Protein AF-A0A415Q998-F1 (afdb_monomer_lite)

Foldseek 3Di:
DDDDPPPQDQDAPVRLCVVLVVDDPLVVLVVVVVVVCVPQPLVVCNVVSNRCSLVSVLVVLVVVLVVDLDPVSNLSSLVVSLSSLCCVQPVDCRLVSDDPVVSVVSNVVSVVVNLLSVLLVVLSVCLVVVNLQVLLVVQLVVCVPPVDDDVVVSSLSSNLSNLSHRPCCVPHQLLSLLSVLVVCLVPPSNVSSVVSLVVVVVPPPPPPLLVQAACDPVSLVVLLSLLLSLLSVLARDLDQLDQVQLLSQLSNLLSLCVNVVNQFPLSLVSSVCSLQASDSDDLDDPVCSNVDDSVSRVVSSVVSDDDGAHDDQAKAWAFFLFIWIDGRQEIETGHPDDFDDKEFQAHDDSHTYIYTDNDYAYAPDDPVVNVVRLVRSLVRRGGPPPPPQQPAAADDAFDKFKWFFAAADPPQQQKTKIWTPHSRHGDIAIEGVVQQAPLDDSHCCLQDDHGQIAIWGFHDDDPHHTYTHCQLVLLQVCVVVDDQFDKFKWFFADDDQFWTWTATLQQAIEIEGDDDDDDHGAIFIWGFHDRDSSRYTYTDTDGHHPDDDDNSVNSSNSSVVRSVVVCVVVVPDPDPDDDDPPVPNPDHHYDDPSSLVSVLSSLVSPQDLALGSSNLSSLSVSLSSCVRSVPPPSNLLSVLVNVLSVLLVCLLPPVPDADPPLPVSLVSCVVGNNCVLSNLLSVLRNCQLPPVCLVVLVVQCPDPPPLSVVLSVLSNQLNPPPPDPPVNVVSSVVSSCSSNVPDPPVDFSFRWDAQDAFWQAEAEEQECFDDPPDDDHTDNVVSLLVVVLVLLQQQLEQWHKYKYQADNRRTRNAHVVVCVVVVHDPVVVVVVNLVSCCVFFNDVQSVQWDWDWDGRGPGIMIMIFHHHHLAQGDGPNWRWHRDIRDIDTDDDPVVVVSRVVSVVPPDPTDRGDPDGDPPGPPDDD

Structure (mmCIF, N/CA/C/O backbone):
data_AF-A0A415Q998-F1
#
_entry.id   AF-A0A415Q998-F1
#
loop_
_atom_site.group_PDB
_atom_site.id
_atom_site.type_symbol
_atom_site.label_atom_id
_atom_site.label_alt_id
_atom_site.label_comp_id
_atom_site.label_asym_id
_atom_site.label_entity_id
_atom_site.label_seq_id
_atom_site.pdbx_PDB_ins_code
_atom_site.Cartn_x
_atom_site.Cartn_y
_atom_site.Cartn_z
_atom_site.occupancy
_atom_site.B_iso_or_equiv
_atom_site.auth_seq_id
_atom_site.auth_comp_id
_atom_site.auth_asym_id
_atom_site.auth_atom_id
_atom_site.pdbx_PDB_model_num
ATOM 1 N N . MET A 1 1 ? -53.041 -9.397 43.643 1.00 28.42 1 MET A N 1
ATOM 2 C CA . MET A 1 1 ? -53.536 -10.559 44.412 1.00 28.42 1 MET A CA 1
ATOM 3 C C . MET A 1 1 ? -52.483 -10.893 45.450 1.00 28.42 1 MET A C 1
ATOM 5 O O . MET A 1 1 ? -51.327 -11.024 45.075 1.00 28.42 1 MET A O 1
ATOM 9 N N . ASN A 1 2 ? -52.881 -10.910 46.723 1.00 35.91 2 ASN A N 1
ATOM 10 C CA . ASN A 1 2 ? -52.030 -11.213 47.875 1.00 35.91 2 ASN A CA 1
ATOM 11 C C . ASN A 1 2 ? -51.310 -12.553 47.695 1.00 35.91 2 ASN A C 1
ATOM 13 O O . ASN A 1 2 ? -51.976 -13.575 47.561 1.00 35.91 2 ASN A O 1
ATOM 17 N N . TYR A 1 3 ? -49.982 -12.529 47.753 1.00 28.69 3 TYR A N 1
ATOM 18 C CA . TYR A 1 3 ? -49.155 -13.699 48.023 1.00 28.69 3 TYR A CA 1
ATOM 19 C C . TYR A 1 3 ? -48.126 -13.311 49.082 1.00 28.69 3 TYR A C 1
ATOM 21 O O . TYR A 1 3 ? -47.514 -12.245 48.994 1.00 28.69 3 TYR A O 1
ATOM 29 N N . ASP A 1 4 ? -48.028 -14.153 50.108 1.00 33.53 4 ASP A N 1
ATOM 30 C CA . ASP A 1 4 ? -47.174 -14.012 51.282 1.00 33.53 4 ASP A CA 1
ATOM 31 C C . ASP A 1 4 ? -45.748 -13.581 50.917 1.00 33.53 4 ASP A C 1
ATOM 33 O O . ASP A 1 4 ? -44.998 -14.318 50.273 1.00 33.53 4 ASP A O 1
ATOM 37 N N . LYS A 1 5 ? -45.354 -12.391 51.386 1.00 38.31 5 LYS A N 1
ATOM 38 C CA . LYS A 1 5 ? -43.949 -12.004 51.506 1.00 38.31 5 LYS A CA 1
ATOM 39 C C . LYS A 1 5 ? -43.321 -12.888 52.584 1.00 38.31 5 LYS A C 1
ATOM 41 O O . LYS A 1 5 ? -43.381 -12.557 53.764 1.00 38.31 5 LYS A O 1
ATOM 46 N N . LYS A 1 6 ? -42.694 -13.998 52.192 1.00 42.88 6 LYS A N 1
ATOM 47 C CA . LYS A 1 6 ? -41.512 -14.442 52.933 1.00 42.88 6 LYS A CA 1
ATOM 48 C C . LYS A 1 6 ? -40.440 -13.394 52.658 1.00 42.88 6 LYS A C 1
ATOM 50 O O . LYS A 1 6 ? -40.006 -13.250 51.519 1.00 42.88 6 LYS A O 1
ATOM 55 N N . GLU A 1 7 ? -40.134 -12.584 53.667 1.00 50.56 7 GLU A N 1
ATOM 56 C CA . GLU A 1 7 ? -38.992 -11.673 53.631 1.00 50.56 7 GLU A CA 1
ATOM 57 C C . GLU A 1 7 ? -37.752 -12.505 53.326 1.00 50.56 7 GLU A C 1
ATOM 59 O O . GLU A 1 7 ? -37.428 -13.422 54.078 1.00 50.56 7 GLU A O 1
ATOM 64 N N . GLN A 1 8 ? -37.119 -12.231 52.185 1.00 58.91 8 GLN A N 1
ATOM 65 C CA . GLN A 1 8 ? -35.892 -12.917 51.826 1.00 58.91 8 GLN A CA 1
ATOM 66 C C . GLN A 1 8 ? -34.832 -12.651 52.895 1.00 58.91 8 GLN A C 1
ATOM 68 O O . GLN A 1 8 ? -34.706 -11.515 53.365 1.00 58.91 8 GLN A O 1
ATOM 73 N N . ARG A 1 9 ? -34.071 -13.673 53.292 1.00 64.94 9 ARG A N 1
ATOM 74 C CA . ARG A 1 9 ? -33.066 -13.511 54.351 1.00 64.94 9 ARG A CA 1
ATOM 75 C C . ARG A 1 9 ? -31.976 -12.532 53.898 1.00 64.94 9 ARG A C 1
ATOM 77 O O . ARG A 1 9 ? -31.178 -12.836 53.016 1.00 64.94 9 ARG A O 1
ATOM 84 N N . PHE A 1 10 ? -31.936 -11.354 54.519 1.00 72.88 10 PHE A N 1
ATOM 85 C CA . PHE A 1 10 ? -30.893 -10.360 54.278 1.00 72.88 10 PHE A CA 1
ATOM 86 C C . PHE A 1 10 ? -29.576 -10.807 54.929 1.00 72.88 10 PHE A C 1
ATOM 88 O O . PHE A 1 10 ? -29.526 -11.066 56.133 1.00 72.88 10 PHE A O 1
ATOM 95 N N . ILE A 1 11 ? -28.511 -10.886 54.131 1.00 77.38 11 ILE A N 1
ATOM 96 C CA . ILE A 1 11 ? -27.131 -11.100 54.580 1.00 77.38 11 ILE A CA 1
ATOM 97 C C . ILE A 1 11 ? -26.327 -9.832 54.283 1.00 77.38 11 ILE A C 1
ATOM 99 O O . ILE A 1 11 ? -26.492 -9.233 53.220 1.00 77.38 11 ILE A O 1
ATOM 103 N N . SER A 1 12 ? -25.487 -9.390 55.222 1.00 77.94 12 SER A N 1
ATOM 104 C CA . SER A 1 12 ? -24.582 -8.262 54.981 1.00 77.94 12 SER A CA 1
ATOM 105 C C . SER A 1 12 ? -23.396 -8.706 54.119 1.00 77.94 12 SER A C 1
ATOM 107 O O . SER A 1 12 ? -23.001 -9.871 54.157 1.00 77.94 12 SER A O 1
ATOM 109 N N . LEU A 1 13 ? -22.778 -7.779 53.380 1.00 77.38 13 LEU A N 1
ATOM 110 C CA . LEU A 1 13 ? -21.590 -8.080 52.569 1.00 77.38 13 LEU A CA 1
ATOM 111 C C . LEU A 1 13 ? -20.462 -8.704 53.407 1.00 77.38 13 LEU A C 1
ATOM 113 O O . LEU A 1 13 ? -19.815 -9.649 52.974 1.00 77.38 13 LEU A O 1
ATOM 117 N N . GLN A 1 14 ? -20.256 -8.211 54.628 1.00 75.69 14 GLN A N 1
ATOM 118 C CA . GLN A 1 14 ? -19.214 -8.718 55.519 1.00 75.69 14 GLN A CA 1
ATOM 119 C C . GLN A 1 14 ? -19.497 -10.154 55.987 1.00 75.69 14 GLN A C 1
ATOM 121 O O . GLN A 1 14 ? -18.580 -10.970 55.996 1.00 75.69 14 GLN A O 1
ATOM 126 N N . ALA A 1 15 ? -20.760 -10.475 56.292 1.00 75.81 15 ALA A N 1
ATOM 127 C CA . ALA A 1 15 ? -21.173 -11.831 56.648 1.00 75.81 15 ALA A CA 1
ATOM 128 C C . ALA A 1 15 ? -21.066 -12.795 55.455 1.00 75.81 15 ALA A C 1
ATOM 130 O O . ALA A 1 15 ? -20.600 -13.917 55.621 1.00 75.81 15 ALA A O 1
ATOM 131 N N . LEU A 1 16 ? -21.416 -12.344 54.244 1.00 79.25 16 LEU A N 1
ATOM 132 C CA . LEU A 1 16 ? -21.257 -13.134 53.019 1.00 79.25 16 LEU A CA 1
ATOM 133 C C . LEU A 1 16 ? -19.780 -13.467 52.752 1.00 79.25 16 LEU A C 1
ATOM 135 O O . LEU A 1 16 ? -19.444 -14.607 52.457 1.00 79.25 16 LEU A O 1
ATOM 139 N N . LEU A 1 17 ? -18.881 -12.487 52.876 1.00 77.75 17 LEU A N 1
ATOM 140 C CA . LEU A 1 17 ? -17.443 -12.703 52.668 1.00 77.75 17 LEU A CA 1
ATOM 141 C C . LEU A 1 17 ? -16.821 -13.635 53.721 1.00 77.75 17 LEU A C 1
ATOM 143 O O . LEU A 1 17 ? -15.864 -14.343 53.413 1.00 77.75 17 LEU A O 1
ATOM 147 N N . GLU A 1 18 ? -17.351 -13.633 54.947 1.00 77.88 18 GLU A N 1
ATOM 148 C CA . GLU A 1 18 ? -16.945 -14.551 56.016 1.00 77.88 18 GLU A CA 1
ATOM 149 C C . GLU A 1 18 ? -17.451 -15.981 55.780 1.00 77.88 18 GLU A C 1
ATOM 151 O O . GLU A 1 18 ? -16.672 -16.915 55.950 1.00 77.88 18 GLU A O 1
ATOM 156 N N . GLU A 1 19 ? -18.699 -16.162 55.326 1.00 78.94 19 GLU A N 1
ATOM 157 C CA . GLU A 1 19 ? -19.232 -17.481 54.938 1.00 78.94 19 GLU A CA 1
ATOM 158 C C . GLU A 1 19 ? -18.481 -18.094 53.749 1.00 78.94 19 GLU A C 1
ATOM 160 O O . GLU A 1 19 ? -18.279 -19.304 53.703 1.00 78.94 19 GLU A O 1
ATOM 165 N N . LEU A 1 20 ? -18.031 -17.265 52.806 1.00 76.50 20 LEU A N 1
ATOM 166 C CA . LEU A 1 20 ? -17.282 -17.695 51.621 1.00 76.50 20 LEU A CA 1
ATOM 167 C C . LEU A 1 20 ? -15.799 -18.010 51.898 1.00 76.50 20 LEU A C 1
ATOM 169 O O . LEU A 1 20 ? -15.064 -18.314 50.956 1.00 76.50 20 LEU A O 1
ATOM 173 N N . GLU A 1 21 ? -15.338 -17.873 53.148 1.00 75.50 21 GLU A N 1
ATOM 174 C CA . GLU A 1 21 ? -13.930 -18.004 53.561 1.00 75.50 21 GLU A CA 1
ATOM 175 C C . GLU A 1 21 ? -12.947 -17.162 52.713 1.00 75.50 21 GLU A C 1
ATOM 177 O O . GLU A 1 21 ? -11.770 -17.503 52.562 1.00 75.50 21 GLU A O 1
ATOM 182 N N . ILE A 1 22 ? -13.396 -16.029 52.154 1.00 72.56 22 ILE A N 1
ATOM 183 C CA . ILE A 1 22 ? -12.537 -15.153 51.346 1.00 72.56 22 ILE A CA 1
ATOM 184 C C . ILE A 1 22 ? -11.584 -14.421 52.298 1.00 72.56 22 ILE A C 1
ATOM 186 O O . ILE A 1 22 ? -11.976 -13.500 53.020 1.00 72.56 22 ILE A O 1
ATOM 190 N N . ALA A 1 23 ? -10.319 -14.841 52.319 1.00 65.56 23 ALA A N 1
ATOM 191 C CA . ALA A 1 23 ? -9.298 -14.354 53.244 1.00 65.56 23 ALA A CA 1
ATOM 192 C C . ALA A 1 23 ? -7.976 -14.003 52.538 1.00 65.56 23 ALA A C 1
ATOM 194 O O . ALA A 1 23 ? -7.716 -14.408 51.406 1.00 65.56 23 ALA A O 1
ATOM 195 N N . GLY A 1 24 ? -7.118 -13.247 53.229 1.00 70.94 24 GLY A N 1
ATOM 196 C CA . GLY A 1 24 ? -5.786 -12.886 52.738 1.00 70.94 24 GLY A CA 1
ATOM 197 C C . GLY A 1 24 ? -5.817 -11.907 51.561 1.00 70.94 24 GLY A C 1
ATOM 198 O O . GLY A 1 24 ? -6.567 -10.931 51.571 1.00 70.94 24 GLY A O 1
ATOM 199 N N . GLU A 1 25 ? -4.988 -12.161 50.545 1.00 69.75 25 GLU A N 1
ATOM 200 C CA . GLU A 1 25 ? -4.791 -11.245 49.413 1.00 69.75 25 GLU A CA 1
ATOM 201 C C . GLU A 1 25 ? -6.055 -11.007 48.571 1.00 69.75 25 GLU A C 1
ATOM 203 O O . GLU A 1 25 ? -6.212 -9.919 48.016 1.00 69.75 25 GLU A O 1
ATOM 208 N N . ASP A 1 26 ? -6.960 -11.988 48.481 1.00 74.69 26 ASP A N 1
ATOM 209 C CA . ASP A 1 26 ? -8.200 -11.870 47.701 1.00 74.69 26 ASP A CA 1
ATOM 210 C C . ASP A 1 26 ? -9.165 -10.864 48.347 1.00 74.69 26 ASP A C 1
ATOM 212 O O . ASP A 1 26 ? -9.775 -10.054 47.646 1.00 74.69 26 ASP A O 1
ATOM 216 N N . ARG A 1 27 ? -9.236 -10.848 49.687 1.00 75.31 27 ARG A N 1
ATOM 217 C CA . ARG A 1 27 ? -10.060 -9.900 50.455 1.00 75.31 27 ARG A CA 1
ATOM 218 C C . ARG A 1 27 ? -9.500 -8.483 50.375 1.00 75.31 27 ARG A C 1
ATOM 220 O O . ARG A 1 27 ? -10.235 -7.561 50.051 1.00 75.31 27 ARG A O 1
ATOM 227 N N . GLU A 1 28 ? -8.190 -8.311 50.549 1.00 75.81 28 GLU A N 1
ATOM 228 C CA . GLU A 1 28 ? -7.549 -6.995 50.402 1.00 75.81 28 GLU A CA 1
ATOM 229 C C . GLU A 1 28 ? -7.646 -6.431 48.976 1.00 75.81 28 GLU A C 1
ATOM 231 O O . GLU A 1 28 ? -7.669 -5.212 48.778 1.00 75.81 28 GLU A O 1
ATOM 236 N N . CYS A 1 29 ? -7.629 -7.308 47.968 1.00 77.75 29 CYS A N 1
ATOM 237 C CA . CYS A 1 29 ? -7.800 -6.934 46.569 1.00 77.75 29 CYS A CA 1
ATOM 238 C C . CYS A 1 29 ? -9.242 -6.492 46.301 1.00 77.75 29 CYS A C 1
ATOM 240 O O . CYS A 1 29 ? -9.447 -5.437 45.699 1.00 77.75 29 CYS A O 1
ATOM 242 N N . LEU A 1 30 ? -10.221 -7.248 46.810 1.00 79.62 30 LEU A N 1
ATOM 243 C CA . LEU A 1 30 ? -11.635 -6.903 46.731 1.00 79.62 30 LEU A CA 1
ATOM 244 C C . LEU A 1 30 ? -11.931 -5.586 47.457 1.00 79.62 30 LEU A C 1
ATOM 246 O O . LEU A 1 30 ? -12.528 -4.702 46.861 1.00 79.62 30 LEU A O 1
ATOM 250 N N . ASP A 1 31 ? -11.453 -5.394 48.685 1.00 79.88 31 ASP A N 1
ATOM 251 C CA . ASP A 1 31 ? -11.703 -4.169 49.455 1.00 79.88 31 ASP A CA 1
ATOM 252 C C . ASP A 1 31 ? -11.128 -2.930 48.749 1.00 79.88 31 ASP A C 1
ATOM 254 O O . ASP A 1 31 ? -11.805 -1.909 48.607 1.00 79.88 31 ASP A O 1
ATOM 258 N N . ARG A 1 32 ? -9.906 -3.034 48.204 1.00 78.12 32 ARG A N 1
ATOM 259 C CA . ARG A 1 32 ? -9.317 -1.977 47.362 1.00 78.12 32 ARG A CA 1
ATOM 260 C C . ARG A 1 32 ? -10.114 -1.728 46.085 1.00 78.12 32 ARG A C 1
ATOM 262 O O . ARG A 1 32 ? -10.176 -0.588 45.626 1.00 78.12 32 ARG A O 1
ATOM 269 N N . PHE A 1 33 ? -10.683 -2.775 45.496 1.00 78.31 33 PHE A N 1
ATOM 270 C CA . PHE A 1 33 ? -11.510 -2.677 44.300 1.00 78.31 33 PHE A CA 1
ATOM 271 C C . PHE A 1 33 ? -12.843 -1.970 44.600 1.00 78.31 33 PHE A C 1
ATOM 273 O O . PHE A 1 33 ? -13.196 -1.002 43.930 1.00 78.31 33 PHE A O 1
ATOM 280 N N . LEU A 1 34 ? -13.537 -2.373 45.666 1.00 79.81 34 LEU A N 1
ATOM 281 C CA . LEU A 1 34 ? -14.814 -1.795 46.097 1.00 79.81 34 LEU A CA 1
ATOM 282 C C . LEU A 1 34 ? -14.678 -0.346 46.595 1.00 79.81 34 LEU A C 1
ATOM 284 O O . LEU A 1 34 ? -15.626 0.433 46.465 1.00 79.81 34 LEU A O 1
ATOM 288 N N . ALA A 1 35 ? -13.511 0.030 47.130 1.00 74.75 35 ALA A N 1
ATOM 289 C CA . ALA A 1 35 ? -13.199 1.403 47.528 1.00 74.75 35 ALA A CA 1
ATOM 290 C C . ALA A 1 35 ? -13.041 2.359 46.333 1.00 74.75 35 ALA A C 1
ATOM 292 O O . ALA A 1 35 ? -13.288 3.550 46.468 1.00 74.75 35 ALA A O 1
ATOM 293 N N . LYS A 1 36 ? -12.655 1.861 45.149 1.00 75.12 36 LYS A N 1
ATOM 294 C CA . LYS A 1 36 ? -12.552 2.688 43.932 1.00 75.12 36 LYS A CA 1
ATOM 295 C C . LYS A 1 36 ? -13.898 2.966 43.261 1.00 75.12 36 LYS A C 1
ATOM 297 O O . LYS A 1 36 ? -13.987 3.887 42.457 1.00 75.12 36 LYS A O 1
ATOM 302 N N . HIS A 1 37 ? -14.926 2.186 43.583 1.00 72.19 37 HIS A N 1
ATOM 303 C CA . HIS A 1 37 ? -16.265 2.303 43.012 1.00 72.19 37 HIS A CA 1
ATOM 304 C C . HIS A 1 37 ? -17.264 2.674 44.117 1.00 72.19 37 HIS A C 1
ATOM 306 O O . HIS A 1 37 ? -18.021 1.837 44.618 1.00 72.19 37 HIS A O 1
ATOM 312 N N . GLU A 1 38 ? -17.213 3.933 44.564 1.00 61.75 38 GLU A N 1
ATOM 313 C CA . GLU A 1 38 ? -18.050 4.438 45.663 1.00 61.75 38 GLU A CA 1
ATOM 314 C C . GLU A 1 38 ? -19.544 4.522 45.299 1.00 61.75 38 GLU A C 1
ATOM 316 O O . GLU A 1 38 ? -20.369 4.201 46.148 1.00 61.75 38 GLU A O 1
ATOM 321 N N . GLU A 1 39 ? -19.898 4.806 44.041 1.00 63.16 39 GLU A N 1
ATOM 322 C CA . GLU A 1 39 ? -21.282 5.064 43.584 1.00 63.16 39 GLU A CA 1
ATOM 323 C C . GLU A 1 39 ? -22.031 3.830 43.028 1.00 63.16 39 GLU A C 1
ATOM 325 O O . GLU A 1 39 ? -22.856 3.938 42.124 1.00 63.16 39 GLU A O 1
ATOM 330 N N . ALA A 1 40 ? -21.737 2.624 43.516 1.00 69.62 40 ALA A N 1
ATOM 331 C CA . ALA A 1 40 ? -22.339 1.408 42.964 1.00 69.62 40 ALA A CA 1
ATOM 332 C C . ALA A 1 40 ? -23.737 1.105 43.545 1.00 69.62 40 ALA A C 1
ATOM 334 O O . ALA A 1 40 ? -23.931 1.095 44.759 1.00 69.62 40 ALA A O 1
ATOM 335 N N . GLU A 1 41 ? -24.688 0.763 42.673 1.00 74.06 41 GLU A N 1
ATOM 336 C CA . GLU A 1 41 ? -26.114 0.542 42.983 1.00 74.06 41 GLU A CA 1
ATOM 337 C C . GLU A 1 41 ? -26.371 -0.583 44.009 1.00 74.06 41 GLU A C 1
ATOM 339 O O . GLU A 1 41 ? -27.351 -0.562 44.747 1.00 74.06 41 GLU A O 1
ATOM 344 N N . TYR A 1 42 ? -25.460 -1.553 44.140 1.00 77.31 42 TYR A N 1
ATOM 345 C CA . TYR A 1 42 ? -25.586 -2.586 45.172 1.00 77.31 42 TYR A CA 1
ATOM 346 C C . TYR A 1 42 ? -25.388 -2.027 46.593 1.00 77.31 42 TYR A C 1
ATOM 348 O O . TYR A 1 42 ? -25.922 -2.602 47.538 1.00 77.31 42 TYR A O 1
ATOM 356 N N . LYS A 1 43 ? -24.640 -0.924 46.776 1.00 75.88 43 LYS A N 1
ATOM 357 C CA . LYS A 1 43 ? -24.391 -0.326 48.102 1.00 75.88 43 LYS A CA 1
ATOM 358 C C . LYS A 1 43 ? -25.652 0.321 48.668 1.00 75.88 43 LYS A C 1
ATOM 360 O O . LYS A 1 43 ? -25.957 0.100 49.834 1.00 75.88 43 LYS A O 1
ATOM 365 N N . THR A 1 44 ? -26.419 1.024 47.836 1.00 75.50 44 THR A N 1
ATOM 366 C CA . THR A 1 44 ? -27.710 1.604 48.242 1.00 75.50 44 THR A CA 1
ATOM 367 C C . THR A 1 44 ? -28.714 0.508 48.598 1.00 75.50 44 THR A C 1
ATOM 369 O O . THR A 1 44 ? -29.387 0.593 49.618 1.00 75.50 44 THR A O 1
ATOM 372 N N . LEU A 1 45 ? -28.737 -0.594 47.840 1.00 77.06 45 LEU A N 1
ATOM 373 C CA . LEU A 1 45 ? -29.577 -1.757 48.150 1.00 77.06 45 LEU A CA 1
ATOM 374 C C . LEU A 1 45 ? -29.168 -2.475 49.450 1.00 77.06 45 LEU A C 1
ATOM 376 O O . LEU A 1 45 ? -30.030 -3.033 50.132 1.00 77.06 45 LEU A O 1
ATOM 380 N N . ILE A 1 46 ? -27.877 -2.463 49.809 1.00 78.38 46 ILE A N 1
ATOM 381 C CA . ILE A 1 46 ? -27.394 -2.951 51.111 1.00 78.38 46 ILE A CA 1
ATOM 382 C C . ILE A 1 46 ? -27.862 -2.022 52.241 1.00 78.38 46 ILE A C 1
ATOM 384 O O . ILE A 1 46 ? -28.315 -2.520 53.270 1.00 78.38 46 ILE A O 1
ATOM 388 N N . GLU A 1 47 ? -27.772 -0.701 52.063 1.00 77.31 47 GLU A N 1
ATOM 389 C CA . GLU A 1 47 ? -28.227 0.297 53.047 1.00 77.31 47 GLU A CA 1
ATOM 390 C C . GLU A 1 47 ? -29.744 0.231 53.283 1.00 77.31 47 GLU A C 1
ATOM 392 O O . GLU A 1 47 ? -30.194 0.290 54.428 1.00 77.31 47 GLU A O 1
ATOM 397 N N . ASP A 1 48 ? -30.516 0.006 52.218 1.00 77.12 48 ASP A N 1
ATOM 398 C CA . ASP A 1 48 ? -31.974 -0.156 52.255 1.00 77.12 48 ASP A CA 1
ATOM 399 C C . ASP A 1 48 ? -32.423 -1.545 52.760 1.00 77.12 48 ASP A C 1
ATOM 401 O O . ASP A 1 48 ? -33.621 -1.812 52.890 1.00 77.12 48 ASP A O 1
ATOM 405 N N . GLY A 1 49 ? -31.483 -2.455 53.045 1.00 74.69 49 GLY A N 1
ATOM 406 C CA . GLY A 1 49 ? -31.781 -3.796 53.550 1.00 74.69 49 GLY A CA 1
ATOM 407 C C . GLY A 1 49 ? -32.467 -4.711 52.528 1.00 74.69 49 GLY A C 1
ATOM 408 O O . GLY A 1 49 ? -33.155 -5.656 52.916 1.00 74.69 49 GLY A O 1
ATOM 409 N N . VAL A 1 50 ? -32.323 -4.440 51.225 1.00 78.56 50 VAL A N 1
ATOM 410 C CA . VAL A 1 50 ? -33.033 -5.153 50.154 1.00 78.56 50 VAL A CA 1
ATOM 411 C C . VAL A 1 50 ? -32.241 -6.397 49.728 1.00 78.56 50 VAL A C 1
ATOM 413 O O . VAL A 1 50 ? -31.164 -6.262 49.151 1.00 78.56 50 VAL A O 1
ATOM 416 N N . PRO A 1 51 ? -32.764 -7.626 49.906 1.00 74.56 51 PRO A N 1
ATOM 417 C CA . PRO A 1 51 ? -32.020 -8.861 49.626 1.00 74.56 51 PRO A CA 1
ATOM 418 C C . PRO A 1 51 ? -31.561 -9.031 48.167 1.00 74.56 51 PRO A C 1
ATOM 420 O O . PRO A 1 51 ? -30.591 -9.737 47.906 1.00 74.56 51 PRO A O 1
ATOM 423 N N . SER A 1 52 ? -32.192 -8.350 47.203 1.00 78.50 52 SER A N 1
ATOM 424 C CA . SER A 1 52 ? -31.793 -8.390 45.788 1.00 78.50 52 SER A CA 1
ATOM 425 C C . SER A 1 52 ? -30.440 -7.732 45.490 1.00 78.50 52 SER A C 1
ATOM 427 O O . SER A 1 52 ? -29.977 -7.821 44.352 1.00 78.50 52 SER A O 1
ATOM 429 N N . TRP A 1 53 ? -29.790 -7.107 46.481 1.00 81.69 53 TRP A N 1
ATOM 430 C CA . TRP A 1 53 ? -28.460 -6.511 46.337 1.00 81.69 53 TRP A CA 1
ATOM 431 C C . TRP A 1 53 ? -27.419 -7.502 45.793 1.00 81.69 53 TRP A C 1
ATOM 433 O O . TRP A 1 53 ? -26.541 -7.092 45.044 1.00 81.69 53 TRP A O 1
ATOM 443 N N . ILE A 1 54 ? -27.545 -8.804 46.090 1.00 81.69 54 ILE A N 1
ATOM 444 C CA . ILE A 1 54 ? -26.620 -9.851 45.616 1.00 81.69 54 ILE A CA 1
ATOM 445 C C . ILE A 1 54 ? -26.628 -9.955 44.084 1.00 81.69 54 ILE A C 1
ATOM 447 O O . ILE A 1 54 ? -25.576 -10.129 43.471 1.00 81.69 54 ILE A O 1
ATOM 451 N N . PHE A 1 55 ? -27.793 -9.807 43.444 1.00 82.62 55 PHE A N 1
ATOM 452 C CA . PHE A 1 55 ? -27.895 -9.834 41.982 1.00 82.62 55 PHE A CA 1
ATOM 453 C C . PHE A 1 55 ? -27.244 -8.599 41.356 1.00 82.62 55 PHE A C 1
ATOM 455 O O . PHE A 1 55 ? -26.447 -8.740 40.432 1.00 82.62 55 PHE A O 1
ATOM 462 N N . SER A 1 56 ? -27.503 -7.415 41.921 1.00 82.38 56 SER A N 1
ATOM 463 C CA . SER A 1 56 ? -26.840 -6.168 41.512 1.00 82.38 56 SER A CA 1
ATOM 464 C C . SER A 1 56 ? -25.322 -6.240 41.731 1.00 82.38 56 SER A C 1
ATOM 466 O O . SER A 1 56 ? -24.542 -5.803 40.890 1.00 82.38 56 SER A O 1
ATOM 468 N N . PHE A 1 57 ? -24.875 -6.881 42.814 1.00 82.69 57 PHE A N 1
ATOM 469 C CA . PHE A 1 57 ? -23.460 -7.098 43.100 1.00 82.69 57 PHE A CA 1
ATOM 470 C C . PHE A 1 57 ? -22.798 -8.055 42.099 1.00 82.69 57 PHE A C 1
ATOM 472 O O . PHE A 1 57 ? -21.691 -7.787 41.636 1.00 82.69 57 PHE A O 1
ATOM 479 N N . LEU A 1 58 ? -23.468 -9.145 41.714 1.00 84.50 58 LEU A N 1
ATOM 480 C CA . LEU A 1 58 ? -22.983 -10.055 40.673 1.00 84.50 58 LEU A CA 1
ATOM 481 C C . LEU A 1 58 ? -22.921 -9.376 39.297 1.00 84.50 58 LEU A C 1
ATOM 483 O O . LEU A 1 58 ? -21.960 -9.590 38.558 1.00 84.50 58 LEU A O 1
ATOM 487 N N . GLU A 1 59 ? -23.907 -8.550 38.949 1.00 85.00 59 GLU A N 1
ATOM 488 C CA . GLU A 1 59 ? -23.872 -7.760 37.713 1.00 85.00 59 GLU A CA 1
ATOM 489 C C . GLU A 1 59 ? -22.728 -6.745 37.725 1.00 85.00 59 GLU A C 1
ATOM 491 O O . GLU A 1 59 ? -21.969 -6.683 36.757 1.00 85.00 59 GLU A O 1
ATOM 496 N N . PHE A 1 60 ? -22.534 -6.045 38.845 1.00 86.44 60 PHE A N 1
ATOM 497 C CA . PHE A 1 60 ? -21.414 -5.131 39.050 1.00 86.44 60 PHE A CA 1
ATOM 498 C C . PHE A 1 60 ? -20.062 -5.842 38.899 1.00 86.44 60 PHE A C 1
ATOM 500 O O . PHE A 1 60 ? -19.218 -5.411 38.115 1.00 86.44 60 PHE A O 1
ATOM 507 N N . LEU A 1 61 ? -19.853 -6.972 39.585 1.00 84.75 61 LEU A N 1
ATOM 508 C CA . LEU A 1 61 ? -18.611 -7.742 39.462 1.00 84.75 61 LEU A CA 1
ATOM 509 C C . LEU A 1 61 ? -18.376 -8.207 38.019 1.00 84.75 61 LEU A C 1
ATOM 511 O O . LEU A 1 61 ? -17.244 -8.169 37.536 1.00 84.75 61 LEU A O 1
ATOM 515 N N . LYS A 1 62 ? -19.433 -8.605 37.305 1.00 84.06 62 LYS A N 1
ATOM 516 C CA . LYS A 1 62 ? -19.347 -9.014 35.902 1.00 84.06 62 LYS A CA 1
ATOM 517 C C . LYS A 1 62 ? -18.956 -7.855 34.981 1.00 84.06 62 LYS A C 1
ATOM 519 O O . LYS A 1 62 ? -18.068 -8.040 34.148 1.00 84.06 62 LYS A O 1
ATOM 524 N N . SER A 1 63 ? -19.576 -6.680 35.117 1.00 83.56 63 SER A N 1
ATOM 525 C CA . SER A 1 63 ? -19.199 -5.498 34.326 1.00 83.56 63 SER A CA 1
ATOM 526 C C . SER A 1 63 ? -17.767 -5.070 34.629 1.00 83.56 63 SER A C 1
ATOM 528 O O . SER A 1 63 ? -16.979 -4.836 33.719 1.00 83.56 63 SER A O 1
ATOM 530 N N . SER A 1 64 ? -17.383 -5.093 35.902 1.00 81.69 64 SER A N 1
ATOM 531 C CA . SER A 1 64 ? -16.031 -4.772 36.345 1.00 81.69 64 SER A CA 1
ATOM 532 C C . SER A 1 64 ? -14.966 -5.730 35.804 1.00 81.69 64 SER A C 1
ATOM 534 O O . SER A 1 64 ? -13.891 -5.296 35.394 1.00 81.69 64 SER A O 1
ATOM 536 N N . LEU A 1 65 ? -15.251 -7.035 35.735 1.00 83.81 65 LEU A N 1
ATOM 537 C CA . LEU A 1 65 ? -14.349 -8.017 35.119 1.00 83.81 65 LEU A CA 1
ATOM 538 C C . LEU A 1 65 ? -14.080 -7.718 33.634 1.00 83.81 65 LEU A C 1
ATOM 540 O O . LEU A 1 65 ? -13.016 -8.074 33.116 1.00 83.81 65 LEU A O 1
ATOM 544 N N . ALA A 1 66 ? -15.004 -7.054 32.934 1.00 79.00 66 ALA A N 1
ATOM 545 C CA . ALA A 1 66 ? -14.800 -6.634 31.550 1.00 79.00 66 ALA A CA 1
ATOM 546 C C . ALA A 1 66 ? -13.799 -5.472 31.421 1.00 79.00 66 ALA A C 1
ATOM 548 O O . ALA A 1 66 ? -13.139 -5.376 30.393 1.00 79.00 66 ALA A O 1
ATOM 549 N N . GLU A 1 67 ? -13.576 -4.675 32.468 1.00 79.69 67 GLU A N 1
ATOM 550 C CA . GLU A 1 67 ? -12.713 -3.478 32.443 1.00 79.69 67 GLU A CA 1
ATOM 551 C C . GLU A 1 67 ? -11.292 -3.723 32.986 1.00 79.69 67 GLU A C 1
ATOM 553 O O . GLU A 1 67 ? -10.366 -2.974 32.688 1.00 79.69 67 GLU A O 1
ATOM 558 N N . LEU A 1 68 ? -11.072 -4.795 33.753 1.00 82.31 68 LEU A N 1
ATOM 559 C CA . LEU A 1 68 ? -9.781 -5.065 34.404 1.00 82.31 68 LEU A CA 1
ATOM 560 C C . LEU A 1 68 ? -8.651 -5.460 33.432 1.00 82.31 68 LEU A C 1
ATOM 562 O O . LEU A 1 68 ? -8.689 -6.514 32.801 1.00 82.31 68 LEU A O 1
ATOM 566 N N . GLU A 1 69 ? -7.581 -4.668 33.367 1.00 78.75 69 GLU A N 1
ATOM 567 C CA . GLU A 1 69 ? -6.402 -4.964 32.527 1.00 78.75 69 GLU A CA 1
ATOM 568 C C . GLU A 1 69 ? -5.340 -5.830 33.227 1.00 78.75 69 GLU A C 1
ATOM 570 O O . GLU A 1 69 ? -4.582 -6.553 32.581 1.00 78.75 69 GLU A O 1
ATOM 575 N N . SER A 1 70 ? -5.271 -5.787 34.561 1.00 84.06 70 SER A N 1
ATOM 576 C CA . SER A 1 70 ? -4.263 -6.533 35.322 1.00 84.06 70 SER A CA 1
ATOM 577 C C . SER A 1 70 ? -4.666 -7.995 35.510 1.00 84.06 70 SER A C 1
ATOM 579 O O . SER A 1 70 ? -5.711 -8.283 36.090 1.00 84.06 70 SER A O 1
ATOM 581 N N . VAL A 1 71 ? -3.790 -8.917 35.095 1.00 84.81 71 VAL A N 1
ATOM 582 C CA . VAL A 1 71 ? -3.990 -10.374 35.225 1.00 84.81 71 VAL A CA 1
ATOM 583 C C . VAL A 1 71 ? -4.173 -10.807 36.683 1.00 84.81 71 VAL A C 1
ATOM 585 O O . VAL A 1 71 ? -5.016 -11.657 36.963 1.00 84.81 71 VAL A O 1
ATOM 588 N N . ASP A 1 72 ? -3.411 -10.218 37.612 1.00 83.50 72 ASP A N 1
ATOM 589 C CA . ASP A 1 72 ? -3.485 -10.567 39.039 1.00 83.50 72 ASP A CA 1
ATOM 590 C C . ASP A 1 72 ? -4.826 -10.130 39.640 1.00 83.50 72 ASP A C 1
ATOM 592 O O . ASP A 1 72 ? -5.548 -10.949 40.206 1.00 83.50 72 ASP A O 1
ATOM 596 N N . TYR A 1 73 ? -5.226 -8.871 39.417 1.00 83.88 73 TYR A N 1
ATOM 597 C CA . TYR A 1 73 ? -6.536 -8.375 39.858 1.00 83.88 73 TYR A CA 1
ATOM 598 C C . TYR A 1 73 ? -7.683 -9.149 39.201 1.00 83.88 73 TYR A C 1
ATOM 600 O O . TYR A 1 73 ? -8.627 -9.537 39.885 1.00 83.88 73 TYR A O 1
ATOM 608 N N . TYR A 1 74 ? -7.593 -9.424 37.897 1.00 87.69 74 TYR A N 1
ATOM 609 C CA . TYR A 1 74 ? -8.604 -10.195 37.181 1.00 87.69 74 TYR A CA 1
ATOM 610 C C . TYR A 1 74 ? -8.764 -11.597 37.776 1.00 87.69 74 TYR A C 1
ATOM 612 O O . TYR A 1 74 ? -9.884 -12.014 38.050 1.00 87.69 74 TYR A O 1
ATOM 620 N N . SER A 1 75 ? -7.664 -12.308 38.050 1.00 86.19 75 SER A N 1
ATOM 621 C CA . SER A 1 75 ? -7.717 -13.646 38.651 1.00 86.19 75 SER A CA 1
ATOM 622 C C . SER A 1 75 ? -8.369 -13.642 40.036 1.00 86.19 75 SER A C 1
ATOM 624 O O . SER A 1 75 ? -9.137 -14.553 40.345 1.00 86.19 75 SER A O 1
ATOM 626 N N . LYS A 1 76 ? -8.060 -12.643 40.870 1.00 86.06 76 LYS A N 1
ATOM 627 C CA . LYS A 1 76 ? -8.569 -12.544 42.247 1.00 86.06 76 LYS A CA 1
ATOM 628 C C . LYS A 1 76 ? -10.058 -12.194 42.271 1.00 86.06 76 LYS A C 1
ATOM 630 O O . LYS A 1 76 ? -10.845 -12.895 42.901 1.00 86.06 76 LYS A O 1
ATOM 635 N N . ILE A 1 77 ? -10.479 -11.192 41.497 1.00 85.38 77 ILE A N 1
ATOM 636 C CA . ILE A 1 77 ? -11.898 -10.813 41.387 1.00 85.38 77 ILE A CA 1
ATOM 637 C C . ILE A 1 77 ? -12.725 -11.921 40.713 1.00 85.38 77 ILE A C 1
ATOM 639 O O . ILE A 1 77 ? -13.847 -12.190 41.138 1.00 85.38 77 ILE A O 1
ATOM 643 N N . LEU A 1 78 ? -12.166 -12.631 39.725 1.00 87.69 78 LEU A N 1
ATOM 644 C CA . LEU A 1 78 ? -12.825 -13.781 39.097 1.00 87.69 78 LEU A CA 1
ATOM 645 C C . LEU A 1 78 ? -13.055 -14.923 40.098 1.00 87.69 78 LEU A C 1
ATOM 647 O O . LEU A 1 78 ? -14.096 -15.578 40.044 1.00 87.69 78 LEU A O 1
ATOM 651 N N . ASN A 1 79 ? -12.114 -15.156 41.021 1.00 87.19 79 ASN A N 1
ATOM 652 C CA . ASN A 1 79 ? -12.285 -16.137 42.093 1.00 87.19 79 ASN A CA 1
ATOM 653 C C . ASN A 1 79 ? -13.420 -15.736 43.040 1.00 87.19 79 ASN A C 1
ATOM 655 O O . ASN A 1 79 ? -14.293 -16.562 43.296 1.00 87.19 79 ASN A O 1
ATOM 659 N N . VAL A 1 80 ? -13.445 -14.478 43.498 1.00 85.62 80 VAL A N 1
ATOM 660 C CA . VAL A 1 80 ? -14.529 -13.947 44.343 1.00 85.62 80 VAL A CA 1
ATOM 661 C C . VAL A 1 80 ? -15.878 -14.125 43.649 1.00 85.62 80 VAL A C 1
ATOM 663 O O . VAL A 1 80 ? -16.793 -14.711 44.222 1.00 85.62 80 VAL A O 1
ATOM 666 N N . TYR A 1 81 ? -15.985 -13.705 42.387 1.00 88.88 81 TYR A N 1
ATOM 667 C CA . TYR A 1 81 ? -17.204 -13.839 41.592 1.00 88.88 81 TYR A CA 1
ATOM 668 C C . TYR A 1 81 ? -17.664 -15.303 41.471 1.00 88.88 81 TYR A C 1
ATOM 670 O O . TYR A 1 81 ? -18.829 -15.617 41.713 1.00 88.88 81 TYR A O 1
ATOM 678 N N . ALA A 1 82 ? -16.741 -16.228 41.189 1.00 87.44 82 ALA A N 1
ATOM 679 C CA . ALA A 1 82 ? -17.040 -17.657 41.102 1.00 87.44 82 ALA A CA 1
ATOM 680 C C . ALA A 1 82 ? -17.406 -18.300 42.454 1.00 87.44 82 ALA A C 1
ATOM 682 O O . ALA A 1 82 ? -18.088 -19.326 42.469 1.00 87.44 82 ALA A O 1
ATOM 683 N N . CYS A 1 83 ? -16.924 -17.763 43.579 1.00 87.38 83 CYS A N 1
ATOM 684 C CA . CYS A 1 83 ? -17.316 -18.203 44.921 1.00 87.38 83 CYS A CA 1
ATOM 685 C C . CYS A 1 83 ? -18.728 -17.718 45.267 1.00 87.38 83 CYS A C 1
ATOM 687 O O . CYS A 1 83 ? -19.554 -18.534 45.660 1.00 87.38 83 CYS A O 1
ATOM 689 N N . VAL A 1 84 ? -19.044 -16.442 45.018 1.00 85.31 84 VAL A N 1
ATOM 690 C CA . VAL A 1 84 ? -20.397 -15.896 45.242 1.00 85.31 84 VAL A CA 1
ATOM 691 C C . VAL A 1 84 ? -21.435 -16.632 44.385 1.00 85.31 84 VAL A C 1
ATOM 693 O O . VAL A 1 84 ? -22.504 -16.981 44.881 1.00 85.31 84 VAL A O 1
ATOM 696 N N . LEU A 1 85 ? -21.119 -16.933 43.118 1.00 86.44 85 LEU A N 1
ATOM 697 C CA . LEU A 1 85 ? -22.003 -17.718 42.249 1.00 86.44 85 LEU A CA 1
ATOM 698 C C . LEU A 1 85 ? -22.220 -19.151 42.755 1.00 86.44 85 LEU A C 1
ATOM 700 O O . LEU A 1 85 ? -23.353 -19.628 42.738 1.00 86.44 85 LEU A O 1
ATOM 704 N N . ARG A 1 86 ? -21.164 -19.839 43.212 1.00 85.81 86 ARG A N 1
ATOM 705 C CA . ARG A 1 86 ? -21.289 -21.190 43.792 1.00 85.81 86 ARG A CA 1
ATOM 706 C C . ARG A 1 86 ? -22.151 -21.180 45.043 1.00 85.81 86 ARG A C 1
ATOM 708 O O . ARG A 1 86 ? -23.079 -21.975 45.136 1.00 85.81 86 ARG A O 1
ATOM 715 N N . TRP A 1 87 ? -21.913 -20.232 45.942 1.00 87.31 87 TRP A N 1
ATOM 716 C CA . TRP A 1 87 ? -22.713 -20.088 47.151 1.00 87.31 87 TRP A CA 1
ATOM 717 C C . TRP A 1 87 ? -24.187 -19.831 46.840 1.00 87.31 87 TRP A C 1
ATOM 719 O O . TRP A 1 87 ? -25.065 -20.463 47.421 1.00 87.31 87 TRP A O 1
ATOM 729 N N . LEU A 1 88 ? -24.480 -18.983 45.850 1.00 84.69 88 LEU A N 1
ATOM 730 C CA . LEU A 1 88 ? -25.854 -18.692 45.444 1.00 84.69 88 LEU A CA 1
ATOM 731 C C . LEU A 1 88 ? -26.595 -19.939 44.922 1.00 84.69 88 LEU A C 1
ATOM 733 O O . LEU A 1 88 ? -27.798 -20.070 45.139 1.00 84.69 88 LEU A O 1
ATOM 737 N N . ILE A 1 89 ? -25.902 -20.835 44.213 1.00 84.44 89 ILE A N 1
ATOM 738 C CA . ILE A 1 89 ? -26.513 -21.985 43.525 1.00 84.44 89 ILE A CA 1
ATOM 739 C C . ILE A 1 89 ? -26.535 -23.246 44.401 1.00 84.44 89 ILE A C 1
ATOM 741 O O . ILE A 1 89 ? -27.536 -23.968 44.385 1.00 84.44 89 ILE A O 1
ATOM 745 N N . GLU A 1 90 ? -25.442 -23.521 45.118 1.00 83.94 90 GLU A N 1
ATOM 746 C CA . GLU A 1 90 ? -25.170 -24.805 45.783 1.00 83.94 90 GLU A CA 1
ATOM 747 C C . GLU A 1 90 ? -25.158 -24.714 47.314 1.00 83.94 90 GLU A C 1
ATOM 749 O O . GLU A 1 90 ? -25.631 -25.638 47.974 1.00 83.94 90 GLU A O 1
ATOM 754 N N . GLU A 1 91 ? -24.626 -23.628 47.884 1.00 79.31 91 GLU A N 1
ATOM 755 C CA . GLU A 1 91 ? -24.278 -23.567 49.317 1.00 79.31 91 GLU A CA 1
ATOM 756 C C . GLU A 1 91 ? -25.227 -22.686 50.145 1.00 79.31 91 GLU A C 1
ATOM 758 O O . GLU A 1 91 ? -25.033 -22.531 51.350 1.00 79.31 91 GLU A O 1
ATOM 763 N N . SER A 1 92 ? -26.279 -22.135 49.528 1.00 81.50 92 SER A N 1
ATOM 764 C CA . SER A 1 92 ? -27.260 -21.280 50.201 1.00 81.50 92 SER A CA 1
ATOM 765 C C . SER A 1 92 ? -28.710 -21.649 49.883 1.00 81.50 92 SER A C 1
ATOM 767 O O . SER A 1 92 ? -29.069 -22.056 48.777 1.00 81.50 92 SER A O 1
ATOM 769 N N . ASP A 1 93 ? -29.583 -21.409 50.862 1.00 77.25 93 ASP A N 1
ATOM 770 C CA . ASP A 1 93 ? -31.037 -21.507 50.703 1.00 77.25 93 ASP A CA 1
ATOM 771 C C . ASP A 1 93 ? -31.653 -20.237 50.085 1.00 77.25 93 ASP A C 1
ATOM 773 O O . ASP A 1 93 ? -32.874 -20.135 49.955 1.00 77.25 93 ASP A O 1
ATOM 777 N N . PHE A 1 94 ? -30.835 -19.262 49.672 1.00 77.44 94 PHE A N 1
ATOM 778 C CA . PHE A 1 94 ? -31.284 -17.946 49.208 1.00 77.44 94 PHE A CA 1
ATOM 779 C C . PHE A 1 94 ? -32.270 -18.037 48.026 1.00 77.44 94 PHE A C 1
ATOM 781 O O . PHE A 1 94 ? -33.277 -17.329 47.962 1.00 77.44 94 PHE A O 1
ATOM 788 N N . LEU A 1 95 ? -32.042 -18.976 47.101 1.00 78.88 95 LEU A N 1
ATOM 789 C CA . LEU A 1 95 ? -32.926 -19.200 45.953 1.00 78.88 95 LEU A CA 1
ATOM 790 C C . LEU A 1 95 ? -34.204 -19.992 46.297 1.00 78.88 95 LEU A C 1
ATOM 792 O O . LEU A 1 95 ? -35.148 -20.012 45.499 1.00 78.88 95 LEU A O 1
ATOM 796 N N . CYS A 1 96 ? -34.274 -20.642 47.466 1.00 78.88 96 CYS A N 1
ATOM 797 C CA . CYS A 1 96 ? -35.447 -21.407 47.908 1.00 78.88 96 CYS A CA 1
ATOM 798 C C . CYS A 1 96 ? -36.654 -20.513 48.235 1.00 78.88 96 CYS A C 1
ATOM 800 O O . CYS A 1 96 ? -37.787 -21.003 48.268 1.00 78.88 96 CYS A O 1
ATOM 802 N N . GLU A 1 97 ? -36.425 -19.214 48.422 1.00 74.44 97 GLU A N 1
ATOM 803 C CA . GLU A 1 97 ? -37.447 -18.206 48.721 1.00 74.44 97 GLU A CA 1
ATOM 804 C C . GLU A 1 97 ? -38.061 -17.578 47.453 1.00 74.44 97 GLU A C 1
ATOM 806 O O . GLU A 1 97 ? -39.106 -16.936 47.529 1.00 74.44 97 GLU A O 1
ATOM 811 N N . LEU A 1 98 ? -37.461 -17.813 46.278 1.00 76.62 98 LEU A N 1
ATOM 812 C CA . LEU A 1 98 ? -37.982 -17.390 44.972 1.00 76.62 98 LEU A CA 1
ATOM 813 C C . LEU A 1 98 ? -39.015 -18.380 44.416 1.00 76.62 98 LEU A C 1
ATOM 815 O O . LEU A 1 98 ? -38.994 -19.574 44.739 1.00 76.62 98 LEU A O 1
ATOM 819 N N . ASP A 1 99 ? -39.886 -17.900 43.523 1.00 81.62 99 ASP A N 1
ATOM 820 C CA . ASP A 1 99 ? -40.796 -18.755 42.762 1.00 81.62 99 ASP A CA 1
ATOM 821 C C . ASP A 1 99 ? -40.033 -19.753 41.874 1.00 81.62 99 ASP A C 1
ATOM 823 O O . ASP A 1 99 ? -38.879 -19.541 41.498 1.00 81.62 99 ASP A O 1
ATOM 827 N N . ALA A 1 100 ? -40.680 -20.876 41.549 1.00 80.00 100 ALA A N 1
ATOM 828 C CA . ALA A 1 100 ? -40.033 -21.989 40.855 1.00 80.00 100 ALA A CA 1
ATOM 829 C C . ALA A 1 100 ? -39.481 -21.615 39.467 1.00 80.00 100 ALA A C 1
ATOM 831 O O . ALA A 1 100 ? -38.479 -22.192 39.050 1.00 80.00 100 ALA A O 1
ATOM 832 N N . ILE A 1 101 ? -40.110 -20.659 38.774 1.00 81.38 101 ILE A N 1
ATOM 833 C CA . ILE A 1 101 ? -39.690 -20.216 37.439 1.00 81.38 101 ILE A CA 1
ATOM 834 C C . ILE A 1 101 ? -38.424 -19.369 37.576 1.00 81.38 101 ILE A C 1
ATOM 836 O O . ILE A 1 101 ? -37.379 -19.749 37.052 1.00 81.38 101 ILE A O 1
ATOM 840 N N . ARG A 1 102 ? -38.470 -18.303 38.387 1.00 79.62 102 ARG A N 1
ATOM 841 C CA . ARG A 1 102 ? -37.306 -17.440 38.635 1.00 79.62 102 ARG A CA 1
ATOM 842 C C . ARG A 1 102 ? -36.126 -18.193 39.232 1.00 79.62 102 ARG A C 1
ATOM 844 O O . ARG A 1 102 ? -34.988 -17.940 38.856 1.00 79.62 102 ARG A O 1
ATOM 851 N N . ARG A 1 103 ? -36.376 -19.141 40.139 1.00 82.38 103 ARG A N 1
ATOM 852 C CA . ARG A 1 103 ? -35.329 -20.002 40.706 1.00 82.38 103 ARG A CA 1
ATOM 853 C C . ARG A 1 103 ? -34.591 -20.780 39.621 1.00 82.38 103 ARG A C 1
ATOM 855 O O . ARG A 1 103 ? -33.371 -20.894 39.683 1.00 82.38 103 ARG A O 1
ATOM 862 N N . ASN A 1 104 ? -35.322 -21.338 38.658 1.00 84.19 104 ASN A N 1
ATOM 863 C CA . ASN A 1 104 ? -34.720 -22.116 37.584 1.00 84.19 104 ASN A CA 1
ATOM 864 C C . ASN A 1 104 ? -33.954 -21.220 36.599 1.00 84.19 104 ASN A C 1
ATOM 866 O O . ASN A 1 104 ? -32.852 -21.577 36.191 1.00 84.19 104 ASN A O 1
ATOM 870 N N . ASP A 1 105 ? -34.485 -20.034 36.293 1.00 84.88 105 ASP A N 1
ATOM 871 C CA . ASP A 1 105 ? -33.816 -19.051 35.434 1.00 84.88 105 ASP A CA 1
ATOM 872 C C . ASP A 1 105 ? -32.485 -18.583 36.039 1.00 84.88 105 ASP A C 1
ATOM 874 O O . ASP A 1 105 ? -31.452 -18.610 35.368 1.00 84.88 105 ASP A O 1
ATOM 878 N N . VAL A 1 106 ? -32.482 -18.232 37.331 1.00 83.19 106 VAL A N 1
ATOM 879 C CA . VAL A 1 106 ? -31.269 -17.818 38.054 1.00 83.19 106 VAL A CA 1
ATOM 880 C C . VAL A 1 106 ? -30.251 -18.956 38.131 1.00 83.19 106 VAL A C 1
ATOM 882 O O . VAL A 1 106 ? -29.059 -18.709 37.968 1.00 83.19 106 VAL A O 1
ATOM 885 N N . ARG A 1 107 ? -30.690 -20.208 38.325 1.00 85.44 107 ARG A N 1
ATOM 886 C CA . ARG A 1 107 ? -29.790 -21.375 38.303 1.00 85.44 107 ARG A CA 1
ATOM 887 C C . ARG A 1 107 ? -29.144 -21.571 36.939 1.00 85.44 107 ARG A C 1
ATOM 889 O O . ARG A 1 107 ? -27.929 -21.706 36.878 1.00 85.44 107 ARG A O 1
ATOM 896 N N . MET A 1 108 ? -29.919 -21.522 35.855 1.00 85.75 108 MET A N 1
ATOM 897 C CA . MET A 1 108 ? -29.358 -21.662 34.507 1.00 85.75 108 MET A CA 1
ATOM 898 C C . MET A 1 108 ? -28.379 -20.531 34.170 1.00 85.75 108 MET A C 1
ATOM 900 O O . MET A 1 108 ? -27.306 -20.793 33.627 1.00 85.75 108 MET A O 1
ATOM 904 N N . GLN A 1 109 ? -28.709 -19.283 34.518 1.00 85.31 109 GLN A N 1
ATOM 905 C CA . GLN A 1 109 ? -27.797 -18.149 34.331 1.00 85.31 109 GLN A CA 1
ATOM 906 C C . GLN A 1 109 ? -26.532 -18.286 35.185 1.00 85.31 109 GLN A C 1
ATOM 908 O O . GLN A 1 109 ? -25.427 -18.068 34.693 1.00 85.31 109 GLN A O 1
ATOM 913 N N . GLY A 1 110 ? -26.681 -18.686 36.446 1.00 84.75 110 GLY A N 1
ATOM 914 C CA . GLY A 1 110 ? -25.569 -18.904 37.359 1.00 84.75 110 GLY A CA 1
ATOM 915 C C . GLY A 1 110 ? -24.632 -20.020 36.889 1.00 84.75 110 GLY A C 1
ATOM 916 O O . GLY A 1 110 ? -23.420 -19.824 36.869 1.00 84.75 110 GLY A O 1
ATOM 917 N N . GLU A 1 111 ? -25.172 -21.156 36.435 1.00 86.50 111 GLU A N 1
ATOM 918 C CA . GLU A 1 111 ? -24.395 -22.251 35.840 1.00 86.50 111 GLU A CA 1
ATOM 919 C C . GLU A 1 111 ? -23.671 -21.807 34.569 1.00 86.50 111 GLU A C 1
ATOM 921 O O . GLU A 1 111 ? -22.508 -22.162 34.353 1.00 86.50 111 GLU A O 1
ATOM 926 N N . GLN A 1 112 ? -24.334 -21.018 33.719 1.00 86.88 112 GLN A N 1
ATOM 927 C CA . GLN A 1 112 ? -23.693 -20.438 32.548 1.00 86.88 112 GLN A CA 1
ATOM 928 C C . GLN A 1 112 ? -22.497 -19.577 32.971 1.00 86.88 112 GLN A C 1
ATOM 930 O O . GLN A 1 112 ? -21.389 -19.843 32.516 1.00 86.88 112 GLN A O 1
ATOM 935 N N . TYR A 1 113 ? -22.675 -18.620 33.884 1.00 86.81 113 TYR A N 1
ATOM 936 C CA . TYR A 1 113 ? -21.581 -17.763 34.349 1.00 86.81 113 TYR A CA 1
ATOM 937 C C . TYR A 1 113 ? -20.468 -18.545 35.043 1.00 86.81 113 TYR A C 1
ATOM 939 O O . TYR A 1 113 ? -19.294 -18.254 34.824 1.00 86.81 113 TYR A O 1
ATOM 947 N N . LEU A 1 114 ? -20.794 -19.601 35.792 1.00 87.62 114 LEU A N 1
ATOM 948 C CA . LEU A 1 114 ? -19.781 -20.468 36.386 1.00 87.62 114 LEU A CA 1
ATOM 949 C C . LEU A 1 114 ? -18.912 -21.141 35.318 1.00 87.62 114 LEU A C 1
ATOM 951 O O . LEU A 1 114 ? -17.689 -21.206 35.442 1.00 87.62 114 LEU A O 1
ATOM 955 N N . ASN A 1 115 ? -19.544 -21.622 34.247 1.00 87.38 115 ASN A N 1
ATOM 956 C CA . ASN A 1 115 ? -18.853 -22.204 33.103 1.00 87.38 115 ASN A CA 1
ATOM 957 C C . ASN A 1 115 ? -17.954 -21.180 32.388 1.00 87.38 115 ASN A C 1
ATOM 959 O O . ASN A 1 115 ? -16.859 -21.538 31.950 1.00 87.38 115 ASN A O 1
ATOM 963 N N . GLU A 1 116 ? -18.384 -19.919 32.291 1.00 88.50 116 GLU A N 1
ATOM 964 C CA . GLU A 1 116 ? -17.569 -18.815 31.764 1.00 88.50 116 GLU A CA 1
ATOM 965 C C . GLU A 1 116 ? -16.350 -18.548 32.669 1.00 88.50 116 GLU A C 1
ATOM 967 O O . GLU A 1 116 ? -15.225 -18.438 32.176 1.00 88.50 116 GLU A O 1
ATOM 972 N N . CYS A 1 117 ? -16.530 -18.552 33.996 1.00 88.06 117 CYS A N 1
ATOM 973 C CA . CYS A 1 117 ? -15.430 -18.418 34.955 1.00 88.06 117 CYS A CA 1
ATOM 974 C C . CYS A 1 117 ? -14.421 -19.565 34.856 1.00 88.06 117 CYS A C 1
ATOM 976 O O . CYS A 1 117 ? -13.213 -19.332 34.907 1.00 88.06 117 CYS A O 1
ATOM 978 N N . LEU A 1 118 ? -14.891 -20.807 34.709 1.00 88.44 118 LEU A N 1
ATOM 979 C CA . LEU A 1 118 ? -14.019 -21.972 34.541 1.00 88.44 118 LEU A CA 1
ATOM 980 C C . LEU A 1 118 ? -13.178 -21.866 33.264 1.00 88.44 118 LEU A C 1
ATOM 982 O O . LEU A 1 118 ? -11.976 -22.126 33.311 1.00 88.44 118 LEU A O 1
ATOM 986 N N . ALA A 1 119 ? -13.776 -21.422 32.157 1.00 89.75 119 ALA A N 1
ATOM 987 C CA . ALA A 1 119 ? -13.065 -21.187 30.902 1.00 89.75 119 ALA A CA 1
ATOM 988 C C . ALA A 1 119 ? -11.999 -20.082 31.029 1.00 89.75 119 ALA A C 1
ATOM 990 O O . ALA A 1 119 ? -10.855 -20.257 30.606 1.00 89.75 119 ALA A O 1
ATOM 991 N N . ALA A 1 120 ? -12.331 -18.965 31.682 1.00 89.19 120 ALA A N 1
ATOM 992 C CA . ALA A 1 120 ? -11.368 -17.898 31.948 1.00 89.19 120 ALA A CA 1
ATOM 993 C C . ALA A 1 120 ? -10.216 -18.371 32.859 1.00 89.19 120 ALA A C 1
ATOM 995 O O . ALA A 1 120 ? -9.058 -18.021 32.632 1.00 89.19 120 ALA A O 1
ATOM 996 N N . ARG A 1 121 ? -10.489 -19.230 33.851 1.00 89.31 121 ARG A N 1
ATOM 997 C CA . ARG A 1 121 ? -9.443 -19.846 34.689 1.00 89.31 121 ARG A CA 1
ATOM 998 C C . ARG A 1 121 ? -8.546 -20.798 33.902 1.00 89.31 121 ARG A C 1
ATOM 1000 O O . ARG A 1 121 ? -7.336 -20.787 34.121 1.00 89.31 121 ARG A O 1
ATOM 1007 N N . GLU A 1 122 ? -9.108 -21.590 32.990 1.00 89.88 122 GLU A N 1
ATOM 1008 C CA . GLU A 1 122 ? -8.332 -22.430 32.067 1.00 89.88 122 GLU A CA 1
ATOM 1009 C C . GLU A 1 122 ? -7.365 -21.566 31.243 1.00 89.88 122 GLU A C 1
ATOM 1011 O O . GLU A 1 122 ? -6.177 -21.877 31.170 1.00 89.88 122 GLU A O 1
ATOM 1016 N N . ALA A 1 123 ? -7.824 -20.426 30.716 1.00 90.19 123 ALA A N 1
ATOM 1017 C CA . ALA A 1 123 ? -6.970 -19.491 29.979 1.00 90.19 123 ALA A CA 1
ATOM 1018 C C . ALA A 1 123 ? -5.802 -18.974 30.828 1.00 90.19 123 ALA A C 1
ATOM 1020 O O . ALA A 1 123 ? -4.654 -19.007 30.386 1.00 90.19 123 ALA A O 1
ATOM 1021 N N . LEU A 1 124 ? -6.071 -18.544 32.064 1.00 89.81 124 LEU A N 1
ATOM 1022 C CA . LEU A 1 124 ? -5.033 -18.070 32.986 1.00 89.81 124 LEU A CA 1
ATOM 1023 C C . LEU A 1 124 ? -4.002 -19.164 33.308 1.00 89.81 124 LEU A C 1
ATOM 1025 O O . LEU A 1 124 ? -2.808 -18.875 33.412 1.00 89.81 124 LEU A O 1
ATOM 1029 N N . GLN A 1 125 ? -4.433 -20.424 33.426 1.00 90.31 125 GLN A N 1
ATOM 1030 C CA . GLN A 1 125 ? -3.520 -21.558 33.602 1.00 90.31 125 GLN A CA 1
ATOM 1031 C C . GLN A 1 125 ? -2.639 -21.779 32.371 1.00 90.31 125 GLN A C 1
ATOM 1033 O O . GLN A 1 125 ? -1.430 -21.954 32.522 1.00 90.31 125 GLN A O 1
ATOM 1038 N N . VAL A 1 126 ? -3.212 -21.721 31.166 1.00 89.56 126 VAL A N 1
ATOM 1039 C CA . VAL A 1 126 ? -2.465 -21.846 29.905 1.00 89.56 126 VAL A CA 1
ATOM 1040 C C . VAL A 1 126 ? -1.414 -20.735 29.775 1.00 89.56 126 VAL A C 1
ATOM 1042 O O . VAL A 1 126 ? -0.266 -21.023 29.436 1.00 89.56 126 VAL A O 1
ATOM 1045 N N . ILE A 1 127 ? -1.761 -19.490 30.128 1.00 88.50 127 ILE A N 1
ATOM 1046 C CA . ILE A 1 127 ? -0.822 -18.353 30.152 1.00 88.50 127 ILE A CA 1
ATOM 1047 C C . ILE A 1 127 ? 0.302 -18.600 31.165 1.00 88.50 127 ILE A C 1
ATOM 1049 O O . ILE A 1 127 ? 1.482 -18.441 30.849 1.00 88.50 127 ILE A O 1
ATOM 1053 N N . LYS A 1 128 ? -0.037 -19.041 32.384 1.00 87.81 128 LYS A N 1
ATOM 1054 C CA . LYS A 1 128 ? 0.953 -19.342 33.430 1.00 87.81 128 LYS A CA 1
ATOM 1055 C C . LYS A 1 128 ? 1.921 -20.450 33.002 1.00 87.81 128 LYS A C 1
ATOM 1057 O O . LYS A 1 128 ? 3.111 -20.367 33.300 1.00 87.81 128 LYS A O 1
ATOM 1062 N N . LEU A 1 129 ? 1.426 -21.462 32.288 1.00 89.88 129 LEU A N 1
ATOM 1063 C CA . LEU A 1 129 ? 2.218 -22.577 31.760 1.00 89.88 129 LEU A CA 1
ATOM 1064 C C . LEU A 1 129 ? 2.967 -22.244 30.466 1.00 89.88 129 LEU A C 1
ATOM 1066 O O . LEU A 1 129 ? 3.777 -23.055 30.028 1.00 89.88 129 LEU A O 1
ATOM 1070 N N . SER A 1 130 ? 2.768 -21.052 29.892 1.00 86.19 130 SER A N 1
ATOM 1071 C CA . SER A 1 130 ? 3.400 -20.640 28.632 1.00 86.19 130 SER A CA 1
ATOM 1072 C C . SER A 1 130 ? 3.036 -21.521 27.426 1.00 86.19 130 SER A C 1
ATOM 1074 O O . SER A 1 130 ? 3.857 -21.694 26.522 1.00 86.19 130 SER A O 1
ATOM 1076 N N . ASP A 1 131 ? 1.835 -22.106 27.432 1.00 87.69 131 ASP A N 1
ATOM 1077 C CA . ASP A 1 131 ? 1.377 -23.083 26.433 1.00 87.69 131 ASP A CA 1
ATOM 1078 C C . ASP A 1 131 ? 0.344 -22.496 25.447 1.00 87.69 131 ASP A C 1
ATOM 1080 O O . ASP A 1 131 ? -0.401 -23.217 24.779 1.00 87.69 131 ASP A O 1
ATOM 1084 N N . GLU A 1 132 ? 0.278 -21.163 25.332 1.00 89.88 132 GLU A N 1
ATOM 1085 C CA . GLU A 1 132 ? -0.784 -20.468 24.591 1.00 89.88 132 GLU A CA 1
ATOM 1086 C C . GLU A 1 132 ? -0.834 -20.878 23.112 1.00 89.88 132 GLU A C 1
ATOM 1088 O O . GLU A 1 132 ? -1.906 -21.103 22.547 1.00 89.88 132 GLU A O 1
ATOM 1093 N N . GLN A 1 133 ? 0.333 -21.028 22.480 1.00 86.50 133 GLN A N 1
ATOM 1094 C CA . GLN A 1 133 ? 0.435 -21.372 21.059 1.00 86.50 133 GLN A CA 1
ATOM 1095 C C . GLN A 1 133 ? -0.094 -22.770 20.752 1.00 86.50 133 GLN A C 1
ATOM 1097 O O . GLN A 1 133 ? -0.824 -22.963 19.778 1.00 86.50 133 GLN A O 1
ATOM 1102 N N . ASN A 1 134 ? 0.268 -23.748 21.582 1.00 87.44 134 ASN A N 1
ATOM 1103 C CA . ASN A 1 134 ? -0.159 -25.126 21.389 1.00 87.44 134 ASN A CA 1
ATOM 1104 C C . ASN A 1 134 ? -1.660 -25.253 21.636 1.00 87.44 134 ASN A C 1
ATOM 1106 O O . ASN A 1 134 ? -2.345 -25.936 20.870 1.00 87.44 134 ASN A O 1
ATOM 1110 N N . TYR A 1 135 ? -2.192 -24.538 22.633 1.00 89.19 135 TYR A N 1
ATOM 1111 C CA . TYR A 1 135 ? -3.628 -24.485 22.878 1.00 89.19 135 TYR A CA 1
ATOM 1112 C C . TYR A 1 135 ? -4.392 -23.953 21.659 1.00 89.19 135 TYR A C 1
ATOM 1114 O O . TYR A 1 135 ? -5.300 -24.630 21.157 1.00 89.19 135 TYR A O 1
ATOM 1122 N N . ILE A 1 136 ? -3.980 -22.791 21.135 1.00 88.50 136 ILE A N 1
ATOM 1123 C CA . ILE A 1 136 ? -4.574 -22.161 19.947 1.00 88.50 136 ILE A CA 1
ATOM 1124 C C . ILE A 1 136 ? -4.515 -23.116 18.752 1.00 88.50 136 ILE A C 1
ATOM 1126 O O . ILE A 1 136 ? -5.543 -23.427 18.146 1.00 88.50 136 ILE A O 1
ATOM 1130 N N . ARG A 1 137 ? -3.329 -23.655 18.454 1.00 87.25 137 ARG A N 1
ATOM 1131 C CA . ARG A 1 137 ? -3.118 -24.540 17.305 1.00 87.25 137 ARG A CA 1
ATOM 1132 C C . ARG A 1 137 ? -3.910 -25.839 17.422 1.00 87.25 137 ARG A C 1
ATOM 1134 O O . ARG A 1 137 ? -4.488 -26.305 16.442 1.00 87.25 137 ARG A O 1
ATOM 1141 N N . SER A 1 138 ? -3.993 -26.422 18.618 1.00 88.50 138 SER A N 1
ATOM 1142 C CA . SER A 1 138 ? -4.800 -27.624 18.854 1.00 88.50 138 SER A CA 1
ATOM 1143 C C . SER A 1 138 ? -6.296 -27.358 18.666 1.00 88.50 138 SER A C 1
ATOM 1145 O O . SER A 1 138 ? -7.022 -28.236 18.197 1.00 88.50 138 SER A O 1
ATOM 1147 N N . THR A 1 139 ? -6.758 -26.155 19.011 1.00 86.31 139 THR A N 1
ATOM 1148 C CA . THR A 1 139 ? -8.158 -25.748 18.874 1.00 86.31 139 THR A CA 1
ATOM 1149 C C . THR A 1 139 ? -8.516 -25.509 17.411 1.00 86.31 139 THR A C 1
ATOM 1151 O O . THR A 1 139 ? -9.517 -26.056 16.948 1.00 86.31 139 THR A O 1
ATOM 1154 N N . LEU A 1 140 ? -7.656 -24.811 16.662 1.00 85.00 140 LEU A N 1
ATOM 1155 C CA . LEU A 1 140 ? -7.785 -24.635 15.212 1.00 85.00 140 LEU A CA 1
ATOM 1156 C C . LEU A 1 140 ? -7.777 -25.974 14.467 1.00 85.00 140 LEU A C 1
ATOM 1158 O O . LEU A 1 140 ? -8.674 -26.245 13.680 1.00 85.00 140 LEU A O 1
ATOM 1162 N N . ASN A 1 141 ? -6.838 -26.871 14.780 1.00 85.75 141 ASN A N 1
ATOM 1163 C CA . ASN A 1 141 ? -6.779 -28.191 14.143 1.00 85.75 141 ASN A CA 1
ATOM 1164 C C . ASN A 1 141 ? -8.048 -29.026 14.389 1.00 85.75 141 ASN A C 1
ATOM 1166 O O . ASN A 1 141 ? -8.441 -29.825 13.540 1.00 85.75 141 ASN A O 1
ATOM 1170 N N . LYS A 1 142 ? -8.684 -28.886 15.562 1.00 85.88 142 LYS A N 1
ATOM 1171 C CA . LYS A 1 142 ? -9.964 -29.552 15.854 1.00 85.88 142 LYS A CA 1
ATOM 1172 C C . LYS A 1 142 ? -11.091 -28.952 15.007 1.00 85.88 142 LYS A C 1
ATOM 1174 O O . LYS A 1 142 ? -11.852 -29.719 14.430 1.00 85.88 142 LYS A O 1
ATOM 1179 N N . LEU A 1 143 ? -11.153 -27.622 14.890 1.00 82.00 143 LEU A N 1
ATOM 1180 C CA . LEU A 1 143 ? -12.094 -26.929 14.001 1.00 82.00 143 LEU A CA 1
ATOM 1181 C C . LEU A 1 143 ? -11.932 -27.360 12.540 1.00 82.00 143 LEU A C 1
ATOM 1183 O O . LEU A 1 143 ? -12.927 -27.666 11.899 1.00 82.00 143 LEU A O 1
ATOM 1187 N N . GLU A 1 144 ? -10.703 -27.444 12.031 1.00 77.19 144 GLU A N 1
ATOM 1188 C CA . GLU A 1 144 ? -10.439 -27.834 10.638 1.00 77.19 144 GLU A CA 1
ATOM 1189 C C . GLU A 1 144 ? -10.847 -29.283 10.345 1.00 77.19 144 GLU A C 1
ATOM 1191 O O . GLU A 1 144 ? -11.377 -29.574 9.277 1.00 77.19 144 GLU A O 1
ATOM 1196 N N . LYS A 1 145 ? -10.619 -30.205 11.288 1.00 82.25 145 LYS A N 1
ATOM 1197 C CA . LYS A 1 145 ? -10.905 -31.631 11.072 1.00 82.25 145 LYS A CA 1
ATOM 1198 C C . LYS A 1 145 ? -12.388 -31.978 11.138 1.00 82.25 145 LYS A C 1
ATOM 1200 O O . LYS A 1 145 ? -12.834 -32.821 10.368 1.00 82.25 145 LYS A O 1
ATOM 1205 N N . SER A 1 146 ? -13.126 -31.422 12.098 1.00 81.81 146 SER A N 1
ATOM 1206 C CA . SER A 1 146 ? -14.522 -31.813 12.349 1.00 81.81 146 SER A CA 1
ATOM 1207 C C . SER A 1 146 ? -15.540 -30.714 12.059 1.00 81.81 146 SER A C 1
ATOM 1209 O O . SER A 1 146 ? -16.735 -30.989 12.111 1.00 81.81 146 SER A O 1
ATOM 1211 N N . GLY A 1 147 ? -15.110 -29.466 11.848 1.00 75.06 147 GLY A N 1
ATOM 1212 C CA . GLY A 1 147 ? -15.997 -28.298 11.798 1.00 75.06 147 GLY A CA 1
ATOM 1213 C C . GLY A 1 147 ? -16.694 -27.981 13.129 1.00 75.06 147 GLY A C 1
ATOM 1214 O O . GLY A 1 147 ? -17.474 -27.035 13.201 1.00 75.06 147 GLY A O 1
ATOM 1215 N N . PHE A 1 148 ? -16.436 -28.752 14.195 1.00 77.62 148 PHE A N 1
ATOM 1216 C CA . PHE A 1 148 ? -17.192 -28.698 15.445 1.00 77.62 148 PHE A CA 1
ATOM 1217 C C . PHE A 1 148 ? -16.286 -28.684 16.678 1.00 77.62 148 PHE A C 1
ATOM 1219 O O . PHE A 1 148 ? -15.442 -29.564 16.871 1.00 77.62 148 PHE A O 1
ATOM 1226 N N . LEU A 1 149 ? -16.527 -27.719 17.571 1.00 81.56 149 LEU A N 1
ATOM 1227 C CA . LEU A 1 149 ? -15.875 -27.630 18.876 1.00 81.56 149 LEU A CA 1
ATOM 1228 C C . LEU A 1 149 ? -16.804 -28.096 19.993 1.00 81.56 149 LEU A C 1
ATOM 1230 O O . LEU A 1 149 ? -17.826 -27.475 20.285 1.00 81.56 149 LEU A O 1
ATOM 1234 N N . PHE A 1 150 ? -16.379 -29.146 20.695 1.00 79.81 150 PHE A N 1
ATOM 1235 C CA . PHE A 1 150 ? -16.992 -29.528 21.961 1.00 79.81 150 PHE A CA 1
ATOM 1236 C C . PHE A 1 150 ? -16.872 -28.384 22.977 1.00 79.81 150 PHE A C 1
ATOM 1238 O O . PHE A 1 150 ? -15.771 -27.870 23.190 1.00 79.81 150 PHE A O 1
ATOM 1245 N N . ARG A 1 151 ? -18.004 -28.012 23.593 1.00 82.38 151 ARG A N 1
ATOM 1246 C CA . ARG A 1 151 ? -18.149 -26.840 24.478 1.00 82.38 151 ARG A CA 1
ATOM 1247 C C . ARG A 1 151 ? -17.629 -25.547 23.837 1.00 82.38 151 ARG A C 1
ATOM 1249 O O . ARG A 1 151 ? -16.794 -24.851 24.409 1.00 82.38 151 ARG A O 1
ATOM 1256 N N . LYS A 1 152 ? -18.142 -25.242 22.639 1.00 82.19 152 LYS A N 1
ATOM 1257 C CA . LYS A 1 152 ? -17.768 -24.080 21.818 1.00 82.19 152 LYS A CA 1
ATOM 1258 C C . LYS A 1 152 ? -17.615 -22.792 22.641 1.00 82.19 152 LYS A C 1
ATOM 1260 O O . LYS A 1 152 ? -16.513 -22.263 22.691 1.00 82.19 152 LYS A O 1
ATOM 1265 N N . ASN A 1 153 ? -18.657 -22.364 23.361 1.00 82.44 153 ASN A N 1
ATOM 1266 C CA . ASN A 1 153 ? -18.641 -21.115 24.140 1.00 82.44 153 ASN A CA 1
ATOM 1267 C C . ASN A 1 153 ? -17.502 -21.052 25.165 1.00 82.44 153 ASN A C 1
ATOM 1269 O O . ASN A 1 153 ? -16.828 -20.034 25.252 1.00 82.44 153 ASN A O 1
ATOM 1273 N N . GLN A 1 154 ? -17.236 -22.145 25.890 1.00 84.69 154 GLN A N 1
ATOM 1274 C CA . GLN A 1 154 ? -16.133 -22.183 26.855 1.00 84.69 154 GLN A CA 1
ATOM 1275 C C . GLN A 1 154 ? -14.793 -21.975 26.149 1.00 84.69 154 GLN A C 1
ATOM 1277 O O . GLN A 1 154 ? -14.035 -21.096 26.529 1.00 84.69 154 GLN A O 1
ATOM 1282 N N . ARG A 1 155 ? -14.532 -22.699 25.054 1.00 86.69 155 ARG A N 1
ATOM 1283 C CA . ARG A 1 155 ? -13.269 -22.546 24.313 1.00 86.69 155 ARG A CA 1
ATOM 1284 C C . ARG A 1 155 ? -13.086 -21.158 23.710 1.00 86.69 155 ARG A C 1
ATOM 1286 O O . ARG A 1 155 ? -11.961 -20.671 23.659 1.00 86.69 155 ARG A O 1
ATOM 1293 N N . LEU A 1 156 ? -14.168 -20.531 23.253 1.00 85.00 156 LEU A N 1
ATOM 1294 C CA . LEU A 1 156 ? -14.139 -19.164 22.733 1.00 85.00 156 LEU A CA 1
ATOM 1295 C C . LEU A 1 156 ? -13.781 -18.158 23.826 1.00 85.00 156 LEU A C 1
ATOM 1297 O O . LEU A 1 156 ? -12.950 -17.286 23.593 1.00 85.00 156 LEU A O 1
ATOM 1301 N N . ILE A 1 157 ? -14.343 -18.320 25.027 1.00 84.81 157 ILE A N 1
ATOM 1302 C CA . ILE A 1 157 ? -13.981 -17.510 26.195 1.00 84.81 157 ILE A CA 1
ATOM 1303 C C . ILE A 1 157 ? -12.517 -17.742 26.555 1.00 84.81 157 ILE A C 1
ATOM 1305 O O . ILE A 1 157 ? -11.782 -16.772 26.703 1.00 84.81 157 ILE A O 1
ATOM 1309 N N . THR A 1 158 ? -12.056 -18.998 26.589 1.00 88.56 158 THR A N 1
ATOM 1310 C CA . THR A 1 158 ? -10.647 -19.315 26.851 1.00 88.56 158 THR A CA 1
ATOM 1311 C C . THR A 1 158 ? -9.722 -18.600 25.859 1.00 88.56 158 THR A C 1
ATOM 1313 O O . THR A 1 158 ? -8.762 -17.948 26.264 1.00 88.56 158 THR A O 1
ATOM 1316 N N . LEU A 1 159 ? -10.028 -18.655 24.557 1.00 88.31 159 LEU A N 1
ATOM 1317 C CA . LEU A 1 159 ? -9.272 -17.941 23.523 1.00 88.31 159 LEU A CA 1
ATOM 1318 C C . LEU A 1 159 ? -9.322 -16.421 23.725 1.00 88.31 159 LEU A C 1
ATOM 1320 O O . LEU A 1 159 ? -8.283 -15.769 23.707 1.00 88.31 159 LEU A O 1
ATOM 1324 N N . SER A 1 160 ? -10.506 -15.858 23.957 1.00 87.06 160 SER A N 1
ATOM 1325 C CA . SER A 1 160 ? -10.694 -14.420 24.158 1.00 87.06 160 SER A CA 1
ATOM 1326 C C . SER A 1 160 ? -9.912 -13.894 25.370 1.00 87.06 160 SER A C 1
ATOM 1328 O O . SER A 1 160 ? -9.267 -12.849 25.283 1.00 87.06 160 SER A O 1
ATOM 1330 N N . THR A 1 161 ? -9.881 -14.646 26.476 1.00 86.19 161 THR A N 1
ATOM 1331 C CA . THR A 1 161 ? -9.088 -14.330 27.674 1.00 86.19 161 THR A CA 1
ATOM 1332 C C . THR A 1 161 ? -7.581 -14.466 27.421 1.00 86.19 161 THR A C 1
ATOM 1334 O O . THR A 1 161 ? -6.814 -13.630 27.897 1.00 86.19 161 THR A O 1
ATOM 1337 N N . ILE A 1 162 ? -7.139 -15.461 26.636 1.00 90.12 162 ILE A N 1
ATOM 1338 C CA . ILE A 1 162 ? -5.731 -15.579 26.209 1.00 90.12 162 ILE A CA 1
ATOM 1339 C C . ILE A 1 162 ? -5.302 -14.338 25.419 1.00 90.12 162 ILE A C 1
ATOM 1341 O O . ILE A 1 162 ? -4.259 -13.761 25.720 1.00 90.12 162 ILE A O 1
ATOM 1345 N N . PHE A 1 163 ? -6.108 -13.909 24.444 1.00 88.75 163 PHE A N 1
ATOM 1346 C CA . PHE A 1 163 ? -5.802 -12.740 23.615 1.00 88.75 163 PHE A CA 1
ATOM 1347 C C . PHE A 1 163 ? -5.807 -11.425 24.399 1.00 88.75 163 PHE A C 1
ATOM 1349 O O . PHE A 1 163 ? -5.048 -10.520 24.071 1.00 88.75 163 PHE A O 1
ATOM 1356 N N . ARG A 1 164 ? -6.609 -11.343 25.466 1.00 86.06 164 ARG A N 1
ATOM 1357 C CA . ARG A 1 164 ? -6.647 -10.180 26.357 1.00 86.06 164 ARG A CA 1
ATOM 1358 C C . ARG A 1 164 ? -5.376 -10.018 27.192 1.00 86.06 164 ARG A C 1
ATOM 1360 O O . ARG A 1 164 ? -4.921 -8.899 27.388 1.00 86.06 164 ARG A O 1
ATOM 1367 N N . PHE A 1 165 ? -4.832 -11.114 27.723 1.00 87.25 165 PHE A N 1
ATOM 1368 C CA . PHE A 1 165 ? -3.827 -11.046 28.791 1.00 87.25 165 PHE A CA 1
ATOM 1369 C C . PHE A 1 165 ? -2.447 -11.602 28.431 1.00 87.25 165 PHE A C 1
ATOM 1371 O O . PHE A 1 165 ? -1.486 -11.319 29.148 1.00 87.25 165 PHE A O 1
ATOM 1378 N N . SER A 1 166 ? -2.306 -12.413 27.377 1.00 86.12 166 SER A N 1
ATOM 1379 C CA . SER A 1 166 ? -1.012 -13.033 27.072 1.00 86.12 166 SER A CA 1
ATOM 1380 C C . SER A 1 166 ? -0.029 -12.018 26.466 1.00 86.12 166 SER A C 1
ATOM 1382 O O . SER A 1 166 ? -0.268 -11.494 25.377 1.00 86.12 166 SER A O 1
ATOM 1384 N N . PRO A 1 167 ? 1.151 -11.802 27.080 1.00 80.25 167 PRO A N 1
ATOM 1385 C CA . PRO A 1 167 ? 2.182 -10.925 26.524 1.00 80.25 167 PRO A CA 1
ATOM 1386 C C . PRO A 1 167 ? 2.979 -11.591 25.387 1.00 80.25 167 PRO A C 1
ATOM 1388 O O . PRO A 1 167 ? 3.831 -10.960 24.765 1.00 80.25 167 PRO A O 1
ATOM 1391 N N . ARG A 1 168 ? 2.758 -12.887 25.116 1.00 82.50 168 ARG A N 1
ATOM 1392 C CA . ARG A 1 168 ? 3.573 -13.695 24.187 1.00 82.50 168 ARG A CA 1
ATOM 1393 C C . ARG A 1 168 ? 2.914 -13.935 22.835 1.00 82.50 168 ARG A C 1
ATOM 1395 O O . ARG A 1 168 ? 3.474 -14.650 22.000 1.00 82.50 168 ARG A O 1
ATOM 1402 N N . LEU A 1 169 ? 1.778 -13.291 22.580 1.00 82.94 169 LEU A N 1
ATOM 1403 C CA . LEU A 1 169 ? 1.033 -13.407 21.324 1.00 82.94 169 LEU A CA 1
ATOM 1404 C C . LEU A 1 169 ? 1.844 -12.960 20.103 1.00 82.94 169 LEU A C 1
ATOM 1406 O O . LEU A 1 169 ? 1.600 -13.452 19.006 1.00 82.94 169 LEU A O 1
ATOM 1410 N N . ALA A 1 170 ? 2.868 -12.116 20.277 1.00 78.62 170 ALA A N 1
ATOM 1411 C CA . ALA A 1 170 ? 3.788 -11.735 19.200 1.00 78.62 170 ALA A CA 1
ATOM 1412 C C . ALA A 1 170 ? 4.437 -12.946 18.501 1.00 78.62 170 ALA A C 1
ATOM 1414 O O . ALA A 1 170 ? 4.714 -12.900 17.305 1.00 78.62 170 ALA A O 1
ATOM 1415 N N . ARG A 1 171 ? 4.635 -14.056 19.224 1.00 82.50 171 ARG A N 1
ATOM 1416 C CA . ARG A 1 171 ? 5.206 -15.290 18.668 1.00 82.50 171 ARG A CA 1
ATOM 1417 C C . ARG A 1 171 ? 4.190 -16.133 17.889 1.00 82.50 171 ARG A C 1
ATOM 1419 O O . ARG A 1 171 ? 4.584 -17.119 17.272 1.00 82.50 171 ARG A O 1
ATOM 1426 N N . LEU A 1 172 ? 2.894 -15.814 17.963 1.00 85.62 172 LEU A N 1
ATOM 1427 C CA . LEU A 1 172 ? 1.851 -16.523 17.223 1.00 85.62 172 LEU A CA 1
ATOM 1428 C C . LEU A 1 172 ? 2.094 -16.360 15.721 1.00 85.62 172 LEU A C 1
ATOM 1430 O O . LEU A 1 172 ? 2.331 -15.242 15.241 1.00 85.62 172 LEU A O 1
ATOM 1434 N N . SER A 1 173 ? 2.017 -17.476 14.994 1.00 87.69 173 SER A N 1
ATOM 1435 C CA . SER A 1 173 ? 2.183 -17.472 13.546 1.00 87.69 173 SER A CA 1
ATOM 1436 C C . SER A 1 173 ? 1.073 -16.650 12.885 1.00 87.69 173 SER A C 1
ATOM 1438 O O . SER A 1 173 ? -0.080 -16.659 13.324 1.00 87.69 173 SER A O 1
ATOM 1440 N N . VAL A 1 174 ? 1.415 -15.937 11.813 1.00 87.56 174 VAL A N 1
ATOM 1441 C CA . VAL A 1 174 ? 0.440 -15.148 11.046 1.00 87.56 174 VAL A CA 1
ATOM 1442 C C . VAL A 1 174 ? -0.667 -16.038 10.483 1.00 87.56 174 VAL A C 1
ATOM 1444 O O . VAL A 1 174 ? -1.838 -15.667 10.522 1.00 87.56 174 VAL A O 1
ATOM 1447 N N . ARG A 1 175 ? -0.304 -17.246 10.043 1.00 87.12 175 ARG A N 1
ATOM 1448 C CA . ARG A 1 175 ? -1.241 -18.265 9.567 1.00 87.12 175 ARG A CA 1
ATOM 1449 C C . ARG A 1 175 ? -2.327 -18.573 10.594 1.00 87.12 175 ARG A C 1
ATOM 1451 O O . ARG A 1 175 ? -3.509 -18.556 10.263 1.00 87.12 175 ARG A O 1
ATOM 1458 N N . ASP A 1 176 ? -1.927 -18.872 11.829 1.00 87.88 176 ASP A N 1
ATOM 1459 C CA . ASP A 1 176 ? -2.865 -19.238 12.892 1.00 87.88 176 ASP A CA 1
ATOM 1460 C C . ASP A 1 176 ? -3.739 -18.043 13.287 1.00 87.88 176 ASP A C 1
ATOM 1462 O O . ASP A 1 176 ? -4.936 -18.207 13.516 1.00 87.88 176 ASP A O 1
ATOM 1466 N N . LEU A 1 177 ? -3.171 -16.832 13.294 1.00 88.56 177 LEU A N 1
ATOM 1467 C CA . LEU A 1 177 ? -3.921 -15.608 13.561 1.00 88.56 177 LEU A CA 1
ATOM 1468 C C . LEU A 1 177 ? -5.010 -15.356 12.509 1.00 88.56 177 LEU A C 1
ATOM 1470 O O . LEU A 1 177 ? -6.165 -15.168 12.871 1.00 88.56 177 LEU A O 1
ATOM 1474 N N . VAL A 1 178 ? -4.678 -15.398 11.216 1.00 89.25 178 VAL A N 1
ATOM 1475 C CA . VAL A 1 178 ? -5.652 -15.172 10.130 1.00 89.25 178 VAL A CA 1
ATOM 1476 C C . VAL A 1 178 ? -6.774 -16.214 10.157 1.00 89.25 178 VAL A C 1
ATOM 1478 O O . VAL A 1 178 ? -7.941 -15.886 9.945 1.00 89.25 178 VAL A O 1
ATOM 1481 N N . ARG A 1 179 ? -6.449 -17.468 10.486 1.00 86.88 179 ARG A N 1
ATOM 1482 C CA . ARG A 1 179 ? -7.445 -18.536 10.661 1.00 86.88 179 ARG A CA 1
ATOM 1483 C C . ARG A 1 179 ? -8.377 -18.274 11.839 1.00 86.88 179 ARG A C 1
ATOM 1485 O O . ARG A 1 179 ? -9.581 -18.478 11.716 1.00 86.88 179 ARG A O 1
ATOM 1492 N N . LEU A 1 180 ? -7.847 -17.801 12.967 1.00 87.12 180 LEU A N 1
ATOM 1493 C CA . LEU A 1 180 ? -8.683 -17.378 14.091 1.00 87.12 180 LEU A CA 1
ATOM 1494 C C . LEU A 1 180 ? -9.596 -16.222 13.696 1.00 87.12 180 LEU A C 1
ATOM 1496 O O . LEU A 1 180 ? -10.779 -16.266 14.009 1.00 87.12 180 LEU A O 1
ATOM 1500 N N . VAL A 1 181 ? -9.073 -15.234 12.970 1.00 88.00 181 VAL A N 1
ATOM 1501 C CA . VAL A 1 181 ? -9.845 -14.085 12.479 1.00 88.00 181 VAL A CA 1
ATOM 1502 C C . VAL A 1 181 ? -10.992 -14.534 11.563 1.00 88.00 181 VAL A C 1
ATOM 1504 O O . VAL A 1 181 ? -12.116 -14.064 11.721 1.00 88.00 181 VAL A O 1
ATOM 1507 N N . TYR A 1 182 ? -10.758 -15.509 10.676 1.00 87.12 182 TYR A N 1
ATOM 1508 C CA . TYR A 1 182 ? -11.814 -16.099 9.843 1.00 87.12 182 TYR A CA 1
ATOM 1509 C C . TYR A 1 182 ? -12.972 -16.677 10.668 1.00 87.12 182 TYR A C 1
ATOM 1511 O O . TYR A 1 182 ? -14.133 -16.507 10.296 1.00 87.12 182 TYR A O 1
ATOM 1519 N N . HIS A 1 183 ? -12.668 -17.349 11.780 1.00 81.38 183 HIS A N 1
ATOM 1520 C CA . HIS A 1 183 ? -13.685 -17.888 12.685 1.00 81.38 183 HIS A CA 1
ATOM 1521 C C . HIS A 1 183 ? -14.287 -16.820 13.614 1.00 81.38 183 HIS A C 1
ATOM 1523 O O . HIS A 1 183 ? -15.436 -16.956 14.021 1.00 81.38 183 HIS A O 1
ATOM 1529 N N . ALA A 1 184 ? -13.538 -15.756 13.919 1.00 80.50 184 ALA A N 1
ATOM 1530 C CA . ALA A 1 184 ? -13.949 -14.658 14.791 1.00 80.50 184 ALA A CA 1
ATOM 1531 C C . ALA A 1 184 ? -14.923 -13.674 14.141 1.00 80.50 184 ALA A C 1
ATOM 1533 O O . ALA A 1 184 ? -15.668 -13.008 14.855 1.00 80.50 184 ALA A O 1
ATOM 1534 N N . LYS A 1 185 ? -14.933 -13.578 12.805 1.00 73.19 185 LYS A N 1
ATOM 1535 C CA . LYS A 1 185 ? -15.694 -12.557 12.067 1.00 73.19 185 LYS A CA 1
ATOM 1536 C C . LYS A 1 185 ? -17.199 -12.523 12.387 1.00 73.19 185 LYS A C 1
ATOM 1538 O O . LYS A 1 185 ? -17.800 -11.460 12.303 1.00 73.19 185 LYS A O 1
ATOM 1543 N N . ASP A 1 186 ? -17.784 -13.662 12.766 1.00 70.69 186 ASP A N 1
ATOM 1544 C CA . ASP A 1 186 ? -19.222 -13.808 13.038 1.00 70.69 186 ASP A CA 1
ATOM 1545 C C . ASP A 1 186 ? -19.539 -13.919 14.547 1.00 70.69 186 ASP A C 1
ATOM 1547 O O . ASP A 1 186 ? -20.698 -14.081 14.930 1.00 70.69 186 ASP A O 1
ATOM 1551 N N . GLU A 1 187 ? -18.533 -13.848 15.430 1.00 74.38 187 GLU A N 1
ATOM 1552 C CA . GLU A 1 187 ? -18.691 -14.130 16.862 1.00 74.38 187 GLU A CA 1
ATOM 1553 C C . GLU A 1 187 ? -18.263 -12.962 17.758 1.00 74.38 187 GLU A C 1
ATOM 1555 O O . GLU A 1 187 ? -17.079 -12.699 17.962 1.00 74.38 187 GLU A O 1
ATOM 1560 N N . ALA A 1 188 ? -19.241 -12.320 18.406 1.00 66.62 188 ALA A N 1
ATOM 1561 C CA . ALA A 1 188 ? -19.019 -11.173 19.296 1.00 66.62 188 ALA A CA 1
ATOM 1562 C C . ALA A 1 188 ? -18.039 -11.450 20.458 1.00 66.62 188 ALA A C 1
ATOM 1564 O O . ALA A 1 188 ? -17.345 -10.545 20.918 1.00 66.62 188 ALA A O 1
ATOM 1565 N N . LEU A 1 189 ? -17.943 -12.705 20.91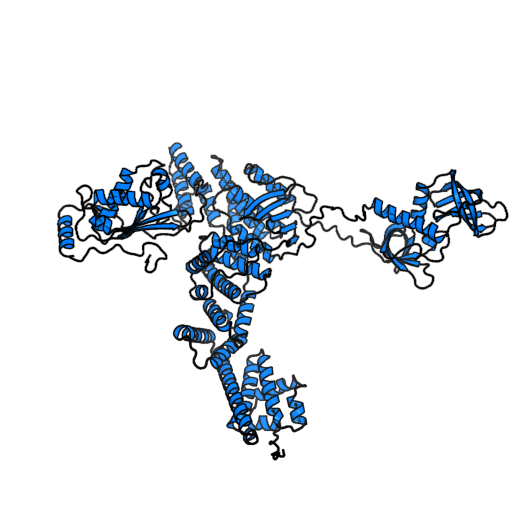6 1.00 63.31 189 LEU A N 1
ATOM 1566 C CA . LEU A 1 189 ? -17.040 -13.121 21.999 1.00 63.31 189 LEU A CA 1
ATOM 1567 C C . LEU A 1 189 ? -15.551 -13.065 21.613 1.00 63.31 189 LEU A C 1
ATOM 1569 O O . LEU A 1 189 ? -14.690 -13.095 22.494 1.00 63.31 189 LEU A O 1
ATOM 1573 N N . LEU A 1 190 ? -15.237 -12.963 20.318 1.00 73.88 190 LEU A N 1
ATOM 1574 C CA . LEU A 1 190 ? -13.872 -12.949 19.793 1.00 73.88 190 LEU A CA 1
ATOM 1575 C C . LEU A 1 190 ? -13.375 -11.541 19.429 1.00 73.88 190 LEU A C 1
ATOM 1577 O O . LEU A 1 190 ? -12.372 -11.410 18.727 1.00 73.88 190 LEU A O 1
ATOM 1581 N N . LYS A 1 191 ? -14.008 -10.486 19.967 1.00 81.25 191 LYS A N 1
ATOM 1582 C CA . LYS A 1 191 ? -13.576 -9.092 19.778 1.00 81.25 191 LYS A CA 1
ATOM 1583 C C . LYS A 1 191 ? -12.092 -8.881 20.109 1.00 81.25 191 LYS A C 1
ATOM 1585 O O . LYS A 1 191 ? -11.382 -8.307 19.300 1.00 81.25 191 LYS A O 1
ATOM 1590 N N . ASN A 1 192 ? -11.590 -9.456 21.205 1.00 83.75 192 ASN A N 1
ATOM 1591 C CA . ASN A 1 192 ? -10.173 -9.343 21.587 1.00 83.75 192 ASN A CA 1
ATOM 1592 C C . ASN A 1 192 ? -9.206 -9.893 20.518 1.00 83.75 192 ASN A C 1
ATOM 1594 O O . ASN A 1 192 ? -8.073 -9.431 20.417 1.00 83.75 192 ASN A O 1
ATOM 1598 N N . ILE A 1 193 ? -9.633 -10.879 19.715 1.00 85.81 193 ILE A N 1
ATOM 1599 C CA . ILE A 1 193 ? -8.832 -11.394 18.593 1.00 85.81 193 ILE A CA 1
ATOM 1600 C C . ILE A 1 193 ? -8.786 -10.363 17.464 1.00 85.81 193 ILE A C 1
ATOM 1602 O O . ILE A 1 193 ? -7.720 -10.147 16.891 1.00 85.81 193 ILE A O 1
ATOM 1606 N N . LEU A 1 194 ? -9.924 -9.733 17.155 1.00 85.12 194 LEU A N 1
ATOM 1607 C CA . LEU A 1 194 ? -10.013 -8.680 16.143 1.00 85.12 194 LEU A CA 1
ATOM 1608 C C . LEU A 1 194 ? -9.225 -7.439 16.576 1.00 85.12 194 LEU A C 1
ATOM 1610 O O . LEU A 1 194 ? -8.409 -6.959 15.800 1.00 85.12 194 LEU A O 1
ATOM 1614 N N . ASP A 1 195 ? -9.366 -7.004 17.829 1.00 85.69 195 ASP A N 1
ATOM 1615 C CA . ASP A 1 195 ? -8.618 -5.876 18.396 1.00 85.69 195 ASP A CA 1
ATOM 1616 C C . ASP A 1 195 ? -7.102 -6.153 18.354 1.00 85.69 195 ASP A C 1
ATOM 1618 O O . ASP A 1 195 ? -6.310 -5.306 17.937 1.00 85.69 195 ASP A O 1
ATOM 1622 N N . TYR A 1 196 ? -6.675 -7.374 18.706 1.00 87.75 196 TYR A N 1
ATOM 1623 C CA . TYR A 1 196 ? -5.274 -7.784 18.576 1.00 87.75 196 TYR A CA 1
ATOM 1624 C C . TYR A 1 196 ? -4.807 -7.828 17.114 1.00 87.75 196 TYR A C 1
ATOM 1626 O O . TYR A 1 196 ? -3.667 -7.466 16.820 1.00 87.75 196 TYR A O 1
ATOM 1634 N N . PHE A 1 197 ? -5.654 -8.281 16.188 1.00 88.31 197 PHE A N 1
ATOM 1635 C CA . PHE A 1 197 ? -5.351 -8.301 14.759 1.00 88.31 197 PHE A CA 1
ATOM 1636 C C . PHE A 1 197 ? -5.191 -6.882 14.194 1.00 88.31 197 PHE A C 1
ATOM 1638 O O . PHE A 1 197 ? -4.199 -6.622 13.513 1.00 88.31 197 PHE A O 1
ATOM 1645 N N . GLU A 1 198 ? -6.088 -5.955 14.539 1.00 84.62 198 GLU A N 1
ATOM 1646 C CA . GLU A 1 198 ? -5.982 -4.532 14.191 1.00 84.62 198 GLU A CA 1
ATOM 1647 C C . GLU A 1 198 ? -4.706 -3.917 14.765 1.00 84.62 198 GLU A C 1
ATOM 1649 O O . GLU A 1 198 ? -3.925 -3.316 14.027 1.00 84.62 198 GLU A O 1
ATOM 1654 N N . HIS A 1 199 ? -4.435 -4.141 16.055 1.00 84.75 199 HIS A N 1
ATOM 1655 C CA . HIS A 1 199 ? -3.205 -3.678 16.687 1.00 84.75 199 HIS A CA 1
ATOM 1656 C C . HIS A 1 199 ? -1.970 -4.259 15.993 1.00 84.75 199 HIS A C 1
ATOM 1658 O O . HIS A 1 199 ? -0.992 -3.550 15.772 1.00 84.75 199 HIS A O 1
ATOM 1664 N N . ARG A 1 200 ? -1.990 -5.545 15.618 1.00 83.56 200 ARG A N 1
ATOM 1665 C CA . ARG A 1 200 ? -0.869 -6.177 14.918 1.00 83.56 200 ARG A CA 1
ATOM 1666 C C . ARG A 1 200 ? -0.657 -5.569 13.542 1.00 83.56 200 ARG A C 1
ATOM 1668 O O . ARG A 1 200 ? 0.499 -5.394 13.197 1.00 83.56 200 ARG A O 1
ATOM 1675 N N . ILE A 1 201 ? -1.713 -5.222 12.802 1.00 82.25 201 ILE A N 1
ATOM 1676 C CA . ILE A 1 201 ? -1.609 -4.518 11.514 1.00 82.25 201 ILE A CA 1
ATOM 1677 C C . ILE A 1 201 ? -1.060 -3.104 11.696 1.00 82.25 201 ILE A C 1
ATOM 1679 O O . ILE A 1 201 ? -0.154 -2.718 10.965 1.00 82.25 201 ILE A O 1
ATOM 1683 N N . GLY A 1 202 ? -1.547 -2.358 12.691 1.00 75.88 202 GLY A N 1
ATOM 1684 C CA . GLY A 1 202 ? -1.025 -1.027 13.014 1.00 75.88 202 GLY A CA 1
ATOM 1685 C C . GLY A 1 202 ? 0.430 -1.052 13.498 1.00 75.88 202 GLY A C 1
ATOM 1686 O O . GLY A 1 202 ? 1.184 -0.121 13.236 1.00 75.88 202 GLY A O 1
ATOM 1687 N N . ALA A 1 203 ? 0.840 -2.137 14.160 1.00 73.81 203 ALA A N 1
ATOM 1688 C CA . ALA A 1 203 ? 2.204 -2.369 14.626 1.00 73.81 203 ALA A CA 1
ATOM 1689 C C . ALA A 1 203 ? 3.128 -2.988 13.565 1.00 73.81 203 ALA A C 1
ATOM 1691 O O . ALA A 1 203 ? 4.314 -3.178 13.847 1.00 73.81 203 ALA A O 1
ATOM 1692 N N . ILE A 1 204 ? 2.628 -3.318 12.364 1.00 73.38 204 ILE A N 1
ATOM 1693 C CA . ILE A 1 204 ? 3.510 -3.642 11.241 1.00 73.38 204 ILE A CA 1
ATOM 1694 C C . ILE A 1 204 ? 4.303 -2.370 10.962 1.00 73.38 204 ILE A C 1
ATOM 1696 O O . ILE A 1 204 ? 3.781 -1.408 10.401 1.00 73.38 204 ILE A O 1
ATOM 1700 N N . SER A 1 205 ? 5.577 -2.374 11.364 1.00 58.44 205 SER A N 1
ATOM 1701 C CA . SER A 1 205 ? 6.549 -1.454 10.791 1.00 58.44 205 SER A CA 1
ATOM 1702 C C . SER A 1 205 ? 6.538 -1.744 9.301 1.00 58.44 205 SER A C 1
ATOM 1704 O O . SER A 1 205 ? 6.964 -2.818 8.866 1.00 58.44 205 SER A O 1
ATOM 1706 N N . TRP A 1 206 ? 5.945 -0.837 8.530 1.00 64.81 206 TRP A N 1
ATOM 1707 C CA . TRP A 1 206 ? 6.012 -0.848 7.077 1.00 64.81 206 TRP A CA 1
ATOM 1708 C C . TRP A 1 206 ? 7.442 -0.481 6.722 1.00 64.81 206 TRP A C 1
ATOM 1710 O O . TRP A 1 206 ? 7.723 0.669 6.406 1.00 64.81 206 TRP A O 1
ATOM 1720 N N . ASP A 1 207 ? 8.347 -1.432 6.936 1.00 56.69 207 ASP A N 1
ATOM 1721 C CA . ASP A 1 207 ? 9.770 -1.176 6.934 1.00 56.69 207 ASP A CA 1
ATOM 1722 C C . ASP A 1 207 ? 10.157 -0.704 5.535 1.00 56.69 207 ASP A C 1
ATOM 1724 O O . ASP A 1 207 ? 10.180 -1.485 4.579 1.00 56.69 207 ASP A O 1
ATOM 1728 N N . GLU A 1 208 ? 10.381 0.605 5.393 1.00 61.78 208 GLU A N 1
ATOM 1729 C CA . GLU A 1 208 ? 10.782 1.214 4.126 1.00 61.78 208 GLU A CA 1
ATOM 1730 C C . GLU A 1 208 ? 12.107 0.607 3.639 1.00 61.78 208 GLU A C 1
ATOM 1732 O O . GLU A 1 208 ? 12.419 0.674 2.449 1.00 61.78 208 GLU A O 1
ATOM 1737 N N . ASP A 1 209 ? 12.858 -0.049 4.533 1.00 67.38 209 ASP A N 1
ATOM 1738 C CA . ASP A 1 209 ? 14.064 -0.803 4.217 1.00 67.38 209 ASP A CA 1
ATOM 1739 C C . ASP A 1 209 ? 13.804 -1.970 3.257 1.00 67.38 209 ASP A C 1
ATOM 1741 O O . ASP A 1 209 ? 14.630 -2.196 2.370 1.00 67.38 209 ASP A O 1
ATOM 1745 N N . TYR A 1 210 ? 12.625 -2.612 3.285 1.00 74.12 210 TYR A N 1
ATOM 1746 C CA . TYR A 1 210 ? 12.293 -3.695 2.347 1.00 74.12 210 TYR A CA 1
ATOM 1747 C C . TYR A 1 210 ? 12.403 -3.275 0.883 1.00 74.12 210 TYR A C 1
ATOM 1749 O O . TYR A 1 210 ? 12.690 -4.107 0.015 1.00 74.12 210 TYR A O 1
ATOM 1757 N N . PHE A 1 211 ? 12.144 -2.004 0.576 1.00 79.31 211 PHE A N 1
ATOM 1758 C CA . PHE A 1 211 ? 12.286 -1.474 -0.775 1.00 79.31 211 PHE A CA 1
ATOM 1759 C C . PHE A 1 211 ? 13.751 -1.491 -1.242 1.00 79.31 211 PHE A C 1
ATOM 1761 O O . PHE A 1 211 ? 14.023 -1.751 -2.415 1.00 79.31 211 PHE A O 1
ATOM 1768 N N . TYR A 1 212 ? 14.689 -1.278 -0.317 1.00 84.44 212 TYR A N 1
ATOM 1769 C CA . TYR A 1 212 ? 16.126 -1.175 -0.570 1.00 84.44 212 TYR A CA 1
ATOM 1770 C C . TYR A 1 212 ? 16.900 -2.479 -0.344 1.00 84.44 212 TYR A C 1
ATOM 1772 O O . TYR A 1 212 ? 18.081 -2.538 -0.688 1.00 84.44 212 TYR A O 1
ATOM 1780 N N . GLU A 1 213 ? 16.270 -3.510 0.215 1.00 82.25 213 GLU A N 1
ATOM 1781 C CA . GLU A 1 213 ? 16.881 -4.811 0.490 1.00 82.25 213 GLU A CA 1
ATOM 1782 C C . GLU A 1 213 ? 16.899 -5.767 -0.715 1.00 82.25 213 GLU A C 1
ATOM 1784 O O . GLU A 1 213 ? 16.040 -5.737 -1.603 1.00 82.25 213 GLU A O 1
ATOM 1789 N N . GLU A 1 214 ? 17.887 -6.666 -0.722 1.00 79.19 214 GLU A N 1
ATOM 1790 C CA . GLU A 1 214 ? 17.989 -7.757 -1.693 1.00 79.19 214 GLU A CA 1
ATOM 1791 C C . GLU A 1 214 ? 16.819 -8.738 -1.496 1.00 79.19 214 GLU A C 1
ATOM 1793 O O . GLU A 1 214 ? 16.500 -9.133 -0.375 1.00 79.19 214 GLU A O 1
ATOM 1798 N N . LYS A 1 215 ? 16.155 -9.145 -2.585 1.00 76.94 215 LYS A N 1
ATOM 1799 C CA . LYS A 1 215 ? 14.970 -10.022 -2.533 1.00 76.94 215 LYS A CA 1
ATOM 1800 C C . LYS A 1 215 ? 15.364 -11.486 -2.310 1.00 76.94 215 LYS A C 1
ATOM 1802 O O . LYS A 1 215 ? 15.226 -12.321 -3.200 1.00 76.94 215 LYS A O 1
ATOM 1807 N N . THR A 1 216 ? 15.872 -11.788 -1.121 1.00 77.56 216 THR A N 1
ATOM 1808 C CA . THR A 1 216 ? 16.224 -13.147 -0.695 1.00 77.56 216 THR A CA 1
ATOM 1809 C C . THR A 1 216 ? 14.975 -13.989 -0.409 1.00 77.56 216 THR A C 1
ATOM 1811 O O . THR A 1 216 ? 13.864 -13.474 -0.252 1.00 77.56 216 THR A O 1
ATOM 1814 N N . ASN A 1 217 ? 15.148 -15.309 -0.291 1.00 75.81 217 ASN A N 1
ATOM 1815 C CA . ASN A 1 217 ? 14.054 -16.216 0.075 1.00 75.81 217 ASN A CA 1
ATOM 1816 C C . ASN A 1 217 ? 13.432 -15.880 1.445 1.00 75.81 217 ASN A C 1
ATOM 1818 O O . ASN A 1 217 ? 12.232 -16.070 1.626 1.00 75.81 217 ASN A O 1
ATOM 1822 N N . GLU A 1 218 ? 14.214 -15.344 2.385 1.00 77.19 218 GLU A N 1
ATOM 1823 C CA . GLU A 1 218 ? 13.720 -14.902 3.697 1.00 77.19 218 GLU A CA 1
ATOM 1824 C C . GLU A 1 218 ? 12.778 -13.697 3.570 1.00 77.19 218 GLU A C 1
ATOM 1826 O O . GLU A 1 218 ? 11.694 -13.693 4.156 1.00 77.19 218 GLU A O 1
ATOM 1831 N N . VAL A 1 219 ? 13.137 -12.718 2.730 1.00 76.69 219 VAL A N 1
ATOM 1832 C CA . VAL A 1 219 ? 12.282 -11.559 2.424 1.00 76.69 219 VAL A CA 1
ATOM 1833 C C . VAL A 1 219 ? 10.986 -12.007 1.746 1.00 76.69 219 VAL A C 1
ATOM 1835 O O . VAL A 1 219 ? 9.908 -11.532 2.100 1.00 76.69 219 VAL A O 1
ATOM 1838 N N . LEU A 1 220 ? 11.058 -12.960 0.810 1.00 78.94 220 LEU A N 1
ATOM 1839 C CA . LEU A 1 220 ? 9.870 -13.518 0.151 1.00 78.94 220 LEU A CA 1
ATOM 1840 C C . LEU A 1 220 ? 8.929 -14.220 1.141 1.00 78.94 220 LEU A C 1
ATOM 1842 O O . LEU A 1 220 ? 7.710 -14.104 1.013 1.00 78.94 220 LEU A O 1
ATOM 1846 N N . GLU A 1 221 ? 9.464 -14.914 2.145 1.00 80.75 221 GLU A N 1
ATOM 1847 C CA . GLU A 1 221 ? 8.655 -15.544 3.193 1.00 80.75 221 GLU A CA 1
ATOM 1848 C C . GLU A 1 221 ? 8.019 -14.503 4.132 1.00 80.75 221 GLU A C 1
ATOM 1850 O O . GLU A 1 221 ? 6.848 -14.624 4.503 1.00 80.75 221 GLU A O 1
ATOM 1855 N N . GLY A 1 222 ? 8.743 -13.425 4.450 1.00 82.19 222 GLY A N 1
ATOM 1856 C CA . GLY A 1 222 ? 8.194 -12.257 5.145 1.00 82.19 222 GLY A CA 1
ATOM 1857 C C . GLY A 1 222 ? 7.027 -11.617 4.383 1.00 82.19 222 GLY A C 1
ATOM 1858 O O . GLY A 1 222 ? 5.973 -11.353 4.966 1.00 82.19 222 GLY A O 1
ATOM 1859 N N . LEU A 1 223 ? 7.164 -11.459 3.063 1.00 84.69 223 LEU A N 1
ATOM 1860 C CA . LEU A 1 223 ? 6.106 -10.925 2.200 1.00 84.69 223 LEU A CA 1
ATOM 1861 C C . LEU A 1 223 ? 4.857 -11.808 2.194 1.00 84.69 223 LEU A C 1
ATOM 1863 O O . LEU A 1 223 ? 3.754 -11.275 2.262 1.00 84.69 223 LEU A O 1
ATOM 1867 N N . LYS A 1 224 ? 4.990 -13.141 2.182 1.00 87.94 224 LYS A N 1
ATOM 1868 C CA . LYS A 1 224 ? 3.830 -14.051 2.279 1.00 87.94 224 LYS A CA 1
ATOM 1869 C C . LYS A 1 224 ? 3.016 -13.814 3.549 1.00 87.94 224 LYS A C 1
ATOM 1871 O O . LYS A 1 224 ? 1.790 -13.765 3.488 1.00 87.94 224 LYS A O 1
ATOM 1876 N N . ASN A 1 225 ? 3.686 -13.609 4.684 1.00 87.81 225 ASN A N 1
ATOM 1877 C CA . ASN A 1 225 ? 3.013 -13.272 5.939 1.00 87.81 225 ASN A CA 1
ATOM 1878 C C . ASN A 1 225 ? 2.265 -11.930 5.839 1.00 87.81 225 ASN A C 1
ATOM 1880 O O . ASN A 1 225 ? 1.121 -11.830 6.280 1.00 87.81 225 ASN A O 1
ATOM 1884 N N . LEU A 1 226 ? 2.869 -10.912 5.220 1.00 88.88 226 LEU A N 1
ATOM 1885 C CA . LEU A 1 226 ? 2.206 -9.622 5.001 1.00 88.88 226 LEU A CA 1
ATOM 1886 C C . LEU A 1 226 ? 0.997 -9.750 4.066 1.00 88.88 226 LEU A C 1
ATOM 1888 O O . LEU A 1 226 ? -0.067 -9.226 4.384 1.00 88.88 226 LEU A O 1
ATOM 1892 N N . ILE A 1 227 ? 1.119 -10.496 2.964 1.00 90.50 227 ILE A N 1
ATOM 1893 C CA . ILE A 1 227 ? 0.012 -10.776 2.035 1.00 90.50 227 ILE A CA 1
ATOM 1894 C C . ILE A 1 227 ? -1.151 -11.437 2.783 1.00 90.50 227 ILE A C 1
ATOM 1896 O O . ILE A 1 227 ? -2.301 -11.052 2.584 1.00 90.50 227 ILE A O 1
ATOM 1900 N N . TRP A 1 228 ? -0.868 -12.377 3.688 1.00 89.94 228 TRP A N 1
ATOM 1901 C CA . TRP A 1 228 ? -1.893 -13.016 4.512 1.00 89.94 228 TRP A CA 1
ATOM 1902 C C . TRP A 1 228 ? -2.634 -12.046 5.432 1.00 89.94 228 TRP A C 1
ATOM 1904 O O . TRP A 1 228 ? -3.865 -12.063 5.467 1.00 89.94 228 TRP A O 1
ATOM 1914 N N . LEU A 1 229 ? -1.906 -11.198 6.165 1.00 90.12 229 LEU A N 1
ATOM 1915 C CA . LEU A 1 229 ? -2.513 -10.212 7.066 1.00 90.12 229 LEU A CA 1
ATOM 1916 C C . LEU A 1 229 ? -3.343 -9.188 6.291 1.00 90.12 229 LEU A C 1
ATOM 1918 O O . LEU A 1 229 ? -4.497 -8.942 6.641 1.00 90.12 229 LEU A O 1
ATOM 1922 N N . LEU A 1 230 ? -2.779 -8.632 5.217 1.00 90.56 230 LEU A N 1
ATOM 1923 C CA . LEU A 1 230 ? -3.460 -7.639 4.391 1.00 90.56 230 LEU A CA 1
ATOM 1924 C C . LEU A 1 230 ? -4.674 -8.238 3.677 1.00 90.56 230 LEU A C 1
ATOM 1926 O O . LEU A 1 230 ? -5.736 -7.623 3.651 1.00 90.56 230 LEU A O 1
ATOM 1930 N N . GLY A 1 231 ? -4.555 -9.463 3.161 1.00 91.12 231 GLY A N 1
ATOM 1931 C CA . GLY A 1 231 ? -5.667 -10.177 2.540 1.00 91.12 231 GLY A CA 1
ATOM 1932 C C . GLY A 1 231 ? -6.821 -10.399 3.518 1.00 91.12 231 GLY A C 1
ATOM 1933 O O . GLY A 1 231 ? -7.974 -10.134 3.183 1.00 91.12 231 GLY A O 1
ATOM 1934 N N . ALA A 1 232 ? -6.519 -10.809 4.754 1.00 90.69 232 ALA A N 1
ATOM 1935 C CA . ALA A 1 232 ? -7.526 -10.983 5.800 1.00 90.69 232 ALA A CA 1
ATOM 1936 C C . ALA A 1 232 ? -8.201 -9.655 6.169 1.00 90.69 232 ALA A C 1
ATOM 1938 O O . ALA A 1 232 ? -9.421 -9.608 6.319 1.00 90.69 232 ALA A O 1
ATOM 1939 N N . TYR A 1 233 ? -7.425 -8.571 6.256 1.00 89.19 233 TYR A N 1
ATOM 1940 C CA . TYR A 1 233 ? -7.940 -7.230 6.526 1.00 89.19 233 TYR A CA 1
ATOM 1941 C C . TYR A 1 233 ? -8.926 -6.769 5.446 1.00 89.19 233 TYR A C 1
ATOM 1943 O O . TYR A 1 233 ? -10.041 -6.358 5.765 1.00 89.19 233 TYR A O 1
ATOM 1951 N N . LEU A 1 234 ? -8.557 -6.905 4.167 1.00 89.00 234 LEU A N 1
ATOM 1952 C CA . LEU A 1 234 ? -9.405 -6.521 3.031 1.00 89.00 234 LEU A CA 1
ATOM 1953 C C . LEU A 1 234 ? -10.721 -7.315 2.975 1.00 89.00 234 LEU A C 1
ATOM 1955 O O . LEU A 1 234 ? -11.752 -6.782 2.564 1.00 89.00 234 LEU A O 1
ATOM 1959 N N . LEU A 1 235 ? -10.703 -8.585 3.391 1.00 88.81 235 LEU A N 1
ATOM 1960 C CA . LEU A 1 235 ? -11.901 -9.425 3.436 1.00 88.81 235 LEU A CA 1
ATOM 1961 C C . LEU A 1 235 ? -12.799 -9.144 4.647 1.00 88.81 235 LEU A C 1
ATOM 1963 O O . LEU A 1 235 ? -14.011 -9.355 4.551 1.00 88.81 235 LEU A O 1
ATOM 1967 N N . LEU A 1 236 ? -12.226 -8.716 5.775 1.00 85.38 236 LEU A N 1
ATOM 1968 C CA . LEU A 1 236 ? -12.961 -8.462 7.015 1.00 85.38 236 LEU A CA 1
ATOM 1969 C C . LEU A 1 236 ? -13.625 -7.079 7.023 1.00 85.38 236 LEU A C 1
ATOM 1971 O O . LEU A 1 236 ? -14.799 -6.955 7.369 1.00 85.38 236 LEU A O 1
ATOM 1975 N N . TYR A 1 237 ? -12.900 -6.044 6.603 1.00 77.38 237 TYR A N 1
ATOM 1976 C CA . TYR A 1 237 ? -13.372 -4.663 6.638 1.00 77.38 237 TYR A CA 1
ATOM 1977 C C . TYR A 1 237 ? -13.908 -4.239 5.271 1.00 77.38 237 TYR A C 1
ATOM 1979 O O . TYR A 1 237 ? -13.212 -3.623 4.467 1.00 77.38 237 TYR A O 1
ATOM 1987 N N . LYS A 1 238 ? -15.193 -4.516 5.025 1.00 64.19 238 LYS A N 1
ATOM 1988 C CA . LYS A 1 238 ? -15.962 -3.839 3.968 1.00 64.19 238 LYS A CA 1
ATOM 1989 C C . LYS A 1 238 ? -16.290 -2.414 4.426 1.00 64.19 238 LYS A C 1
ATOM 1991 O O . LYS A 1 238 ? -17.389 -2.159 4.909 1.00 64.19 238 LYS A O 1
ATOM 1996 N N . ARG A 1 239 ? -15.309 -1.514 4.371 1.00 61.41 239 ARG A N 1
ATOM 1997 C CA . ARG A 1 239 ? -15.471 -0.105 4.761 1.00 61.41 239 ARG A CA 1
ATOM 1998 C C . ARG A 1 239 ? -15.711 0.784 3.542 1.00 61.41 239 ARG A C 1
ATOM 2000 O O . ARG A 1 239 ? -15.483 0.377 2.403 1.00 61.41 239 ARG A O 1
ATOM 2007 N N . GLU A 1 240 ? -16.175 2.001 3.813 1.00 66.31 240 GLU A N 1
ATOM 2008 C CA . GLU A 1 240 ? -16.069 3.121 2.877 1.00 66.31 240 GLU A CA 1
ATOM 2009 C C . GLU A 1 240 ? -14.630 3.222 2.354 1.00 66.31 240 GLU A C 1
ATOM 2011 O O . GLU A 1 240 ? -13.673 2.889 3.058 1.00 66.31 240 GLU A O 1
ATOM 2016 N N . ILE A 1 241 ? -14.476 3.646 1.100 1.00 74.31 241 ILE A N 1
ATOM 2017 C CA . ILE A 1 241 ? -13.175 3.720 0.434 1.00 74.31 241 ILE A CA 1
ATOM 2018 C C . ILE A 1 241 ? -12.393 4.902 1.027 1.00 74.31 241 ILE A C 1
ATOM 2020 O O . ILE A 1 241 ? -12.438 6.018 0.515 1.00 74.31 241 ILE A O 1
ATOM 2024 N N . THR A 1 242 ? -11.685 4.656 2.126 1.00 82.69 242 THR A N 1
ATOM 2025 C CA . THR A 1 242 ? -10.768 5.620 2.740 1.00 82.69 242 THR A CA 1
ATOM 2026 C C . THR A 1 242 ? -9.401 5.583 2.058 1.00 82.69 242 THR A C 1
ATOM 2028 O O . THR A 1 242 ? -9.042 4.612 1.386 1.00 82.69 242 THR A O 1
ATOM 2031 N N . GLU A 1 243 ? -8.598 6.631 2.250 1.00 82.94 243 GLU A N 1
ATOM 2032 C CA . GLU A 1 243 ? -7.219 6.672 1.749 1.00 82.94 243 GLU A CA 1
ATOM 2033 C C . GLU A 1 243 ? -6.373 5.505 2.294 1.00 82.94 243 GLU A C 1
ATOM 2035 O O . GLU A 1 243 ? -5.656 4.847 1.542 1.00 82.94 243 GLU A O 1
ATOM 2040 N N . GLU A 1 244 ? -6.526 5.178 3.580 1.00 84.12 244 GLU A N 1
ATOM 2041 C CA . GLU A 1 244 ? -5.850 4.044 4.220 1.00 84.12 244 GLU A CA 1
ATOM 2042 C C . GLU A 1 244 ? -6.221 2.707 3.562 1.00 84.12 244 GLU A C 1
ATOM 2044 O O . GLU A 1 244 ? -5.343 1.888 3.282 1.00 84.12 244 GLU A O 1
ATOM 2049 N N . TYR A 1 245 ? -7.502 2.504 3.235 1.00 85.56 245 TYR A N 1
ATOM 2050 C CA . TYR A 1 245 ? -7.949 1.305 2.529 1.00 85.56 245 TYR A CA 1
ATOM 2051 C C . TYR A 1 245 ? -7.317 1.202 1.132 1.00 85.56 245 TYR A C 1
ATOM 2053 O O . TYR A 1 245 ? -6.824 0.133 0.763 1.00 85.56 245 TYR A O 1
ATOM 2061 N N . LYS A 1 246 ? -7.268 2.311 0.373 1.00 87.31 246 LYS A N 1
ATOM 2062 C CA . LYS A 1 246 ? -6.607 2.366 -0.946 1.00 87.31 246 LYS A CA 1
ATOM 2063 C C . LYS A 1 246 ? -5.131 1.961 -0.845 1.00 87.31 246 LYS A C 1
ATOM 2065 O O . LYS A 1 246 ? -4.673 1.125 -1.625 1.00 87.31 246 LYS A O 1
ATOM 2070 N N . ILE A 1 247 ? -4.412 2.494 0.147 1.00 88.25 247 ILE A N 1
ATOM 2071 C CA . ILE A 1 247 ? -2.997 2.180 0.405 1.00 88.25 247 ILE A CA 1
ATOM 2072 C C . ILE A 1 247 ? -2.819 0.698 0.753 1.00 88.25 247 ILE A C 1
ATOM 2074 O O . ILE A 1 247 ? -1.993 0.017 0.147 1.00 88.25 247 ILE A O 1
ATOM 2078 N N . ILE A 1 248 ? -3.602 0.169 1.700 1.00 88.75 248 ILE A N 1
ATOM 2079 C CA . ILE A 1 248 ? -3.516 -1.236 2.126 1.00 88.75 248 ILE A CA 1
ATOM 2080 C C . ILE A 1 248 ? -3.790 -2.185 0.953 1.00 88.75 248 ILE A C 1
ATOM 2082 O O . ILE A 1 248 ? -3.077 -3.175 0.763 1.00 88.75 248 ILE A O 1
ATOM 2086 N N . ARG A 1 249 ? -4.799 -1.871 0.139 1.00 89.69 249 ARG A N 1
ATOM 2087 C CA . ARG A 1 249 ? -5.164 -2.673 -1.027 1.00 89.69 249 ARG A CA 1
ATOM 2088 C C . ARG A 1 249 ? -4.074 -2.650 -2.103 1.00 89.69 249 ARG A C 1
ATOM 2090 O O . ARG A 1 249 ? -3.717 -3.705 -2.625 1.00 89.69 249 ARG A O 1
ATOM 2097 N N . ALA A 1 250 ? -3.494 -1.485 -2.386 1.00 91.12 250 ALA A N 1
ATOM 2098 C CA . ALA A 1 250 ? -2.372 -1.359 -3.314 1.00 91.12 250 ALA A CA 1
ATOM 2099 C C . ALA A 1 250 ? -1.139 -2.150 -2.843 1.00 91.12 250 ALA A C 1
ATOM 2101 O O . ALA A 1 250 ? -0.559 -2.909 -3.625 1.00 91.12 250 ALA A O 1
ATOM 2102 N N . ARG A 1 251 ? -0.812 -2.072 -1.544 1.00 90.75 251 ARG A N 1
ATOM 2103 C CA . ARG A 1 251 ? 0.270 -2.851 -0.914 1.00 90.75 251 ARG A CA 1
ATOM 2104 C C . ARG A 1 251 ? 0.079 -4.346 -1.067 1.00 90.75 251 ARG A C 1
ATOM 2106 O O . ARG A 1 251 ? 1.023 -5.046 -1.424 1.00 90.75 251 ARG A O 1
ATOM 2113 N N . PHE A 1 252 ? -1.134 -4.834 -0.813 1.00 92.12 252 PHE A N 1
ATOM 2114 C CA . PHE A 1 252 ? -1.466 -6.248 -0.961 1.00 92.12 252 PHE A CA 1
ATOM 2115 C C . PHE A 1 252 ? -1.116 -6.756 -2.366 1.00 92.12 252 PHE A C 1
ATOM 2117 O O . PHE A 1 252 ? -0.373 -7.731 -2.498 1.00 92.12 252 PHE A O 1
ATOM 2124 N N . PHE A 1 253 ? -1.571 -6.063 -3.414 1.00 91.69 253 PHE A N 1
ATOM 2125 C CA . PHE A 1 253 ? -1.276 -6.457 -4.793 1.00 91.69 253 PHE A CA 1
ATOM 2126 C C . PHE A 1 253 ? 0.199 -6.272 -5.162 1.00 91.69 253 PHE A C 1
ATOM 2128 O O . PHE A 1 253 ? 0.764 -7.128 -5.840 1.00 91.69 253 PHE A O 1
ATOM 2135 N N . ARG A 1 254 ? 0.861 -5.211 -4.683 1.00 91.12 254 ARG A N 1
ATOM 2136 C CA . ARG A 1 254 ? 2.303 -5.004 -4.887 1.00 91.12 254 ARG A CA 1
ATOM 2137 C C . ARG A 1 254 ? 3.128 -6.145 -4.293 1.00 91.12 254 ARG A C 1
ATOM 2139 O O . ARG A 1 254 ? 3.990 -6.698 -4.976 1.00 91.12 254 ARG A O 1
ATOM 2146 N N . TYR A 1 255 ? 2.866 -6.522 -3.044 1.00 90.00 255 TYR A N 1
ATOM 2147 C CA . TYR A 1 255 ? 3.557 -7.639 -2.401 1.00 90.00 255 TYR A CA 1
ATOM 2148 C C . TYR A 1 255 ? 3.259 -8.959 -3.096 1.00 90.00 255 TYR A C 1
ATOM 2150 O O . TYR A 1 255 ? 4.180 -9.748 -3.295 1.00 90.00 255 TYR A O 1
ATOM 2158 N N . LEU A 1 256 ? 2.017 -9.172 -3.534 1.00 90.44 256 LEU A N 1
ATOM 2159 C CA . LEU A 1 256 ? 1.654 -10.353 -4.305 1.00 90.44 256 LEU A CA 1
ATOM 2160 C C . LEU A 1 256 ? 2.401 -10.422 -5.644 1.00 90.44 256 LEU A C 1
ATOM 2162 O O . LEU A 1 256 ? 2.925 -11.477 -5.990 1.00 90.44 256 LEU A O 1
ATOM 2166 N N . TYR A 1 257 ? 2.522 -9.303 -6.362 1.00 88.50 257 TYR A N 1
ATOM 2167 C CA . TYR A 1 257 ? 3.277 -9.222 -7.614 1.00 88.50 257 TYR A CA 1
ATOM 2168 C C . TYR A 1 257 ? 4.765 -9.543 -7.410 1.00 88.50 257 TYR A C 1
ATOM 2170 O O . TYR A 1 257 ? 5.351 -10.304 -8.182 1.00 88.50 257 TYR A O 1
ATOM 2178 N N . ILE A 1 258 ? 5.375 -9.021 -6.339 1.00 84.62 258 ILE A N 1
ATOM 2179 C CA . ILE A 1 258 ? 6.775 -9.305 -5.988 1.00 84.62 258 ILE A CA 1
ATOM 2180 C C . ILE A 1 258 ? 6.946 -10.779 -5.593 1.00 84.62 258 ILE A C 1
ATOM 2182 O O . ILE A 1 258 ? 7.841 -11.450 -6.106 1.00 84.62 258 ILE A O 1
ATOM 2186 N N . ALA A 1 259 ? 6.077 -11.306 -4.724 1.00 85.69 259 ALA A N 1
ATOM 2187 C CA . ALA A 1 259 ? 6.121 -12.700 -4.281 1.00 85.69 259 ALA A CA 1
ATOM 2188 C C . ALA A 1 259 ? 5.873 -13.687 -5.436 1.00 85.69 259 ALA A C 1
ATOM 2190 O O . ALA A 1 259 ? 6.464 -14.765 -5.468 1.00 85.69 259 ALA A O 1
ATOM 2191 N N . GLY A 1 260 ? 5.045 -13.294 -6.407 1.00 80.69 260 GLY A N 1
ATOM 2192 C CA . GLY A 1 260 ? 4.771 -14.023 -7.643 1.00 80.69 260 GLY A CA 1
ATOM 2193 C C . GLY A 1 260 ? 5.849 -13.876 -8.718 1.00 80.69 260 GLY A C 1
ATOM 2194 O O . GLY A 1 260 ? 5.606 -14.270 -9.857 1.00 80.69 260 GLY A O 1
ATOM 2195 N N . LYS A 1 261 ? 7.016 -13.299 -8.390 1.00 79.12 261 LYS A N 1
ATOM 2196 C CA . LYS A 1 261 ? 8.144 -13.066 -9.309 1.00 79.12 261 LYS A CA 1
ATOM 2197 C C . LYS A 1 261 ? 7.768 -12.260 -10.562 1.00 79.12 261 LYS A C 1
ATOM 2199 O O . LYS A 1 261 ? 8.307 -12.513 -11.633 1.00 79.12 261 LYS A O 1
ATOM 2204 N N . GLN A 1 262 ? 6.880 -11.273 -10.417 1.00 76.56 262 GLN A N 1
ATOM 2205 C CA . GLN A 1 262 ? 6.492 -10.343 -11.487 1.00 76.56 262 GLN A CA 1
ATOM 2206 C C . GLN A 1 262 ? 5.811 -11.024 -12.691 1.00 76.56 262 GLN A C 1
ATOM 2208 O O . GLN A 1 262 ? 6.010 -10.633 -13.835 1.00 76.56 262 GLN A O 1
ATOM 2213 N N . SER A 1 263 ? 5.021 -12.069 -12.438 1.00 67.81 263 SER A N 1
ATOM 2214 C CA . SER A 1 263 ? 4.450 -12.936 -13.481 1.00 67.81 263 SER A CA 1
ATOM 2215 C C . SER A 1 263 ? 3.141 -12.444 -14.110 1.00 67.81 263 SER A C 1
ATOM 2217 O O . SER A 1 263 ? 2.776 -12.937 -15.175 1.00 67.81 263 SER A O 1
ATOM 2219 N N . SER A 1 264 ? 2.415 -11.509 -13.480 1.00 76.38 264 SER A N 1
ATOM 2220 C CA . SER A 1 264 ? 1.066 -11.110 -13.917 1.00 76.38 264 SER A CA 1
ATOM 2221 C C . SER A 1 264 ? 0.864 -9.596 -13.963 1.00 76.38 264 SER A C 1
ATOM 2223 O O . SER A 1 264 ? 0.845 -8.918 -12.930 1.00 76.38 264 SER A O 1
ATOM 2225 N N . ASP A 1 265 ? 0.612 -9.083 -15.168 1.00 80.06 265 ASP A N 1
ATOM 2226 C CA . ASP A 1 265 ? 0.271 -7.679 -15.412 1.00 80.06 265 ASP A CA 1
ATOM 2227 C C . ASP A 1 265 ? -1.050 -7.268 -14.765 1.00 80.06 265 ASP A C 1
ATOM 2229 O O . ASP A 1 265 ? -1.197 -6.126 -14.340 1.00 80.06 265 ASP A O 1
ATOM 2233 N N . ILE A 1 266 ? -1.998 -8.198 -14.632 1.00 82.62 266 ILE A N 1
ATOM 2234 C CA . ILE A 1 266 ? -3.296 -7.935 -14.001 1.00 82.62 266 ILE A CA 1
ATOM 2235 C C . ILE A 1 266 ? -3.099 -7.587 -12.522 1.00 82.62 266 ILE A C 1
ATOM 2237 O O . ILE A 1 266 ? -3.686 -6.628 -12.026 1.00 82.62 266 ILE A O 1
ATOM 2241 N N . VAL A 1 267 ? -2.223 -8.312 -11.818 1.00 85.94 267 VAL A N 1
ATOM 2242 C CA . VAL A 1 267 ? -1.910 -8.034 -10.406 1.00 85.94 267 VAL A CA 1
ATOM 2243 C C . VAL A 1 267 ? -1.207 -6.680 -10.263 1.00 85.94 267 VAL A C 1
ATOM 2245 O O . VAL A 1 267 ? -1.556 -5.901 -9.375 1.00 85.94 267 VAL A O 1
ATOM 2248 N N . ARG A 1 268 ? -0.274 -6.357 -11.169 1.00 88.25 268 ARG A N 1
ATOM 2249 C CA . ARG A 1 268 ? 0.380 -5.039 -11.223 1.00 88.25 268 ARG A CA 1
ATOM 2250 C C . ARG A 1 268 ? -0.630 -3.910 -11.460 1.00 88.25 268 ARG A C 1
ATOM 2252 O O . ARG A 1 268 ? -0.621 -2.920 -10.731 1.00 88.25 268 ARG A O 1
ATOM 2259 N N . SER A 1 269 ? -1.531 -4.077 -12.425 1.00 86.69 269 SER A N 1
ATOM 2260 C CA . SER A 1 269 ? -2.594 -3.114 -12.726 1.00 86.69 269 SER A CA 1
ATOM 2261 C C . SER A 1 269 ? -3.563 -2.956 -11.556 1.00 86.69 269 SER A C 1
ATOM 2263 O O . SER A 1 269 ? -3.947 -1.838 -11.235 1.00 86.69 269 SER A O 1
ATOM 2265 N N . ASN A 1 270 ? -3.900 -4.033 -10.843 1.00 88.00 270 ASN A N 1
ATOM 2266 C CA . ASN A 1 270 ? -4.735 -3.958 -9.643 1.00 88.00 270 ASN A CA 1
ATOM 2267 C C . ASN A 1 270 ? -4.075 -3.162 -8.509 1.00 88.00 270 ASN A C 1
ATOM 2269 O O . ASN A 1 270 ? -4.776 -2.436 -7.801 1.00 88.00 270 ASN A O 1
ATOM 2273 N N . ALA A 1 271 ? -2.747 -3.232 -8.353 1.00 90.44 271 ALA A N 1
ATOM 2274 C CA . ALA A 1 271 ? -2.031 -2.387 -7.396 1.00 90.44 271 ALA A CA 1
ATOM 2275 C C . ALA A 1 271 ? -2.208 -0.894 -7.728 1.00 90.44 271 ALA A C 1
ATOM 2277 O O . ALA A 1 271 ? -2.550 -0.104 -6.850 1.00 90.44 271 ALA A O 1
ATOM 2278 N N . PHE A 1 272 ? -2.061 -0.528 -9.005 1.00 89.75 272 PHE A N 1
ATOM 2279 C CA . PHE A 1 272 ? -2.268 0.839 -9.492 1.00 89.75 272 PHE A CA 1
ATOM 2280 C C . PHE A 1 272 ? -3.724 1.302 -9.352 1.00 89.75 272 PHE A C 1
ATOM 2282 O O . PHE A 1 272 ? -4.011 2.327 -8.730 1.00 89.75 272 PHE A O 1
ATOM 2289 N N . ASN A 1 273 ? -4.657 0.493 -9.846 1.00 87.00 273 ASN A N 1
ATOM 2290 C CA . ASN A 1 273 ? -6.087 0.784 -9.835 1.00 87.00 273 ASN A CA 1
ATOM 2291 C C . ASN A 1 273 ? -6.650 0.923 -8.413 1.00 87.00 273 ASN A C 1
ATOM 2293 O O . ASN A 1 273 ? -7.620 1.650 -8.205 1.00 87.00 273 ASN A O 1
ATOM 2297 N N . SER A 1 274 ? -6.040 0.261 -7.424 1.00 87.50 274 SER A N 1
ATOM 2298 C CA . SER A 1 274 ? -6.437 0.377 -6.016 1.00 87.50 274 SER A CA 1
ATOM 2299 C C . SER A 1 274 ? -6.193 1.777 -5.443 1.00 87.50 274 SER A C 1
ATOM 2301 O O . SER A 1 274 ? -6.998 2.241 -4.638 1.00 87.50 274 SER A O 1
ATOM 2303 N N . LEU A 1 275 ? -5.134 2.471 -5.881 1.00 86.62 275 LEU A N 1
ATOM 2304 C CA . LEU A 1 275 ? -4.880 3.865 -5.499 1.00 86.62 275 LEU A CA 1
ATOM 2305 C C . LEU A 1 275 ? -5.774 4.837 -6.277 1.00 86.62 275 LEU A C 1
ATOM 2307 O O . LEU A 1 275 ? -6.268 5.807 -5.705 1.00 86.62 275 LEU A O 1
ATOM 2311 N N . TRP A 1 276 ? -5.989 4.563 -7.566 1.00 81.56 276 TRP A N 1
ATOM 2312 C CA . TRP A 1 276 ? -6.583 5.525 -8.494 1.00 81.56 276 TRP A CA 1
ATOM 2313 C C . TRP A 1 276 ? -8.117 5.475 -8.559 1.00 81.56 276 TRP A C 1
ATOM 2315 O O . TRP A 1 276 ? -8.772 6.508 -8.496 1.00 81.56 276 TRP A O 1
ATOM 2325 N N . PHE A 1 277 ? -8.718 4.281 -8.630 1.00 74.12 277 PHE A N 1
ATOM 2326 C CA . PHE A 1 277 ? -10.143 4.112 -8.965 1.00 74.12 277 PHE A CA 1
ATOM 2327 C C . PHE A 1 277 ? -11.036 3.706 -7.786 1.00 74.12 277 PHE A C 1
ATOM 2329 O O . PHE A 1 277 ? -12.206 3.388 -7.981 1.00 74.12 277 PHE A O 1
ATOM 2336 N N . GLY A 1 278 ? -10.504 3.701 -6.558 1.00 67.31 278 GLY A N 1
ATOM 2337 C CA . GLY A 1 278 ? -11.303 3.465 -5.352 1.00 67.31 278 GLY A CA 1
ATOM 2338 C C . GLY A 1 278 ? -12.052 2.128 -5.356 1.00 67.31 278 GLY A C 1
ATOM 2339 O O . GLY A 1 278 ? -13.226 2.064 -5.014 1.00 67.31 278 GLY A O 1
ATOM 2340 N N . GLN A 1 279 ? -11.399 1.043 -5.769 1.00 71.44 279 GLN A N 1
ATOM 2341 C CA . GLN A 1 279 ? -12.044 -0.268 -5.839 1.00 71.44 279 GLN A CA 1
ATOM 2342 C C . GLN A 1 279 ? -12.317 -0.853 -4.449 1.00 71.44 279 GLN A C 1
ATOM 2344 O O . GLN A 1 279 ? -11.388 -1.044 -3.665 1.00 71.44 279 GLN A O 1
ATOM 2349 N N . SER A 1 280 ? -13.563 -1.246 -4.186 1.00 68.50 280 SER A N 1
ATOM 2350 C CA . SER A 1 280 ? -13.961 -1.981 -2.973 1.00 68.50 280 SER A CA 1
ATOM 2351 C C . SER A 1 280 ? -14.341 -3.444 -3.236 1.00 68.50 280 SER A C 1
ATOM 2353 O O . SER A 1 280 ? -14.563 -4.211 -2.298 1.00 68.50 280 SER A O 1
ATOM 2355 N N . THR A 1 281 ? -14.415 -3.866 -4.503 1.00 75.50 281 THR A N 1
ATOM 2356 C CA . THR A 1 281 ? -14.775 -5.239 -4.869 1.00 75.50 281 THR A CA 1
ATOM 2357 C C . THR A 1 281 ? -13.639 -6.201 -4.539 1.00 75.50 281 THR A C 1
ATOM 2359 O O . THR A 1 281 ? -12.484 -6.006 -4.921 1.00 75.50 281 THR A O 1
ATOM 2362 N N . ASN A 1 282 ? -13.947 -7.273 -3.815 1.00 80.69 282 ASN A N 1
ATOM 2363 C CA . ASN A 1 282 ? -12.965 -8.314 -3.538 1.00 80.69 282 ASN A CA 1
ATOM 2364 C C . ASN A 1 282 ? -12.841 -9.234 -4.755 1.00 80.69 282 ASN A C 1
ATOM 2366 O O . ASN A 1 282 ? -13.831 -9.796 -5.211 1.00 80.69 282 ASN A O 1
ATOM 2370 N N . VAL A 1 283 ? -11.615 -9.376 -5.258 1.00 85.06 283 VAL A N 1
ATOM 2371 C CA . VAL A 1 283 ? -11.251 -10.253 -6.390 1.00 85.06 283 VAL A CA 1
ATOM 2372 C C . VAL A 1 283 ? -10.740 -11.625 -5.921 1.00 85.06 283 VAL A C 1
ATOM 2374 O O . VAL A 1 283 ? -10.285 -12.437 -6.715 1.00 85.06 283 VAL A O 1
ATOM 2377 N N . PHE A 1 284 ? -10.808 -11.882 -4.615 1.00 89.25 284 PHE A N 1
ATOM 2378 C CA . PHE A 1 284 ? -10.457 -13.143 -3.967 1.00 89.25 284 PHE A CA 1
ATOM 2379 C C . PHE A 1 284 ? -11.363 -13.364 -2.748 1.00 89.25 284 PHE A C 1
ATOM 2381 O O . PHE A 1 284 ? -12.064 -12.451 -2.299 1.00 89.25 284 PHE A O 1
ATOM 2388 N N . SER A 1 285 ? -11.358 -14.581 -2.212 1.00 89.56 285 SER A N 1
ATOM 2389 C CA . SER A 1 285 ? -12.225 -15.024 -1.123 1.00 89.56 285 SER A CA 1
ATOM 2390 C C . SER A 1 285 ? -11.439 -15.519 0.097 1.00 89.56 285 SER A C 1
ATOM 2392 O O . SER A 1 285 ? -10.225 -15.719 0.062 1.00 89.56 285 SER A O 1
ATOM 2394 N N . TRP A 1 286 ? -12.154 -15.769 1.199 1.00 89.81 286 TRP A N 1
ATOM 2395 C CA . TRP A 1 286 ? -11.569 -16.411 2.381 1.00 89.81 286 TRP A CA 1
ATOM 2396 C C . TRP A 1 286 ? -11.033 -17.814 2.080 1.00 89.81 286 TRP A C 1
ATOM 2398 O O . TRP A 1 286 ? -10.063 -18.227 2.707 1.00 89.81 286 TRP A O 1
ATOM 2408 N N . ASN A 1 287 ? -11.628 -18.538 1.126 1.00 88.69 287 ASN A N 1
ATOM 2409 C CA . ASN A 1 287 ? -11.168 -19.876 0.761 1.00 88.69 287 ASN A CA 1
ATOM 2410 C C . ASN A 1 287 ? -9.756 -19.832 0.155 1.00 88.69 287 ASN A C 1
ATOM 2412 O O . ASN A 1 287 ? -8.886 -20.599 0.566 1.00 88.69 287 ASN A O 1
ATOM 2416 N N . ASP A 1 288 ? -9.515 -18.865 -0.731 1.00 88.50 288 ASP A N 1
ATOM 2417 C CA . ASP A 1 288 ? -8.220 -18.657 -1.393 1.00 88.50 288 ASP A CA 1
ATOM 2418 C C . ASP A 1 288 ? -7.133 -18.282 -0.374 1.00 88.50 288 ASP A C 1
ATOM 2420 O O . ASP A 1 288 ? -5.992 -18.732 -0.455 1.00 88.50 288 ASP A O 1
ATOM 2424 N N . LEU A 1 289 ? -7.501 -17.510 0.655 1.00 88.94 289 LEU A N 1
ATOM 2425 C CA . LEU A 1 289 ? -6.585 -17.116 1.726 1.00 88.94 289 LEU A CA 1
ATOM 2426 C C . LEU A 1 289 ? -6.288 -18.258 2.719 1.00 88.94 289 LEU A C 1
ATOM 2428 O O . LEU A 1 289 ? -5.186 -18.337 3.265 1.00 88.94 289 LEU A O 1
ATOM 2432 N N . LEU A 1 290 ? -7.247 -19.156 2.971 1.00 85.50 290 LEU A N 1
ATOM 2433 C CA . LEU A 1 290 ? -7.078 -20.294 3.887 1.00 85.50 290 LEU A CA 1
ATOM 2434 C C . LEU A 1 290 ? -6.250 -21.434 3.270 1.00 85.50 290 LEU A C 1
ATOM 2436 O O . LEU A 1 290 ? -5.467 -22.067 3.989 1.00 85.50 290 LEU A O 1
ATOM 2440 N N . HIS A 1 291 ? -6.386 -21.654 1.957 1.00 81.75 291 HIS A N 1
ATOM 2441 C CA . HIS A 1 291 ? -5.596 -22.593 1.143 1.00 81.75 291 HIS A CA 1
ATOM 2442 C C . HIS A 1 291 ? -4.397 -21.930 0.452 1.00 81.75 291 HIS A C 1
ATOM 2444 O O . HIS A 1 291 ? -3.890 -22.432 -0.543 1.00 81.75 291 HIS A O 1
ATOM 2450 N N . PHE A 1 292 ? -3.943 -20.805 0.997 1.00 82.44 292 PHE A N 1
ATOM 2451 C CA . PHE A 1 292 ? -2.993 -19.906 0.361 1.00 82.44 292 PHE A CA 1
ATOM 2452 C C . PHE A 1 292 ? -1.759 -20.582 -0.225 1.00 82.44 292 PHE A C 1
ATOM 2454 O O . PHE A 1 292 ? -0.912 -21.142 0.479 1.00 82.44 292 PHE A O 1
ATOM 2461 N N . SER A 1 293 ? -1.619 -20.365 -1.523 1.00 85.19 293 SER A N 1
ATOM 2462 C CA . SER A 1 293 ? -0.356 -20.341 -2.226 1.00 85.19 293 SER A CA 1
ATOM 2463 C C . SER A 1 293 ? -0.326 -19.064 -3.070 1.00 85.19 293 SER A C 1
ATOM 2465 O O . SER A 1 293 ? -1.365 -18.549 -3.487 1.00 85.19 293 SER A O 1
ATOM 2467 N N . VAL A 1 294 ? 0.869 -18.512 -3.289 1.00 85.62 294 VAL A N 1
ATOM 2468 C CA . VAL A 1 294 ? 1.016 -17.307 -4.119 1.00 85.62 294 VAL A CA 1
ATOM 2469 C C . VAL A 1 294 ? 0.502 -17.546 -5.550 1.00 85.62 294 VAL A C 1
ATOM 2471 O O . VAL A 1 294 ? -0.254 -16.698 -6.017 1.00 85.62 294 VAL A O 1
ATOM 2474 N N . PRO A 1 295 ? 0.832 -18.668 -6.228 1.00 83.06 295 PRO A N 1
ATOM 2475 C CA . PRO A 1 295 ? 0.293 -18.960 -7.558 1.00 83.06 295 PRO A CA 1
ATOM 2476 C C . PRO A 1 295 ? -1.236 -19.078 -7.583 1.00 83.06 295 PRO A C 1
ATOM 2478 O O . PRO A 1 295 ? -1.871 -18.372 -8.359 1.00 83.06 295 PRO A O 1
ATOM 2481 N N . ASP A 1 296 ? -1.833 -19.871 -6.686 1.00 84.06 296 ASP A N 1
ATOM 2482 C CA . ASP A 1 296 ? -3.286 -20.109 -6.704 1.00 84.06 296 ASP A CA 1
ATOM 2483 C C . ASP A 1 296 ? -4.071 -18.820 -6.422 1.00 84.06 296 ASP A C 1
ATOM 2485 O O . ASP A 1 296 ? -5.120 -18.568 -7.014 1.00 84.06 296 ASP A O 1
ATOM 2489 N N . LEU A 1 297 ? -3.546 -17.963 -5.536 1.00 85.88 297 LEU A N 1
ATOM 2490 C CA . LEU A 1 297 ? -4.151 -16.666 -5.243 1.00 85.88 297 LEU A CA 1
ATOM 2491 C C . LEU A 1 297 ? -4.060 -15.712 -6.443 1.00 85.88 297 LEU A C 1
ATOM 2493 O O . LEU A 1 297 ? -5.013 -14.982 -6.712 1.00 85.88 297 LEU A O 1
ATOM 2497 N N . ILE A 1 298 ? -2.934 -15.711 -7.165 1.00 83.06 298 ILE A N 1
ATOM 2498 C CA . ILE A 1 298 ? -2.784 -14.933 -8.401 1.00 83.06 298 ILE A CA 1
ATOM 2499 C C . ILE A 1 298 ? -3.792 -15.417 -9.447 1.00 83.06 298 ILE A C 1
ATOM 2501 O O . ILE A 1 298 ? -4.483 -14.585 -10.033 1.00 83.06 298 ILE A O 1
ATOM 2505 N N . ASP A 1 299 ? -3.934 -16.729 -9.629 1.00 78.56 299 ASP A N 1
ATOM 2506 C CA . ASP A 1 299 ? -4.881 -17.314 -10.581 1.00 78.56 299 ASP A CA 1
ATOM 2507 C C . ASP A 1 299 ? -6.332 -16.946 -10.236 1.00 78.56 299 ASP A C 1
ATOM 2509 O O . ASP A 1 299 ? -7.080 -16.485 -11.103 1.00 78.56 299 ASP A O 1
ATOM 2513 N N . ALA A 1 300 ? -6.719 -17.039 -8.960 1.00 80.62 300 ALA A N 1
ATOM 2514 C CA . ALA A 1 300 ? -8.038 -16.611 -8.496 1.00 80.62 300 ALA A CA 1
ATOM 2515 C C . ALA A 1 300 ? -8.300 -15.117 -8.774 1.00 80.62 300 ALA A C 1
ATOM 2517 O O . ALA A 1 300 ? -9.387 -14.745 -9.223 1.00 80.62 300 ALA A O 1
ATOM 2518 N N . ILE A 1 301 ? -7.302 -14.254 -8.554 1.00 83.62 301 ILE A N 1
ATOM 2519 C CA . ILE A 1 301 ? -7.405 -12.811 -8.813 1.00 83.62 301 ILE A CA 1
ATOM 2520 C C . ILE A 1 301 ? -7.532 -12.531 -10.306 1.00 83.62 301 ILE A C 1
ATOM 2522 O O . ILE A 1 301 ? -8.335 -11.685 -10.687 1.00 83.62 301 ILE A O 1
ATOM 2526 N N . ILE A 1 302 ? -6.771 -13.224 -11.152 1.00 78.06 302 ILE A N 1
ATOM 2527 C CA . ILE A 1 302 ? -6.832 -13.073 -12.611 1.00 78.06 302 ILE A CA 1
ATOM 2528 C C . ILE A 1 302 ? -8.235 -13.412 -13.123 1.00 78.06 302 ILE A C 1
ATOM 2530 O O . ILE A 1 302 ? -8.791 -12.646 -13.904 1.00 78.06 302 ILE A O 1
ATOM 2534 N N . ILE A 1 303 ? -8.827 -14.510 -12.645 1.00 75.12 303 ILE A N 1
ATOM 2535 C CA . ILE A 1 303 ? -10.162 -14.964 -13.067 1.00 75.12 303 ILE A CA 1
ATOM 2536 C C . ILE A 1 303 ? -11.253 -13.954 -12.686 1.00 75.12 303 ILE A C 1
ATOM 2538 O O . ILE A 1 303 ? -12.191 -13.739 -13.450 1.00 75.12 303 ILE A O 1
ATOM 2542 N N . ASN A 1 304 ? -11.136 -13.338 -11.509 1.00 76.19 304 ASN A N 1
ATOM 2543 C CA . ASN A 1 304 ? -12.179 -12.474 -10.948 1.00 76.19 304 ASN A CA 1
ATOM 2544 C C . ASN A 1 304 ? -11.965 -10.978 -11.217 1.00 76.19 304 ASN A C 1
ATOM 2546 O O . ASN A 1 304 ? -12.801 -10.159 -10.830 1.00 76.19 304 ASN A O 1
ATOM 2550 N N . SER A 1 305 ? -10.843 -10.602 -11.830 1.00 77.88 305 SER A N 1
ATOM 2551 C CA . SER A 1 305 ? -10.532 -9.211 -12.147 1.00 77.88 305 SER A CA 1
ATOM 2552 C C . SER A 1 305 ? -11.322 -8.745 -13.372 1.00 77.88 305 SER A C 1
ATOM 2554 O O . SER A 1 305 ? -11.332 -9.393 -14.414 1.00 77.88 305 SER A O 1
ATOM 2556 N N . SER A 1 306 ? -11.973 -7.590 -13.246 1.00 67.25 306 SER A N 1
ATOM 2557 C CA . SER A 1 306 ? -12.709 -6.919 -14.320 1.00 67.25 306 SER A CA 1
ATOM 2558 C C . SER A 1 306 ? -12.052 -5.586 -14.668 1.00 67.25 306 SER A C 1
ATOM 2560 O O . SER A 1 306 ? -11.378 -4.986 -13.829 1.00 67.25 306 SER A O 1
ATOM 2562 N N . GLU A 1 307 ? -12.289 -5.089 -15.883 1.00 62.75 307 GLU A N 1
ATOM 2563 C CA . GLU A 1 307 ? -11.914 -3.721 -16.249 1.00 62.75 307 GLU A CA 1
ATOM 2564 C C . GLU A 1 307 ? -12.607 -2.712 -15.330 1.00 62.75 307 GLU A C 1
ATOM 2566 O O . GLU A 1 307 ? -13.772 -2.878 -14.954 1.00 62.75 307 GLU A O 1
ATOM 2571 N N . VAL A 1 308 ? -11.866 -1.677 -14.936 1.00 65.12 308 VAL A N 1
ATOM 2572 C CA . VAL A 1 308 ? -12.334 -0.675 -13.980 1.00 65.12 308 VAL A CA 1
ATOM 2573 C C . VAL A 1 308 ? -12.209 0.706 -14.588 1.00 65.12 308 VAL A C 1
ATOM 2575 O O . VAL A 1 308 ? -11.172 1.056 -15.144 1.00 65.12 308 VAL A O 1
ATOM 2578 N N . ASN A 1 309 ? -13.284 1.477 -14.445 1.00 57.19 309 ASN A N 1
ATOM 2579 C CA . ASN A 1 309 ? -13.364 2.858 -14.888 1.00 57.19 309 ASN A CA 1
ATOM 2580 C C . ASN A 1 309 ? -13.163 3.818 -13.708 1.00 57.19 309 ASN A C 1
ATOM 2582 O O . ASN A 1 309 ? -13.517 3.470 -12.576 1.00 57.19 309 ASN A O 1
ATOM 2586 N N . PRO A 1 310 ? -12.653 5.034 -13.962 1.00 57.34 310 PRO A N 1
ATOM 2587 C CA . PRO A 1 310 ? -12.525 6.053 -12.935 1.00 57.34 310 PRO A CA 1
ATOM 2588 C C . PRO A 1 310 ? -13.873 6.434 -12.330 1.00 57.34 310 PRO A C 1
ATOM 2590 O O . PRO A 1 310 ? -14.849 6.664 -13.048 1.00 57.34 310 PRO A O 1
ATOM 2593 N N . VAL A 1 311 ? -13.912 6.536 -11.002 1.00 51.94 311 VAL A N 1
ATOM 2594 C CA . VAL A 1 311 ? -15.081 6.989 -10.244 1.00 51.94 311 VAL A CA 1
ATOM 2595 C C . VAL A 1 311 ? -14.710 8.283 -9.521 1.00 51.94 311 VAL A C 1
ATOM 2597 O O . VAL A 1 311 ? -13.812 8.274 -8.684 1.00 51.94 311 VAL A O 1
ATOM 2600 N N . GLY A 1 312 ? -15.422 9.370 -9.832 1.00 55.28 312 GLY A N 1
ATOM 2601 C CA . GLY A 1 312 ? -15.282 10.679 -9.181 1.00 55.28 312 GLY A CA 1
ATOM 2602 C C . GLY A 1 312 ? -14.504 11.722 -9.994 1.00 55.28 312 GLY A C 1
ATOM 2603 O O . GLY A 1 312 ? -13.709 11.374 -10.866 1.00 55.28 312 GLY A O 1
ATOM 2604 N N . ASP A 1 313 ? -14.762 12.998 -9.691 1.00 54.53 313 ASP A N 1
ATOM 2605 C CA . ASP A 1 313 ? -14.067 14.176 -10.244 1.00 54.53 313 ASP A CA 1
ATOM 2606 C C . ASP A 1 313 ? -13.245 14.904 -9.151 1.00 54.53 313 ASP A C 1
ATOM 2608 O O . ASP A 1 313 ? -12.893 16.075 -9.289 1.00 54.53 313 ASP A O 1
ATOM 2612 N N . ASP A 1 314 ? -12.940 14.214 -8.046 1.00 70.50 314 ASP A N 1
ATOM 2613 C CA . ASP A 1 314 ? -12.196 14.788 -6.924 1.00 70.50 314 ASP A CA 1
ATOM 2614 C C . ASP A 1 314 ? -10.717 14.979 -7.279 1.00 70.50 314 ASP A C 1
ATOM 2616 O O . ASP A 1 314 ? -10.052 14.077 -7.798 1.00 70.50 314 ASP A O 1
ATOM 2620 N N . TYR A 1 315 ? -10.185 16.153 -6.939 1.00 77.69 315 TYR A N 1
ATOM 2621 C CA . TYR A 1 315 ? -8.767 16.460 -7.067 1.00 77.69 315 TYR A CA 1
ATOM 2622 C C . TYR A 1 315 ? -8.072 16.334 -5.716 1.00 77.69 315 TYR A C 1
ATOM 2624 O O . TYR A 1 315 ? -8.518 16.871 -4.703 1.00 77.69 315 TYR A O 1
ATOM 2632 N N . TYR A 1 316 ? -6.926 15.667 -5.722 1.00 83.62 316 TYR A N 1
ATOM 2633 C CA . TYR A 1 316 ? -6.098 15.434 -4.549 1.00 83.62 316 TYR A CA 1
ATOM 2634 C C . TYR A 1 316 ? -4.730 16.087 -4.739 1.00 83.62 316 TYR A C 1
ATOM 2636 O O . TYR A 1 316 ? -4.176 16.050 -5.834 1.00 83.62 316 TYR A O 1
ATOM 2644 N N . GLY A 1 317 ? -4.163 16.699 -3.702 1.00 84.75 317 GLY A N 1
ATOM 2645 C CA . GLY A 1 317 ? -2.949 17.504 -3.818 1.00 84.75 317 GLY A CA 1
ATOM 2646 C C . GLY A 1 317 ? -1.957 17.310 -2.685 1.00 84.75 317 GLY A C 1
ATOM 2647 O O . GLY A 1 317 ? -2.329 17.146 -1.528 1.00 84.75 317 GLY A O 1
ATOM 2648 N N . PHE A 1 318 ? -0.674 17.375 -3.020 1.00 86.50 318 PHE A N 1
ATOM 2649 C CA . PHE A 1 318 ? 0.436 17.367 -2.078 1.00 86.50 318 PHE A CA 1
ATOM 2650 C C . PHE A 1 318 ? 1.341 18.578 -2.342 1.00 86.50 318 PHE A C 1
ATOM 2652 O O . PHE A 1 318 ? 1.810 18.771 -3.466 1.00 86.50 318 PHE A O 1
ATOM 2659 N N . GLU A 1 319 ? 1.606 19.384 -1.310 1.00 85.19 319 GLU A N 1
ATOM 2660 C CA . GLU A 1 319 ? 2.536 20.519 -1.373 1.00 85.19 319 GLU A CA 1
ATOM 2661 C C . GLU A 1 319 ? 3.881 20.162 -0.718 1.00 85.19 319 GLU A C 1
ATOM 2663 O O . GLU A 1 319 ? 3.937 19.767 0.445 1.00 85.19 319 GLU A O 1
ATOM 2668 N N . GLY A 1 320 ? 4.983 20.364 -1.439 1.00 85.06 320 GLY A N 1
ATOM 2669 C CA . GLY A 1 320 ? 6.346 20.127 -0.954 1.00 85.06 320 GLY A CA 1
ATOM 2670 C C . GLY A 1 320 ? 7.355 21.061 -1.618 1.00 85.06 320 GLY A C 1
ATOM 2671 O O . GLY A 1 320 ? 7.212 22.282 -1.530 1.00 85.06 320 GLY A O 1
ATOM 2672 N N . ARG A 1 321 ? 8.354 20.523 -2.333 1.00 83.88 321 ARG A N 1
ATOM 2673 C CA . ARG A 1 321 ? 9.268 21.296 -3.222 1.00 83.88 321 ARG A CA 1
ATOM 2674 C C . ARG A 1 321 ? 8.671 21.631 -4.600 1.00 83.88 321 ARG A C 1
ATOM 2676 O O . ARG A 1 321 ? 9.382 21.843 -5.576 1.00 83.88 321 ARG A O 1
ATOM 2683 N N . GLY A 1 322 ? 7.352 21.615 -4.661 1.00 86.44 322 GLY A N 1
ATOM 2684 C CA . GLY A 1 322 ? 6.473 21.797 -5.804 1.00 86.44 322 GLY A CA 1
ATOM 2685 C C . GLY A 1 322 ? 5.085 21.317 -5.386 1.00 86.44 322 GLY A C 1
ATOM 2686 O O . GLY A 1 322 ? 4.876 20.969 -4.220 1.00 86.44 322 GLY A O 1
ATOM 2687 N N . THR A 1 323 ? 4.160 21.262 -6.326 1.00 87.44 323 THR A N 1
ATOM 2688 C CA . THR A 1 323 ? 2.819 20.719 -6.130 1.00 87.44 323 THR A CA 1
ATOM 2689 C C . THR A 1 323 ? 2.646 19.457 -6.963 1.00 87.44 323 THR A C 1
ATOM 2691 O O . THR A 1 323 ? 3.012 19.419 -8.136 1.00 87.44 323 THR A O 1
ATOM 2694 N N . LEU A 1 324 ? 2.124 18.404 -6.337 1.00 89.62 324 LEU A N 1
ATOM 2695 C CA . LEU A 1 324 ? 1.662 17.188 -7.000 1.00 89.62 324 LEU A CA 1
ATOM 2696 C C . LEU A 1 324 ? 0.141 17.178 -6.911 1.00 89.62 324 LEU A C 1
ATOM 2698 O O . LEU A 1 324 ? -0.395 17.221 -5.809 1.00 89.62 324 LEU A O 1
ATOM 2702 N N . THR A 1 325 ? -0.545 17.133 -8.048 1.00 88.06 325 THR A N 1
ATOM 2703 C CA . THR A 1 325 ? -2.008 17.090 -8.117 1.00 88.06 325 THR A CA 1
ATOM 2704 C C . THR A 1 325 ? -2.456 15.855 -8.883 1.00 88.06 325 THR A C 1
ATOM 2706 O O . THR A 1 325 ? -2.001 15.611 -9.997 1.00 88.06 325 THR A O 1
ATOM 2709 N N . ILE A 1 326 ? -3.350 15.082 -8.284 1.00 86.56 326 ILE A N 1
ATOM 2710 C CA . ILE A 1 326 ? -3.975 13.888 -8.842 1.00 86.56 326 ILE A CA 1
ATOM 2711 C C . ILE A 1 326 ? -5.420 14.249 -9.176 1.00 86.56 326 ILE A C 1
ATOM 2713 O O . ILE A 1 326 ? -6.149 14.720 -8.307 1.00 86.56 326 ILE A O 1
ATOM 2717 N N . GLY A 1 327 ? -5.806 14.056 -10.432 1.00 81.38 327 GLY A N 1
ATOM 2718 C CA . GLY A 1 327 ? -7.188 14.135 -10.899 1.00 81.38 327 GLY A CA 1
ATOM 2719 C C . GLY A 1 327 ? -7.669 12.782 -11.421 1.00 81.38 327 GLY A C 1
ATOM 2720 O O . GLY A 1 327 ? -7.011 11.759 -11.239 1.00 81.38 327 GLY A O 1
ATOM 2721 N N . LYS A 1 328 ? -8.803 12.782 -12.122 1.00 76.75 328 LYS A N 1
ATOM 2722 C CA . LYS A 1 328 ? -9.473 11.565 -12.609 1.00 76.75 328 LYS A CA 1
ATOM 2723 C C . LYS A 1 328 ? -8.634 10.707 -13.557 1.00 76.75 328 LYS A C 1
ATOM 2725 O O . LYS A 1 328 ? -8.546 9.503 -13.355 1.00 76.75 328 LYS A O 1
ATOM 2730 N N . ASP A 1 329 ? -7.993 11.331 -14.542 1.00 82.88 329 ASP A N 1
ATOM 2731 C CA . ASP A 1 329 ? -7.217 10.646 -15.591 1.00 82.88 329 ASP A CA 1
ATOM 2732 C C . ASP A 1 329 ? -5.798 11.220 -15.730 1.00 82.88 329 ASP A C 1
ATOM 2734 O O . ASP A 1 329 ? -5.095 10.962 -16.708 1.00 82.88 329 ASP A O 1
ATOM 2738 N N . LEU A 1 330 ? -5.358 12.032 -14.764 1.00 88.06 330 LEU A N 1
ATOM 2739 C CA . LEU A 1 330 ? -4.056 12.682 -14.839 1.00 88.06 330 LEU A CA 1
ATOM 2740 C C . LEU A 1 330 ? -3.382 12.892 -13.485 1.00 88.06 330 LEU A C 1
ATOM 2742 O O . LEU A 1 330 ? -4.032 13.102 -12.462 1.00 88.06 330 LEU A O 1
ATOM 2746 N N . LEU A 1 331 ? -2.052 12.876 -13.510 1.00 90.38 331 LEU A N 1
ATOM 2747 C CA . LEU A 1 331 ? -1.193 13.374 -12.442 1.00 90.38 331 LEU A CA 1
ATOM 2748 C C . LEU A 1 331 ? -0.393 14.551 -12.987 1.00 90.38 331 LEU A C 1
ATOM 2750 O O . LEU A 1 331 ? 0.294 14.389 -13.989 1.00 90.38 331 LEU A O 1
ATOM 2754 N N . ILE A 1 332 ? -0.424 15.703 -12.322 1.00 89.38 332 ILE A N 1
ATOM 2755 C CA . ILE A 1 332 ? 0.393 16.868 -12.681 1.00 89.38 332 ILE A CA 1
ATOM 2756 C C . ILE A 1 332 ? 1.392 17.160 -11.568 1.00 89.38 332 ILE A C 1
ATOM 2758 O O . ILE A 1 332 ? 1.019 17.363 -10.413 1.00 89.38 332 ILE A O 1
ATOM 2762 N N . LEU A 1 333 ? 2.668 17.222 -11.938 1.00 89.88 333 LEU A N 1
ATOM 2763 C CA . LEU A 1 333 ? 3.726 17.827 -11.136 1.00 89.88 333 LEU A CA 1
ATOM 2764 C C . LEU A 1 333 ? 3.993 19.239 -11.643 1.00 89.88 333 LEU A C 1
ATOM 2766 O O . LEU A 1 333 ? 4.239 19.436 -12.836 1.00 89.88 333 LEU A O 1
ATOM 2770 N N . SER A 1 334 ? 3.972 20.208 -10.734 1.00 87.94 334 SER A N 1
ATOM 2771 C CA . SER A 1 334 ? 4.202 21.612 -11.058 1.00 87.94 334 SER A CA 1
ATOM 2772 C C . SER A 1 334 ? 5.136 22.296 -10.053 1.00 87.94 334 SER A C 1
ATOM 2774 O O . SER A 1 334 ? 5.045 22.065 -8.845 1.00 87.94 334 SER A O 1
ATOM 2776 N N . PRO A 1 335 ? 6.093 23.121 -10.515 1.00 87.00 335 PRO A N 1
ATOM 2777 C CA . PRO A 1 335 ? 6.919 23.933 -9.631 1.00 87.00 335 PRO A CA 1
ATOM 2778 C C . PRO A 1 335 ? 6.134 25.165 -9.154 1.00 87.00 335 PRO A C 1
ATOM 2780 O O . PRO A 1 335 ? 5.155 25.583 -9.771 1.00 87.00 335 PRO A O 1
ATOM 2783 N N . TYR A 1 336 ? 6.595 25.814 -8.083 1.00 79.81 336 TYR A N 1
ATOM 2784 C CA . TYR A 1 336 ? 5.973 27.059 -7.627 1.00 79.81 336 TYR A CA 1
ATOM 2785 C C . TYR A 1 336 ? 6.302 28.227 -8.575 1.00 79.81 336 TYR A C 1
ATOM 2787 O O . TYR A 1 336 ? 7.450 28.666 -8.659 1.00 79.81 336 TYR A O 1
ATOM 2795 N N . GLY A 1 337 ? 5.292 28.764 -9.267 1.00 71.31 337 GLY A N 1
ATOM 2796 C CA . GLY A 1 337 ? 5.407 29.941 -10.140 1.00 71.31 337 GLY A CA 1
ATOM 2797 C C . GLY A 1 337 ? 4.584 29.818 -11.427 1.00 71.31 337 GLY A C 1
ATOM 2798 O O . GLY A 1 337 ? 4.015 28.771 -11.708 1.00 71.31 337 GLY A O 1
ATOM 2799 N N . LYS A 1 338 ? 4.517 30.888 -12.235 1.00 62.81 338 LYS A N 1
ATOM 2800 C CA . LYS A 1 338 ? 3.866 30.828 -13.557 1.00 62.81 338 LYS A CA 1
ATOM 2801 C C . LYS A 1 338 ? 4.729 30.015 -14.525 1.00 62.81 338 LYS A C 1
ATOM 2803 O O . LYS A 1 338 ? 5.790 30.481 -14.947 1.00 62.81 338 LYS A O 1
ATOM 2808 N N . VAL A 1 339 ? 4.256 28.826 -14.888 1.00 62.84 339 VAL A N 1
ATOM 2809 C CA . VAL A 1 339 ? 4.864 27.935 -15.886 1.00 62.84 339 VAL A CA 1
ATOM 2810 C C . VAL A 1 339 ? 3.814 27.583 -16.936 1.00 62.84 339 VAL A C 1
ATOM 2812 O O . VAL A 1 339 ? 2.646 27.437 -16.610 1.00 62.84 339 VAL A O 1
ATOM 2815 N N . SER A 1 340 ? 4.217 27.519 -18.207 1.00 60.53 340 SER A N 1
ATOM 2816 C CA . SER A 1 340 ? 3.286 27.504 -19.346 1.00 60.53 340 SER A CA 1
ATOM 2817 C C . SER A 1 340 ? 3.374 26.271 -20.248 1.00 60.53 340 SER A C 1
ATOM 2819 O O . SER A 1 340 ? 2.656 26.207 -21.242 1.00 60.53 340 SER A O 1
ATOM 2821 N N . LYS A 1 341 ? 4.256 25.301 -19.969 1.00 77.19 341 LYS A N 1
ATOM 2822 C CA . LYS A 1 341 ? 4.408 24.107 -20.816 1.00 77.19 341 LYS A CA 1
ATOM 2823 C C . LYS A 1 341 ? 4.239 22.828 -20.011 1.00 77.19 341 LYS A C 1
ATOM 2825 O O . LYS A 1 341 ? 5.051 22.528 -19.141 1.00 77.19 341 LYS A O 1
ATOM 2830 N N . GLU A 1 342 ? 3.220 22.068 -20.381 1.00 83.56 342 GLU A N 1
ATOM 2831 C CA . GLU A 1 342 ? 2.977 20.704 -19.924 1.00 83.56 342 GLU A CA 1
ATOM 2832 C C . GLU A 1 342 ? 3.631 19.712 -20.878 1.00 83.56 342 GLU A C 1
ATOM 2834 O O . GLU A 1 342 ? 3.637 19.910 -22.100 1.00 83.56 342 GLU A O 1
ATOM 2839 N N . SER A 1 343 ? 4.214 18.660 -20.310 1.00 85.56 343 SER A N 1
ATOM 2840 C CA . SER A 1 343 ? 4.737 17.539 -21.081 1.00 85.56 343 SER A CA 1
ATOM 2841 C C . SER A 1 343 ? 4.302 16.226 -20.450 1.00 85.56 343 SER A C 1
ATOM 2843 O O . SER A 1 343 ? 4.479 16.032 -19.248 1.00 85.56 343 SER A O 1
ATOM 2845 N N . GLU A 1 344 ? 3.740 15.339 -21.263 1.00 86.69 344 GLU A N 1
ATOM 2846 C CA . GLU A 1 344 ? 3.444 13.967 -20.865 1.00 86.69 344 GLU A CA 1
ATOM 2847 C C . GLU A 1 344 ? 4.727 13.142 -20.900 1.00 86.69 344 GLU A C 1
ATOM 2849 O O . GLU A 1 344 ? 5.429 13.116 -21.911 1.00 86.69 344 GLU A O 1
ATOM 2854 N N . VAL A 1 345 ? 5.046 12.507 -19.773 1.00 86.88 345 VAL A N 1
ATOM 2855 C CA . VAL A 1 345 ? 6.292 11.745 -19.595 1.00 86.88 345 VAL A CA 1
ATOM 2856 C C . VAL A 1 345 ? 6.050 10.253 -19.406 1.00 86.88 345 VAL A C 1
ATOM 2858 O O . VAL A 1 345 ? 6.971 9.458 -19.579 1.00 86.88 345 VAL A O 1
ATOM 2861 N N . PHE A 1 346 ? 4.840 9.863 -19.007 1.00 86.62 346 PHE A N 1
ATOM 2862 C CA . PHE A 1 346 ? 4.490 8.476 -18.731 1.00 86.62 346 PHE A CA 1
ATOM 2863 C C . PHE A 1 346 ? 2.969 8.285 -18.781 1.00 86.62 346 PHE A C 1
ATOM 2865 O O . PHE A 1 346 ? 2.223 9.221 -18.493 1.00 86.62 346 PHE A O 1
ATOM 2872 N N . ARG A 1 347 ? 2.504 7.077 -19.112 1.00 85.56 347 ARG A N 1
ATOM 2873 C CA . ARG A 1 347 ? 1.077 6.730 -19.165 1.00 85.56 347 ARG A CA 1
ATOM 2874 C C . ARG A 1 347 ? 0.849 5.309 -18.658 1.00 85.56 347 ARG A C 1
ATOM 2876 O O . ARG A 1 347 ? 1.592 4.401 -19.021 1.00 85.56 347 ARG A O 1
ATOM 2883 N N . VAL A 1 348 ? -0.200 5.118 -17.858 1.00 82.25 348 VAL A N 1
ATOM 2884 C CA . VAL A 1 348 ? -0.662 3.800 -17.390 1.00 82.25 348 VAL A CA 1
ATOM 2885 C C . VAL A 1 348 ? -2.149 3.668 -17.687 1.00 82.25 348 VAL A C 1
ATOM 2887 O O . VAL A 1 348 ? -2.971 4.355 -17.083 1.00 82.25 348 VAL A O 1
ATOM 2890 N N . GLY A 1 349 ? -2.508 2.790 -18.626 1.00 78.38 349 GLY A N 1
ATOM 2891 C CA . GLY A 1 349 ? -3.889 2.687 -19.103 1.00 78.38 349 GLY A CA 1
ATOM 2892 C C . GLY A 1 349 ? -4.386 4.037 -19.630 1.00 78.38 349 GLY A C 1
ATOM 2893 O O . GLY A 1 349 ? -3.779 4.608 -20.535 1.00 78.38 349 GLY A O 1
ATOM 2894 N N . ASN A 1 350 ? -5.453 4.562 -19.026 1.00 78.25 350 ASN A N 1
ATOM 2895 C CA . ASN A 1 350 ? -6.034 5.863 -19.380 1.00 78.25 350 ASN A CA 1
ATOM 2896 C C . ASN A 1 350 ? -5.451 7.040 -18.577 1.00 78.25 350 ASN A C 1
ATOM 2898 O O . ASN A 1 350 ? -5.812 8.184 -18.833 1.00 78.25 350 ASN A O 1
ATOM 2902 N N . VAL A 1 351 ? -4.550 6.781 -17.624 1.00 85.19 351 VAL A N 1
ATOM 2903 C CA . VAL A 1 351 ? -3.997 7.806 -16.732 1.00 85.19 351 VAL A CA 1
ATOM 2904 C C . VAL A 1 351 ? -2.691 8.366 -17.288 1.00 85.19 351 VAL A C 1
ATOM 2906 O O . VAL A 1 351 ? -1.726 7.622 -17.488 1.00 85.19 351 VAL A O 1
ATOM 2909 N N . SER A 1 352 ? -2.643 9.684 -17.491 1.00 87.81 352 SER A N 1
ATOM 2910 C CA . SER A 1 352 ? -1.489 10.401 -18.053 1.00 87.81 352 SER A CA 1
ATOM 2911 C C . SER A 1 352 ? -0.691 11.141 -16.974 1.00 87.81 352 SER A C 1
ATOM 2913 O O . SER A 1 352 ? -1.248 11.868 -16.153 1.00 87.81 352 SER A O 1
ATOM 2915 N N . PHE A 1 353 ? 0.633 11.000 -16.979 1.00 89.88 353 PHE A N 1
ATOM 2916 C CA . PHE A 1 353 ? 1.529 11.670 -16.035 1.00 89.88 353 PHE A CA 1
ATOM 2917 C C . PHE A 1 353 ? 2.205 12.854 -16.718 1.00 89.88 353 PHE A C 1
ATOM 2919 O O . PHE A 1 353 ? 2.984 12.700 -17.663 1.00 89.88 353 PHE A O 1
ATOM 2926 N N . LEU A 1 354 ? 1.903 14.043 -16.212 1.00 89.94 354 LEU A N 1
ATOM 2927 C CA . LEU A 1 354 ? 2.280 15.331 -16.763 1.00 89.94 354 LEU A CA 1
ATOM 2928 C C . LEU A 1 354 ? 3.265 16.037 -15.831 1.00 89.94 354 LEU A C 1
ATOM 2930 O O . LEU A 1 354 ? 3.113 16.049 -14.607 1.00 89.94 354 LEU A O 1
ATOM 2934 N N . VAL A 1 355 ? 4.266 16.677 -16.425 1.00 89.38 355 VAL A N 1
ATOM 2935 C CA . VAL A 1 355 ? 5.222 17.520 -15.708 1.00 89.38 355 VAL A CA 1
ATOM 2936 C C . VAL A 1 355 ? 5.245 18.905 -16.340 1.00 89.38 355 VAL A C 1
ATOM 2938 O O . VAL A 1 355 ? 5.343 19.049 -17.562 1.00 89.38 355 VAL A O 1
ATOM 2941 N N . GLN A 1 356 ? 5.170 19.932 -15.497 1.00 88.38 356 GLN A N 1
ATOM 2942 C CA . GLN A 1 356 ? 5.303 21.324 -15.901 1.00 88.38 356 GLN A CA 1
ATOM 2943 C C . GLN A 1 356 ? 6.735 21.821 -15.685 1.00 88.38 356 GLN A C 1
ATOM 2945 O O . GLN A 1 356 ? 7.365 21.558 -14.656 1.00 88.38 356 GLN A O 1
ATOM 2950 N N . GLY A 1 357 ? 7.244 22.557 -16.672 1.00 82.81 357 GLY A N 1
ATOM 2951 C CA . GLY A 1 357 ? 8.556 23.201 -16.627 1.00 82.81 357 GLY A CA 1
ATOM 2952 C C . GLY A 1 357 ? 8.742 24.206 -17.765 1.00 82.81 357 GLY A C 1
ATOM 2953 O O . GLY A 1 357 ? 7.912 24.320 -18.669 1.00 82.81 357 GLY A O 1
ATOM 2954 N N . LYS A 1 358 ? 9.848 24.959 -17.763 1.00 77.94 358 LYS A N 1
ATOM 2955 C CA . LYS A 1 358 ? 10.143 25.919 -18.853 1.00 77.94 358 LYS A CA 1
ATOM 2956 C C . LYS A 1 358 ? 10.472 25.236 -20.186 1.00 77.94 358 LYS A C 1
ATOM 2958 O O . LYS A 1 358 ? 10.224 25.800 -21.261 1.00 77.94 358 LYS A O 1
ATOM 2963 N N . LYS A 1 359 ? 11.057 24.037 -20.127 1.00 75.94 359 LYS A N 1
ATOM 2964 C CA . LYS A 1 359 ? 11.395 23.187 -21.281 1.00 75.94 359 LYS A CA 1
ATOM 2965 C C . LYS A 1 359 ? 10.427 22.007 -21.368 1.00 75.94 359 LYS A C 1
ATOM 2967 O O . LYS A 1 359 ? 9.994 21.504 -20.339 1.00 75.94 359 LYS A O 1
ATOM 2972 N N . ARG A 1 360 ? 10.121 21.561 -22.594 1.00 74.75 360 ARG A N 1
ATOM 2973 C CA . ARG A 1 360 ? 9.372 20.314 -22.805 1.00 74.75 360 ARG A CA 1
ATOM 2974 C C . ARG A 1 360 ? 10.276 19.110 -22.579 1.00 74.75 360 ARG A C 1
ATOM 2976 O O . ARG A 1 360 ? 11.445 19.151 -22.958 1.00 74.75 360 ARG A O 1
ATOM 2983 N N . VAL A 1 361 ? 9.708 18.063 -21.998 1.00 74.75 361 VAL A N 1
ATOM 2984 C CA . VAL A 1 361 ? 10.370 16.785 -21.726 1.00 74.75 361 VAL A CA 1
ATOM 2985 C C . VAL A 1 361 ? 9.463 15.680 -22.260 1.00 74.75 361 VAL A C 1
ATOM 2987 O O . VAL A 1 361 ? 8.319 15.607 -21.837 1.00 74.75 361 VAL A O 1
ATOM 2990 N N . GLY A 1 362 ? 9.909 14.866 -23.217 1.00 63.84 362 GLY A N 1
ATOM 2991 C CA . GLY A 1 362 ? 9.040 13.843 -23.808 1.00 63.84 362 GLY A CA 1
ATOM 2992 C C . GLY A 1 362 ? 9.759 12.900 -24.766 1.00 63.84 362 GLY A C 1
ATOM 2993 O O . GLY A 1 362 ? 10.958 13.032 -24.998 1.00 63.84 362 GLY A O 1
ATOM 2994 N N . ASP A 1 363 ? 9.005 11.963 -25.338 1.00 56.84 363 ASP A N 1
ATOM 2995 C CA . ASP A 1 363 ? 9.526 10.782 -26.048 1.00 56.84 363 ASP A CA 1
ATOM 2996 C C . ASP A 1 363 ? 10.285 11.069 -27.360 1.00 56.84 363 ASP A C 1
ATOM 2998 O O . ASP A 1 363 ? 10.905 10.173 -27.925 1.00 56.84 363 ASP A O 1
ATOM 3002 N N . GLY A 1 364 ? 10.263 12.311 -27.853 1.00 55.00 364 GLY A N 1
ATOM 3003 C CA . GLY A 1 364 ? 10.868 12.702 -29.132 1.00 55.00 364 GLY A CA 1
ATOM 3004 C C . GLY A 1 364 ? 12.307 13.233 -29.082 1.00 55.00 364 GLY A C 1
ATOM 3005 O O . GLY A 1 364 ? 12.797 13.664 -30.122 1.00 55.00 364 GLY A O 1
ATOM 3006 N N . SER A 1 365 ? 12.964 13.279 -27.917 1.00 55.00 365 SER A N 1
ATOM 3007 C CA . SER A 1 365 ? 14.322 13.840 -27.772 1.00 55.00 365 SER A CA 1
ATOM 3008 C C . SER A 1 365 ? 15.409 12.771 -27.652 1.00 55.00 365 SER A C 1
ATOM 3010 O O . SER A 1 365 ? 15.200 11.755 -26.988 1.00 55.00 365 SER A O 1
ATOM 3012 N N . ASP A 1 366 ? 16.591 13.049 -28.209 1.00 68.25 366 ASP A N 1
ATOM 3013 C CA . ASP A 1 366 ? 17.797 12.239 -28.015 1.00 68.25 366 ASP A CA 1
ATOM 3014 C C . ASP A 1 366 ? 18.105 12.044 -26.516 1.00 68.25 366 ASP A C 1
ATOM 3016 O O . ASP A 1 366 ? 17.882 12.933 -25.691 1.00 68.25 366 ASP A O 1
ATOM 3020 N N . PHE A 1 367 ? 18.647 10.878 -26.146 1.00 71.75 367 PHE A N 1
ATOM 3021 C CA . PHE A 1 367 ? 18.860 10.469 -24.747 1.00 71.75 367 PHE A CA 1
ATOM 3022 C C . PHE A 1 367 ? 19.668 11.496 -23.930 1.00 71.75 367 PHE A C 1
ATOM 3024 O O . PHE A 1 367 ? 19.356 11.784 -22.774 1.00 71.75 367 PHE A O 1
ATOM 3031 N N . THR A 1 368 ? 20.684 12.112 -24.539 1.00 72.38 368 THR A N 1
ATOM 3032 C CA . THR A 1 368 ? 21.525 13.145 -23.912 1.00 72.38 368 THR A CA 1
ATOM 3033 C C . THR A 1 368 ? 20.784 14.471 -23.723 1.00 72.38 368 THR A C 1
ATOM 3035 O O . THR A 1 368 ? 20.913 15.114 -22.674 1.00 72.38 368 THR A O 1
ATOM 3038 N N . GLU A 1 369 ? 19.966 14.869 -24.699 1.00 77.88 369 GLU A N 1
ATOM 3039 C CA . GLU A 1 369 ? 19.104 16.046 -24.603 1.00 77.88 369 GLU A CA 1
ATOM 3040 C C . GLU A 1 369 ? 18.053 15.859 -23.509 1.00 77.88 369 GLU A C 1
ATOM 3042 O O . GLU A 1 369 ? 17.875 16.760 -22.684 1.00 77.88 369 GLU A O 1
ATOM 3047 N N . LEU A 1 370 ? 17.446 14.671 -23.426 1.00 80.88 370 LEU A N 1
ATOM 3048 C CA . LEU A 1 370 ? 16.467 14.302 -22.405 1.00 80.88 370 LEU A CA 1
ATOM 3049 C C . LEU A 1 370 ? 17.057 14.415 -20.989 1.00 80.88 370 LEU A C 1
ATOM 3051 O O . LEU A 1 370 ? 16.483 15.081 -20.126 1.00 80.88 370 LEU A O 1
ATOM 3055 N N . VAL A 1 371 ? 18.243 13.841 -20.753 1.00 80.75 371 VAL A N 1
ATOM 3056 C CA . VAL A 1 371 ? 18.957 13.947 -19.465 1.00 80.75 371 VAL A CA 1
ATOM 3057 C C . VAL A 1 371 ? 19.218 15.414 -19.096 1.00 80.75 371 VAL A C 1
ATOM 3059 O O . VAL A 1 371 ? 19.068 15.811 -17.935 1.00 80.75 371 VAL A O 1
ATOM 3062 N N . SER A 1 372 ? 19.596 16.247 -20.070 1.00 82.50 372 SER A N 1
ATOM 3063 C CA . SER A 1 372 ? 19.823 17.681 -19.847 1.00 82.50 372 SER A CA 1
ATOM 3064 C C . SER A 1 372 ? 18.525 18.444 -19.539 1.00 82.50 372 SER A C 1
ATOM 3066 O O . SER A 1 372 ? 18.516 19.331 -18.678 1.00 82.50 372 SER A O 1
ATOM 3068 N N . ALA A 1 373 ? 17.423 18.075 -20.197 1.00 84.31 373 ALA A N 1
ATOM 3069 C CA . ALA A 1 373 ? 16.108 18.668 -20.007 1.00 84.31 373 ALA A CA 1
ATOM 3070 C C . ALA A 1 373 ? 15.570 18.349 -18.608 1.00 84.31 373 ALA A C 1
ATOM 3072 O O . ALA A 1 373 ? 15.175 19.269 -17.890 1.00 84.31 373 ALA A O 1
ATOM 3073 N N . TRP A 1 374 ? 15.685 17.093 -18.164 1.00 87.56 374 TRP A N 1
ATOM 3074 C CA . TRP A 1 374 ? 15.353 16.694 -16.797 1.00 87.56 374 TRP A CA 1
ATOM 3075 C C . TRP A 1 374 ? 16.197 17.439 -15.761 1.00 87.56 374 TRP A C 1
ATOM 3077 O O . TRP A 1 374 ? 15.637 18.004 -14.826 1.00 87.56 374 TRP A O 1
ATOM 3087 N N . LYS A 1 375 ? 17.526 17.534 -15.928 1.00 85.31 375 LYS A N 1
ATOM 3088 C CA . LYS A 1 375 ? 18.390 18.307 -15.006 1.00 85.31 375 LYS A CA 1
ATOM 3089 C C . LYS A 1 375 ? 17.943 19.765 -14.864 1.00 85.31 375 LYS A C 1
ATOM 3091 O O . LYS A 1 375 ? 17.939 20.288 -13.752 1.00 85.31 375 LYS A O 1
ATOM 3096 N N . SER A 1 376 ? 17.561 20.401 -15.973 1.00 84.44 376 SER A N 1
ATOM 3097 C CA . SER A 1 376 ? 17.011 21.761 -15.975 1.00 84.44 376 SER A CA 1
ATOM 3098 C C . SER A 1 376 ? 15.657 21.841 -15.275 1.00 84.44 376 SER A C 1
ATOM 3100 O O . SER A 1 376 ? 15.367 22.853 -14.656 1.00 84.44 376 SER A O 1
ATOM 3102 N N . LEU A 1 377 ? 14.829 20.803 -15.381 1.00 86.31 377 LEU A N 1
ATOM 3103 C CA . LEU A 1 377 ? 13.520 20.756 -14.745 1.00 86.31 377 LEU A CA 1
ATOM 3104 C C . LEU A 1 377 ? 13.653 20.611 -13.224 1.00 86.31 377 LEU A C 1
ATOM 3106 O O . LEU A 1 377 ? 13.021 21.354 -12.486 1.00 86.31 377 LEU A O 1
ATOM 3110 N N . PHE A 1 378 ? 14.547 19.747 -12.732 1.00 85.56 378 PHE A N 1
ATOM 3111 C CA . PHE A 1 378 ? 14.779 19.568 -11.290 1.00 85.56 378 PHE A CA 1
ATOM 3112 C C . PHE A 1 378 ? 15.173 20.858 -10.555 1.00 85.56 378 PHE A C 1
ATOM 3114 O O . PHE A 1 378 ? 14.830 21.006 -9.383 1.00 85.56 378 PHE A O 1
ATOM 3121 N N . SER A 1 379 ? 15.892 21.782 -11.203 1.00 83.88 379 SER A N 1
ATOM 3122 C CA . SER A 1 379 ? 16.282 23.054 -10.576 1.00 83.88 379 SER A CA 1
ATOM 3123 C C . SER A 1 379 ? 15.125 24.048 -10.434 1.00 83.88 379 SER A C 1
ATOM 3125 O O . SER A 1 379 ? 15.255 25.014 -9.684 1.00 83.88 379 SER A O 1
ATOM 3127 N N . GLU A 1 380 ? 13.996 23.815 -11.111 1.00 85.19 380 GLU A N 1
ATOM 3128 C CA . GLU A 1 380 ? 12.779 24.628 -11.000 1.00 85.19 380 GLU A CA 1
ATOM 3129 C C . GLU A 1 380 ? 11.923 24.226 -9.782 1.00 85.19 380 GLU A C 1
ATOM 3131 O O . GLU A 1 380 ? 11.182 25.053 -9.254 1.00 85.19 380 GLU A O 1
ATOM 3136 N N . TYR A 1 381 ? 12.061 22.989 -9.291 1.00 86.12 381 TYR A N 1
ATOM 3137 C CA . TYR A 1 381 ? 11.318 22.452 -8.145 1.00 86.12 381 TYR A CA 1
ATOM 3138 C C . TYR A 1 381 ? 12.064 22.749 -6.842 1.00 86.12 381 TYR A C 1
ATOM 3140 O O . TYR A 1 381 ? 12.974 22.024 -6.425 1.00 86.12 381 TYR A O 1
ATOM 3148 N N . VAL A 1 382 ? 11.689 23.852 -6.204 1.00 84.12 382 VAL A N 1
ATOM 3149 C CA . VAL A 1 382 ? 12.293 24.354 -4.966 1.00 84.12 382 VAL A CA 1
ATOM 3150 C C . VAL A 1 382 ? 11.241 24.370 -3.860 1.00 84.12 382 VAL A C 1
ATOM 3152 O O . VAL A 1 382 ? 10.044 24.431 -4.127 1.00 84.12 382 VAL A O 1
ATOM 3155 N N . GLU A 1 383 ? 11.674 24.303 -2.599 1.00 78.31 383 GLU A N 1
ATOM 3156 C CA . GLU A 1 383 ? 10.781 24.548 -1.461 1.00 78.31 383 GLU A CA 1
ATOM 3157 C C . GLU A 1 383 ? 10.001 25.839 -1.675 1.00 78.31 383 GLU A C 1
ATOM 3159 O O . GLU A 1 383 ? 10.567 26.840 -2.127 1.00 78.31 383 GLU A O 1
ATOM 3164 N N . LYS A 1 384 ? 8.702 25.803 -1.345 1.00 73.56 384 LYS A N 1
ATOM 3165 C CA . LYS A 1 384 ? 7.843 26.984 -1.375 1.00 73.56 384 LYS A CA 1
ATOM 3166 C C . LYS A 1 384 ? 8.583 28.059 -0.603 1.00 73.56 384 LYS A C 1
ATOM 3168 O O . LYS A 1 384 ? 8.760 27.936 0.613 1.00 73.56 384 LYS A O 1
ATOM 3173 N N . THR A 1 385 ? 9.049 29.096 -1.294 1.00 57.78 385 THR A N 1
ATOM 3174 C CA . THR A 1 385 ? 9.551 30.285 -0.626 1.00 57.78 385 THR A CA 1
ATOM 3175 C C . THR A 1 385 ? 8.352 30.842 0.111 1.00 57.78 385 THR A C 1
ATOM 3177 O O . THR A 1 385 ? 7.540 31.581 -0.440 1.00 57.78 385 THR A O 1
ATOM 3180 N N . ARG A 1 386 ? 8.206 30.452 1.384 1.00 47.41 386 ARG A N 1
ATOM 3181 C CA . ARG A 1 386 ? 7.386 31.200 2.318 1.00 47.41 386 ARG A CA 1
ATOM 3182 C C . ARG A 1 386 ? 7.929 32.607 2.174 1.00 47.41 386 ARG A C 1
ATOM 3184 O O . ARG A 1 386 ? 9.098 32.833 2.503 1.00 47.41 386 ARG A O 1
ATOM 3191 N N . LYS A 1 387 ? 7.129 33.536 1.634 1.00 42.06 387 LYS A N 1
ATOM 3192 C CA . LYS A 1 387 ? 7.358 34.955 1.908 1.00 42.06 387 LYS A CA 1
ATOM 3193 C C . LYS A 1 387 ? 7.650 34.972 3.401 1.00 42.06 387 LYS A C 1
ATOM 3195 O O . LYS A 1 387 ? 6.803 34.495 4.163 1.00 42.06 387 LYS A O 1
ATOM 3200 N N . LYS A 1 388 ? 8.884 35.320 3.801 1.00 34.88 388 LYS A N 1
ATOM 3201 C CA . LYS A 1 388 ? 9.239 35.391 5.220 1.00 34.88 388 LYS A CA 1
ATOM 3202 C C . LYS A 1 388 ? 8.079 36.136 5.850 1.00 34.88 388 LYS A C 1
ATOM 3204 O O . LYS A 1 388 ? 7.768 37.233 5.389 1.00 34.88 388 LYS A O 1
ATOM 3209 N N . ALA A 1 389 ? 7.403 35.519 6.815 1.00 35.00 389 ALA A N 1
ATOM 3210 C CA . ALA A 1 389 ? 6.548 36.284 7.690 1.00 35.00 389 ALA A CA 1
ATOM 3211 C C . ALA A 1 389 ? 7.510 37.287 8.320 1.00 35.00 389 ALA A C 1
ATOM 3213 O O . ALA A 1 389 ? 8.284 36.932 9.210 1.00 35.00 389 ALA A O 1
ATOM 3214 N N . PHE A 1 390 ? 7.575 38.497 7.759 1.00 41.88 390 PHE A N 1
ATOM 3215 C CA . PHE A 1 390 ? 8.156 39.612 8.465 1.00 41.88 390 PHE A CA 1
ATOM 3216 C C . PHE A 1 390 ? 7.446 39.575 9.805 1.00 41.88 390 PHE A C 1
ATOM 3218 O O . PHE A 1 390 ? 6.214 39.510 9.861 1.00 41.88 390 PHE A O 1
ATOM 3225 N N . GLN A 1 391 ? 8.220 39.471 10.881 1.00 42.91 391 GLN A N 1
ATOM 3226 C CA . GLN A 1 391 ? 7.678 39.672 12.206 1.00 42.91 391 GLN A CA 1
ATOM 3227 C C . GLN A 1 391 ? 7.183 41.113 12.171 1.00 42.91 391 GLN A C 1
ATOM 3229 O O . GLN A 1 391 ? 7.993 42.038 12.208 1.00 42.91 391 GLN A O 1
ATOM 3234 N N . LYS A 1 392 ? 5.885 41.275 11.881 1.00 56.59 392 LYS A N 1
ATOM 3235 C CA . LYS A 1 392 ? 5.316 42.562 11.507 1.00 56.59 392 LYS A CA 1
ATOM 3236 C C . LYS A 1 392 ? 5.630 43.517 12.640 1.00 56.59 392 LYS A C 1
ATOM 3238 O O . LYS A 1 392 ? 5.303 43.237 13.794 1.00 56.59 392 LYS A O 1
ATOM 3243 N N . GLN A 1 393 ? 6.351 44.580 12.328 1.00 68.62 393 GLN A N 1
ATOM 3244 C CA . GLN A 1 393 ? 6.786 45.518 13.351 1.00 68.62 393 GLN A CA 1
ATOM 3245 C C . GLN A 1 393 ? 5.638 46.481 13.651 1.00 68.62 393 GLN A C 1
ATOM 3247 O O . GLN A 1 393 ? 4.704 46.626 12.854 1.00 68.62 393 GLN A O 1
ATOM 3252 N N . ARG A 1 394 ? 5.682 47.150 14.806 1.00 74.75 394 ARG A N 1
ATOM 3253 C CA . ARG A 1 394 ? 4.812 48.311 14.998 1.00 74.75 394 ARG A CA 1
ATOM 3254 C C . ARG A 1 394 ? 5.267 49.425 14.049 1.00 74.75 394 ARG A C 1
ATOM 3256 O O . ARG A 1 394 ? 6.475 49.638 13.924 1.00 74.75 394 ARG A O 1
ATOM 3263 N N . PRO A 1 395 ? 4.340 50.118 13.375 1.00 81.06 395 PRO A N 1
ATOM 3264 C CA . PRO A 1 395 ? 4.709 51.186 12.457 1.00 81.06 395 PRO A CA 1
ATOM 3265 C C . PRO A 1 395 ? 5.337 52.366 13.217 1.00 81.06 395 PRO A C 1
ATOM 3267 O O . PRO A 1 395 ? 4.875 52.679 14.314 1.00 81.06 395 PRO A O 1
ATOM 3270 N N . PRO A 1 396 ? 6.362 53.040 12.667 1.00 81.25 396 PRO A N 1
ATOM 3271 C CA . PRO A 1 396 ? 6.836 54.311 13.203 1.00 81.25 396 PRO A CA 1
ATOM 3272 C C . PRO A 1 396 ? 5.864 55.454 12.866 1.00 81.25 396 PRO A C 1
ATOM 3274 O O . PRO A 1 396 ? 5.093 55.379 11.904 1.00 81.25 396 PRO A O 1
ATOM 3277 N N . VAL A 1 397 ? 5.921 56.545 13.635 1.00 82.69 397 VAL A N 1
ATOM 3278 C CA . VAL A 1 397 ? 5.158 57.770 13.343 1.00 82.69 397 VAL A CA 1
ATOM 3279 C C . VAL A 1 397 ? 5.565 58.311 11.966 1.00 82.69 397 VAL A C 1
ATOM 3281 O O . VAL A 1 397 ? 6.751 58.433 11.666 1.00 82.69 397 VAL A O 1
ATOM 3284 N N . GLY A 1 398 ? 4.579 58.613 11.121 1.00 76.69 398 GLY A N 1
ATOM 3285 C CA . GLY A 1 398 ? 4.745 59.038 9.729 1.00 76.69 398 GLY A CA 1
ATOM 3286 C C . GLY A 1 398 ? 4.682 57.908 8.692 1.00 76.69 398 GLY A C 1
ATOM 3287 O O . GLY A 1 398 ? 4.669 58.196 7.495 1.00 76.69 398 GLY A O 1
ATOM 3288 N N . ALA A 1 399 ? 4.620 56.636 9.106 1.00 82.38 399 ALA A N 1
ATOM 3289 C CA . ALA A 1 399 ? 4.467 55.517 8.175 1.00 82.38 399 ALA A CA 1
ATOM 3290 C C . ALA A 1 399 ? 3.072 55.499 7.528 1.00 82.38 399 ALA A C 1
ATOM 3292 O O . ALA A 1 399 ? 2.060 55.729 8.193 1.00 82.38 399 ALA A O 1
ATOM 3293 N N . LYS A 1 400 ? 3.019 55.177 6.231 1.00 82.75 400 LYS A N 1
ATOM 3294 C CA . LYS A 1 400 ? 1.769 54.944 5.497 1.00 82.75 400 LYS A CA 1
ATOM 3295 C C . LYS A 1 400 ? 1.432 53.463 5.551 1.00 82.75 400 LYS A C 1
ATOM 3297 O O . LYS A 1 400 ? 2.218 52.656 5.069 1.00 82.75 400 LYS A O 1
ATOM 3302 N N . VAL A 1 401 ? 0.279 53.125 6.115 1.00 83.94 401 VAL A N 1
ATOM 3303 C CA . VAL A 1 401 ? -0.141 51.740 6.362 1.00 83.94 401 VAL A CA 1
ATOM 3304 C C . VAL A 1 401 ? -1.527 51.463 5.784 1.00 83.94 401 VAL A C 1
ATOM 3306 O O . VAL A 1 401 ? -2.367 52.362 5.677 1.00 83.94 401 VAL A O 1
ATOM 3309 N N . LYS A 1 402 ? -1.782 50.206 5.412 1.00 83.12 402 LYS A N 1
ATOM 3310 C CA . LYS A 1 402 ? -3.123 49.731 5.031 1.00 83.12 402 LYS A CA 1
ATOM 3311 C C . LYS A 1 402 ? -3.945 49.442 6.289 1.00 83.12 402 LYS A C 1
ATOM 3313 O O . LYS A 1 402 ? -3.532 48.613 7.093 1.00 83.12 402 LYS A O 1
ATOM 3318 N N . ILE A 1 403 ? -5.100 50.084 6.462 1.00 84.56 403 ILE A N 1
ATOM 3319 C CA . ILE A 1 403 ? -5.998 49.861 7.609 1.00 84.56 403 ILE A CA 1
ATOM 3320 C C . ILE A 1 403 ? -7.367 49.347 7.164 1.00 84.56 403 ILE A C 1
ATOM 3322 O O . ILE A 1 403 ? -7.840 49.706 6.087 1.00 84.56 403 ILE A O 1
ATOM 3326 N N . LYS A 1 404 ? -8.006 48.527 8.005 1.00 84.44 404 LYS A N 1
ATOM 3327 C CA . LYS A 1 404 ? -9.379 48.039 7.834 1.00 84.44 404 LYS A CA 1
ATOM 3328 C C . LYS A 1 404 ? -10.252 48.461 9.014 1.00 84.44 404 LYS A C 1
ATOM 3330 O O . LYS A 1 404 ? -9.866 48.263 10.164 1.00 84.44 404 LYS A O 1
ATOM 3335 N N . ILE A 1 405 ? -11.420 49.046 8.744 1.00 83.81 405 ILE A N 1
ATOM 3336 C CA . ILE A 1 405 ? -12.344 49.525 9.786 1.00 83.81 405 ILE A CA 1
ATOM 3337 C C . ILE A 1 405 ? -13.046 48.335 10.456 1.00 83.81 405 ILE A C 1
ATOM 3339 O O . ILE A 1 405 ? -13.683 47.520 9.789 1.00 83.81 405 ILE A O 1
ATOM 3343 N N . LYS A 1 406 ? -12.937 48.237 11.786 1.00 84.31 406 LYS A N 1
ATOM 3344 C CA . LYS A 1 406 ? -13.452 47.126 12.608 1.00 84.31 406 LYS A CA 1
ATOM 3345 C C . LYS A 1 406 ? -14.687 47.498 13.428 1.00 84.31 406 LYS A C 1
ATOM 3347 O O . LYS A 1 406 ? -15.499 46.629 13.729 1.00 84.31 406 LYS A O 1
ATOM 3352 N N . GLY A 1 407 ? -14.824 48.760 13.826 1.00 80.94 407 GLY A N 1
ATOM 3353 C CA . GLY A 1 407 ? -15.918 49.201 14.690 1.00 80.94 407 GLY A CA 1
ATOM 3354 C C . GLY A 1 407 ? -15.887 50.699 14.961 1.00 80.94 407 GLY A C 1
ATOM 3355 O O . GLY A 1 407 ? -14.903 51.362 14.653 1.00 80.94 407 GLY A O 1
ATOM 3356 N N . PHE A 1 408 ? -16.936 51.227 15.585 1.00 81.94 408 PHE A N 1
ATOM 3357 C CA . PHE A 1 408 ? -17.033 52.634 15.986 1.00 81.94 408 PHE A CA 1
ATOM 3358 C C . PHE A 1 408 ? -17.282 52.740 17.491 1.00 81.94 408 PHE A C 1
ATOM 3360 O O . PHE A 1 408 ? -17.880 51.846 18.093 1.00 81.94 408 PHE A O 1
ATOM 3367 N N . LEU A 1 409 ? -16.821 53.826 18.117 1.00 77.56 409 LEU A N 1
ATOM 3368 C CA . LEU A 1 409 ? -17.084 54.080 19.533 1.00 77.56 409 LEU A CA 1
ATOM 3369 C C . LEU A 1 409 ? -18.596 54.315 19.757 1.00 77.56 409 LEU A C 1
ATOM 3371 O O . LEU A 1 409 ? -19.153 55.217 19.127 1.00 77.56 409 LEU A O 1
ATOM 3375 N N . PRO A 1 410 ? -19.267 53.570 20.662 1.00 67.00 410 PRO A N 1
ATOM 3376 C CA . PRO A 1 410 ? -20.721 53.661 20.845 1.00 67.00 410 PRO A CA 1
ATOM 3377 C C . PRO A 1 410 ? -21.222 55.044 21.288 1.00 67.00 410 PRO A C 1
ATOM 3379 O O . PRO A 1 410 ? -22.331 55.443 20.942 1.00 67.00 410 PRO A O 1
ATOM 3382 N N . SER A 1 411 ? -20.410 55.792 22.040 1.00 59.25 411 SER A N 1
ATOM 3383 C CA . SER A 1 411 ? -20.698 57.158 22.482 1.00 59.25 411 SER A CA 1
ATOM 3384 C C . SER A 1 411 ? -20.161 58.181 21.470 1.00 59.25 411 SER A C 1
ATOM 3386 O O . SER A 1 411 ? -18.960 58.275 21.228 1.00 59.25 411 SER A O 1
ATOM 3388 N N . ALA A 1 412 ? -21.082 58.942 20.868 1.00 60.28 412 ALA A N 1
ATOM 3389 C CA . ALA A 1 412 ? -20.880 59.978 19.845 1.00 60.28 412 ALA A CA 1
ATOM 3390 C C . ALA A 1 412 ? -20.281 59.540 18.487 1.00 60.28 412 ALA A C 1
ATOM 3392 O O . ALA A 1 412 ? -20.229 60.372 17.594 1.00 60.28 412 ALA A O 1
ATOM 3393 N N . LYS A 1 413 ? -19.864 58.276 18.280 1.00 72.12 413 LYS A N 1
ATOM 3394 C CA . LYS A 1 413 ? -19.397 57.718 16.980 1.00 72.12 413 LYS A CA 1
ATOM 3395 C C . LYS A 1 413 ? -18.355 58.570 16.219 1.00 72.12 413 LYS A C 1
ATOM 3397 O O . LYS A 1 413 ? -18.157 58.395 15.018 1.00 72.12 413 LYS A O 1
ATOM 3402 N N . LEU A 1 414 ? -17.635 59.449 16.924 1.00 76.88 414 LEU A N 1
ATOM 3403 C CA . LEU A 1 414 ? -16.587 60.330 16.381 1.00 76.88 414 LEU A CA 1
ATOM 3404 C C . LEU A 1 414 ? -15.237 59.616 16.199 1.00 76.88 414 LEU A C 1
ATOM 3406 O O . LEU A 1 414 ? -14.268 60.224 15.744 1.00 76.88 414 LEU A O 1
ATOM 3410 N N . LEU A 1 415 ? -15.148 58.345 16.599 1.00 81.25 415 LEU A N 1
ATOM 3411 C CA . LEU A 1 415 ? -13.921 57.557 16.596 1.00 81.25 415 LEU A CA 1
ATOM 3412 C C . LEU A 1 415 ? -14.187 56.164 16.019 1.00 81.25 415 LEU A C 1
ATOM 3414 O O . LEU A 1 415 ? -15.051 55.440 16.514 1.00 81.25 415 LEU A O 1
ATOM 3418 N N . ALA A 1 416 ? -13.431 55.804 14.984 1.00 82.75 416 ALA A N 1
ATOM 3419 C CA . ALA A 1 416 ? -13.450 54.498 14.338 1.00 82.75 416 ALA A CA 1
ATOM 3420 C C . ALA A 1 416 ? -12.219 53.684 14.761 1.00 82.75 416 ALA A C 1
ATOM 3422 O O . ALA A 1 416 ? -11.102 54.194 14.762 1.00 82.75 416 ALA A O 1
ATOM 3423 N N . PHE A 1 417 ? -12.410 52.419 15.115 1.00 83.88 417 PHE A N 1
ATOM 3424 C CA . PHE A 1 417 ? -11.339 51.467 15.388 1.00 83.88 417 PHE A CA 1
ATOM 3425 C C . PHE A 1 417 ? -10.950 50.752 14.100 1.00 83.88 417 PHE A C 1
ATOM 3427 O O . PHE A 1 417 ? -11.820 50.259 13.378 1.00 83.88 417 PHE A O 1
ATOM 3434 N N . ALA A 1 418 ? -9.650 50.668 13.832 1.00 84.25 418 ALA A N 1
ATOM 3435 C CA . ALA A 1 418 ? -9.115 50.048 12.632 1.00 84.25 418 ALA A CA 1
ATOM 3436 C C . ALA A 1 418 ? -7.912 49.159 12.953 1.00 84.25 418 ALA A C 1
ATOM 3438 O O . ALA A 1 418 ? -7.117 49.482 13.836 1.00 84.25 418 ALA A O 1
ATOM 3439 N N . ASN A 1 419 ? -7.767 48.059 12.219 1.00 85.69 419 ASN A N 1
ATOM 3440 C CA . ASN A 1 419 ? -6.604 47.182 12.309 1.00 85.69 419 ASN A CA 1
ATOM 3441 C C . ASN A 1 419 ? -5.720 47.331 11.069 1.00 85.69 419 ASN A C 1
ATOM 3443 O O . ASN A 1 419 ? -6.223 47.506 9.958 1.00 85.69 419 ASN A O 1
ATOM 3447 N N . ILE A 1 420 ? -4.404 47.245 11.248 1.00 83.38 420 ILE A N 1
ATOM 3448 C CA . ILE A 1 420 ? -3.452 47.295 10.135 1.00 83.38 420 ILE A CA 1
ATOM 3449 C C . ILE A 1 420 ? -3.489 45.960 9.375 1.00 83.38 420 ILE A C 1
ATOM 3451 O O . ILE A 1 420 ? -3.289 44.892 9.954 1.00 83.38 420 ILE A O 1
ATOM 3455 N N . VAL A 1 421 ? -3.732 46.025 8.067 1.00 78.44 421 VAL A N 1
ATOM 3456 C CA . VAL A 1 421 ? -3.779 44.891 7.127 1.00 78.44 421 VAL A CA 1
ATOM 3457 C C . VAL A 1 421 ? -2.644 45.025 6.107 1.00 78.44 421 VAL A C 1
ATOM 3459 O O . VAL A 1 421 ? -2.845 44.888 4.908 1.00 78.44 421 VAL A O 1
ATOM 3462 N N . ASP A 1 422 ? -1.444 45.353 6.577 1.00 73.69 422 ASP A N 1
ATOM 3463 C CA . ASP A 1 422 ? -0.251 45.529 5.740 1.00 73.69 422 ASP A CA 1
ATOM 3464 C C . ASP A 1 422 ? 0.636 44.270 5.748 1.00 73.69 422 ASP A C 1
ATOM 3466 O O . ASP A 1 422 ? 0.536 43.454 6.669 1.00 73.69 422 ASP A O 1
ATOM 3470 N N . GLU A 1 423 ? 1.503 44.086 4.747 1.00 68.56 423 GLU A N 1
ATOM 3471 C CA . GLU A 1 423 ? 2.491 42.994 4.743 1.00 68.56 423 GLU A CA 1
ATOM 3472 C C . GLU A 1 423 ? 3.610 43.261 5.772 1.00 68.56 423 GLU A C 1
ATOM 3474 O O . GLU A 1 423 ? 4.078 42.317 6.413 1.00 68.56 423 GLU A O 1
ATOM 3479 N N . GLU A 1 424 ? 3.979 44.531 5.994 1.00 72.00 424 GLU A N 1
ATOM 3480 C CA . GLU A 1 424 ? 5.138 44.932 6.816 1.00 72.00 424 GLU A CA 1
ATOM 3481 C C . GLU A 1 424 ? 4.807 45.250 8.289 1.00 72.00 424 GLU A C 1
ATOM 3483 O O . GLU A 1 424 ? 5.607 44.957 9.185 1.00 72.00 424 GLU A O 1
ATOM 3488 N N . TYR A 1 425 ? 3.626 45.816 8.565 1.00 79.75 425 TYR A N 1
ATOM 3489 C CA . TYR A 1 425 ? 3.268 46.373 9.877 1.00 79.75 425 TYR A CA 1
ATOM 3490 C C . TYR A 1 425 ? 2.037 45.708 10.508 1.00 79.75 425 TYR A C 1
ATOM 3492 O O . TYR A 1 425 ? 1.148 45.220 9.811 1.00 79.75 425 TYR A O 1
ATOM 3500 N N . THR A 1 426 ? 1.971 45.694 11.844 1.00 79.19 426 THR A N 1
ATOM 3501 C CA . THR A 1 426 ? 0.825 45.173 12.613 1.00 79.19 426 THR A CA 1
ATOM 3502 C C . THR A 1 426 ? 0.461 46.090 13.776 1.00 79.19 426 THR A C 1
ATOM 3504 O O . THR A 1 426 ? 1.318 46.762 14.354 1.00 79.19 426 THR A O 1
ATOM 3507 N N . GLY A 1 427 ? -0.820 46.102 14.135 1.00 78.31 427 GLY A N 1
ATOM 3508 C CA . GLY A 1 427 ? -1.338 46.845 15.274 1.00 78.31 427 GLY A CA 1
ATOM 3509 C C . GLY A 1 427 ? -2.793 47.261 15.094 1.00 78.31 427 GLY A C 1
ATOM 3510 O O . GLY A 1 427 ? -3.283 47.395 13.971 1.00 78.31 427 GLY A O 1
ATOM 3511 N N . ASP A 1 428 ? -3.458 47.484 16.223 1.00 81.19 428 ASP A N 1
ATOM 3512 C CA . ASP A 1 428 ? -4.795 48.064 16.292 1.00 81.19 428 ASP A CA 1
ATOM 3513 C C . ASP A 1 428 ? -4.686 49.546 16.663 1.00 81.19 428 ASP A C 1
ATOM 3515 O O . ASP A 1 428 ? -3.864 49.948 17.494 1.00 81.19 428 ASP A O 1
ATOM 3519 N N . GLY A 1 429 ? -5.525 50.374 16.051 1.00 84.38 429 GLY A N 1
ATOM 3520 C CA . GLY A 1 429 ? -5.527 51.807 16.290 1.00 84.38 429 GLY A CA 1
ATOM 3521 C C . GLY A 1 429 ? -6.883 52.459 16.077 1.00 84.38 429 GLY A C 1
ATOM 3522 O O . GLY A 1 429 ? -7.893 51.804 15.815 1.00 84.38 429 GLY A O 1
ATOM 3523 N N . ALA A 1 430 ? -6.901 53.777 16.229 1.00 85.88 430 ALA A N 1
ATOM 3524 C CA . ALA A 1 430 ? -8.104 54.584 16.142 1.00 85.88 430 ALA A CA 1
ATOM 3525 C C . ALA A 1 430 ? -7.946 55.739 15.149 1.00 85.88 430 ALA A C 1
ATOM 3527 O O . ALA A 1 430 ? -6.922 56.421 15.104 1.00 85.88 430 ALA A O 1
ATOM 3528 N N . LEU A 1 431 ? -9.005 55.983 14.387 1.00 85.19 431 LEU A N 1
ATOM 3529 C CA . LEU A 1 431 ? -9.178 57.107 13.484 1.00 85.19 431 LEU A CA 1
ATOM 3530 C C . LEU A 1 431 ? -10.255 58.023 14.071 1.00 85.19 431 LEU A C 1
ATOM 3532 O O . LEU A 1 431 ? -11.430 57.666 14.137 1.00 85.19 431 LEU A O 1
ATOM 3536 N N . HIS A 1 432 ? -9.850 59.202 14.528 1.00 84.31 432 HIS A N 1
ATOM 3537 C CA . HIS A 1 432 ? -10.774 60.211 15.041 1.00 84.31 432 HIS A CA 1
ATOM 3538 C C . HIS A 1 432 ? -11.282 61.109 13.905 1.00 84.31 432 HIS A C 1
ATOM 3540 O O . HIS A 1 432 ? -10.547 61.385 12.957 1.00 84.31 432 HIS A O 1
ATOM 3546 N N . VAL A 1 433 ? -12.506 61.634 14.018 1.00 80.69 433 VAL A N 1
ATOM 3547 C CA . VAL A 1 433 ? -13.141 62.494 12.999 1.00 80.69 433 VAL A CA 1
ATOM 3548 C C . VAL A 1 433 ? -12.282 63.701 12.627 1.00 80.69 433 VAL A C 1
ATOM 3550 O O . VAL A 1 433 ? -12.184 64.083 11.459 1.00 80.69 433 VAL A O 1
ATOM 3553 N N . SER A 1 434 ? -11.571 64.257 13.614 1.00 79.75 434 SER A N 1
ATOM 3554 C CA . SER A 1 434 ? -10.661 65.378 13.405 1.00 79.75 434 SER A CA 1
ATOM 3555 C C . SER A 1 434 ? -9.471 65.024 12.534 1.00 79.75 434 SER A C 1
ATOM 3557 O O . SER A 1 434 ? -8.768 65.952 12.181 1.00 79.75 434 SER A O 1
ATOM 3559 N N . ASN A 1 435 ? -9.209 63.753 12.223 1.00 81.69 435 ASN A N 1
ATOM 3560 C CA . ASN A 1 435 ? -8.092 63.271 11.401 1.00 81.69 435 ASN A CA 1
ATOM 3561 C C . ASN A 1 435 ? -8.563 62.742 10.034 1.00 81.69 435 ASN A C 1
ATOM 3563 O O . ASN A 1 435 ? -7.761 62.223 9.260 1.00 81.69 435 ASN A O 1
ATOM 3567 N N . VAL A 1 436 ? -9.852 62.915 9.725 1.00 76.88 436 VAL A N 1
ATOM 3568 C CA . VAL A 1 436 ? -10.457 62.603 8.423 1.00 76.88 436 VAL A CA 1
ATOM 3569 C C . VAL A 1 436 ? -10.708 63.893 7.653 1.00 76.88 436 VAL A C 1
ATOM 3571 O O . VAL A 1 436 ? -10.204 64.075 6.553 1.00 76.88 436 VAL A O 1
ATOM 3574 N N . THR A 1 437 ? -11.421 64.843 8.263 1.00 73.38 437 THR A N 1
ATOM 3575 C CA . THR A 1 437 ? -11.780 66.108 7.612 1.00 73.38 437 THR A CA 1
ATOM 3576 C C . THR A 1 437 ? -11.742 67.284 8.585 1.00 73.38 437 THR A C 1
ATOM 3578 O O . THR A 1 437 ? -11.775 67.128 9.807 1.00 73.38 437 THR A O 1
ATOM 3581 N N . ARG A 1 438 ? -11.648 68.499 8.039 1.00 69.25 438 ARG A N 1
ATOM 3582 C CA . ARG A 1 438 ? -11.762 69.759 8.792 1.00 69.25 438 ARG A CA 1
ATOM 3583 C C . ARG A 1 438 ? -13.218 70.219 8.945 1.00 69.25 438 ARG A C 1
ATOM 3585 O O . ARG A 1 438 ? -13.484 71.107 9.749 1.00 69.25 438 ARG A O 1
ATOM 3592 N N . ALA A 1 439 ? -14.144 69.572 8.240 1.00 64.06 439 ALA A N 1
ATOM 3593 C CA . ALA A 1 439 ? -15.566 69.902 8.154 1.00 64.06 439 ALA A CA 1
ATOM 3594 C C . ALA A 1 439 ? -16.405 69.625 9.425 1.00 64.06 439 ALA A C 1
ATOM 3596 O O . ALA A 1 439 ? -17.613 69.833 9.389 1.00 64.06 439 ALA A O 1
ATOM 3597 N N . ARG A 1 440 ? -15.784 69.162 10.530 1.00 65.50 440 ARG A N 1
ATOM 3598 C CA . ARG A 1 440 ? -16.425 68.704 11.789 1.00 65.50 440 ARG A CA 1
ATOM 3599 C C . ARG A 1 440 ? -17.732 67.932 11.536 1.00 65.50 440 ARG A C 1
ATOM 3601 O O . ARG A 1 440 ? -18.825 68.487 11.650 1.00 65.50 440 ARG A O 1
ATOM 3608 N N . LEU A 1 441 ? -17.588 66.655 11.198 1.00 72.94 441 LEU A N 1
ATOM 3609 C CA . LEU A 1 441 ? -18.712 65.729 11.062 1.00 72.94 441 LEU A CA 1
ATOM 3610 C C . LEU A 1 441 ? -19.267 65.336 12.434 1.00 72.94 441 LEU A C 1
ATOM 3612 O O . LEU A 1 441 ? -18.522 65.308 13.417 1.00 72.94 441 LEU A O 1
ATOM 3616 N N . ASP A 1 442 ? -20.556 65.004 12.465 1.00 71.00 442 ASP A N 1
ATOM 3617 C CA . ASP A 1 442 ? -21.243 64.561 13.685 1.00 71.00 442 ASP A CA 1
ATOM 3618 C C . ASP A 1 442 ? -21.037 63.060 13.958 1.00 71.00 442 ASP A C 1
ATOM 3620 O O . ASP A 1 442 ? -21.108 62.633 15.107 1.00 71.00 442 ASP A O 1
ATOM 3624 N N . ASP A 1 443 ? -20.757 62.261 12.923 1.00 75.31 443 ASP A N 1
ATOM 3625 C CA . ASP A 1 443 ? -20.519 60.820 13.001 1.00 75.31 443 ASP A CA 1
ATOM 3626 C C . ASP A 1 443 ? -19.596 60.329 11.867 1.00 75.31 443 ASP A C 1
ATOM 3628 O O . ASP A 1 443 ? -19.520 60.914 10.787 1.00 75.31 443 ASP A O 1
ATOM 3632 N N . LEU A 1 444 ? -18.848 59.250 12.128 1.00 76.56 444 LEU A N 1
ATOM 3633 C CA . LEU A 1 444 ? -18.010 58.583 11.118 1.00 76.56 444 LEU A CA 1
ATOM 3634 C C . LEU A 1 444 ? -18.690 57.380 10.454 1.00 76.56 444 LEU A C 1
ATOM 3636 O O . LEU A 1 444 ? -18.252 56.948 9.393 1.00 76.56 444 LEU A O 1
ATOM 3640 N N . GLU A 1 445 ? -19.757 56.850 11.050 1.00 74.25 445 GLU A N 1
ATOM 3641 C CA . GLU A 1 445 ? -20.492 55.683 10.533 1.00 74.25 445 GLU A CA 1
ATOM 3642 C C . GLU A 1 445 ? -21.233 55.990 9.223 1.00 74.25 445 GLU A C 1
ATOM 3644 O O . GLU A 1 445 ? -21.407 55.111 8.392 1.00 74.25 445 GLU A O 1
ATOM 3649 N N . ARG A 1 446 ? -21.617 57.253 8.995 1.00 72.81 446 ARG A N 1
ATOM 3650 C CA . ARG A 1 446 ? -22.177 57.698 7.708 1.00 72.81 446 ARG A CA 1
ATOM 3651 C C . ARG A 1 446 ? -21.134 57.825 6.598 1.00 72.81 446 ARG A C 1
ATOM 3653 O O . ARG A 1 446 ? -21.499 57.924 5.433 1.00 72.81 446 ARG A O 1
ATOM 3660 N N . VAL A 1 447 ? -19.851 57.859 6.960 1.00 74.19 447 VAL A N 1
ATOM 3661 C CA . VAL A 1 447 ? -18.732 58.065 6.029 1.00 74.19 447 VAL A CA 1
ATOM 3662 C C . VAL A 1 447 ? -18.016 56.756 5.705 1.00 74.19 447 VAL A C 1
ATOM 3664 O O . VAL A 1 447 ? -17.540 56.591 4.588 1.00 74.19 447 VAL A O 1
ATOM 3667 N N . PHE A 1 448 ? -17.940 55.825 6.658 1.00 80.38 448 PHE A N 1
ATOM 3668 C CA . PHE A 1 448 ? -17.223 54.559 6.508 1.00 80.38 448 PHE A CA 1
ATOM 3669 C C . PHE A 1 448 ? -18.081 53.370 6.928 1.00 80.38 448 PHE A C 1
ATOM 3671 O O . PHE A 1 448 ? -18.804 53.437 7.921 1.00 80.38 448 PHE A O 1
ATOM 3678 N N . HIS A 1 449 ? -17.912 52.248 6.236 1.00 78.38 449 HIS A N 1
ATOM 3679 C CA . HIS A 1 449 ? -18.563 50.982 6.547 1.00 78.38 449 HIS A CA 1
ATOM 3680 C C . HIS A 1 449 ? -17.590 49.997 7.200 1.00 78.38 449 HIS A C 1
ATOM 3682 O O . HIS A 1 449 ? -16.365 50.071 7.060 1.00 78.38 449 HIS A O 1
ATOM 3688 N N . LEU A 1 450 ? -18.145 49.045 7.953 1.00 76.56 450 LEU A N 1
ATOM 3689 C CA . LEU A 1 450 ? -17.353 47.978 8.554 1.00 76.56 450 LEU A CA 1
ATOM 3690 C C . LEU A 1 450 ? -16.718 47.124 7.460 1.00 76.56 450 LEU A C 1
ATOM 3692 O O . LEU A 1 450 ? -17.392 46.633 6.559 1.00 76.56 450 LEU A O 1
ATOM 3696 N N . GLY A 1 451 ? -15.413 46.915 7.578 1.00 71.94 451 GLY A N 1
ATOM 3697 C CA . GLY A 1 451 ? -14.635 46.168 6.607 1.00 71.94 451 GLY A CA 1
ATOM 3698 C C . GLY A 1 451 ? -14.021 47.004 5.489 1.00 71.94 451 GLY A C 1
ATOM 3699 O O . GLY A 1 451 ? -13.220 46.437 4.747 1.00 71.94 451 GLY A O 1
ATOM 3700 N N . ASP A 1 452 ? -14.303 48.310 5.410 1.00 78.94 452 ASP A N 1
ATOM 3701 C CA . ASP A 1 452 ? -13.647 49.209 4.458 1.00 78.94 452 ASP A CA 1
ATOM 3702 C C . ASP A 1 452 ? -12.133 49.221 4.668 1.00 78.94 452 ASP A C 1
ATOM 3704 O O . ASP A 1 452 ? -11.647 49.281 5.803 1.00 78.94 452 ASP A O 1
ATOM 3708 N N . VAL A 1 453 ? -11.393 49.178 3.559 1.00 80.94 453 VAL A N 1
ATOM 3709 C CA . VAL A 1 453 ? -9.932 49.101 3.544 1.00 80.94 453 VAL A CA 1
ATOM 3710 C C . VAL A 1 453 ? -9.351 50.301 2.811 1.00 80.94 453 VAL A C 1
ATOM 3712 O O . VAL A 1 453 ? -9.727 50.577 1.673 1.00 80.94 453 VAL A O 1
ATOM 3715 N N . MET A 1 454 ? -8.414 51.004 3.447 1.00 82.75 454 MET A N 1
ATOM 3716 C CA . MET A 1 454 ? -7.817 52.224 2.895 1.00 82.75 454 MET A CA 1
ATOM 3717 C C . MET A 1 454 ? -6.379 52.449 3.366 1.00 82.75 454 MET A C 1
ATOM 3719 O O . MET A 1 454 ? -5.907 51.805 4.305 1.00 82.75 454 MET A O 1
ATOM 3723 N N . LYS A 1 455 ? -5.677 53.376 2.705 1.00 83.31 455 LYS A N 1
ATOM 3724 C CA . LYS A 1 455 ? -4.358 53.850 3.139 1.00 83.31 455 LYS A CA 1
ATOM 3725 C C . LYS A 1 455 ? -4.525 54.982 4.147 1.00 83.31 455 LYS A C 1
ATOM 3727 O O . LYS A 1 455 ? -5.262 55.927 3.892 1.00 83.31 455 LYS A O 1
ATOM 3732 N N . ALA A 1 456 ? -3.814 54.888 5.263 1.00 85.44 456 ALA A N 1
ATOM 3733 C CA . ALA A 1 456 ? -3.777 55.925 6.282 1.00 85.44 456 ALA A CA 1
ATOM 3734 C C . ALA A 1 456 ? -2.343 56.165 6.759 1.00 85.44 456 ALA A C 1
ATOM 3736 O O . ALA A 1 456 ? -1.517 55.249 6.790 1.00 85.44 456 ALA A O 1
ATOM 3737 N N . THR A 1 457 ? -2.060 57.392 7.176 1.00 86.81 457 THR A N 1
ATOM 3738 C CA . THR A 1 457 ? -0.789 57.769 7.790 1.00 86.81 457 THR A CA 1
ATOM 3739 C C . THR A 1 457 ? -0.876 57.631 9.310 1.00 86.81 457 THR A C 1
ATOM 3741 O O . THR A 1 457 ? -1.837 58.076 9.945 1.00 86.81 457 THR A O 1
ATOM 3744 N N . VAL A 1 458 ? 0.138 57.010 9.910 1.00 86.06 458 VAL A N 1
ATOM 3745 C CA . VAL A 1 458 ? 0.280 56.885 11.365 1.00 86.06 458 VAL A CA 1
ATOM 3746 C C . VAL A 1 458 ? 0.757 58.214 11.938 1.00 86.06 458 VAL A C 1
ATOM 3748 O O . VAL A 1 458 ? 1.844 58.676 11.603 1.00 86.06 458 VAL A O 1
ATOM 3751 N N . ILE A 1 459 ? -0.041 58.830 12.806 1.00 84.19 459 ILE A N 1
ATOM 3752 C CA . ILE A 1 459 ? 0.267 60.149 13.386 1.00 84.19 459 ILE A CA 1
ATOM 3753 C C . ILE A 1 459 ? 0.813 60.073 14.809 1.00 84.19 459 ILE A C 1
ATOM 3755 O O . ILE A 1 459 ? 1.536 60.973 15.223 1.00 84.19 459 ILE A O 1
ATOM 3759 N N . ASP A 1 460 ? 0.481 59.017 15.548 1.00 81.00 460 ASP A N 1
ATOM 3760 C CA . ASP A 1 460 ? 0.956 58.818 16.912 1.00 81.00 460 ASP A CA 1
ATOM 3761 C C . ASP A 1 460 ? 0.988 57.326 17.254 1.00 81.00 460 ASP A C 1
ATOM 3763 O O . ASP A 1 460 ? 0.125 56.554 16.816 1.00 81.00 460 ASP A O 1
ATOM 3767 N N . VAL A 1 461 ? 1.998 56.925 18.021 1.00 81.06 461 VAL A N 1
ATOM 3768 C CA . VAL A 1 461 ? 2.230 55.545 18.455 1.00 81.06 461 VAL A CA 1
ATOM 3769 C C . VAL A 1 461 ? 2.653 55.579 19.916 1.00 81.06 461 VAL A C 1
ATOM 3771 O O . VAL A 1 461 ? 3.782 55.932 20.244 1.00 81.06 461 VAL A O 1
ATOM 3774 N N . THR A 1 462 ? 1.735 55.183 20.790 1.00 75.81 462 THR A N 1
ATOM 3775 C CA . THR A 1 462 ? 1.971 55.001 22.231 1.00 75.81 462 THR A CA 1
ATOM 3776 C C . THR A 1 462 ? 2.026 53.514 22.555 1.00 75.81 462 THR A C 1
ATOM 3778 O O . THR A 1 462 ? 1.518 52.712 21.771 1.00 75.81 462 THR A O 1
ATOM 3781 N N . ASP A 1 463 ? 2.587 53.121 23.703 1.00 61.12 463 ASP A N 1
ATOM 3782 C CA . ASP A 1 463 ? 2.727 51.704 24.088 1.00 61.12 463 ASP A CA 1
ATOM 3783 C C . ASP A 1 463 ? 1.407 50.917 23.973 1.00 61.12 463 ASP A C 1
ATOM 3785 O O . ASP A 1 463 ? 1.408 49.791 23.477 1.00 61.12 463 ASP A O 1
ATOM 3789 N N . ASP A 1 464 ? 0.260 51.556 24.224 1.00 60.44 464 ASP A N 1
ATOM 3790 C CA . ASP A 1 464 ? -1.048 50.895 24.172 1.00 60.44 464 ASP A CA 1
ATOM 3791 C C . ASP A 1 464 ? -1.900 51.200 22.926 1.00 60.44 464 ASP A C 1
ATOM 3793 O O . ASP A 1 464 ? -2.863 50.472 22.675 1.00 60.44 464 ASP A O 1
ATOM 3797 N N . ARG A 1 465 ? -1.622 52.256 22.137 1.00 72.88 465 ARG A N 1
ATOM 3798 C CA . ARG A 1 465 ? -2.519 52.687 21.034 1.00 72.88 465 ARG A CA 1
ATOM 3799 C C . ARG A 1 465 ? -1.804 53.353 19.855 1.00 72.88 465 ARG A C 1
ATOM 3801 O O . ARG A 1 465 ? -0.900 54.164 20.051 1.00 72.88 465 ARG A O 1
ATOM 3808 N N . ILE A 1 466 ? -2.296 53.081 18.641 1.00 83.81 466 ILE A N 1
ATOM 3809 C CA . ILE A 1 466 ? -1.905 53.747 17.385 1.00 83.81 466 ILE A CA 1
ATOM 3810 C C . ILE A 1 466 ? -3.019 54.713 16.950 1.00 83.81 466 ILE A C 1
ATOM 3812 O O . ILE A 1 466 ? -4.199 54.363 17.020 1.00 83.81 466 ILE A O 1
ATOM 3816 N N . GLN A 1 467 ? -2.673 55.915 16.489 1.00 85.88 467 GLN A N 1
ATOM 3817 C CA . GLN A 1 467 ? -3.625 56.843 15.870 1.00 85.88 467 GLN A CA 1
ATOM 3818 C C . GLN A 1 467 ? -3.361 57.009 14.374 1.00 85.88 467 GLN A C 1
ATOM 3820 O O . GLN A 1 467 ? -2.217 57.178 13.943 1.00 85.88 467 GLN A O 1
ATOM 3825 N N . PHE A 1 468 ? -4.439 57.011 13.590 1.00 88.06 468 PHE A N 1
ATOM 3826 C CA . PHE A 1 468 ? -4.402 57.149 12.135 1.00 88.06 468 PHE A CA 1
ATOM 3827 C C . PHE A 1 468 ? -4.964 58.502 11.670 1.00 88.06 468 PHE A C 1
ATOM 3829 O O . PHE A 1 468 ? -5.804 59.115 12.340 1.00 88.06 468 PHE A O 1
ATOM 3836 N N . SER A 1 469 ? -4.514 58.947 10.497 1.00 86.56 469 SER A N 1
ATOM 3837 C CA . SER A 1 469 ? -5.020 60.110 9.762 1.00 86.56 469 SER A CA 1
ATOM 3838 C C . SER A 1 469 ? -5.100 59.793 8.273 1.00 86.56 469 SER A C 1
ATOM 3840 O O . SER A 1 469 ? -4.205 59.143 7.743 1.00 86.56 469 SER A O 1
ATOM 3842 N N . ILE A 1 470 ? -6.163 60.256 7.612 1.00 83.31 470 ILE A N 1
ATOM 3843 C CA . ILE A 1 470 ? -6.354 60.117 6.151 1.00 83.31 470 ILE A CA 1
ATOM 3844 C C . ILE A 1 470 ? -6.440 61.505 5.485 1.00 83.31 470 ILE A C 1
ATOM 3846 O O . ILE A 1 470 ? -6.646 61.650 4.283 1.00 83.31 470 ILE A O 1
ATOM 3850 N N . LYS A 1 471 ? -6.288 62.581 6.268 1.00 80.06 471 LYS A N 1
ATOM 3851 C CA . LYS A 1 471 ? -6.365 63.958 5.766 1.00 80.06 471 LYS A CA 1
ATOM 3852 C C . LYS A 1 471 ? -5.421 64.215 4.603 1.00 80.06 471 LYS A C 1
ATOM 3854 O O . LYS A 1 471 ? -5.831 64.837 3.630 1.00 80.06 471 LYS A O 1
ATOM 3859 N N . ASP A 1 472 ? -4.172 63.781 4.717 1.00 76.44 472 ASP A N 1
ATOM 3860 C CA . ASP A 1 472 ? -3.149 64.089 3.719 1.00 76.44 472 ASP A CA 1
ATOM 3861 C C . ASP A 1 472 ? -3.410 63.321 2.420 1.00 76.44 472 ASP A C 1
ATOM 3863 O O . ASP A 1 472 ? -3.233 63.861 1.331 1.00 76.44 472 ASP A O 1
ATOM 3867 N N . GLU A 1 473 ? -3.931 62.099 2.523 1.00 77.88 473 GLU A N 1
ATOM 3868 C CA . GLU A 1 473 ? -4.356 61.275 1.399 1.00 77.88 473 GLU A CA 1
ATOM 3869 C C . GLU A 1 473 ? -5.572 61.864 0.670 1.00 77.88 473 GLU A C 1
ATOM 3871 O O . GLU A 1 473 ? -5.576 61.913 -0.563 1.00 77.88 473 GLU A O 1
ATOM 3876 N N . LEU A 1 474 ? -6.579 62.356 1.404 1.00 79.50 474 LEU A N 1
ATOM 3877 C CA . LEU A 1 474 ? -7.726 63.047 0.802 1.00 79.50 474 LEU A CA 1
ATOM 3878 C C . LEU A 1 474 ? -7.308 64.383 0.177 1.00 79.50 474 LEU A C 1
ATOM 3880 O O . LEU A 1 474 ? -7.734 64.705 -0.930 1.00 79.50 474 LEU A O 1
ATOM 3884 N N . ASN A 1 475 ? -6.433 65.142 0.839 1.00 76.44 475 ASN A N 1
ATOM 3885 C CA . ASN A 1 475 ? -5.926 66.417 0.329 1.00 76.44 475 ASN A CA 1
ATOM 3886 C C . ASN A 1 475 ? -5.117 66.238 -0.961 1.00 76.44 475 ASN A C 1
ATOM 3888 O O . ASN A 1 475 ? -5.321 66.982 -1.922 1.00 76.44 475 ASN A O 1
ATOM 3892 N N . ALA A 1 476 ? -4.245 65.228 -1.014 1.00 72.69 476 ALA A N 1
ATOM 3893 C CA . ALA A 1 476 ? -3.500 64.889 -2.221 1.00 72.69 476 ALA A CA 1
ATOM 3894 C C . ALA A 1 476 ? -4.446 64.525 -3.378 1.00 72.69 476 ALA A C 1
ATOM 3896 O O . ALA A 1 476 ? -4.227 64.940 -4.516 1.00 72.69 476 ALA A O 1
ATOM 3897 N N . LEU A 1 477 ? -5.535 63.806 -3.088 1.00 74.44 477 LEU A N 1
ATOM 3898 C CA . LEU A 1 477 ? -6.535 63.435 -4.086 1.00 74.44 477 LEU A CA 1
ATOM 3899 C C . LEU A 1 477 ? -7.291 64.651 -4.646 1.00 74.44 477 LEU A C 1
ATOM 3901 O O . LEU A 1 477 ? -7.522 64.726 -5.854 1.00 74.44 477 LEU A O 1
ATOM 3905 N N . VAL A 1 478 ? -7.623 65.627 -3.798 1.00 77.00 478 VAL A N 1
ATOM 3906 C CA . VAL A 1 478 ? -8.210 66.906 -4.233 1.00 77.00 478 VAL A CA 1
ATOM 3907 C C . VAL A 1 478 ? -7.243 67.657 -5.152 1.00 77.00 478 VAL A C 1
ATOM 3909 O O . VAL A 1 478 ? -7.663 68.137 -6.202 1.00 77.00 478 VAL A O 1
ATOM 3912 N N . GLY A 1 479 ? -5.950 67.695 -4.809 1.00 70.38 479 GLY A N 1
ATOM 3913 C CA . GLY A 1 479 ? -4.911 68.339 -5.623 1.00 70.38 479 GLY A CA 1
ATOM 3914 C C . GLY A 1 479 ? -4.730 67.742 -7.019 1.00 70.38 479 GLY A C 1
ATOM 3915 O O . GLY A 1 479 ? -4.407 68.462 -7.959 1.00 70.38 479 GLY A O 1
ATOM 3916 N N . VAL A 1 480 ? -4.979 66.440 -7.178 1.00 73.12 480 VAL A N 1
ATOM 3917 C CA . VAL A 1 480 ? -4.954 65.779 -8.493 1.00 73.12 480 VAL A CA 1
ATOM 3918 C C . VAL A 1 480 ? -6.224 66.073 -9.298 1.00 73.12 480 VAL A C 1
ATOM 3920 O O . VAL A 1 480 ? -6.162 66.184 -10.524 1.00 73.12 480 VAL A O 1
ATOM 3923 N N . ARG A 1 481 ? -7.381 66.176 -8.631 1.00 72.31 481 ARG A N 1
ATOM 3924 C CA . ARG A 1 481 ? -8.693 66.240 -9.291 1.00 72.31 481 ARG A CA 1
ATOM 3925 C C . ARG A 1 481 ? -9.121 67.652 -9.694 1.00 72.31 481 ARG A C 1
ATOM 3927 O O . ARG A 1 481 ? -9.805 67.783 -10.704 1.00 72.31 481 ARG A O 1
ATOM 3934 N N . PHE A 1 482 ? -8.731 68.676 -8.939 1.00 75.81 482 PHE A N 1
ATOM 3935 C CA . PHE A 1 482 ? -9.197 70.053 -9.131 1.00 75.81 482 PHE A CA 1
ATOM 3936 C C . PHE A 1 482 ? -8.040 71.012 -9.408 1.00 75.81 482 PHE A C 1
ATOM 3938 O O . PHE A 1 482 ? -6.926 70.830 -8.916 1.00 75.81 482 PHE A O 1
ATOM 3945 N N . LYS A 1 483 ? -8.303 72.058 -10.194 1.00 77.06 483 LYS A N 1
ATOM 3946 C CA . LYS A 1 483 ? -7.318 73.075 -10.582 1.00 77.06 483 LYS A CA 1
ATOM 3947 C C . LYS A 1 483 ? -7.825 74.483 -10.271 1.00 77.06 483 LYS A C 1
ATOM 3949 O O . LYS A 1 483 ? -9.011 74.724 -10.054 1.00 77.06 483 LYS A O 1
ATOM 3954 N N . ALA A 1 484 ? -6.902 75.443 -10.254 1.00 78.25 484 ALA A N 1
ATOM 3955 C CA . ALA A 1 484 ? -7.261 76.855 -10.184 1.00 78.25 484 ALA A CA 1
ATOM 3956 C C . ALA A 1 484 ? -8.152 77.231 -11.382 1.00 78.25 484 ALA A C 1
ATOM 3958 O O . ALA A 1 484 ? -7.793 76.971 -12.529 1.00 78.25 484 ALA A O 1
ATOM 3959 N N . GLY A 1 485 ? -9.300 77.846 -11.106 1.00 75.56 485 GLY A N 1
ATOM 3960 C CA . GLY A 1 485 ? -10.326 78.196 -12.087 1.00 75.56 485 GLY A CA 1
ATOM 3961 C C . GLY A 1 485 ? -11.630 77.409 -11.951 1.00 75.56 485 GLY A C 1
ATOM 3962 O O . GLY A 1 485 ? -12.653 77.903 -12.425 1.00 75.56 485 GLY A O 1
ATOM 3963 N N . ASP A 1 486 ? -11.625 76.258 -11.272 1.00 82.44 486 ASP A N 1
ATOM 3964 C CA . ASP A 1 486 ? -12.822 75.427 -11.111 1.00 82.44 486 ASP A CA 1
ATOM 3965 C C . ASP A 1 486 ? -13.867 76.116 -10.219 1.00 82.44 486 ASP A C 1
ATOM 3967 O O . ASP A 1 486 ? -13.537 76.666 -9.160 1.00 82.44 486 ASP A O 1
ATOM 3971 N N . CYS A 1 487 ? -15.127 76.087 -10.662 1.00 82.06 487 CYS A N 1
ATOM 3972 C CA . CYS A 1 487 ? -16.286 76.578 -9.918 1.00 82.06 487 CYS A CA 1
ATOM 3973 C C . CYS A 1 487 ? -17.017 75.406 -9.256 1.00 82.06 487 CYS A C 1
ATOM 3975 O O . CYS A 1 487 ? -17.174 74.355 -9.875 1.00 82.06 487 CYS A O 1
ATOM 3977 N N . MET A 1 488 ? -17.478 75.595 -8.024 1.00 84.62 488 MET A N 1
ATOM 3978 C CA . MET A 1 488 ? -18.269 74.605 -7.289 1.00 84.62 488 MET A CA 1
ATOM 3979 C C . MET A 1 488 ? -19.188 75.274 -6.279 1.00 84.62 488 MET A C 1
ATOM 3981 O O . MET A 1 488 ? -18.899 76.373 -5.797 1.00 84.62 488 MET A O 1
ATOM 3985 N N . ASP A 1 489 ? -20.263 74.583 -5.920 1.00 85.19 489 ASP A N 1
ATOM 3986 C CA . ASP A 1 489 ? -21.138 75.019 -4.840 1.00 85.19 489 ASP A CA 1
ATOM 3987 C C . ASP A 1 489 ? -20.516 74.667 -3.484 1.00 85.19 489 ASP A C 1
ATOM 3989 O O . ASP A 1 489 ? -19.972 73.577 -3.280 1.00 85.19 489 ASP A O 1
ATOM 3993 N N . ALA A 1 490 ? -20.560 75.612 -2.546 1.00 84.62 490 ALA A N 1
ATOM 3994 C CA . ALA A 1 490 ? -19.970 75.448 -1.229 1.00 84.62 490 ALA A CA 1
ATOM 3995 C C . ALA A 1 490 ? -20.856 76.013 -0.112 1.00 84.62 490 ALA A C 1
ATOM 3997 O O . ALA A 1 490 ? -21.444 77.089 -0.227 1.00 84.62 490 ALA A O 1
ATOM 3998 N N . LEU A 1 491 ? -20.908 75.278 0.997 1.00 83.94 491 LEU A N 1
ATOM 3999 C CA . LEU A 1 491 ? -21.654 75.591 2.211 1.00 83.94 491 LEU A CA 1
ATOM 4000 C C . LEU A 1 491 ? -20.765 76.347 3.200 1.00 83.94 491 LEU A C 1
ATOM 4002 O O . LEU A 1 491 ? -19.711 75.834 3.587 1.00 83.94 491 LEU A O 1
ATOM 4006 N N . LEU A 1 492 ? -21.183 77.532 3.657 1.00 82.88 492 LEU A N 1
ATOM 4007 C CA . LEU A 1 492 ? -20.448 78.269 4.689 1.00 82.88 492 LEU A CA 1
ATOM 4008 C C . LEU A 1 492 ? -20.577 77.548 6.030 1.00 82.88 492 LEU A C 1
ATOM 4010 O O . LEU A 1 492 ? -21.633 77.573 6.660 1.00 82.88 492 LEU A O 1
ATOM 4014 N N . PHE A 1 493 ? -19.480 76.945 6.481 1.00 76.00 493 PHE A N 1
ATOM 4015 C CA . PHE A 1 493 ? -19.453 76.131 7.691 1.00 76.00 493 PHE A CA 1
ATOM 4016 C C . PHE A 1 493 ? -18.922 76.896 8.911 1.00 76.00 493 PHE A C 1
ATOM 4018 O O . PHE A 1 493 ? -19.392 76.698 10.030 1.00 76.00 493 PHE A O 1
ATOM 4025 N N . TYR A 1 494 ? -17.942 77.784 8.720 1.00 78.62 494 TYR A N 1
ATOM 4026 C CA . TYR A 1 494 ? -17.312 78.508 9.825 1.00 78.62 494 TYR A CA 1
ATOM 4027 C C . TYR A 1 494 ? -16.775 79.872 9.379 1.00 78.62 494 TYR A C 1
ATOM 4029 O O . TYR A 1 494 ? -16.199 79.983 8.297 1.00 78.62 494 TYR A O 1
ATOM 4037 N N . ARG A 1 495 ? -16.920 80.908 10.216 1.00 76.69 495 ARG A N 1
ATOM 4038 C CA . ARG A 1 495 ? -16.413 82.263 9.937 1.00 76.69 495 ARG A CA 1
ATOM 4039 C C . ARG A 1 495 ? -15.584 82.818 11.094 1.00 76.69 495 ARG A C 1
ATOM 4041 O O . ARG A 1 495 ? -15.986 82.716 12.249 1.00 76.69 495 ARG A O 1
ATOM 4048 N N . THR A 1 496 ? -14.459 83.447 10.774 1.00 75.62 496 THR A N 1
ATOM 4049 C CA . THR A 1 496 ? -13.703 84.343 11.665 1.00 75.62 496 THR A CA 1
ATOM 4050 C C . THR A 1 496 ? -13.664 85.750 11.065 1.00 75.62 496 THR A C 1
ATOM 4052 O O . THR A 1 496 ? -14.105 85.951 9.933 1.00 75.62 496 THR A O 1
ATOM 4055 N N . SER A 1 497 ? -13.150 86.739 11.808 1.00 69.94 497 SER A N 1
ATOM 4056 C CA . SER A 1 497 ? -12.997 88.118 11.310 1.00 69.94 497 SER A CA 1
ATOM 4057 C C . SER A 1 497 ? -12.154 88.206 10.036 1.00 69.94 497 SER A C 1
ATOM 4059 O O . SER A 1 497 ? -12.349 89.126 9.248 1.00 69.94 497 SER A O 1
ATOM 4061 N N . ASP A 1 498 ? -11.267 87.229 9.824 1.00 73.12 498 ASP A N 1
ATOM 4062 C CA . ASP A 1 498 ? -10.228 87.280 8.797 1.00 73.12 498 ASP A CA 1
ATOM 4063 C C . ASP A 1 498 ? -10.412 86.208 7.704 1.00 73.12 498 ASP A C 1
ATOM 4065 O O . ASP A 1 498 ? -9.799 86.315 6.642 1.00 73.12 498 ASP A O 1
ATOM 4069 N N . LEU A 1 499 ? -11.243 85.173 7.927 1.00 81.00 499 LEU A N 1
ATOM 4070 C CA . LEU A 1 499 ? -11.375 84.029 7.012 1.00 81.00 499 LEU A CA 1
ATOM 4071 C C . LEU A 1 499 ? -12.748 83.342 7.082 1.00 81.00 499 LEU A C 1
ATOM 4073 O O . LEU A 1 499 ? -13.239 83.006 8.162 1.00 81.00 499 LEU A O 1
ATOM 4077 N N . TYR A 1 500 ? -13.346 83.053 5.924 1.00 84.31 500 TYR A N 1
ATOM 4078 C CA . TYR A 1 500 ? -14.558 82.231 5.808 1.00 84.31 500 TYR A CA 1
ATOM 4079 C C . TYR A 1 500 ? -14.186 80.834 5.296 1.00 84.31 500 TYR A C 1
ATOM 4081 O O . TYR A 1 500 ? -13.483 80.708 4.294 1.00 84.31 500 TYR A O 1
ATOM 4089 N N . THR A 1 501 ? -14.630 79.790 6.002 1.00 82.75 501 THR A N 1
ATOM 4090 C CA . THR A 1 501 ? -14.392 78.376 5.676 1.00 82.75 501 THR A CA 1
ATOM 4091 C C . THR A 1 501 ? -15.669 77.742 5.152 1.00 82.75 501 THR A C 1
ATOM 4093 O O . THR A 1 501 ? -16.674 77.645 5.860 1.00 82.75 501 THR A O 1
ATOM 4096 N N . TRP A 1 502 ? -15.590 77.268 3.922 1.00 84.56 502 TRP A N 1
ATOM 4097 C CA . TRP A 1 502 ? -16.658 76.629 3.183 1.00 84.56 502 TRP A CA 1
ATOM 4098 C C . TRP A 1 502 ? -16.354 75.139 3.022 1.00 84.56 502 TRP A C 1
ATOM 4100 O O . TRP A 1 502 ? -15.189 74.749 2.968 1.00 84.56 502 TRP A O 1
ATOM 4110 N N . ILE A 1 503 ? -17.380 74.301 2.944 1.00 84.81 503 ILE A N 1
ATOM 4111 C CA . ILE A 1 503 ? -17.270 72.895 2.531 1.00 84.81 503 ILE A CA 1
ATOM 4112 C C . ILE A 1 503 ? -17.812 72.824 1.108 1.00 84.81 503 ILE A C 1
ATOM 4114 O O . ILE A 1 503 ? -18.916 73.306 0.887 1.00 84.81 503 ILE A O 1
ATOM 4118 N N . SER A 1 504 ? -17.059 72.285 0.151 1.00 84.75 504 SER A N 1
ATOM 4119 C CA . SER A 1 504 ? -17.541 72.112 -1.225 1.00 84.75 504 SER A CA 1
ATOM 4120 C C . SER A 1 504 ? -18.504 70.930 -1.347 1.00 84.75 504 SER A C 1
ATOM 4122 O O . SER A 1 504 ? -18.477 70.015 -0.521 1.00 84.75 504 SER A O 1
ATOM 4124 N N . GLU A 1 505 ? -19.295 70.895 -2.423 1.00 81.12 505 GLU A N 1
ATOM 4125 C CA . GLU A 1 505 ? -20.137 69.735 -2.776 1.00 81.12 505 GLU A CA 1
ATOM 4126 C C . GLU A 1 505 ? -19.329 68.434 -2.952 1.00 81.12 505 GLU A C 1
ATOM 4128 O O . GLU A 1 505 ? -19.867 67.331 -2.890 1.00 81.12 505 GLU A O 1
ATOM 4133 N N . HIS A 1 506 ? -18.009 68.555 -3.117 1.00 78.31 506 HIS A N 1
ATOM 4134 C CA . HIS A 1 506 ? -17.058 67.453 -3.236 1.00 78.31 506 HIS A CA 1
ATOM 4135 C C . HIS A 1 506 ? -16.318 67.125 -1.925 1.00 78.31 506 HIS A C 1
ATOM 4137 O O . HIS A 1 506 ? -15.327 66.399 -1.950 1.00 78.31 506 HIS A O 1
ATOM 4143 N N . GLY A 1 507 ? -16.760 67.663 -0.783 1.00 75.81 507 GLY A N 1
ATOM 4144 C CA . GLY A 1 507 ? -16.359 67.197 0.549 1.00 75.81 507 GLY A CA 1
ATOM 4145 C C . GLY A 1 507 ? -15.054 67.764 1.111 1.00 75.81 507 GLY A C 1
ATOM 4146 O O . GLY A 1 507 ? -14.650 67.378 2.209 1.00 75.81 507 GLY A O 1
ATOM 4147 N N . PHE A 1 508 ? -14.388 68.690 0.416 1.00 81.94 508 PHE A N 1
ATOM 4148 C CA . PHE A 1 508 ? -13.166 69.337 0.909 1.00 81.94 508 PHE A CA 1
ATOM 4149 C C . PHE A 1 508 ? -13.401 70.800 1.297 1.00 81.94 508 PHE A C 1
ATOM 4151 O O . PHE A 1 508 ? -14.361 71.439 0.866 1.00 81.94 508 PHE A O 1
ATOM 4158 N N . CYS A 1 509 ? -12.530 71.341 2.151 1.00 81.75 509 CYS A N 1
ATOM 4159 C CA . CYS A 1 509 ? -12.686 72.700 2.662 1.00 81.75 509 CYS A CA 1
ATOM 4160 C C . CYS A 1 509 ? -12.053 73.748 1.739 1.00 81.75 509 CYS A C 1
ATOM 4162 O O . CYS A 1 509 ? -10.905 73.616 1.317 1.00 81.75 509 CYS A O 1
ATOM 4164 N N . VAL A 1 510 ? -12.792 74.830 1.505 1.00 83.56 510 VAL A N 1
ATOM 4165 C CA . VAL A 1 510 ? -12.403 75.975 0.682 1.00 83.56 510 VAL A CA 1
ATOM 4166 C C . VAL A 1 510 ? -12.443 77.247 1.528 1.00 83.56 510 VAL A C 1
ATOM 4168 O O . VAL A 1 510 ? -13.323 77.421 2.363 1.00 83.56 510 VAL A O 1
ATOM 4171 N N . PHE A 1 511 ? -11.497 78.157 1.329 1.00 84.69 511 PHE A N 1
ATOM 4172 C CA . PHE A 1 511 ? -11.323 79.346 2.156 1.00 84.69 511 PHE A CA 1
ATOM 4173 C C . PHE A 1 511 ? -11.438 80.623 1.325 1.00 84.69 511 PHE A C 1
ATOM 4175 O O . PHE A 1 511 ? -10.773 80.765 0.300 1.00 84.69 511 PHE A O 1
ATOM 4182 N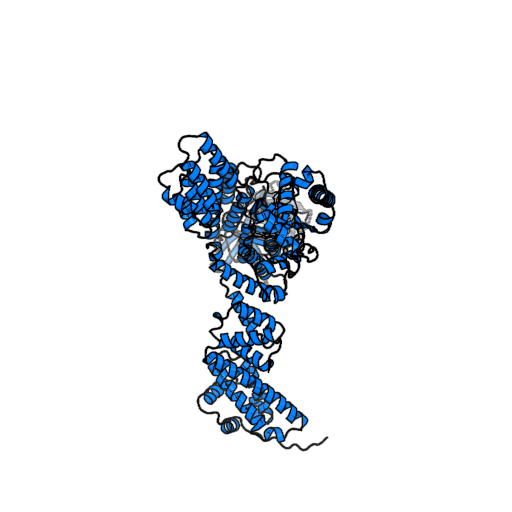 N . THR A 1 512 ? -12.242 81.583 1.779 1.00 82.88 512 THR A N 1
ATOM 4183 C CA . THR A 1 512 ? -12.401 82.887 1.117 1.00 82.88 512 THR A CA 1
ATOM 4184 C C . THR A 1 512 ? -12.124 84.019 2.099 1.00 82.88 512 THR A C 1
ATOM 4186 O O . THR A 1 512 ? -12.335 83.884 3.306 1.00 82.88 512 THR A O 1
ATOM 4189 N N . ASN A 1 513 ? -11.711 85.178 1.584 1.00 81.38 513 ASN A N 1
ATOM 4190 C CA . ASN A 1 513 ? -11.660 86.388 2.402 1.00 81.38 513 ASN A CA 1
ATOM 4191 C C . ASN A 1 513 ? -13.095 86.830 2.774 1.00 81.38 513 ASN A C 1
ATOM 4193 O O . ASN A 1 513 ? -14.002 86.642 1.954 1.00 81.38 513 ASN A O 1
ATOM 4197 N N . PRO A 1 514 ? -13.310 87.440 3.952 1.00 74.38 514 PRO A N 1
ATOM 4198 C CA . PRO A 1 514 ? -14.616 87.944 4.367 1.00 74.38 514 PRO A CA 1
ATOM 4199 C C . PRO A 1 514 ? -15.134 88.978 3.362 1.00 74.38 514 PRO A C 1
ATOM 4201 O O . PRO A 1 514 ? -14.468 89.979 3.085 1.00 74.38 514 PRO A O 1
ATOM 4204 N N . ARG A 1 515 ? -16.315 88.741 2.788 1.00 63.19 515 ARG A N 1
ATOM 4205 C CA . ARG A 1 515 ? -17.004 89.687 1.898 1.00 63.19 515 ARG A CA 1
ATOM 4206 C C . ARG A 1 515 ? -18.505 89.626 2.168 1.00 63.19 515 ARG A C 1
ATOM 4208 O O . ARG A 1 515 ? -19.137 88.623 1.855 1.00 63.19 515 ARG A O 1
ATOM 4215 N N . GLY A 1 516 ? -19.053 90.720 2.697 1.00 62.03 516 GLY A N 1
ATOM 4216 C CA . GLY A 1 516 ? -20.464 90.825 3.086 1.00 62.03 516 GLY A CA 1
ATOM 4217 C C . GLY A 1 516 ? -20.783 90.103 4.398 1.00 62.03 516 GLY A C 1
ATOM 4218 O O . GLY A 1 516 ? -20.015 89.255 4.846 1.00 62.03 516 GLY A O 1
ATOM 4219 N N . ASP A 1 517 ? -21.907 90.454 5.024 1.00 62.72 517 ASP A N 1
ATOM 4220 C CA . ASP A 1 517 ? -22.398 89.743 6.208 1.00 62.72 517 ASP A CA 1
ATOM 4221 C C . ASP A 1 517 ? -23.194 88.524 5.736 1.00 62.72 517 ASP A C 1
ATOM 4223 O O . ASP A 1 517 ? -24.334 88.627 5.285 1.00 62.72 517 ASP A O 1
ATOM 4227 N N . VAL A 1 518 ? -22.515 87.381 5.706 1.00 71.31 518 VAL A N 1
ATOM 4228 C CA . VAL A 1 518 ? -23.061 86.115 5.220 1.00 71.31 518 VAL A CA 1
ATOM 4229 C C . VAL A 1 518 ? -23.305 85.195 6.417 1.00 71.31 518 VAL A C 1
ATOM 4231 O O . VAL A 1 518 ? -22.415 85.014 7.257 1.00 71.31 518 VAL A O 1
ATOM 4234 N N . GLU A 1 519 ? -24.511 84.630 6.505 1.00 75.00 519 GLU A N 1
ATOM 4235 C CA . GLU A 1 519 ? -24.903 83.711 7.578 1.00 75.00 519 GLU A CA 1
ATOM 4236 C C . GLU A 1 519 ? -24.303 82.310 7.381 1.00 75.00 519 GLU A C 1
ATOM 4238 O O . GLU A 1 519 ? -24.197 81.797 6.263 1.00 75.00 519 GLU A O 1
ATOM 4243 N N . ILE A 1 520 ? -23.898 81.687 8.493 1.00 77.62 520 ILE A N 1
ATOM 4244 C CA . ILE A 1 520 ? -23.444 80.290 8.518 1.00 77.62 520 ILE A CA 1
ATOM 4245 C C . ILE A 1 520 ? -24.614 79.400 8.081 1.00 77.62 520 ILE A C 1
ATOM 4247 O O . ILE A 1 520 ? -25.733 79.590 8.549 1.00 77.62 520 ILE A O 1
ATOM 4251 N N . GLY A 1 521 ? -24.353 78.429 7.205 1.00 73.81 521 GLY A N 1
ATOM 4252 C CA . GLY A 1 521 ? -25.378 77.551 6.637 1.00 73.81 521 GLY A CA 1
ATOM 4253 C C . GLY A 1 521 ? -25.868 77.956 5.243 1.00 73.81 521 GLY A C 1
ATOM 4254 O O . GLY A 1 521 ? -26.664 77.234 4.656 1.00 73.81 521 GLY A O 1
ATOM 4255 N N . CYS A 1 522 ? -25.394 79.073 4.680 1.00 80.69 522 CYS A N 1
ATOM 4256 C CA . CYS A 1 522 ? -25.738 79.451 3.308 1.00 80.69 522 CYS A CA 1
ATOM 4257 C C . CYS A 1 522 ? -24.873 78.722 2.262 1.00 80.69 522 CYS A C 1
ATOM 4259 O O . CYS A 1 522 ? -23.695 78.435 2.506 1.00 80.69 522 CYS A O 1
ATOM 4261 N N . TYR A 1 523 ? -25.434 78.519 1.069 1.00 83.31 523 TYR A N 1
ATOM 4262 C CA . TYR A 1 523 ? -24.737 77.947 -0.081 1.00 83.31 523 TYR A CA 1
ATOM 4263 C C . TYR A 1 523 ? -24.364 79.042 -1.092 1.00 83.31 523 TYR A C 1
ATOM 4265 O O . TYR A 1 523 ? -25.190 79.880 -1.476 1.00 83.31 523 TYR A O 1
ATOM 4273 N N . ARG A 1 524 ? -23.104 79.052 -1.534 1.00 83.25 524 ARG A N 1
ATOM 4274 C CA . ARG A 1 524 ? -22.580 79.982 -2.545 1.00 83.25 524 ARG A CA 1
ATOM 4275 C C . ARG A 1 524 ? -21.744 79.253 -3.583 1.00 83.25 524 ARG A C 1
ATOM 4277 O O . ARG A 1 524 ? -21.052 78.297 -3.253 1.00 83.25 524 ARG A O 1
ATOM 4284 N N . GLU A 1 525 ? -21.747 79.771 -4.804 1.00 85.44 525 GLU A N 1
ATOM 4285 C CA . GLU A 1 525 ? -20.831 79.308 -5.843 1.00 85.44 525 GLU A CA 1
ATOM 4286 C C . GLU A 1 525 ? -19.460 79.971 -5.640 1.00 85.44 525 GLU A C 1
ATOM 4288 O O . GLU A 1 525 ? -19.352 81.205 -5.569 1.00 85.44 525 GLU A O 1
ATOM 4293 N N . VAL A 1 526 ? -18.408 79.158 -5.530 1.00 86.00 526 VAL A N 1
ATOM 4294 C CA . VAL A 1 526 ? -17.027 79.595 -5.294 1.00 86.00 526 VAL A CA 1
ATOM 4295 C C . VAL A 1 526 ? -16.098 79.142 -6.420 1.00 86.00 526 VAL A C 1
ATOM 4297 O O . VAL A 1 526 ? -16.193 78.013 -6.891 1.00 86.00 526 VAL A O 1
ATOM 4300 N N . ARG A 1 527 ? -15.165 80.013 -6.833 1.00 84.06 527 ARG A N 1
ATOM 4301 C CA . ARG A 1 527 ? -14.085 79.699 -7.787 1.00 84.06 527 ARG A CA 1
ATOM 4302 C C . ARG A 1 527 ? -12.765 79.513 -7.073 1.00 84.06 527 ARG A C 1
ATOM 4304 O O . ARG A 1 527 ? -12.312 80.441 -6.399 1.00 84.06 527 ARG A O 1
ATOM 4311 N N . ILE A 1 528 ? -12.091 78.391 -7.291 1.00 84.81 528 ILE A N 1
ATOM 4312 C CA . ILE A 1 528 ? -10.744 78.161 -6.760 1.00 84.81 528 ILE A CA 1
ATOM 4313 C C . ILE A 1 528 ? -9.752 79.116 -7.437 1.00 84.81 528 ILE A C 1
ATOM 4315 O O . ILE A 1 528 ? -9.645 79.155 -8.659 1.00 84.81 528 ILE A O 1
ATOM 4319 N N . LYS A 1 529 ? -8.997 79.875 -6.641 1.00 80.56 529 LYS A N 1
ATOM 4320 C CA . LYS A 1 529 ? -7.880 80.716 -7.098 1.00 80.56 529 LYS A CA 1
ATOM 4321 C C . LYS A 1 529 ? -6.546 80.008 -6.983 1.00 80.56 529 LYS A C 1
ATOM 4323 O O . LYS A 1 529 ? -5.751 80.042 -7.911 1.00 80.56 529 LYS A O 1
ATOM 4328 N N . GLU A 1 530 ? -6.304 79.407 -5.827 1.00 76.81 530 GLU A N 1
ATOM 4329 C CA . GLU A 1 530 ? -5.042 78.757 -5.489 1.00 76.81 530 GLU A CA 1
ATOM 4330 C C . GLU A 1 530 ? -5.352 77.497 -4.690 1.00 76.81 530 GLU A C 1
ATOM 4332 O O . GLU A 1 530 ? -6.245 77.500 -3.839 1.00 76.81 530 GLU A O 1
ATOM 4337 N N . LEU A 1 531 ? -4.620 76.421 -4.959 1.00 76.69 531 LEU A N 1
ATOM 4338 C CA . LEU A 1 531 ? -4.776 75.150 -4.268 1.00 76.69 531 LEU A CA 1
ATOM 4339 C C . LEU A 1 531 ? -3.390 74.656 -3.853 1.00 76.69 531 LEU A C 1
ATOM 4341 O O . LEU A 1 531 ? -2.537 74.423 -4.705 1.00 76.69 531 LEU A O 1
ATOM 4345 N N . ASN A 1 532 ? -3.154 74.546 -2.546 1.00 66.38 532 ASN A N 1
ATOM 4346 C CA . ASN A 1 532 ? -1.880 74.073 -2.004 1.00 66.38 532 ASN A CA 1
ATOM 4347 C C . ASN A 1 532 ? -1.896 72.552 -1.793 1.00 66.38 532 ASN A C 1
ATOM 4349 O O . ASN A 1 532 ? -2.939 71.977 -1.481 1.00 66.38 532 ASN A O 1
ATOM 4353 N N . GLU A 1 533 ? -0.712 71.929 -1.836 1.00 55.12 533 GLU A N 1
ATOM 4354 C CA . GLU A 1 533 ? -0.514 70.477 -1.647 1.00 55.12 533 GLU A CA 1
ATOM 4355 C C . GLU A 1 533 ? -1.029 69.945 -0.293 1.00 55.12 533 GLU A C 1
ATOM 4357 O O . GLU A 1 533 ? -1.354 68.770 -0.166 1.00 55.12 533 GLU A O 1
ATOM 4362 N N . TYR A 1 534 ? -1.189 70.817 0.708 1.00 55.03 534 TYR A N 1
ATOM 4363 C CA . TYR A 1 534 ? -1.708 70.482 2.042 1.00 55.03 534 TYR A CA 1
ATOM 4364 C C . TYR A 1 534 ? -3.241 70.610 2.175 1.00 55.03 534 TYR A C 1
ATOM 4366 O O . TYR A 1 534 ? -3.758 70.730 3.289 1.00 55.03 534 TYR A O 1
ATOM 4374 N N . GLY A 1 535 ? -3.973 70.654 1.055 1.00 58.66 535 GLY A N 1
ATOM 4375 C CA . GLY A 1 535 ? -5.443 70.704 1.035 1.00 58.66 535 GLY A CA 1
ATOM 4376 C C . GLY A 1 535 ? -6.050 72.055 1.413 1.00 58.66 535 GLY A C 1
ATOM 4377 O O . GLY A 1 535 ? -7.214 72.132 1.803 1.00 58.66 535 GLY A O 1
ATOM 4378 N N . TYR A 1 536 ? -5.268 73.131 1.325 1.00 67.94 536 TYR A N 1
ATOM 4379 C CA . TYR A 1 536 ? -5.781 74.492 1.464 1.00 67.94 536 TYR A CA 1
ATOM 4380 C C . TYR A 1 536 ? -6.174 75.029 0.088 1.00 67.94 536 TYR A C 1
ATOM 4382 O O . TYR A 1 536 ? -5.306 75.386 -0.708 1.00 67.94 536 TYR A O 1
ATOM 4390 N N . ALA A 1 537 ? -7.479 75.100 -0.174 1.00 76.75 537 ALA A N 1
ATOM 4391 C CA . ALA A 1 537 ? -8.035 75.694 -1.384 1.00 76.75 537 ALA A CA 1
ATOM 4392 C C . ALA A 1 537 ? -8.507 77.123 -1.093 1.00 76.75 537 ALA A C 1
ATOM 4394 O O . ALA A 1 537 ? -9.455 77.320 -0.336 1.00 76.75 537 ALA A O 1
ATOM 4395 N N . LYS A 1 538 ? -7.859 78.135 -1.670 1.00 81.31 538 LYS A N 1
ATOM 4396 C CA . LYS A 1 538 ? -8.292 79.533 -1.584 1.00 81.31 538 LYS A CA 1
ATOM 4397 C C . LYS A 1 538 ? -9.212 79.845 -2.755 1.00 81.31 538 LYS A C 1
ATOM 4399 O O . LYS A 1 538 ? -8.844 79.595 -3.899 1.00 81.31 538 LYS A O 1
ATOM 4404 N N . ALA A 1 539 ? -10.373 80.431 -2.490 1.00 83.81 539 ALA A N 1
ATOM 4405 C CA . ALA A 1 539 ? -11.375 80.727 -3.507 1.00 83.81 539 ALA A CA 1
ATOM 4406 C C . ALA A 1 539 ? -11.937 82.150 -3.417 1.00 83.81 539 ALA A C 1
ATOM 4408 O O . ALA A 1 539 ? -11.693 82.893 -2.461 1.00 83.81 539 ALA A O 1
ATOM 4409 N N . GLU A 1 540 ? -12.712 82.530 -4.431 1.00 84.31 540 GLU A N 1
ATOM 4410 C CA . GLU A 1 540 ? -13.580 83.706 -4.419 1.00 84.31 540 GLU A CA 1
ATOM 4411 C C . GLU A 1 540 ? -15.043 83.319 -4.646 1.00 84.31 540 GLU A C 1
ATOM 4413 O O . GLU A 1 540 ? -15.333 82.419 -5.424 1.00 84.31 540 GLU A O 1
ATOM 4418 N N . VAL A 1 541 ? -15.966 84.013 -3.981 1.00 82.50 541 VAL A N 1
ATOM 4419 C CA . VAL A 1 541 ? -17.409 83.829 -4.188 1.00 82.50 541 VAL A CA 1
ATOM 4420 C C . VAL A 1 541 ? -17.825 84.531 -5.483 1.00 82.50 541 VAL A C 1
ATOM 4422 O O . VAL A 1 541 ? -17.539 85.720 -5.644 1.00 82.50 541 VAL A O 1
ATOM 4425 N N . ILE A 1 542 ? -18.493 83.808 -6.383 1.00 80.81 542 ILE A N 1
ATOM 4426 C CA . ILE A 1 542 ? -18.897 84.284 -7.717 1.00 80.81 542 ILE A CA 1
ATOM 4427 C C . ILE A 1 542 ? -20.405 84.556 -7.782 1.00 80.81 542 ILE A C 1
ATOM 4429 O O . ILE A 1 542 ? -20.829 85.489 -8.462 1.00 80.81 542 ILE A O 1
ATOM 4433 N N . GLY A 1 543 ? -21.214 83.764 -7.071 1.00 80.38 543 GLY A N 1
ATOM 4434 C CA . GLY A 1 543 ? -22.665 83.765 -7.245 1.00 80.38 543 GLY A CA 1
ATOM 4435 C C . GLY A 1 543 ? -23.445 83.054 -6.140 1.00 80.38 543 GLY A C 1
ATOM 4436 O O . GLY A 1 543 ? -22.917 82.715 -5.077 1.00 80.38 543 GLY A O 1
ATOM 4437 N N . GLN A 1 544 ? -24.746 82.888 -6.370 1.00 78.75 544 GLN A N 1
ATOM 4438 C CA . GLN A 1 544 ? -25.618 82.057 -5.539 1.00 78.75 544 GLN A CA 1
ATOM 4439 C C . GLN A 1 544 ? -25.453 80.595 -5.959 1.00 78.75 544 GLN A C 1
ATOM 4441 O O . GLN A 1 544 ? -25.303 80.337 -7.149 1.00 78.75 544 GLN A O 1
ATOM 4446 N N . ALA A 1 545 ? -25.444 79.669 -4.997 1.00 79.50 545 ALA A N 1
ATOM 4447 C CA . ALA A 1 545 ? -25.267 78.258 -5.319 1.00 79.50 545 ALA A CA 1
ATOM 4448 C C . ALA A 1 545 ? -26.404 77.730 -6.193 1.00 79.50 545 ALA A C 1
ATOM 4450 O O . ALA A 1 545 ? -27.558 78.146 -6.053 1.00 79.50 545 ALA A O 1
ATOM 4451 N N . SER A 1 546 ? -26.067 76.791 -7.070 1.00 72.19 546 SER A N 1
ATOM 4452 C CA . SER A 1 546 ? -27.040 76.116 -7.923 1.00 72.19 546 SER A CA 1
ATOM 4453 C C . SER A 1 546 ? -27.762 74.973 -7.201 1.00 72.19 546 SER A C 1
ATOM 4455 O O . SER A 1 546 ? -28.891 74.638 -7.565 1.00 72.19 546 SER A O 1
ATOM 4457 N N . LYS A 1 547 ? -27.126 74.384 -6.178 1.00 74.81 547 LYS A N 1
ATOM 4458 C CA . LYS A 1 547 ? -27.622 73.222 -5.430 1.00 74.81 547 LYS A CA 1
ATOM 4459 C C . LYS A 1 547 ? -27.319 73.313 -3.934 1.00 74.81 547 LYS A C 1
ATOM 4461 O O . LYS A 1 547 ? -26.290 73.841 -3.516 1.00 74.81 547 LYS A O 1
ATOM 4466 N N . GLU A 1 548 ? -28.208 72.724 -3.141 1.00 78.94 548 GLU A N 1
ATOM 4467 C CA . GLU A 1 548 ? -27.985 72.424 -1.725 1.00 78.94 548 GLU A CA 1
ATOM 4468 C C . GLU A 1 548 ? -27.572 70.952 -1.586 1.00 78.94 548 GLU A C 1
ATOM 4470 O O . GLU A 1 548 ? -28.079 70.089 -2.305 1.00 78.94 548 GLU A O 1
ATOM 4475 N N . PHE A 1 549 ? -26.638 70.662 -0.681 1.00 80.56 549 PHE A N 1
ATOM 4476 C CA . PHE A 1 549 ? -26.127 69.311 -0.438 1.00 80.56 549 PHE A CA 1
ATOM 4477 C C . PHE A 1 549 ? -25.810 69.101 1.044 1.00 80.56 549 PHE A C 1
ATOM 4479 O O . PHE A 1 549 ? -25.498 70.054 1.767 1.00 80.56 549 PHE A O 1
ATOM 4486 N N . ASP A 1 550 ? -25.863 67.847 1.491 1.00 79.44 550 ASP A N 1
ATOM 4487 C CA . ASP A 1 550 ? -25.485 67.476 2.850 1.00 79.44 550 ASP A CA 1
ATOM 4488 C C . ASP A 1 550 ? -23.958 67.356 2.992 1.00 79.44 550 ASP A C 1
ATOM 4490 O O . ASP A 1 550 ? -23.256 66.801 2.140 1.00 79.44 550 ASP A O 1
ATOM 4494 N N . ARG A 1 551 ? -23.423 67.905 4.087 1.00 76.31 551 ARG A N 1
ATOM 4495 C CA . ARG A 1 551 ? -21.974 67.943 4.335 1.00 76.31 551 ARG A CA 1
ATOM 4496 C C . ARG A 1 551 ? -21.377 66.557 4.592 1.00 76.31 551 ARG A C 1
ATOM 4498 O O . ARG A 1 551 ? -20.204 66.355 4.276 1.00 76.31 551 ARG A O 1
ATOM 4505 N N . HIS A 1 552 ? -22.135 65.628 5.176 1.00 77.19 552 HIS A N 1
ATOM 4506 C CA . HIS A 1 552 ? -21.672 64.267 5.434 1.00 77.19 552 HIS A CA 1
ATOM 4507 C C . HIS A 1 552 ? -21.605 63.482 4.133 1.00 77.19 552 HIS A C 1
ATOM 4509 O O . HIS A 1 552 ? -20.576 62.860 3.883 1.00 77.19 552 HIS A O 1
ATOM 4515 N N . ASP A 1 553 ? -22.618 63.598 3.274 1.00 77.88 553 ASP A N 1
ATOM 4516 C CA . ASP A 1 553 ? -22.640 62.948 1.957 1.00 77.88 553 ASP A CA 1
ATOM 4517 C C . ASP A 1 553 ? -21.484 63.431 1.070 1.00 77.88 553 ASP A C 1
ATOM 4519 O O . ASP A 1 553 ? -20.807 62.633 0.417 1.00 77.88 553 ASP A O 1
ATOM 4523 N N . ALA A 1 554 ? -21.186 64.733 1.096 1.00 79.62 554 ALA A N 1
ATOM 4524 C CA . ALA A 1 554 ? -20.067 65.304 0.352 1.00 79.62 554 ALA A CA 1
ATOM 4525 C C . ALA A 1 554 ? -18.712 64.710 0.789 1.00 79.62 554 ALA A C 1
ATOM 4527 O O . ALA A 1 554 ? -17.895 64.327 -0.053 1.00 79.62 554 ALA A O 1
ATOM 4528 N N . VAL A 1 555 ? -18.468 64.592 2.102 1.00 79.81 555 VAL A N 1
ATOM 4529 C CA . VAL A 1 555 ? -17.234 63.982 2.635 1.00 79.81 555 VAL A CA 1
ATOM 4530 C C . VAL A 1 555 ? -17.212 62.467 2.406 1.00 79.81 555 VAL A C 1
ATOM 4532 O O . VAL A 1 555 ? -16.157 61.920 2.087 1.00 79.81 555 VAL A O 1
ATOM 4535 N N . CYS A 1 556 ? -18.360 61.801 2.525 1.00 79.31 556 CYS A N 1
ATOM 4536 C CA . CYS A 1 556 ? -18.533 60.376 2.257 1.00 79.31 556 CYS A CA 1
ATOM 4537 C C . CYS A 1 556 ? -18.134 60.034 0.818 1.00 79.31 556 CYS A C 1
ATOM 4539 O O . CYS A 1 556 ? -17.279 59.179 0.603 1.00 79.31 556 CYS A O 1
ATOM 4541 N N . ASN A 1 557 ? -18.627 60.791 -0.164 1.00 78.88 557 ASN A N 1
ATOM 4542 C CA . ASN A 1 557 ? -18.262 60.615 -1.570 1.00 78.88 557 ASN A CA 1
ATOM 4543 C C . ASN A 1 557 ? -16.754 60.785 -1.818 1.00 78.88 557 ASN A C 1
ATOM 4545 O O . ASN A 1 557 ? -16.157 60.032 -2.591 1.00 78.88 557 ASN A O 1
ATOM 4549 N N . LEU A 1 558 ? -16.112 61.748 -1.146 1.00 80.06 558 LEU A N 1
ATOM 4550 C CA . LEU A 1 558 ? -14.666 61.954 -1.253 1.00 80.06 558 LEU A CA 1
ATOM 4551 C C . LEU A 1 558 ? -13.873 60.784 -0.645 1.00 80.06 558 LEU A C 1
ATOM 4553 O O . LEU A 1 558 ? -12.892 60.326 -1.238 1.00 80.06 558 LEU A O 1
ATOM 4557 N N . ALA A 1 559 ? -14.309 60.286 0.513 1.00 78.50 559 ALA A N 1
ATOM 4558 C CA . ALA A 1 559 ? -13.712 59.135 1.181 1.00 78.50 559 ALA A CA 1
ATOM 4559 C C . ALA A 1 559 ? -13.884 57.846 0.360 1.00 78.50 559 ALA A C 1
ATOM 4561 O O . ALA A 1 559 ? -12.918 57.106 0.167 1.00 78.50 559 ALA A O 1
ATOM 4562 N N . TYR A 1 560 ? -15.066 57.617 -0.210 1.00 77.00 560 TYR A N 1
ATOM 4563 C CA . TYR A 1 560 ? -15.324 56.482 -1.092 1.00 77.00 560 TYR A CA 1
ATOM 4564 C C . TYR A 1 560 ? -14.479 56.507 -2.348 1.00 77.00 560 TYR A C 1
ATOM 4566 O O . TYR A 1 560 ? -13.904 55.489 -2.717 1.00 77.00 560 TYR A O 1
ATOM 4574 N N . TYR A 1 561 ? -14.327 57.670 -2.973 1.00 74.69 561 TYR A N 1
ATOM 4575 C CA . TYR A 1 561 ? -13.472 57.790 -4.146 1.00 74.69 561 TYR A CA 1
ATOM 4576 C C . TYR A 1 561 ? -11.998 57.480 -3.822 1.00 74.69 561 TYR A C 1
ATOM 4578 O O . TYR A 1 561 ? -11.268 56.950 -4.662 1.00 74.69 561 TYR A O 1
ATOM 4586 N N . HIS A 1 562 ? -11.543 57.760 -2.595 1.00 73.75 562 HIS A N 1
ATOM 4587 C CA . HIS A 1 562 ? -10.233 57.316 -2.120 1.00 73.75 562 HIS A CA 1
ATOM 4588 C C . HIS A 1 562 ? -10.164 55.786 -1.950 1.00 73.75 562 HIS A C 1
ATOM 4590 O O . HIS A 1 562 ? -9.201 55.171 -2.411 1.00 73.75 562 HIS A O 1
ATOM 4596 N N . ILE A 1 563 ? -11.192 55.167 -1.360 1.00 74.25 563 ILE A N 1
ATOM 4597 C CA . ILE A 1 563 ? -11.297 53.705 -1.193 1.00 74.25 563 ILE A CA 1
ATOM 4598 C C . ILE A 1 563 ? -11.368 52.989 -2.557 1.00 74.25 563 ILE A C 1
ATOM 4600 O O . ILE A 1 563 ? -10.685 51.990 -2.771 1.00 74.25 563 ILE A O 1
ATOM 4604 N N . GLU A 1 564 ? -12.141 53.503 -3.514 1.00 66.94 564 GLU A N 1
ATOM 4605 C CA . GLU A 1 564 ? -12.268 52.932 -4.860 1.00 66.94 564 GLU A CA 1
ATOM 4606 C C . GLU A 1 564 ? -11.002 53.096 -5.699 1.00 66.94 564 GLU A C 1
ATOM 4608 O O . GLU A 1 564 ? -10.579 52.148 -6.359 1.00 66.94 564 GLU A O 1
ATOM 4613 N N . ASN A 1 565 ? -10.358 54.270 -5.672 1.00 63.50 565 ASN A N 1
ATOM 4614 C CA . ASN A 1 565 ? -9.060 54.419 -6.331 1.00 63.50 565 ASN A CA 1
ATOM 4615 C C . ASN A 1 565 ? -8.037 53.473 -5.720 1.00 63.50 565 ASN A C 1
ATOM 4617 O O . ASN A 1 565 ? -7.240 52.889 -6.449 1.00 63.50 565 ASN A O 1
ATOM 4621 N N . TYR A 1 566 ? -8.075 53.283 -4.401 1.00 56.28 566 TYR A N 1
ATOM 4622 C CA . TYR A 1 566 ? -7.236 52.287 -3.763 1.00 56.28 566 TYR A CA 1
ATOM 4623 C C . TYR A 1 566 ? -7.485 50.887 -4.353 1.00 56.28 566 TYR A C 1
ATOM 4625 O O . TYR A 1 566 ? -6.518 50.284 -4.809 1.00 56.28 566 TYR A O 1
ATOM 4633 N N . LYS A 1 567 ? -8.747 50.439 -4.480 1.00 56.12 567 LYS A N 1
ATOM 4634 C CA . LYS A 1 567 ? -9.107 49.159 -5.134 1.00 56.12 567 LYS A CA 1
ATOM 4635 C C . LYS A 1 567 ? -8.603 49.053 -6.583 1.00 56.12 567 LYS A C 1
ATOM 4637 O O . LYS A 1 567 ? -8.017 48.035 -6.949 1.00 56.12 567 LYS A O 1
ATOM 4642 N N . LYS A 1 568 ? -8.746 50.119 -7.384 1.00 52.12 568 LYS A N 1
ATOM 4643 C CA . LYS A 1 568 ? -8.283 50.168 -8.788 1.00 52.12 568 LYS A CA 1
ATOM 4644 C C . LYS A 1 568 ? -6.762 50.076 -8.934 1.00 52.12 568 LYS A C 1
ATOM 4646 O O . LYS A 1 568 ? -6.281 49.395 -9.830 1.00 52.12 568 LYS A O 1
ATOM 4651 N N . TYR A 1 569 ? -5.992 50.736 -8.067 1.00 46.84 569 TYR A N 1
ATOM 4652 C CA . TYR A 1 569 ? -4.523 50.683 -8.120 1.00 46.84 569 TYR A CA 1
ATOM 4653 C C . TYR A 1 569 ? -3.933 49.416 -7.476 1.00 46.84 569 TYR A C 1
ATOM 4655 O O . TYR A 1 569 ? -2.767 49.111 -7.724 1.00 46.84 569 TYR A O 1
ATOM 4663 N N . THR A 1 570 ? -4.702 48.675 -6.669 1.00 45.03 570 THR A N 1
ATOM 4664 C CA . THR A 1 570 ? -4.289 47.373 -6.115 1.00 45.03 570 THR A CA 1
ATOM 4665 C C . THR A 1 570 ? -4.771 46.164 -6.915 1.00 45.03 570 THR A C 1
ATOM 4667 O O . THR A 1 570 ? -4.401 45.052 -6.553 1.00 45.03 570 THR A O 1
ATOM 4670 N N . GLY A 1 571 ? -5.532 46.357 -8.000 1.00 41.78 571 GLY A N 1
ATOM 4671 C CA . GLY A 1 571 ? -5.995 45.261 -8.859 1.00 41.78 571 GLY A CA 1
ATOM 4672 C C . GLY A 1 571 ? -6.978 44.306 -8.175 1.00 41.78 571 GLY A C 1
ATOM 4673 O O . GLY A 1 571 ? -6.992 43.126 -8.499 1.00 41.78 571 GLY A O 1
ATOM 4674 N N . GLU A 1 572 ? -7.773 44.796 -7.220 1.00 38.53 572 GLU A N 1
ATOM 4675 C CA . GLU A 1 572 ? -8.919 44.051 -6.682 1.00 38.53 572 GLU A CA 1
ATOM 4676 C C . GLU A 1 572 ? -10.182 44.564 -7.391 1.00 38.53 572 GLU A C 1
ATOM 4678 O O . GLU A 1 572 ? -10.912 45.414 -6.872 1.00 38.53 572 GLU A O 1
ATOM 4683 N N . GLU A 1 573 ? -10.390 44.101 -8.627 1.00 34.16 573 GLU A N 1
ATOM 4684 C CA . GLU A 1 573 ? -11.695 44.166 -9.286 1.00 34.16 573 GLU A CA 1
ATOM 4685 C C . GLU A 1 573 ? -12.640 43.171 -8.598 1.00 34.16 573 GLU A C 1
ATOM 4687 O O . GLU A 1 573 ? -12.284 42.025 -8.328 1.00 34.16 573 GLU A O 1
ATOM 4692 N N . VAL A 1 574 ? -13.847 43.638 -8.275 1.00 34.47 574 VAL A N 1
ATOM 4693 C CA . VAL A 1 574 ? -14.981 42.761 -7.988 1.00 34.47 574 VAL A CA 1
ATOM 4694 C C . VAL A 1 574 ? -15.492 42.313 -9.354 1.00 34.47 574 VAL A C 1
ATOM 4696 O O . VAL A 1 574 ? -16.240 43.050 -9.993 1.00 34.47 574 VAL A O 1
ATOM 4699 N N . GLU A 1 575 ? -15.037 41.156 -9.826 1.00 32.78 575 GLU A N 1
ATOM 4700 C CA . GLU A 1 575 ? -15.655 40.467 -10.959 1.00 32.78 575 GLU A CA 1
ATOM 4701 C C . GLU A 1 575 ? -16.907 39.731 -10.455 1.00 32.78 575 GLU A C 1
ATOM 4703 O O . GLU A 1 575 ? -16.828 38.732 -9.740 1.00 32.78 575 GLU A O 1
ATOM 4708 N N . GLU A 1 576 ? -18.086 40.243 -10.825 1.00 32.16 576 GLU A N 1
ATOM 4709 C CA . GLU A 1 576 ? -19.188 39.354 -11.194 1.00 32.16 576 GLU A CA 1
ATOM 4710 C C . GLU A 1 576 ? -18.723 38.575 -12.428 1.00 32.16 576 GLU A C 1
ATOM 4712 O O . GLU A 1 576 ? -18.295 39.170 -13.418 1.00 32.16 576 GLU A O 1
ATOM 4717 N N . GLY A 1 577 ? -18.736 37.248 -12.314 1.00 31.67 577 GLY A N 1
ATOM 4718 C CA . GLY A 1 577 ? -18.121 36.345 -13.274 1.00 31.67 577 GLY A CA 1
ATOM 4719 C C . GLY A 1 577 ? -18.702 36.437 -14.684 1.00 31.67 577 GLY A C 1
ATOM 4720 O O . GLY A 1 577 ? -19.901 36.279 -14.886 1.00 31.67 577 GLY A O 1
ATOM 4721 N N . ASP A 1 578 ? -17.800 36.588 -15.648 1.00 25.70 578 ASP A N 1
ATOM 4722 C CA . ASP A 1 578 ? -17.579 35.564 -16.668 1.00 25.70 578 ASP A CA 1
ATOM 4723 C C . ASP A 1 578 ? -16.092 35.171 -16.590 1.00 25.70 578 ASP A C 1
ATOM 4725 O O . ASP A 1 578 ? -15.253 35.998 -16.233 1.00 25.70 578 ASP A O 1
ATOM 4729 N N . PRO A 1 579 ? -15.760 33.891 -16.795 1.00 28.91 579 PRO A N 1
ATOM 4730 C CA . PRO A 1 579 ? -14.782 33.185 -15.984 1.00 28.91 579 PRO A CA 1
ATOM 4731 C C . PRO A 1 579 ? -13.355 33.668 -16.246 1.00 28.91 579 PRO A C 1
ATOM 4733 O O . PRO A 1 579 ? -12.799 33.480 -17.330 1.00 28.91 579 PRO A O 1
ATOM 4736 N N . VAL A 1 580 ? -12.696 34.147 -15.188 1.00 28.03 580 VAL A N 1
ATOM 4737 C CA . VAL A 1 580 ? -11.321 33.707 -14.943 1.00 28.03 580 VAL A CA 1
ATOM 4738 C C . VAL A 1 580 ? -11.367 32.188 -15.098 1.00 28.03 580 VAL A C 1
ATOM 4740 O O . VAL A 1 580 ? -12.210 31.547 -14.468 1.00 28.03 580 VAL A O 1
ATOM 4743 N N . GLU A 1 581 ? -10.491 31.591 -15.905 1.00 32.66 581 GLU A N 1
ATOM 4744 C CA . GLU A 1 581 ? -10.067 30.216 -15.630 1.00 32.66 581 GLU A CA 1
ATOM 4745 C C . GLU A 1 581 ? -9.383 30.252 -14.253 1.00 32.66 581 GLU A C 1
ATOM 4747 O O . GLU A 1 581 ? -8.160 30.281 -14.111 1.00 32.66 581 GLU A O 1
ATOM 4752 N N . VAL A 1 582 ? -10.205 30.358 -13.208 1.00 29.17 582 VAL A N 1
ATOM 4753 C CA . VAL A 1 582 ? -9.984 29.677 -11.956 1.00 29.17 582 VAL A CA 1
ATOM 4754 C C . VAL A 1 582 ? -9.800 28.252 -12.432 1.00 29.17 582 VAL A C 1
ATOM 4756 O O . VAL A 1 582 ? -10.725 27.669 -12.991 1.00 29.17 582 VAL A O 1
ATOM 4759 N N . ASP A 1 583 ? -8.573 27.741 -12.350 1.00 34.50 583 ASP A N 1
ATOM 4760 C CA . ASP A 1 583 ? -8.348 26.303 -12.413 1.00 34.50 583 ASP A CA 1
ATOM 4761 C C . ASP A 1 583 ? -9.414 25.717 -11.479 1.00 34.50 583 ASP A C 1
ATOM 4763 O O . ASP A 1 583 ? -9.371 25.994 -10.279 1.00 34.50 583 ASP A O 1
ATOM 4767 N N . GLU A 1 584 ? -10.430 25.048 -12.040 1.00 36.03 584 GLU A N 1
ATOM 4768 C CA . GLU A 1 584 ? -11.712 24.668 -11.408 1.00 36.03 584 GLU A CA 1
ATOM 4769 C C . GLU A 1 584 ? -11.540 23.742 -10.184 1.00 36.03 584 GLU A C 1
ATOM 4771 O O . GLU A 1 584 ? -12.484 23.159 -9.658 1.00 36.03 584 GLU A O 1
ATOM 4776 N N . ARG A 1 585 ? -10.317 23.583 -9.688 1.00 47.56 585 ARG A N 1
ATOM 4777 C CA . ARG A 1 585 ? -9.914 22.736 -8.575 1.00 47.56 585 ARG A CA 1
ATOM 4778 C C . ARG A 1 585 ? -10.162 23.431 -7.231 1.00 47.56 585 ARG A C 1
ATOM 4780 O O . ARG A 1 585 ? -9.314 23.379 -6.342 1.00 47.56 585 ARG A O 1
ATOM 4787 N N . GLU A 1 586 ? -11.321 24.062 -7.049 1.00 43.50 586 GLU A N 1
ATOM 4788 C CA . GLU A 1 586 ? -11.698 24.778 -5.814 1.00 43.50 586 GLU A CA 1
ATOM 4789 C C . GLU A 1 586 ? -11.891 23.869 -4.578 1.00 43.50 586 GLU A C 1
ATOM 4791 O O . GLU A 1 586 ? -12.211 24.342 -3.488 1.00 43.50 586 GLU A O 1
ATOM 4796 N N . SER A 1 587 ? -11.585 22.573 -4.671 1.00 54.16 587 SER A N 1
ATOM 4797 C CA . SER A 1 587 ? -11.420 21.712 -3.497 1.00 54.16 587 SER A CA 1
ATOM 4798 C C . SER A 1 587 ? -10.351 20.636 -3.707 1.00 54.16 587 SER A C 1
ATOM 4800 O O . SER A 1 587 ? -10.656 19.444 -3.726 1.00 54.16 587 SER A O 1
ATOM 4802 N N . VAL A 1 588 ? -9.081 21.030 -3.863 1.00 66.62 588 VAL A N 1
ATOM 4803 C CA . VAL A 1 588 ? -7.974 20.060 -3.810 1.00 66.62 588 VAL A CA 1
ATOM 4804 C C . VAL A 1 588 ? -7.847 19.514 -2.385 1.00 66.62 588 VAL A C 1
ATOM 4806 O O . VAL A 1 588 ? -7.413 20.219 -1.472 1.00 66.62 588 VAL A O 1
ATOM 4809 N N . GLN A 1 589 ? -8.221 18.253 -2.183 1.00 80.00 589 GLN A N 1
ATOM 4810 C CA . GLN A 1 589 ? -8.081 17.589 -0.890 1.00 80.00 589 GLN A CA 1
ATOM 4811 C C . GLN A 1 589 ? -6.606 17.254 -0.613 1.00 80.00 589 GLN A C 1
ATOM 4813 O O . GLN A 1 589 ? -5.897 16.829 -1.527 1.00 80.00 589 GLN A O 1
ATOM 4818 N N . PRO A 1 590 ? -6.109 17.420 0.625 1.00 82.56 590 PRO A N 1
ATOM 4819 C CA . PRO A 1 590 ? -4.722 17.104 0.946 1.00 82.56 590 PRO A CA 1
ATOM 4820 C C . PRO A 1 590 ? -4.468 15.590 0.888 1.00 82.56 590 PRO A C 1
ATOM 4822 O O . PRO A 1 590 ? -5.201 14.813 1.491 1.00 82.56 590 PRO A O 1
ATOM 4825 N N . LEU A 1 591 ? -3.398 15.186 0.204 1.00 85.56 591 LEU A N 1
ATOM 4826 C CA . LEU A 1 591 ? -2.881 13.814 0.175 1.00 85.56 591 LEU A CA 1
ATOM 4827 C C . LEU A 1 591 ? -1.956 13.558 1.358 1.00 85.56 591 LEU A C 1
ATOM 4829 O O . LEU A 1 591 ? -1.092 14.390 1.660 1.00 85.56 591 LEU A O 1
ATOM 4833 N N . SER A 1 592 ? -2.046 12.378 1.976 1.00 88.19 592 SER A N 1
ATOM 4834 C CA . SER A 1 592 ? -1.020 11.979 2.939 1.00 88.19 592 SER A CA 1
ATOM 4835 C C . SER A 1 592 ? 0.294 11.595 2.255 1.00 88.19 592 SER A C 1
ATOM 4837 O O . SER A 1 592 ? 0.340 11.082 1.134 1.00 88.19 592 SER A O 1
ATOM 4839 N N . PHE A 1 593 ? 1.390 11.770 2.991 1.00 86.50 593 PHE A N 1
ATOM 4840 C CA . PHE A 1 593 ? 2.712 11.268 2.616 1.00 86.50 593 PHE A CA 1
ATOM 4841 C C . PHE A 1 593 ? 2.704 9.753 2.339 1.00 86.50 593 PHE A C 1
ATOM 4843 O O . PHE A 1 593 ? 3.326 9.297 1.381 1.00 86.50 593 PHE A O 1
ATOM 4850 N N . SER A 1 594 ? 1.951 8.975 3.126 1.00 86.69 594 SER A N 1
ATOM 4851 C CA . SER A 1 594 ? 1.835 7.519 2.975 1.00 86.69 594 SER A CA 1
ATOM 4852 C C . SER A 1 594 ? 1.237 7.117 1.626 1.00 86.69 594 SER A C 1
ATOM 4854 O O . SER A 1 594 ? 1.675 6.124 1.043 1.00 86.69 594 SER A O 1
ATOM 4856 N N . PHE A 1 595 ? 0.279 7.893 1.110 1.00 88.88 595 PHE A N 1
ATOM 4857 C CA . PHE A 1 595 ? -0.306 7.656 -0.208 1.00 88.88 595 PHE A CA 1
ATOM 4858 C C . PHE A 1 595 ? 0.712 7.884 -1.321 1.00 88.88 595 PHE A C 1
ATOM 4860 O O . PHE A 1 595 ? 0.897 7.019 -2.177 1.00 88.88 595 PHE A O 1
ATOM 4867 N N . VAL A 1 596 ? 1.409 9.026 -1.299 1.00 89.25 596 VAL A N 1
ATOM 4868 C CA . VAL A 1 596 ? 2.402 9.337 -2.338 1.00 89.25 596 VAL A CA 1
ATOM 4869 C C . VAL A 1 596 ? 3.574 8.348 -2.280 1.00 89.25 596 VAL A C 1
ATOM 4871 O O . VAL A 1 596 ? 4.092 7.938 -3.318 1.00 89.25 596 VAL A O 1
ATOM 4874 N N . ASN A 1 597 ? 3.945 7.884 -1.084 1.00 89.00 597 ASN A N 1
ATOM 4875 C CA . ASN A 1 597 ? 4.950 6.838 -0.923 1.00 89.00 597 ASN A CA 1
ATOM 4876 C C . ASN A 1 597 ? 4.542 5.516 -1.566 1.00 89.00 597 ASN A C 1
ATOM 4878 O O . ASN A 1 597 ? 5.369 4.913 -2.253 1.00 89.00 597 ASN A O 1
ATOM 4882 N N . GLU A 1 598 ? 3.299 5.079 -1.365 1.00 90.12 598 GLU A N 1
ATOM 4883 C CA . GLU A 1 598 ? 2.797 3.862 -1.999 1.00 90.12 598 GLU A CA 1
ATOM 4884 C C . GLU A 1 598 ? 2.701 4.032 -3.518 1.00 90.12 598 GLU A C 1
ATOM 4886 O O . GLU A 1 598 ? 3.097 3.137 -4.261 1.00 90.12 598 GLU A O 1
ATOM 4891 N N . LEU A 1 599 ? 2.269 5.204 -3.995 1.00 91.00 599 LEU A N 1
ATOM 4892 C CA . LEU A 1 599 ? 2.225 5.525 -5.421 1.00 91.00 599 LEU A CA 1
ATOM 4893 C C . LEU A 1 599 ? 3.602 5.372 -6.081 1.00 91.00 599 LEU A C 1
ATOM 4895 O O . LEU A 1 599 ? 3.705 4.750 -7.135 1.00 91.00 599 LEU A O 1
ATOM 4899 N N . VAL A 1 600 ? 4.665 5.889 -5.456 1.00 91.50 600 VAL A N 1
ATOM 4900 C CA . VAL A 1 600 ? 6.046 5.740 -5.950 1.00 91.50 600 VAL A CA 1
ATOM 4901 C C . VAL A 1 600 ? 6.436 4.265 -6.070 1.00 91.50 600 VAL A C 1
ATOM 4903 O O . VAL A 1 600 ? 7.017 3.860 -7.077 1.00 91.50 600 VAL A O 1
ATOM 4906 N N . GLU A 1 601 ? 6.109 3.446 -5.071 1.00 90.88 601 GLU A N 1
ATOM 4907 C CA . GLU A 1 601 ? 6.462 2.025 -5.075 1.00 90.88 601 GLU A CA 1
ATOM 4908 C C . GLU A 1 601 ? 5.632 1.202 -6.066 1.00 90.88 601 GLU A C 1
ATOM 4910 O O . GLU A 1 601 ? 6.147 0.247 -6.646 1.00 90.88 601 GLU A O 1
ATOM 4915 N N . VAL A 1 602 ? 4.372 1.573 -6.296 1.00 91.75 602 VAL A N 1
ATOM 4916 C CA . VAL A 1 602 ? 3.516 0.953 -7.316 1.00 91.75 602 VAL A CA 1
ATOM 4917 C C . VAL A 1 602 ? 3.980 1.338 -8.720 1.00 91.75 602 VAL A C 1
ATOM 4919 O O . VAL A 1 602 ? 4.117 0.464 -9.574 1.00 91.75 602 VAL A O 1
ATOM 4922 N N . LEU A 1 603 ? 4.290 2.614 -8.964 1.00 91.50 603 LEU A N 1
ATOM 4923 C CA . LEU A 1 603 ? 4.818 3.079 -10.250 1.00 91.50 603 LEU A CA 1
ATOM 4924 C C . LEU A 1 603 ? 6.176 2.443 -10.576 1.00 91.50 603 LEU A C 1
ATOM 4926 O O . LEU A 1 603 ? 6.443 2.121 -11.731 1.00 91.50 603 LEU A O 1
ATOM 4930 N N . TYR A 1 604 ? 7.006 2.175 -9.564 1.00 91.06 604 TYR A N 1
ATOM 4931 C CA . TYR A 1 604 ? 8.263 1.444 -9.734 1.00 91.06 604 TYR A CA 1
ATOM 4932 C C . TYR A 1 604 ? 8.074 0.041 -10.348 1.00 91.06 604 TYR A C 1
ATOM 4934 O O . TYR A 1 604 ? 8.949 -0.424 -11.076 1.00 91.06 604 TYR A O 1
ATOM 4942 N N . LEU A 1 605 ? 6.921 -0.615 -10.145 1.00 89.12 605 LEU A N 1
ATOM 4943 C CA . LEU A 1 605 ? 6.618 -1.932 -10.735 1.00 89.12 605 LEU A CA 1
ATOM 4944 C C . LEU A 1 605 ? 6.463 -1.906 -12.265 1.00 89.12 605 LEU A C 1
ATOM 4946 O O . LEU A 1 605 ? 6.471 -2.962 -12.903 1.00 89.12 605 LEU A O 1
ATOM 4950 N N . PHE A 1 606 ? 6.283 -0.724 -12.857 1.00 87.50 606 PHE A N 1
ATOM 4951 C CA . PHE A 1 606 ? 6.150 -0.557 -14.304 1.00 87.50 606 PHE A CA 1
ATOM 4952 C C . PHE A 1 606 ? 7.495 -0.418 -15.021 1.00 87.50 606 PHE A C 1
ATOM 4954 O O . PHE A 1 606 ? 7.528 -0.450 -16.250 1.00 87.50 606 PHE A O 1
ATOM 4961 N N . LEU A 1 607 ? 8.610 -0.320 -14.287 1.00 84.88 607 LEU A N 1
ATOM 4962 C CA . LEU A 1 607 ? 9.930 -0.362 -14.904 1.00 84.88 607 LEU A CA 1
ATOM 4963 C C . LEU A 1 607 ? 10.180 -1.731 -15.526 1.00 84.88 607 LEU A C 1
ATOM 4965 O O . LEU A 1 607 ? 10.158 -2.761 -14.851 1.00 84.88 607 LEU A O 1
ATOM 4969 N N . THR A 1 608 ? 10.478 -1.730 -16.820 1.00 75.56 608 THR A N 1
ATOM 4970 C CA . THR A 1 608 ? 10.929 -2.936 -17.514 1.00 75.56 608 THR A CA 1
ATOM 4971 C C . THR A 1 608 ? 12.455 -3.034 -17.471 1.00 75.56 608 THR A C 1
ATOM 4973 O O . THR A 1 608 ? 13.157 -2.052 -17.241 1.00 75.56 608 THR A O 1
ATOM 4976 N N . LYS A 1 609 ? 13.007 -4.224 -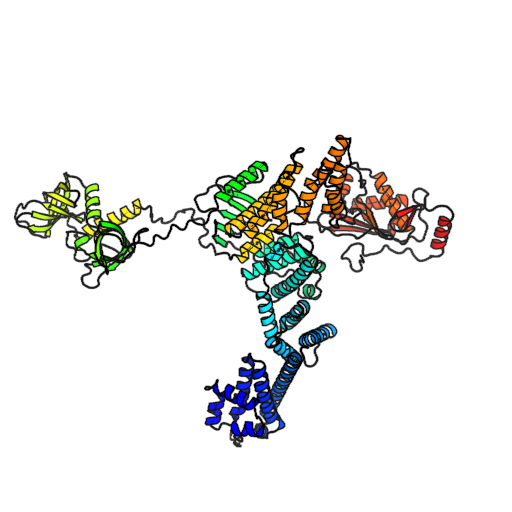17.732 1.00 67.81 609 LYS A N 1
ATOM 4977 C CA . LYS A 1 609 ? 14.468 -4.421 -17.809 1.00 67.81 609 LYS A CA 1
ATOM 4978 C C . LYS A 1 609 ? 15.109 -3.794 -19.062 1.00 67.81 609 LYS A C 1
ATOM 4980 O O . LYS A 1 609 ? 16.329 -3.818 -19.187 1.00 67.81 609 LYS A O 1
ATOM 4985 N N . LYS A 1 610 ? 14.309 -3.254 -19.991 1.00 70.88 610 LYS A N 1
ATOM 4986 C CA . LYS A 1 610 ? 14.772 -2.696 -21.271 1.00 70.88 610 LYS A CA 1
ATOM 4987 C C . LYS A 1 610 ? 15.396 -1.309 -21.075 1.00 70.88 610 LYS A C 1
ATOM 4989 O O . LYS A 1 610 ? 14.869 -0.482 -20.334 1.00 70.88 610 LYS A O 1
ATOM 4994 N N . VAL A 1 611 ? 16.475 -1.003 -21.790 1.00 73.62 611 VAL A N 1
ATOM 4995 C CA . VAL A 1 611 ? 16.982 0.376 -21.868 1.00 73.62 611 VAL A CA 1
ATOM 4996 C C . VAL A 1 611 ? 16.089 1.144 -22.840 1.00 73.62 611 VAL A C 1
ATOM 4998 O O . VAL A 1 611 ? 16.090 0.871 -24.037 1.00 73.62 611 VAL A O 1
ATOM 5001 N N . SER A 1 612 ? 15.269 2.061 -22.330 1.00 77.56 612 SER A N 1
ATOM 5002 C CA . SER A 1 612 ? 14.293 2.790 -23.144 1.00 77.56 612 SER A CA 1
ATOM 5003 C C . SER A 1 612 ? 14.035 4.196 -22.599 1.00 77.56 612 SER A C 1
ATOM 5005 O O . SER A 1 612 ? 14.176 4.440 -21.397 1.00 77.56 612 SER A O 1
ATOM 5007 N N . VAL A 1 613 ? 13.641 5.120 -23.484 1.00 80.81 613 VAL A N 1
ATOM 5008 C CA . VAL A 1 613 ? 13.245 6.488 -23.105 1.00 80.81 613 VAL A CA 1
ATOM 5009 C C . VAL A 1 613 ? 12.073 6.484 -22.107 1.00 80.81 613 VAL A C 1
ATOM 5011 O O . VAL A 1 613 ? 12.191 7.179 -21.099 1.00 80.81 613 VAL A O 1
ATOM 5014 N N . PRO A 1 614 ? 11.018 5.651 -22.265 1.00 83.31 614 PRO A N 1
ATOM 5015 C CA . PRO A 1 614 ? 9.946 5.547 -21.273 1.00 83.31 614 PRO A CA 1
ATOM 5016 C C . PRO A 1 614 ? 10.422 5.132 -19.875 1.00 83.31 614 PRO A C 1
ATOM 5018 O O . PRO A 1 614 ? 10.022 5.748 -18.890 1.00 83.31 614 PRO A O 1
ATOM 5021 N N . ASN A 1 615 ? 11.321 4.145 -19.758 1.00 85.56 615 ASN A N 1
ATOM 5022 C CA . ASN A 1 615 ? 11.863 3.746 -18.451 1.00 85.56 615 ASN A CA 1
ATOM 5023 C C . ASN A 1 615 ? 12.706 4.854 -17.817 1.00 85.56 615 ASN A C 1
ATOM 5025 O O . ASN A 1 615 ? 12.664 5.049 -16.602 1.00 85.56 615 ASN A O 1
ATOM 5029 N N . LEU A 1 616 ? 13.462 5.595 -18.628 1.00 86.44 616 LEU A N 1
ATOM 5030 C CA . LEU A 1 616 ? 14.230 6.735 -18.144 1.00 86.44 616 LEU A CA 1
ATOM 5031 C C . LEU A 1 616 ? 13.310 7.873 -17.674 1.00 86.44 616 LEU A C 1
ATOM 5033 O O . LEU A 1 616 ? 13.532 8.424 -16.596 1.00 86.44 616 LEU A O 1
ATOM 5037 N N . ASN A 1 617 ? 12.258 8.187 -18.436 1.00 88.94 617 ASN A N 1
ATOM 5038 C CA . ASN A 1 617 ? 11.233 9.156 -18.047 1.00 88.94 617 ASN A CA 1
ATOM 5039 C C . ASN A 1 617 ? 10.526 8.740 -16.754 1.00 88.94 617 ASN A C 1
ATOM 5041 O O . ASN A 1 617 ? 10.379 9.570 -15.859 1.00 88.94 617 ASN A O 1
ATOM 5045 N N . LEU A 1 618 ? 10.169 7.461 -16.607 1.00 90.81 618 LEU A N 1
ATOM 5046 C CA . LEU A 1 618 ? 9.589 6.925 -15.378 1.00 90.81 618 LEU A CA 1
ATOM 5047 C C . LEU A 1 618 ? 10.553 7.064 -14.191 1.00 90.81 618 LEU A C 1
ATOM 5049 O O . LEU A 1 618 ? 10.154 7.553 -13.139 1.00 90.81 618 LEU A O 1
ATOM 5053 N N . LEU A 1 619 ? 11.836 6.716 -14.340 1.00 91.62 619 LEU A N 1
ATOM 5054 C CA . LEU A 1 619 ? 12.821 6.900 -13.266 1.00 91.62 619 LEU A CA 1
ATOM 5055 C C . LEU A 1 619 ? 12.993 8.368 -12.867 1.00 91.62 619 LEU A C 1
ATOM 5057 O O . LEU A 1 619 ? 13.101 8.675 -11.677 1.00 91.62 619 LEU A O 1
ATOM 5061 N N . TYR A 1 620 ? 13.022 9.283 -13.836 1.00 91.94 620 TYR A N 1
ATOM 5062 C CA . TYR A 1 620 ? 13.095 10.708 -13.541 1.00 91.94 620 TYR A CA 1
ATOM 5063 C C . TYR A 1 620 ? 11.813 11.242 -12.905 1.00 91.94 620 TYR A C 1
ATOM 5065 O O . TYR A 1 620 ? 11.911 12.052 -11.984 1.00 91.94 620 TYR A O 1
ATOM 5073 N N . LEU A 1 621 ? 10.643 10.757 -13.323 1.00 92.56 621 LEU A N 1
ATOM 5074 C CA . LEU A 1 621 ? 9.362 11.047 -12.686 1.00 92.56 621 LEU A CA 1
ATOM 5075 C C . LEU A 1 621 ? 9.380 10.596 -11.219 1.00 92.56 621 LEU A C 1
ATOM 5077 O O . LEU A 1 621 ? 9.127 11.408 -10.335 1.00 92.56 621 LEU A O 1
ATOM 5081 N N . LEU A 1 622 ? 9.770 9.348 -10.936 1.00 94.12 622 LEU A N 1
ATOM 5082 C CA . LEU A 1 622 ? 9.891 8.816 -9.570 1.00 94.12 622 LEU A CA 1
ATOM 5083 C C . LEU A 1 622 ? 10.891 9.620 -8.728 1.00 94.12 622 LEU A C 1
ATOM 5085 O O . LEU A 1 622 ? 10.619 9.967 -7.577 1.00 94.12 622 LEU A O 1
ATOM 5089 N N . LYS A 1 623 ? 12.035 9.981 -9.317 1.00 94.06 623 LYS A N 1
ATOM 5090 C CA . LYS A 1 623 ? 13.042 10.840 -8.685 1.00 94.06 623 LYS A CA 1
ATOM 5091 C C . LYS A 1 623 ? 12.505 12.249 -8.406 1.00 94.06 623 LYS A C 1
ATOM 5093 O O . LYS A 1 623 ? 12.865 12.838 -7.385 1.00 94.06 623 LYS A O 1
ATOM 5098 N N . LEU A 1 624 ? 11.672 12.800 -9.290 1.00 92.31 624 LEU A N 1
ATOM 5099 C CA . LEU A 1 624 ? 11.044 14.111 -9.120 1.00 92.31 624 LEU A CA 1
ATOM 5100 C C . LEU A 1 624 ? 9.992 14.072 -8.017 1.00 92.31 624 LEU A C 1
ATOM 5102 O O . LEU A 1 624 ? 10.021 14.934 -7.146 1.00 92.31 624 LEU A O 1
ATOM 5106 N N . VAL A 1 625 ? 9.144 13.043 -7.992 1.00 92.81 625 VAL A N 1
ATOM 5107 C CA . VAL A 1 625 ? 8.176 12.815 -6.912 1.00 92.81 625 VAL A CA 1
ATOM 5108 C C . VAL A 1 625 ? 8.897 12.708 -5.564 1.00 92.81 625 VAL A C 1
ATOM 5110 O O . VAL A 1 625 ? 8.550 13.432 -4.634 1.00 92.81 625 VAL A O 1
ATOM 5113 N N . ALA A 1 626 ? 9.975 11.919 -5.469 1.00 92.56 626 ALA A N 1
ATOM 5114 C CA . ALA A 1 626 ? 10.791 11.833 -4.253 1.00 92.56 626 ALA A CA 1
ATOM 5115 C C . ALA A 1 626 ? 11.387 13.195 -3.840 1.00 92.56 626 ALA A C 1
ATOM 5117 O O . ALA A 1 626 ? 11.402 13.544 -2.660 1.00 92.56 626 ALA A O 1
ATOM 5118 N N . HIS A 1 627 ? 11.839 14.004 -4.806 1.00 92.12 627 HIS A N 1
ATOM 5119 C CA . HIS A 1 627 ? 12.343 15.357 -4.543 1.00 92.12 627 HIS A CA 1
ATOM 5120 C C . HIS A 1 627 ? 11.244 16.323 -4.077 1.00 92.12 627 HIS A C 1
ATOM 5122 O O . HIS A 1 627 ? 11.510 17.128 -3.186 1.00 92.12 627 HIS A O 1
ATOM 5128 N N . VAL A 1 628 ? 10.029 16.233 -4.631 1.00 89.81 628 VAL A N 1
ATOM 5129 C CA . VAL A 1 628 ? 8.867 17.036 -4.209 1.00 89.81 628 VAL A CA 1
ATOM 5130 C C . VAL A 1 628 ? 8.457 16.692 -2.784 1.00 89.81 628 VAL A C 1
ATOM 5132 O O . VAL A 1 628 ? 8.251 17.607 -1.990 1.00 89.81 628 VAL A O 1
ATOM 5135 N N . ILE A 1 629 ? 8.415 15.404 -2.447 1.00 90.00 629 ILE A N 1
ATOM 5136 C CA . ILE A 1 629 ? 8.104 14.911 -1.100 1.00 90.00 629 ILE A CA 1
ATOM 5137 C C . ILE A 1 629 ? 9.212 15.257 -0.085 1.00 90.00 629 ILE A C 1
ATOM 5139 O O . ILE A 1 629 ? 8.942 15.413 1.103 1.00 90.00 629 ILE A O 1
ATOM 5143 N N . GLY A 1 630 ? 10.459 15.407 -0.544 1.00 86.81 630 GLY A N 1
ATOM 5144 C CA . GLY A 1 630 ? 11.619 15.660 0.315 1.00 86.81 630 GLY A CA 1
ATOM 5145 C C . GLY A 1 630 ? 12.326 14.391 0.807 1.00 86.81 630 GLY A C 1
ATOM 5146 O O . GLY A 1 630 ? 13.186 14.481 1.682 1.00 86.81 630 GLY A O 1
ATOM 5147 N N . ASP A 1 631 ? 12.019 13.224 0.233 1.00 89.50 631 ASP A N 1
ATOM 5148 C CA . ASP A 1 631 ? 12.694 11.961 0.543 1.00 89.50 631 ASP A CA 1
ATOM 5149 C C . ASP A 1 631 ? 14.035 11.867 -0.202 1.00 89.50 631 ASP A C 1
ATOM 5151 O O . ASP A 1 631 ? 14.127 11.499 -1.381 1.00 89.50 631 ASP A O 1
ATOM 5155 N N . GLN A 1 632 ? 15.109 12.212 0.509 1.00 90.25 632 GLN A N 1
ATOM 5156 C CA . GLN A 1 632 ? 16.458 12.183 -0.048 1.00 90.25 632 GLN A CA 1
ATOM 5157 C C . GLN A 1 632 ? 16.955 10.753 -0.310 1.00 90.25 632 GLN A C 1
ATOM 5159 O O . GLN A 1 632 ? 17.716 10.544 -1.255 1.00 90.25 632 GLN A O 1
ATOM 5164 N N . ARG A 1 633 ? 16.515 9.755 0.469 1.00 90.50 633 ARG A N 1
ATOM 5165 C CA . ARG A 1 633 ? 16.977 8.368 0.325 1.00 90.50 633 ARG A CA 1
ATOM 5166 C C . ARG A 1 633 ? 16.429 7.738 -0.955 1.00 90.50 633 ARG A C 1
ATOM 5168 O O . ARG A 1 633 ? 17.214 7.135 -1.690 1.00 90.50 633 ARG A O 1
ATOM 5175 N N . ARG A 1 634 ? 15.138 7.936 -1.258 1.00 90.56 634 ARG A N 1
ATOM 5176 C CA . ARG A 1 634 ? 14.512 7.506 -2.527 1.00 90.56 634 ARG A CA 1
ATOM 5177 C C . ARG A 1 634 ? 15.089 8.253 -3.720 1.00 90.56 634 ARG A C 1
ATOM 5179 O O . ARG A 1 634 ? 15.378 7.652 -4.752 1.00 90.56 634 ARG A O 1
ATOM 5186 N N . LYS A 1 635 ? 15.304 9.563 -3.580 1.00 91.81 635 LYS A N 1
ATOM 5187 C CA . LYS A 1 635 ? 15.920 10.382 -4.631 1.00 91.81 635 LYS A CA 1
ATOM 5188 C C . LYS A 1 635 ? 17.315 9.874 -5.005 1.00 91.81 635 LYS A C 1
ATOM 5190 O O . LYS A 1 635 ? 17.619 9.770 -6.194 1.00 91.81 635 LYS A O 1
ATOM 5195 N N . ASP A 1 636 ? 18.142 9.560 -4.009 1.00 91.50 636 ASP A N 1
ATOM 5196 C CA . ASP A 1 636 ? 19.470 8.977 -4.208 1.00 91.50 636 ASP A CA 1
ATOM 5197 C C . ASP A 1 636 ? 19.372 7.601 -4.887 1.00 91.50 636 ASP A C 1
ATOM 5199 O O . ASP A 1 636 ? 20.078 7.353 -5.863 1.00 91.50 636 ASP A O 1
ATOM 5203 N N . PHE A 1 637 ? 18.454 6.740 -4.437 1.00 92.12 637 PHE A N 1
ATOM 5204 C CA . PHE A 1 637 ? 18.217 5.417 -5.025 1.00 92.12 637 PHE A CA 1
ATOM 5205 C C . PHE A 1 637 ? 17.846 5.493 -6.515 1.00 92.12 637 PHE A C 1
ATOM 5207 O O . PHE A 1 637 ? 18.499 4.872 -7.356 1.00 92.12 637 PHE A O 1
ATOM 5214 N N . PHE A 1 638 ? 16.852 6.311 -6.878 1.00 92.69 638 PHE A N 1
ATOM 5215 C CA . PHE A 1 638 ? 16.473 6.486 -8.283 1.00 92.69 638 PHE A CA 1
ATOM 5216 C C . PHE A 1 638 ? 17.585 7.148 -9.100 1.00 92.69 638 PHE A C 1
ATOM 5218 O O . PHE A 1 638 ? 17.724 6.862 -10.286 1.00 92.69 638 PHE A O 1
ATOM 5225 N N . ASN A 1 639 ? 18.426 7.987 -8.488 1.00 91.56 639 ASN A N 1
ATOM 5226 C CA . ASN A 1 639 ? 19.596 8.541 -9.164 1.00 91.56 639 ASN A CA 1
ATOM 5227 C C . ASN A 1 639 ? 20.627 7.461 -9.533 1.00 91.56 639 ASN A C 1
ATOM 5229 O O . ASN A 1 639 ? 21.186 7.523 -10.626 1.00 91.56 639 ASN A O 1
ATOM 5233 N N . VAL A 1 640 ? 20.844 6.460 -8.672 1.00 90.44 640 VAL A N 1
ATOM 5234 C CA . VAL A 1 640 ? 21.704 5.303 -8.988 1.00 90.44 640 VAL A CA 1
ATOM 5235 C C . VAL A 1 640 ? 21.147 4.529 -10.189 1.00 90.44 640 VAL A C 1
ATOM 5237 O O . VAL A 1 640 ? 21.897 4.217 -11.111 1.00 90.44 640 VAL A O 1
ATOM 5240 N N . LEU A 1 641 ? 19.832 4.295 -10.244 1.00 89.19 641 LEU A N 1
ATOM 5241 C CA . LEU A 1 641 ? 19.179 3.624 -11.378 1.00 89.19 641 LEU A CA 1
ATOM 5242 C C . LEU A 1 641 ? 19.225 4.434 -12.684 1.00 89.19 641 LEU A C 1
ATOM 5244 O O . LEU A 1 641 ? 19.445 3.869 -13.754 1.00 89.19 641 LEU A O 1
ATOM 5248 N N . VAL A 1 642 ? 19.054 5.756 -12.613 1.00 88.81 642 VAL A N 1
ATOM 5249 C CA . VAL A 1 642 ? 19.207 6.649 -13.775 1.00 88.81 642 VAL A CA 1
ATOM 5250 C C . VAL A 1 642 ? 20.632 6.577 -14.319 1.00 88.81 642 VAL A C 1
ATOM 5252 O O . VAL A 1 642 ? 20.823 6.459 -15.530 1.00 88.81 642 VAL A O 1
ATOM 5255 N N . ASN A 1 643 ? 21.633 6.613 -13.435 1.00 87.81 643 ASN A N 1
ATOM 5256 C CA . ASN A 1 643 ? 23.034 6.478 -13.827 1.00 87.81 643 ASN A CA 1
ATOM 5257 C C . ASN A 1 643 ? 23.297 5.103 -14.455 1.00 87.81 643 ASN A C 1
ATOM 5259 O O . ASN A 1 643 ? 23.943 5.032 -15.495 1.00 87.81 643 ASN A O 1
ATOM 5263 N N . TYR A 1 644 ? 22.742 4.033 -13.879 1.00 86.50 644 TYR A N 1
ATOM 5264 C CA . TYR A 1 644 ? 22.817 2.682 -14.434 1.00 86.50 644 TYR A CA 1
ATOM 5265 C C . TYR A 1 644 ? 22.272 2.609 -15.867 1.00 86.50 644 TYR A C 1
ATOM 5267 O O . TYR A 1 644 ? 22.991 2.176 -16.766 1.00 86.50 644 TYR A O 1
ATOM 5275 N N . LEU A 1 645 ? 21.041 3.082 -16.109 1.00 84.25 645 LEU A N 1
ATOM 5276 C CA . LEU A 1 645 ? 20.464 3.088 -17.460 1.00 84.25 645 LEU A CA 1
ATOM 5277 C C . LEU A 1 645 ? 21.247 3.979 -18.428 1.00 84.25 645 LEU A C 1
ATOM 5279 O O . LEU A 1 645 ? 21.359 3.631 -19.600 1.00 84.25 645 LEU A O 1
ATOM 5283 N N . SER A 1 646 ? 21.799 5.097 -17.952 1.00 82.44 646 SER A N 1
ATOM 5284 C CA . SER A 1 646 ? 22.613 5.994 -18.783 1.00 82.44 646 SER A CA 1
ATOM 5285 C C . SER A 1 646 ? 23.910 5.326 -19.234 1.00 82.44 646 SER A C 1
ATOM 5287 O O . SER A 1 646 ? 24.237 5.360 -20.413 1.00 82.44 646 SER A O 1
ATOM 5289 N N . VAL A 1 647 ? 24.602 4.636 -18.322 1.00 82.81 647 VAL A N 1
ATOM 5290 C CA . VAL A 1 647 ? 25.818 3.877 -18.646 1.00 82.81 647 VAL A CA 1
ATOM 5291 C C . VAL A 1 647 ? 25.510 2.735 -19.612 1.00 82.81 647 VAL A C 1
ATOM 5293 O O . VAL A 1 647 ? 26.247 2.534 -20.572 1.00 82.81 647 VAL A O 1
ATOM 5296 N N . LEU A 1 648 ? 24.409 2.003 -19.401 1.00 79.75 648 LEU A N 1
ATOM 5297 C CA . LEU A 1 648 ? 23.997 0.957 -20.338 1.00 79.75 648 LEU A CA 1
ATOM 5298 C C . LEU A 1 648 ? 23.686 1.519 -21.728 1.00 79.75 648 LEU A C 1
ATOM 5300 O O . LEU A 1 648 ? 24.112 0.937 -22.722 1.00 79.75 648 LEU A O 1
ATOM 5304 N N . HIS A 1 649 ? 22.976 2.646 -21.803 1.00 79.31 649 HIS A N 1
ATOM 5305 C CA . HIS A 1 649 ? 22.707 3.332 -23.062 1.00 79.31 649 HIS A CA 1
ATOM 5306 C C . HIS A 1 649 ? 24.009 3.711 -23.780 1.00 79.31 649 HIS A C 1
ATOM 5308 O O . HIS A 1 649 ? 24.170 3.406 -24.962 1.00 79.31 649 HIS A O 1
ATOM 5314 N N . ASP A 1 650 ? 24.965 4.311 -23.071 1.00 78.88 650 ASP A N 1
ATOM 5315 C CA . ASP A 1 650 ? 26.251 4.700 -23.650 1.00 78.88 650 ASP A CA 1
ATOM 5316 C C . ASP A 1 650 ? 27.046 3.477 -24.141 1.00 78.88 650 ASP A C 1
ATOM 5318 O O . ASP A 1 650 ? 27.606 3.506 -25.236 1.00 78.88 650 ASP A O 1
ATOM 5322 N N . CYS A 1 651 ? 27.019 2.360 -23.404 1.00 75.69 651 CYS A N 1
ATOM 5323 C CA . CYS A 1 651 ? 27.615 1.093 -23.843 1.00 75.69 651 CYS A CA 1
ATOM 5324 C C . CYS A 1 651 ? 26.977 0.529 -25.126 1.00 75.69 651 CYS A C 1
ATOM 5326 O O . CYS A 1 651 ? 27.681 -0.093 -25.928 1.00 75.69 651 CYS A O 1
ATOM 5328 N N . ILE A 1 652 ? 25.666 0.718 -25.309 1.00 71.31 652 ILE A N 1
ATOM 5329 C CA . ILE A 1 652 ? 24.914 0.264 -26.488 1.00 71.31 652 ILE A CA 1
ATOM 5330 C C . ILE A 1 652 ? 25.210 1.140 -27.708 1.00 71.31 652 ILE A C 1
ATOM 5332 O O . ILE A 1 652 ? 25.401 0.617 -28.806 1.00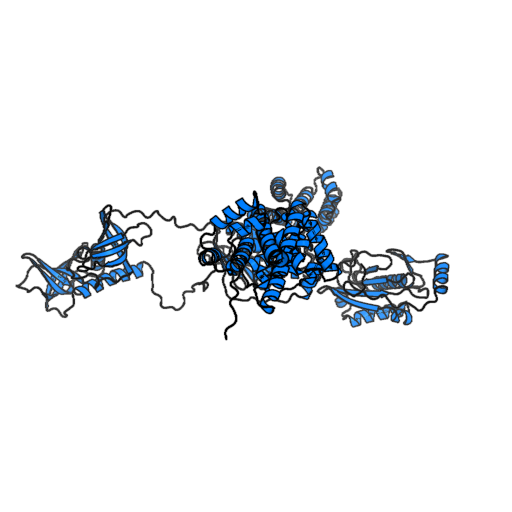 71.31 652 ILE A O 1
ATOM 5336 N N . HIS A 1 653 ? 25.238 2.461 -27.529 1.00 69.12 653 HIS A N 1
ATOM 5337 C CA . HIS A 1 653 ? 25.275 3.413 -28.639 1.00 69.12 653 HIS A CA 1
ATOM 5338 C C . HIS A 1 653 ? 26.685 3.889 -29.015 1.00 69.12 653 HIS A C 1
ATOM 5340 O O . HIS A 1 653 ? 26.911 4.227 -30.179 1.00 69.12 653 HIS A O 1
ATOM 5346 N N . ASP A 1 654 ? 27.645 3.883 -28.086 1.00 69.69 654 ASP A N 1
ATOM 5347 C CA . ASP A 1 654 ? 29.038 4.231 -28.366 1.00 69.69 654 ASP A CA 1
ATOM 5348 C C . ASP A 1 654 ? 29.956 3.002 -28.271 1.00 69.69 654 ASP A C 1
ATOM 5350 O O . ASP A 1 654 ? 30.339 2.504 -27.210 1.00 69.69 654 ASP A O 1
ATOM 5354 N N . THR A 1 655 ? 30.381 2.537 -29.446 1.00 60.12 655 THR A N 1
ATOM 5355 C CA . THR A 1 655 ? 31.269 1.379 -29.610 1.00 60.12 655 THR A CA 1
ATOM 5356 C C . THR A 1 655 ? 32.638 1.545 -28.937 1.00 60.12 655 THR A C 1
ATOM 5358 O O . THR A 1 655 ? 33.328 0.553 -28.683 1.00 60.12 655 THR A O 1
ATOM 5361 N N . ARG A 1 656 ? 33.053 2.772 -28.608 1.00 63.19 656 ARG A N 1
ATOM 5362 C CA . ARG A 1 656 ? 34.327 3.060 -27.932 1.00 63.19 656 ARG A CA 1
ATOM 5363 C C . ARG A 1 656 ? 34.164 3.421 -26.460 1.00 63.19 656 ARG A C 1
ATOM 5365 O O . ARG A 1 656 ? 35.181 3.606 -25.788 1.00 63.19 656 ARG A O 1
ATOM 5372 N N . TYR A 1 657 ? 32.933 3.482 -25.961 1.00 66.12 657 TYR A N 1
ATOM 5373 C CA . TYR A 1 657 ? 32.666 3.831 -24.578 1.00 66.12 657 TYR A CA 1
ATOM 5374 C C . TYR A 1 657 ? 33.290 2.809 -23.627 1.00 66.12 657 TYR A C 1
ATOM 5376 O O . TYR A 1 657 ? 33.087 1.598 -23.744 1.00 66.12 657 TYR A O 1
ATOM 5384 N N . ARG A 1 658 ? 34.079 3.319 -22.681 1.00 67.50 658 ARG A N 1
ATOM 5385 C CA . ARG A 1 658 ? 34.627 2.561 -21.559 1.00 67.50 658 ARG A CA 1
ATOM 5386 C C . ARG A 1 658 ? 34.117 3.196 -20.284 1.00 67.50 658 ARG A C 1
ATOM 5388 O O . ARG A 1 658 ? 34.158 4.415 -20.144 1.00 67.50 658 ARG A O 1
ATOM 5395 N N . ILE A 1 659 ? 33.690 2.361 -19.350 1.00 74.19 659 ILE A N 1
ATOM 5396 C CA . ILE A 1 659 ? 33.231 2.816 -18.043 1.00 74.19 659 ILE A CA 1
ATOM 5397 C C . ILE A 1 659 ? 34.463 3.305 -17.270 1.00 74.19 659 ILE A C 1
ATOM 5399 O O . ILE A 1 659 ? 35.294 2.500 -16.857 1.00 74.19 659 ILE A O 1
ATOM 5403 N N . THR A 1 660 ? 34.621 4.622 -17.127 1.00 65.50 660 THR A N 1
ATOM 5404 C CA . THR A 1 660 ? 35.774 5.230 -16.438 1.00 65.50 660 THR A CA 1
ATOM 5405 C C . THR A 1 660 ? 35.536 5.409 -14.939 1.00 65.50 660 THR A C 1
ATOM 5407 O O . THR A 1 660 ? 36.450 5.186 -14.151 1.00 65.50 660 THR A O 1
ATOM 5410 N N . ASP A 1 661 ? 34.306 5.737 -14.538 1.00 71.75 661 ASP A N 1
ATOM 5411 C CA . ASP A 1 661 ? 33.917 6.030 -13.149 1.00 71.75 661 ASP A CA 1
ATOM 5412 C C . ASP A 1 661 ? 33.239 4.825 -12.470 1.00 71.75 661 ASP A C 1
ATOM 5414 O O . ASP A 1 661 ? 32.124 4.901 -11.958 1.00 71.75 661 ASP A O 1
ATOM 5418 N N . VAL A 1 662 ? 33.901 3.665 -12.478 1.00 74.75 662 VAL A N 1
ATOM 5419 C CA . VAL A 1 662 ? 33.350 2.432 -11.878 1.00 74.75 662 VAL A CA 1
ATOM 5420 C C . VAL A 1 662 ? 33.179 2.572 -10.359 1.00 74.75 662 VAL A C 1
ATOM 5422 O O . VAL A 1 662 ? 32.183 2.115 -9.809 1.00 74.75 662 VAL A O 1
ATOM 5425 N N . THR A 1 663 ? 34.104 3.257 -9.682 1.00 74.69 663 THR A N 1
ATOM 5426 C CA . THR A 1 663 ? 34.121 3.382 -8.215 1.00 74.69 663 THR A CA 1
ATOM 5427 C C . THR A 1 663 ? 32.923 4.158 -7.667 1.00 74.69 663 THR A C 1
ATOM 5429 O O . THR A 1 663 ? 32.306 3.729 -6.696 1.00 74.69 663 THR A O 1
ATOM 5432 N N . THR A 1 664 ? 32.537 5.267 -8.302 1.00 77.06 664 THR A N 1
ATOM 5433 C CA . THR A 1 664 ? 31.383 6.075 -7.868 1.00 77.06 664 THR A CA 1
ATOM 5434 C C . THR A 1 664 ? 30.053 5.368 -8.136 1.00 77.06 664 THR A C 1
ATOM 5436 O O . THR A 1 664 ? 29.108 5.502 -7.358 1.00 77.06 664 THR A O 1
ATOM 5439 N N . LEU A 1 665 ? 29.975 4.575 -9.210 1.00 79.44 665 LEU A N 1
ATOM 5440 C CA . LEU A 1 665 ? 28.828 3.710 -9.486 1.00 79.44 665 LEU A CA 1
ATOM 5441 C C . LEU A 1 665 ? 28.720 2.596 -8.435 1.00 79.44 665 LEU A C 1
ATOM 5443 O O . LEU A 1 665 ? 27.639 2.373 -7.890 1.00 79.44 665 LEU A O 1
ATOM 5447 N N . GLU A 1 666 ? 29.835 1.942 -8.103 1.00 80.06 666 GLU A N 1
ATOM 5448 C CA . GLU A 1 666 ? 29.903 0.888 -7.083 1.00 80.06 666 GLU A CA 1
ATOM 5449 C C . GLU A 1 666 ? 29.509 1.385 -5.690 1.00 80.06 666 GLU A C 1
ATOM 5451 O O . GLU A 1 666 ? 28.734 0.716 -5.010 1.00 80.06 666 GLU A O 1
ATOM 5456 N N . GLU A 1 667 ? 29.966 2.568 -5.272 1.00 82.31 667 GLU A N 1
ATOM 5457 C CA . GLU A 1 667 ? 29.533 3.197 -4.016 1.00 82.31 667 GLU A CA 1
ATOM 5458 C C . GLU A 1 667 ? 28.005 3.356 -3.955 1.00 82.31 667 GLU A C 1
ATOM 5460 O O . GLU A 1 667 ? 27.384 3.072 -2.926 1.00 82.31 667 GLU A O 1
ATOM 5465 N N . GLY A 1 668 ? 27.387 3.749 -5.074 1.00 82.00 668 GLY A N 1
ATOM 5466 C CA . GLY A 1 668 ? 25.936 3.867 -5.203 1.00 82.00 668 GLY A CA 1
ATOM 5467 C C . GLY A 1 668 ? 25.205 2.530 -5.061 1.00 82.00 668 GLY A C 1
ATOM 5468 O O . GLY A 1 668 ? 24.217 2.452 -4.332 1.00 82.00 668 GLY A O 1
ATOM 5469 N N . PHE A 1 669 ? 25.691 1.471 -5.713 1.00 85.94 669 PHE A N 1
ATOM 5470 C CA . PHE A 1 669 ? 25.092 0.133 -5.614 1.00 85.94 669 PHE A CA 1
ATOM 5471 C C . PHE A 1 669 ? 25.306 -0.509 -4.238 1.00 85.94 669 PHE A C 1
ATOM 5473 O O . PHE A 1 669 ? 24.395 -1.141 -3.710 1.00 85.94 669 PHE A O 1
ATOM 5480 N N . ASN A 1 670 ? 26.466 -0.299 -3.611 1.00 84.25 670 ASN A N 1
ATOM 5481 C CA . ASN A 1 670 ? 26.773 -0.827 -2.278 1.00 84.25 670 ASN A CA 1
ATOM 5482 C C . ASN A 1 670 ? 25.893 -0.211 -1.181 1.00 84.25 670 ASN A C 1
ATOM 5484 O O . ASN A 1 670 ? 25.635 -0.854 -0.165 1.00 84.25 670 ASN A O 1
ATOM 5488 N N . LYS A 1 671 ? 25.401 1.018 -1.388 1.00 86.50 671 LYS A N 1
ATOM 5489 C CA . LYS A 1 671 ? 24.452 1.678 -0.479 1.00 86.50 671 LYS A CA 1
ATOM 5490 C C . LYS A 1 671 ? 23.068 1.009 -0.478 1.00 86.50 671 LYS A C 1
ATOM 5492 O O . LYS A 1 671 ? 22.348 1.138 0.510 1.00 86.50 671 LYS A O 1
ATOM 5497 N N . TYR A 1 672 ? 22.690 0.312 -1.554 1.00 89.31 672 TYR A N 1
ATOM 5498 C CA . TYR A 1 672 ? 21.348 -0.250 -1.742 1.00 89.31 672 TYR A CA 1
ATOM 5499 C C . TYR A 1 672 ? 21.399 -1.718 -2.204 1.00 89.31 672 TYR A C 1
ATOM 5501 O O . TYR A 1 672 ? 21.496 -1.978 -3.406 1.00 89.31 672 TYR A O 1
ATOM 5509 N N . PRO A 1 673 ? 21.268 -2.689 -1.280 1.00 86.12 673 PRO A N 1
ATOM 5510 C CA . PRO A 1 673 ? 21.322 -4.120 -1.596 1.00 86.12 673 PRO A CA 1
ATOM 5511 C C . PRO A 1 673 ? 20.357 -4.587 -2.701 1.00 86.12 673 PRO A C 1
ATOM 5513 O O . PRO A 1 673 ? 20.700 -5.476 -3.478 1.00 86.12 673 PRO A O 1
ATOM 5516 N N . ALA A 1 674 ? 19.187 -3.955 -2.844 1.00 85.44 674 ALA A N 1
ATOM 5517 C CA . ALA A 1 674 ? 18.226 -4.225 -3.918 1.00 85.44 674 ALA A CA 1
ATOM 5518 C C . ALA A 1 674 ? 18.811 -4.053 -5.333 1.00 85.44 674 ALA A C 1
ATOM 5520 O O . ALA A 1 674 ? 18.278 -4.625 -6.283 1.00 85.44 674 ALA A O 1
ATOM 5521 N N . LEU A 1 675 ? 19.888 -3.271 -5.486 1.00 87.12 675 LEU A N 1
ATOM 5522 C CA . LEU A 1 675 ? 20.532 -2.977 -6.770 1.00 87.12 675 LEU A CA 1
ATOM 5523 C C . LEU A 1 675 ? 21.800 -3.805 -7.027 1.00 87.12 675 LEU A C 1
ATOM 5525 O O . LEU A 1 675 ? 22.559 -3.523 -7.959 1.00 87.12 675 LEU A O 1
ATOM 5529 N N . ARG A 1 676 ? 22.060 -4.828 -6.206 1.00 83.75 676 ARG A N 1
ATOM 5530 C CA . ARG A 1 676 ? 23.281 -5.640 -6.278 1.00 83.75 676 ARG A CA 1
ATOM 5531 C C . ARG A 1 676 ? 23.474 -6.311 -7.638 1.00 83.75 676 ARG A C 1
ATOM 5533 O O . ARG A 1 676 ? 24.588 -6.328 -8.158 1.00 83.75 676 ARG A O 1
ATOM 5540 N N . GLN A 1 677 ? 22.401 -6.835 -8.231 1.00 82.44 677 GLN A N 1
ATOM 5541 C CA . GLN A 1 677 ? 22.446 -7.459 -9.556 1.00 82.44 677 GLN A CA 1
ATOM 5542 C C . GLN A 1 677 ? 22.895 -6.448 -10.624 1.00 82.44 677 GLN A C 1
ATOM 5544 O O . GLN A 1 677 ? 23.797 -6.736 -11.408 1.00 82.44 677 GLN A O 1
ATOM 5549 N N . GLN A 1 678 ? 22.318 -5.244 -10.618 1.00 85.50 678 GLN A N 1
ATOM 5550 C CA . GLN A 1 678 ? 22.652 -4.152 -11.535 1.00 85.50 678 GLN A CA 1
ATOM 5551 C C . GLN A 1 678 ? 24.115 -3.721 -11.369 1.00 85.50 678 GLN A C 1
ATOM 5553 O O . GLN A 1 678 ? 24.824 -3.568 -12.365 1.00 85.50 678 GLN A O 1
ATOM 5558 N N . GLY A 1 679 ? 24.595 -3.610 -10.126 1.00 84.12 679 GLY A N 1
ATOM 5559 C CA . GLY A 1 679 ? 26.002 -3.333 -9.834 1.00 84.12 679 GLY A CA 1
ATOM 5560 C C . GLY A 1 679 ? 26.948 -4.418 -10.355 1.00 84.12 679 GLY A C 1
ATOM 5561 O O . GLY A 1 679 ? 27.959 -4.104 -10.984 1.00 84.12 679 GLY A O 1
ATOM 5562 N N . ASN A 1 680 ? 26.596 -5.696 -10.187 1.00 84.38 680 ASN A N 1
ATOM 5563 C CA . ASN A 1 680 ? 27.377 -6.812 -10.731 1.00 84.38 680 ASN A CA 1
ATOM 5564 C C . ASN A 1 680 ? 27.422 -6.793 -12.267 1.00 84.38 680 ASN A C 1
ATOM 5566 O O . ASN A 1 680 ? 28.471 -7.061 -12.848 1.00 84.38 680 ASN A O 1
ATOM 5570 N N . VAL A 1 681 ? 26.324 -6.424 -12.934 1.00 83.25 681 VAL A N 1
ATOM 5571 C CA . VAL A 1 681 ? 26.299 -6.256 -14.397 1.00 83.25 681 VAL A CA 1
ATOM 5572 C C . VAL A 1 681 ? 27.265 -5.153 -14.836 1.00 83.25 681 VAL A C 1
ATOM 5574 O O . VAL A 1 681 ? 28.034 -5.366 -15.770 1.00 83.25 681 VAL A O 1
ATOM 5577 N N . ILE A 1 682 ? 27.295 -4.005 -14.146 1.00 83.12 682 ILE A N 1
ATOM 5578 C CA . ILE A 1 682 ? 28.266 -2.933 -14.431 1.00 83.12 682 ILE A CA 1
ATOM 5579 C C . ILE A 1 682 ? 29.705 -3.407 -14.209 1.00 83.12 682 ILE A C 1
ATOM 5581 O O . ILE A 1 682 ? 30.564 -3.127 -15.044 1.00 83.12 682 ILE A O 1
ATOM 5585 N N . ARG A 1 683 ? 29.975 -4.173 -13.144 1.00 82.62 683 ARG A N 1
ATOM 5586 C CA . ARG A 1 683 ? 31.303 -4.762 -12.896 1.00 82.62 683 ARG A CA 1
ATOM 5587 C C . ARG A 1 683 ? 31.740 -5.670 -14.037 1.00 82.62 683 ARG A C 1
ATOM 5589 O O . ARG A 1 683 ? 32.837 -5.493 -14.568 1.00 82.62 683 ARG A O 1
ATOM 5596 N N . VAL A 1 684 ? 30.860 -6.568 -14.475 1.00 83.88 684 VAL A N 1
ATOM 5597 C CA . VAL A 1 684 ? 31.111 -7.441 -15.625 1.00 83.88 684 VAL A CA 1
ATOM 5598 C C . VAL A 1 684 ? 31.375 -6.612 -16.886 1.00 83.88 684 VAL A C 1
ATOM 5600 O O . VAL A 1 684 ? 32.394 -6.819 -17.538 1.00 83.88 684 VAL A O 1
ATOM 5603 N N . LEU A 1 685 ? 30.544 -5.617 -17.203 1.00 81.38 685 LEU A N 1
ATOM 5604 C CA . LEU A 1 685 ? 30.746 -4.762 -18.382 1.00 81.38 685 LEU A CA 1
ATOM 5605 C C . LEU A 1 685 ? 32.030 -3.922 -18.306 1.00 81.38 685 LEU A C 1
ATOM 5607 O O . LEU A 1 685 ? 32.685 -3.713 -19.324 1.00 81.38 685 LEU A O 1
ATOM 5611 N N . SER A 1 686 ? 32.440 -3.486 -17.112 1.00 82.12 686 SER A N 1
ATOM 5612 C CA . SER A 1 686 ? 33.684 -2.728 -16.917 1.00 82.12 686 SER A CA 1
ATOM 5613 C C . SER A 1 686 ? 34.943 -3.550 -17.209 1.00 82.12 686 SER A C 1
ATOM 5615 O O . SER A 1 686 ? 35.972 -2.988 -17.572 1.00 82.12 686 SER A O 1
ATOM 5617 N N . SER A 1 687 ? 34.856 -4.880 -17.098 1.00 79.75 687 SER A N 1
ATOM 5618 C CA . SER A 1 687 ? 35.956 -5.807 -17.395 1.00 79.75 687 SER A CA 1
ATOM 5619 C C . SER A 1 687 ? 36.110 -6.132 -18.889 1.00 79.75 687 SER A C 1
ATOM 5621 O O . SER A 1 687 ? 36.950 -6.949 -19.277 1.00 79.75 687 SER A O 1
ATOM 5623 N N . TYR A 1 688 ? 35.305 -5.499 -19.747 1.00 75.75 688 TYR A N 1
ATOM 5624 C CA . TYR A 1 688 ? 35.387 -5.657 -21.193 1.00 75.75 688 TYR A CA 1
ATOM 5625 C C . TYR A 1 688 ? 36.772 -5.250 -21.720 1.00 75.75 688 TYR A C 1
ATOM 5627 O O . TYR A 1 688 ? 37.218 -4.114 -21.558 1.00 75.75 688 TYR A O 1
ATOM 5635 N N . MET A 1 689 ? 37.447 -6.191 -22.381 1.00 68.56 689 MET A N 1
ATOM 5636 C CA . MET A 1 689 ? 38.822 -6.106 -22.883 1.00 68.56 689 MET A CA 1
ATOM 5637 C C . MET A 1 689 ? 39.899 -5.884 -21.803 1.00 68.56 689 MET A C 1
ATOM 5639 O O . MET A 1 689 ? 41.033 -5.533 -22.138 1.00 68.56 689 MET A O 1
ATOM 5643 N N . ASP A 1 690 ? 39.583 -6.120 -20.523 1.00 73.50 690 ASP A N 1
ATOM 5644 C CA . ASP A 1 690 ? 40.533 -6.063 -19.408 1.00 73.50 690 ASP A CA 1
ATOM 5645 C C . ASP A 1 690 ? 40.892 -7.473 -18.911 1.00 73.50 690 ASP A C 1
ATOM 5647 O O . ASP A 1 690 ? 40.159 -8.120 -18.160 1.00 73.50 690 ASP A O 1
ATOM 5651 N N . LYS A 1 691 ? 42.073 -7.953 -19.314 1.00 68.44 691 LYS A N 1
ATOM 5652 C CA . LYS A 1 691 ? 42.580 -9.286 -18.945 1.00 68.44 691 LYS A CA 1
ATOM 5653 C C . LYS A 1 691 ? 42.995 -9.391 -17.479 1.00 68.44 691 LYS A C 1
ATOM 5655 O O . LYS A 1 691 ? 43.159 -10.502 -16.984 1.00 68.44 691 LYS A O 1
ATOM 5660 N N . SER A 1 692 ? 43.156 -8.274 -16.771 1.00 74.00 692 SER A N 1
ATOM 5661 C CA . SER A 1 692 ? 43.539 -8.302 -15.356 1.00 74.00 692 SER A CA 1
ATOM 5662 C C . SER A 1 692 ? 42.411 -8.792 -14.437 1.00 74.00 692 SER A C 1
ATOM 5664 O O . SER A 1 692 ? 42.687 -9.222 -13.321 1.00 74.00 692 SER A O 1
ATOM 5666 N N . ARG A 1 693 ? 41.156 -8.800 -14.917 1.00 74.38 693 ARG A N 1
ATOM 5667 C CA . ARG A 1 693 ? 39.948 -9.143 -14.140 1.00 74.38 693 ARG A CA 1
ATOM 5668 C C . ARG A 1 693 ? 39.327 -10.504 -14.492 1.00 74.38 693 ARG A C 1
ATOM 5670 O O . ARG A 1 693 ? 38.164 -10.760 -14.191 1.00 74.38 693 ARG A O 1
ATOM 5677 N N . LEU A 1 694 ? 40.089 -11.395 -15.131 1.00 74.62 694 LEU A N 1
ATOM 5678 C CA . LEU A 1 694 ? 39.604 -12.708 -15.589 1.00 74.62 694 LEU A CA 1
ATOM 5679 C C . LEU A 1 694 ? 39.094 -13.611 -14.449 1.00 74.62 694 LEU A C 1
ATOM 5681 O O . LEU A 1 694 ? 38.062 -14.257 -14.610 1.00 74.62 694 LEU A O 1
ATOM 5685 N N . GLU A 1 695 ? 39.771 -13.640 -13.296 1.00 76.06 695 GLU A N 1
ATOM 5686 C CA . GLU A 1 695 ? 39.354 -14.455 -12.138 1.00 76.06 695 GLU A CA 1
ATOM 5687 C C . GLU A 1 695 ? 38.010 -13.995 -11.553 1.00 76.06 695 GLU A C 1
ATOM 5689 O O . GLU A 1 695 ? 37.138 -14.811 -11.252 1.00 76.06 695 GLU A O 1
ATOM 5694 N N . GLU A 1 696 ? 37.810 -12.680 -11.456 1.00 79.38 696 GLU A N 1
ATOM 5695 C CA . GLU A 1 696 ? 36.555 -12.074 -11.011 1.00 79.38 696 GLU A CA 1
ATOM 5696 C C . GLU A 1 696 ? 35.412 -12.401 -11.984 1.00 79.38 696 GLU A C 1
ATOM 5698 O O . GLU A 1 696 ? 34.331 -12.817 -11.566 1.00 79.38 696 GLU A O 1
ATOM 5703 N N . LEU A 1 697 ? 35.661 -12.300 -13.291 1.00 82.56 697 LEU A N 1
ATOM 5704 C CA . LEU A 1 697 ? 34.672 -12.598 -14.322 1.00 82.56 697 LEU A CA 1
ATOM 5705 C C . LEU A 1 697 ? 34.245 -14.078 -14.334 1.00 82.56 697 LEU A C 1
ATOM 5707 O O . LEU A 1 697 ? 33.062 -14.378 -14.500 1.00 82.56 697 LEU A O 1
ATOM 5711 N N . LEU A 1 698 ? 35.178 -15.006 -14.095 1.00 81.19 698 LEU A N 1
ATOM 5712 C CA . LEU A 1 698 ? 34.877 -16.438 -13.974 1.00 81.19 698 LEU A CA 1
ATOM 5713 C C . LEU A 1 698 ? 33.921 -16.736 -12.808 1.00 81.19 698 LEU A C 1
ATOM 5715 O O . LEU A 1 698 ? 33.064 -17.612 -12.936 1.00 81.19 698 LEU A O 1
ATOM 5719 N N . SER A 1 699 ? 34.008 -15.980 -11.707 1.00 84.25 699 SER A N 1
ATOM 5720 C CA . SER A 1 699 ? 33.067 -16.118 -10.586 1.00 84.25 699 SER A CA 1
ATOM 5721 C C . SER A 1 699 ? 31.627 -15.753 -10.979 1.00 84.25 699 SER A C 1
ATOM 5723 O O . SER A 1 699 ? 30.684 -16.419 -10.554 1.00 84.25 699 SER A O 1
ATOM 5725 N N . PHE A 1 700 ? 31.444 -14.765 -11.863 1.00 84.62 700 PHE A N 1
ATOM 5726 C CA . PHE A 1 700 ? 30.127 -14.362 -12.363 1.00 84.62 700 PHE A CA 1
ATOM 5727 C C . PHE A 1 700 ? 29.560 -15.324 -13.411 1.00 84.62 700 PHE A C 1
ATOM 5729 O O . PHE A 1 700 ? 28.348 -15.527 -13.463 1.00 84.62 700 PHE A O 1
ATOM 5736 N N . VAL A 1 701 ? 30.412 -15.975 -14.208 1.00 82.81 701 VAL A N 1
ATOM 5737 C CA . VAL A 1 701 ? 29.983 -17.029 -15.146 1.00 82.81 701 VAL A CA 1
ATOM 5738 C C . VAL A 1 701 ? 29.322 -18.199 -14.408 1.00 82.81 701 VAL 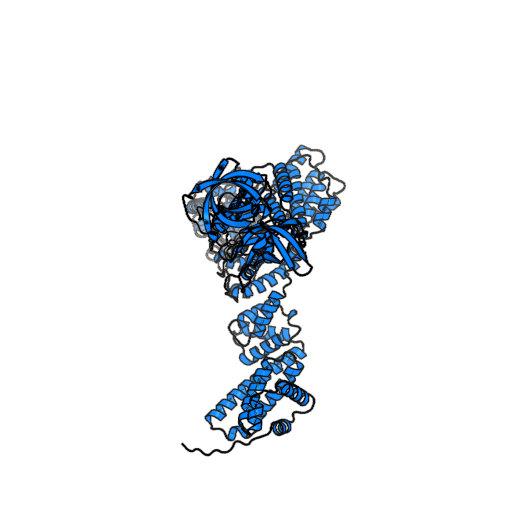A C 1
ATOM 5740 O O . VAL A 1 701 ? 28.353 -18.767 -14.916 1.00 82.81 701 VAL A O 1
ATOM 5743 N N . ALA A 1 702 ? 29.809 -18.520 -13.207 1.00 81.06 702 ALA A N 1
ATOM 5744 C CA . ALA A 1 702 ? 29.273 -19.565 -12.336 1.00 81.06 702 ALA A CA 1
ATOM 5745 C C . ALA A 1 702 ? 28.069 -19.119 -11.474 1.00 81.06 702 ALA A C 1
ATOM 5747 O O . ALA A 1 702 ? 27.618 -19.887 -10.628 1.00 81.06 702 ALA A O 1
ATOM 5748 N N . SER A 1 703 ? 27.554 -17.897 -11.659 1.00 78.81 703 SER A N 1
ATOM 5749 C CA . SER A 1 703 ? 26.402 -17.391 -10.905 1.00 78.81 703 SER A CA 1
ATOM 5750 C C . SER A 1 703 ? 25.118 -18.178 -11.205 1.00 78.81 703 SER A C 1
ATOM 5752 O O . SER A 1 703 ? 24.869 -18.553 -12.351 1.00 78.81 703 SER A O 1
ATOM 5754 N N . GLU A 1 704 ? 24.273 -18.368 -10.184 1.00 73.25 704 GLU A N 1
ATOM 5755 C CA . GLU A 1 704 ? 22.914 -18.922 -10.326 1.00 73.25 704 GLU A CA 1
ATOM 5756 C C . GLU A 1 704 ? 21.971 -17.983 -11.097 1.00 73.25 704 GLU A C 1
ATOM 5758 O O . GLU A 1 704 ? 20.968 -18.417 -11.663 1.00 73.25 704 GLU A O 1
ATOM 5763 N N . ASP A 1 705 ? 22.293 -16.689 -11.150 1.00 74.88 705 ASP A N 1
ATOM 5764 C CA . ASP A 1 705 ? 21.550 -15.721 -11.941 1.00 74.88 705 ASP A CA 1
ATOM 5765 C C . ASP A 1 705 ? 21.871 -15.896 -13.429 1.00 74.88 705 ASP A C 1
ATOM 5767 O O . ASP A 1 705 ? 22.934 -15.503 -13.918 1.00 74.88 705 ASP A O 1
ATOM 5771 N N . TRP A 1 706 ? 20.910 -16.464 -14.160 1.00 77.50 706 TRP A N 1
ATOM 5772 C CA . TRP A 1 706 ? 21.016 -16.705 -15.596 1.00 77.50 706 TRP A CA 1
ATOM 5773 C C . TRP A 1 706 ? 21.387 -15.447 -16.388 1.00 77.50 706 TRP A C 1
ATOM 5775 O O . TRP A 1 706 ? 22.204 -15.534 -17.307 1.00 77.50 706 TRP A O 1
ATOM 5785 N N . TYR A 1 707 ? 20.821 -14.282 -16.046 1.00 77.56 707 TYR A N 1
ATOM 5786 C CA . TYR A 1 707 ? 21.060 -13.051 -16.801 1.00 77.56 707 TYR A CA 1
ATOM 5787 C C . TYR A 1 707 ? 22.506 -12.595 -16.614 1.00 77.56 707 TYR A C 1
ATOM 5789 O O . TYR A 1 707 ? 23.228 -12.404 -17.593 1.00 77.56 707 TYR A O 1
ATOM 5797 N N . LEU A 1 708 ? 22.957 -12.510 -15.361 1.00 81.81 708 LEU A N 1
ATOM 5798 C CA . LEU A 1 708 ? 24.329 -12.139 -15.020 1.00 81.81 708 LEU A CA 1
ATOM 5799 C C . LEU A 1 708 ? 25.352 -13.140 -15.575 1.00 81.81 708 LEU A C 1
ATOM 5801 O O . LEU A 1 708 ? 26.342 -12.725 -16.177 1.00 81.81 708 LEU A O 1
ATOM 5805 N N . SER A 1 709 ? 25.089 -14.445 -15.446 1.00 82.19 709 SER A N 1
ATOM 5806 C CA . SER A 1 709 ? 25.929 -15.509 -16.012 1.00 82.19 709 SER A CA 1
ATOM 5807 C C . SER A 1 709 ? 26.053 -15.371 -17.530 1.00 82.19 709 SER A C 1
ATOM 5809 O O . SER A 1 709 ? 27.149 -15.493 -18.081 1.00 82.19 709 SER A O 1
ATOM 5811 N N . LYS A 1 710 ? 24.949 -15.074 -18.226 1.00 80.88 710 LYS A N 1
ATOM 5812 C CA . LYS A 1 710 ? 24.939 -14.912 -19.682 1.00 80.88 710 LYS A CA 1
ATOM 5813 C C . LYS A 1 710 ? 25.701 -13.661 -20.129 1.00 80.88 710 LYS A C 1
ATOM 5815 O O . LYS A 1 710 ? 26.542 -13.772 -21.019 1.00 80.88 710 LYS A O 1
ATOM 5820 N N . VAL A 1 711 ? 25.504 -12.512 -19.471 1.00 82.75 711 VAL A N 1
ATOM 5821 C CA . VAL A 1 711 ? 26.307 -11.295 -19.719 1.00 82.75 711 VAL A CA 1
ATOM 5822 C C . VAL A 1 711 ? 27.798 -11.573 -19.486 1.00 82.75 711 VAL A C 1
ATOM 5824 O O . VAL A 1 711 ? 28.627 -11.230 -20.328 1.00 82.75 711 VAL A O 1
ATOM 5827 N N . ALA A 1 712 ? 28.149 -12.260 -18.394 1.00 84.94 712 ALA A N 1
ATOM 5828 C CA . ALA A 1 712 ? 29.533 -12.612 -18.080 1.00 84.94 712 ALA A CA 1
ATOM 5829 C C . ALA A 1 712 ? 30.165 -13.541 -19.126 1.00 84.94 712 ALA A C 1
ATOM 5831 O O . ALA A 1 712 ? 31.317 -13.335 -19.498 1.00 84.94 712 ALA A O 1
ATOM 5832 N N . LYS A 1 713 ? 29.420 -14.518 -19.661 1.00 83.31 713 LYS A N 1
ATOM 5833 C CA . LYS A 1 713 ? 29.894 -15.416 -20.733 1.00 83.31 713 LYS A CA 1
ATOM 5834 C C . LYS A 1 713 ? 30.199 -14.670 -22.029 1.00 83.31 713 LYS A C 1
ATOM 5836 O O . LYS A 1 713 ? 31.216 -14.954 -22.663 1.00 83.31 713 LYS A O 1
ATOM 5841 N N . TYR A 1 714 ? 29.359 -13.713 -22.413 1.00 83.44 714 TYR A N 1
ATOM 5842 C CA . TYR A 1 714 ? 29.611 -12.887 -23.592 1.00 83.44 714 TYR A CA 1
ATOM 5843 C C . TYR A 1 714 ? 30.856 -12.012 -23.413 1.00 83.44 714 TYR A C 1
ATOM 5845 O O . TYR A 1 714 ? 31.729 -12.009 -24.278 1.00 83.44 714 TYR A O 1
ATOM 5853 N N . VAL A 1 715 ? 30.997 -11.338 -22.264 1.00 82.75 715 VAL A N 1
ATOM 5854 C CA . VAL A 1 715 ? 32.197 -10.534 -21.971 1.00 82.75 715 VAL A CA 1
ATOM 5855 C C . VAL A 1 715 ? 33.454 -11.412 -21.891 1.00 82.75 715 VAL A C 1
ATOM 5857 O O . VAL A 1 715 ? 34.492 -11.031 -22.430 1.00 82.75 715 VAL A O 1
ATOM 5860 N N . LEU A 1 716 ? 33.364 -12.619 -21.313 1.00 83.38 716 LEU A N 1
ATOM 5861 C CA . LEU A 1 716 ? 34.466 -13.590 -21.300 1.00 83.38 716 LEU A CA 1
ATOM 5862 C C . LEU A 1 716 ? 34.893 -13.948 -22.721 1.00 83.38 716 LEU A C 1
ATOM 5864 O O . LEU A 1 716 ? 36.080 -13.945 -23.032 1.00 83.38 716 LEU A O 1
ATOM 5868 N N . SER A 1 717 ? 33.918 -14.248 -23.576 1.00 81.81 717 SER A N 1
ATOM 5869 C CA . SER A 1 717 ? 34.155 -14.633 -24.966 1.00 81.81 717 SER A CA 1
ATOM 5870 C C . SER A 1 717 ? 34.865 -13.508 -25.722 1.00 81.81 717 SER A C 1
ATOM 5872 O O . SER A 1 717 ? 35.871 -13.765 -26.376 1.00 81.81 717 SER A O 1
ATOM 5874 N N . CYS A 1 718 ? 34.441 -12.254 -25.537 1.00 77.69 718 CYS A N 1
ATOM 5875 C CA . CYS A 1 718 ? 35.138 -11.086 -26.083 1.00 77.69 718 CYS A CA 1
ATOM 5876 C C . CYS A 1 718 ? 36.585 -10.963 -25.575 1.00 77.69 718 CYS A C 1
ATOM 5878 O O . CYS A 1 718 ? 37.479 -10.648 -26.356 1.00 77.69 718 CYS A O 1
ATOM 5880 N N . ASN A 1 719 ? 36.836 -11.253 -24.294 1.00 79.75 719 ASN A N 1
ATOM 5881 C CA . ASN A 1 719 ? 38.172 -11.168 -23.692 1.00 79.75 719 ASN A CA 1
ATOM 5882 C C . ASN A 1 719 ? 39.119 -12.304 -24.129 1.00 79.75 719 ASN A C 1
ATOM 5884 O O . ASN A 1 719 ? 40.338 -12.120 -24.104 1.00 79.75 719 ASN A O 1
ATOM 5888 N N . LEU A 1 720 ? 38.575 -13.472 -24.495 1.00 80.00 720 LEU A N 1
ATOM 5889 C CA . LEU A 1 720 ? 39.333 -14.659 -24.917 1.00 80.00 720 LEU A CA 1
ATOM 5890 C C . LEU A 1 720 ? 39.586 -14.720 -26.432 1.00 80.00 720 LEU A C 1
ATOM 5892 O O . LEU A 1 720 ? 40.559 -15.347 -26.854 1.00 80.00 720 LEU A O 1
ATOM 5896 N N . LEU A 1 721 ? 38.738 -14.085 -27.248 1.00 74.56 721 LEU A N 1
ATOM 5897 C CA . LEU A 1 721 ? 38.867 -14.006 -28.709 1.00 74.56 721 LEU A CA 1
ATOM 5898 C C . LEU A 1 721 ? 39.962 -13.001 -29.123 1.00 74.56 721 LEU A C 1
ATOM 5900 O O . LEU A 1 721 ? 39.723 -11.999 -29.792 1.00 74.56 721 LEU A O 1
ATOM 5904 N N . ASP A 1 722 ? 41.201 -13.277 -28.729 1.00 57.72 722 ASP A N 1
ATOM 5905 C CA . ASP A 1 722 ? 42.381 -12.528 -29.158 1.00 57.72 722 ASP A CA 1
ATOM 5906 C C . ASP A 1 722 ? 42.739 -12.896 -30.612 1.00 57.72 722 ASP A C 1
ATOM 5908 O O . ASP A 1 722 ? 43.079 -14.041 -30.911 1.00 57.72 722 ASP A O 1
ATOM 5912 N N . GLY A 1 723 ? 42.699 -11.919 -31.527 1.00 60.03 723 GLY A N 1
ATOM 5913 C CA . GLY A 1 723 ? 43.252 -12.054 -32.886 1.00 60.03 723 GLY A CA 1
ATOM 5914 C C . GLY A 1 723 ? 42.258 -11.999 -34.051 1.00 60.03 723 GLY A C 1
ATOM 5915 O O . GLY A 1 723 ? 42.695 -12.019 -35.199 1.00 60.03 723 GLY A O 1
ATOM 5916 N N . SER A 1 724 ? 40.950 -11.869 -33.800 1.00 70.88 724 SER A N 1
ATOM 5917 C CA . SER A 1 724 ? 39.941 -11.657 -34.856 1.00 70.88 724 SER A CA 1
ATOM 5918 C C . SER A 1 724 ? 38.952 -10.540 -34.475 1.00 70.88 724 SER A C 1
ATOM 5920 O O . SER A 1 724 ? 37.956 -10.788 -33.797 1.00 70.88 724 SER A O 1
ATOM 5922 N N . PRO A 1 725 ? 39.199 -9.286 -34.909 1.00 71.81 725 PRO A N 1
ATOM 5923 C CA . PRO A 1 725 ? 38.322 -8.146 -34.614 1.00 71.81 725 PRO A CA 1
ATOM 5924 C C . PRO A 1 725 ? 36.871 -8.367 -35.063 1.00 71.81 725 PRO A C 1
ATOM 5926 O O . PRO A 1 725 ? 35.939 -7.889 -34.428 1.00 71.81 725 PRO A O 1
ATOM 5929 N N . GLU A 1 726 ? 36.686 -9.125 -36.142 1.00 72.56 726 GLU A N 1
ATOM 5930 C CA . GLU A 1 726 ? 35.383 -9.494 -36.699 1.00 72.56 726 GLU A CA 1
ATOM 5931 C C . GLU A 1 726 ? 34.587 -10.394 -35.745 1.00 72.56 726 GLU A C 1
ATOM 5933 O O . GLU A 1 726 ? 33.415 -10.124 -35.497 1.00 72.56 726 GLU A O 1
ATOM 5938 N N . ALA A 1 727 ? 35.223 -11.408 -35.145 1.00 71.81 727 ALA A N 1
ATOM 5939 C CA . ALA A 1 727 ? 34.562 -12.304 -34.196 1.00 71.81 727 ALA A CA 1
ATOM 5940 C C . ALA A 1 727 ? 34.227 -11.592 -32.878 1.00 71.81 727 ALA A C 1
ATOM 5942 O O . ALA A 1 727 ? 33.144 -11.786 -32.330 1.00 71.81 727 ALA A O 1
ATOM 5943 N N . VAL A 1 728 ? 35.121 -10.718 -32.396 1.00 72.69 728 VAL A N 1
ATOM 5944 C CA . VAL A 1 728 ? 34.860 -9.879 -31.213 1.00 72.69 728 VAL A CA 1
ATOM 5945 C C . VAL A 1 728 ? 33.670 -8.951 -31.461 1.00 72.69 728 VAL A C 1
ATOM 5947 O O . VAL A 1 728 ? 32.807 -8.829 -30.597 1.00 72.69 728 VAL A O 1
ATOM 5950 N N . ASN A 1 729 ? 33.582 -8.337 -32.645 1.00 74.25 729 ASN A N 1
ATOM 5951 C CA . ASN A 1 729 ? 32.447 -7.486 -32.998 1.00 74.25 729 ASN A CA 1
ATOM 5952 C C . ASN A 1 729 ? 31.137 -8.281 -33.114 1.00 74.25 729 ASN A C 1
ATOM 5954 O O . ASN A 1 729 ? 30.123 -7.795 -32.637 1.00 74.25 729 ASN A O 1
ATOM 5958 N N . MET A 1 730 ? 31.148 -9.512 -33.640 1.00 75.00 730 MET A N 1
ATOM 5959 C CA . MET A 1 730 ? 29.946 -10.364 -33.683 1.00 75.00 730 MET A CA 1
ATOM 5960 C C . MET A 1 730 ? 29.423 -10.713 -32.284 1.00 75.00 730 MET A C 1
ATOM 5962 O O . MET A 1 730 ? 28.241 -10.529 -32.004 1.00 75.00 730 MET A O 1
ATOM 5966 N N . VAL A 1 731 ? 30.300 -11.176 -31.386 1.00 76.69 731 VAL A N 1
ATOM 5967 C CA . VAL A 1 731 ? 29.919 -11.505 -29.999 1.00 76.69 731 VAL A CA 1
ATOM 5968 C C . VAL A 1 731 ? 29.483 -10.250 -29.245 1.00 76.69 731 VAL A C 1
ATOM 5970 O O . VAL A 1 731 ? 28.558 -10.291 -28.433 1.00 76.69 731 VAL A O 1
ATOM 5973 N N . ARG A 1 732 ? 30.115 -9.108 -29.532 1.00 73.19 732 ARG A N 1
ATOM 5974 C CA . ARG A 1 732 ? 29.704 -7.812 -28.997 1.00 73.19 732 ARG A CA 1
ATOM 5975 C C . ARG A 1 732 ? 28.321 -7.409 -29.496 1.00 73.19 732 ARG A C 1
ATOM 5977 O O . ARG A 1 732 ? 27.518 -6.980 -28.679 1.00 73.19 732 ARG A O 1
ATOM 5984 N N . ASP A 1 733 ? 28.033 -7.525 -30.784 1.00 74.56 733 ASP A N 1
ATOM 5985 C CA . ASP A 1 733 ? 26.722 -7.185 -31.340 1.00 74.56 733 ASP A CA 1
ATOM 5986 C C . ASP A 1 733 ? 25.634 -8.085 -30.744 1.00 74.56 733 ASP A C 1
ATOM 5988 O O . ASP A 1 733 ? 24.547 -7.609 -30.422 1.00 74.56 733 ASP A O 1
ATOM 5992 N N . GLU A 1 734 ? 25.946 -9.357 -30.486 1.00 76.94 734 GLU A N 1
ATOM 5993 C CA . GLU A 1 734 ? 25.054 -10.276 -29.780 1.00 76.94 734 GLU A CA 1
ATOM 5994 C C . GLU A 1 734 ? 24.837 -9.853 -28.316 1.00 76.94 734 GLU A C 1
ATOM 5996 O O . GLU A 1 734 ? 23.694 -9.752 -27.871 1.00 76.94 734 GLU A O 1
ATOM 6001 N N . LEU A 1 735 ? 25.903 -9.499 -27.588 1.00 77.81 735 LEU A N 1
ATOM 6002 C CA . LEU A 1 735 ? 25.830 -8.939 -26.234 1.00 77.81 735 LEU A CA 1
ATOM 6003 C C . LEU A 1 735 ? 24.999 -7.652 -26.194 1.00 77.81 735 LEU A C 1
ATOM 6005 O O . LEU A 1 735 ? 24.143 -7.489 -25.328 1.00 77.81 735 LEU A O 1
ATOM 6009 N N . LEU A 1 736 ? 25.232 -6.736 -27.132 1.00 73.44 736 LEU A N 1
ATOM 6010 C CA . LEU A 1 736 ? 24.500 -5.482 -27.228 1.00 73.44 736 LEU A CA 1
ATOM 6011 C C . LEU A 1 736 ? 23.047 -5.727 -27.618 1.00 73.44 736 LEU A C 1
ATOM 6013 O O . LEU A 1 736 ? 22.178 -5.069 -27.061 1.00 73.44 736 LEU A O 1
ATOM 6017 N N . SER A 1 737 ? 22.751 -6.695 -28.485 1.00 73.50 737 SER A N 1
ATOM 6018 C CA . SER A 1 737 ? 21.374 -7.102 -28.787 1.00 73.50 737 SER A CA 1
ATOM 6019 C C . SER A 1 737 ? 20.670 -7.679 -27.554 1.00 73.50 737 SER A C 1
ATOM 6021 O O . SER A 1 737 ? 19.513 -7.346 -27.290 1.00 73.50 737 SER A O 1
ATOM 6023 N N . PHE A 1 738 ? 21.400 -8.461 -26.753 1.00 74.62 738 PHE A N 1
ATOM 6024 C CA . PHE A 1 738 ? 20.918 -9.075 -25.525 1.00 74.62 738 PHE A CA 1
ATOM 6025 C C . PHE A 1 738 ? 20.661 -8.039 -24.425 1.00 74.62 738 PHE A C 1
ATOM 6027 O O . PHE A 1 738 ? 19.648 -8.123 -23.746 1.00 74.62 738 PHE A O 1
ATOM 6034 N N . ILE A 1 739 ? 21.528 -7.033 -24.272 1.00 71.00 739 ILE A N 1
ATOM 6035 C CA . ILE A 1 739 ? 21.347 -5.943 -23.296 1.00 71.00 739 ILE A CA 1
ATOM 6036 C C . ILE A 1 739 ? 20.300 -4.926 -23.782 1.00 71.00 739 ILE A C 1
ATOM 6038 O O . ILE A 1 739 ? 19.510 -4.423 -22.986 1.00 71.00 739 ILE A O 1
ATOM 6042 N N . SER A 1 740 ? 20.264 -4.627 -25.085 1.00 61.47 740 SER A N 1
ATOM 6043 C CA . SER A 1 740 ? 19.327 -3.656 -25.670 1.00 61.47 740 SER A CA 1
ATOM 6044 C C . SER A 1 740 ? 17.892 -4.167 -25.719 1.00 61.47 740 SER A C 1
ATOM 6046 O O . SER A 1 740 ? 16.983 -3.357 -25.876 1.00 61.47 740 SER A O 1
ATOM 6048 N N . PHE A 1 741 ? 17.679 -5.488 -25.644 1.00 55.09 741 PHE A N 1
ATOM 6049 C CA . PHE A 1 741 ? 16.375 -6.139 -25.806 1.00 55.09 741 PHE A CA 1
ATOM 6050 C C . PHE A 1 741 ? 15.507 -5.469 -26.894 1.00 55.09 741 PHE A C 1
ATOM 6052 O O . PHE A 1 741 ? 14.337 -5.145 -26.679 1.00 55.09 741 PHE A O 1
ATOM 6059 N N . LYS A 1 742 ? 16.065 -5.295 -28.104 1.00 33.62 742 LYS A N 1
ATOM 6060 C CA . LYS A 1 742 ? 15.264 -5.147 -29.333 1.00 33.62 742 LYS A CA 1
ATOM 6061 C C . LYS A 1 742 ? 14.769 -6.524 -29.765 1.00 33.62 742 LYS A C 1
ATOM 6063 O O . LYS A 1 742 ? 15.080 -7.016 -30.842 1.00 33.62 742 LYS A O 1
ATOM 6068 N N . THR A 1 743 ? 14.008 -7.167 -28.900 1.00 28.98 743 THR A N 1
ATOM 6069 C CA . THR A 1 743 ? 13.025 -8.134 -29.354 1.00 28.98 743 THR A CA 1
ATOM 6070 C C . THR A 1 743 ? 11.710 -7.395 -29.238 1.00 28.98 743 THR A C 1
ATOM 6072 O O . THR A 1 743 ? 11.307 -6.980 -28.145 1.00 28.98 743 THR A O 1
ATOM 6075 N N . GLU A 1 744 ? 11.065 -7.181 -30.381 1.00 27.64 744 GLU A N 1
ATOM 6076 C CA . GLU A 1 744 ? 9.613 -7.090 -30.442 1.00 27.64 744 GLU A CA 1
ATOM 6077 C C . GLU A 1 744 ? 9.052 -8.406 -29.881 1.00 27.64 744 GLU A C 1
ATOM 6079 O O . GLU A 1 744 ? 8.522 -9.250 -30.593 1.00 27.64 744 GLU A O 1
ATOM 6084 N N . GLU A 1 745 ? 9.145 -8.597 -28.569 1.00 28.95 745 GLU A N 1
ATOM 6085 C CA . GLU A 1 745 ? 7.969 -9.076 -27.883 1.00 28.95 745 GLU A CA 1
ATOM 6086 C C . GLU A 1 745 ? 6.966 -7.960 -28.117 1.00 28.95 745 GLU A C 1
ATOM 6088 O O . GLU A 1 745 ? 7.016 -6.911 -27.472 1.00 28.95 745 GLU A O 1
ATOM 6093 N N . LYS A 1 746 ? 6.123 -8.151 -29.136 1.00 27.61 746 LYS A N 1
ATOM 6094 C CA . LYS A 1 746 ? 4.778 -7.608 -29.070 1.00 27.61 746 LYS A CA 1
ATOM 6095 C C . LYS A 1 746 ? 4.323 -7.899 -27.654 1.00 27.61 746 LYS A C 1
ATOM 6097 O O . LYS A 1 746 ? 4.232 -9.068 -27.276 1.00 27.61 746 LYS A O 1
ATOM 6102 N N . GLU A 1 747 ? 4.187 -6.823 -26.891 1.00 34.38 747 GLU A N 1
ATOM 6103 C CA . GLU A 1 747 ? 3.479 -6.822 -25.635 1.00 34.38 747 GLU A CA 1
ATOM 6104 C C . GLU A 1 747 ? 2.171 -7.520 -25.906 1.00 34.38 747 GLU A C 1
ATOM 6106 O O . GLU A 1 747 ? 1.280 -7.021 -26.590 1.00 34.38 747 GLU A O 1
ATOM 6111 N N . ASP A 1 748 ? 2.119 -8.735 -25.424 1.00 28.11 748 ASP A N 1
ATOM 6112 C CA . ASP A 1 748 ? 0.882 -9.394 -25.218 1.00 28.11 748 ASP A CA 1
ATOM 6113 C C . ASP A 1 748 ? 0.982 -9.959 -23.830 1.00 28.11 748 ASP A C 1
ATOM 6115 O O . ASP A 1 748 ? 1.931 -10.682 -23.510 1.00 28.11 748 ASP A O 1
ATOM 6119 N N . GLY A 1 749 ? 0.047 -9.532 -22.990 1.00 32.72 749 GLY A N 1
ATOM 6120 C CA . GLY A 1 749 ? -0.119 -9.986 -21.618 1.00 32.72 749 GLY A CA 1
ATOM 6121 C C . GLY A 1 749 ? -0.543 -11.452 -21.575 1.00 32.72 749 GLY A C 1
ATOM 6122 O O . GLY A 1 749 ? -1.575 -11.799 -21.003 1.00 32.72 749 GLY A O 1
ATOM 6123 N N . GLY A 1 750 ? 0.236 -12.324 -22.209 1.00 31.62 750 GLY A N 1
ATOM 6124 C CA . GLY A 1 750 ? 0.085 -13.755 -22.177 1.00 31.62 750 GLY A CA 1
ATOM 6125 C C . GLY A 1 750 ? 0.877 -14.349 -21.047 1.00 31.62 750 GLY A C 1
ATOM 6126 O O . GLY A 1 750 ? 2.096 -14.458 -21.114 1.00 31.62 750 GLY A O 1
ATOM 6127 N N . MET A 1 751 ? 0.120 -14.744 -20.027 1.00 38.31 751 MET A N 1
ATOM 6128 C CA . MET A 1 751 ? 0.473 -15.674 -18.964 1.00 38.31 751 MET A CA 1
ATOM 6129 C C . MET A 1 751 ? 1.644 -16.581 -19.375 1.00 38.31 751 MET A C 1
ATOM 6131 O O . MET A 1 751 ? 1.483 -17.488 -20.196 1.00 38.31 751 MET A O 1
ATOM 6135 N N . VAL A 1 752 ? 2.834 -16.320 -18.823 1.00 43.84 752 VAL A N 1
ATOM 6136 C CA . VAL A 1 752 ? 4.015 -17.163 -19.043 1.00 43.84 752 VAL A CA 1
ATOM 6137 C C . VAL A 1 752 ? 3.810 -18.446 -18.244 1.00 43.84 752 VAL A C 1
ATOM 6139 O O . VAL A 1 752 ? 4.205 -18.549 -17.087 1.00 43.84 752 VAL A O 1
ATOM 6142 N N . MET A 1 753 ? 3.131 -19.416 -18.852 1.00 49.81 753 MET A N 1
ATOM 6143 C CA . MET A 1 753 ? 2.993 -20.758 -18.297 1.00 49.81 753 MET A CA 1
ATOM 6144 C C . MET A 1 753 ? 4.175 -21.617 -18.735 1.00 49.81 753 MET A C 1
ATOM 6146 O O . MET A 1 753 ? 4.459 -21.737 -19.928 1.00 49.81 753 MET A O 1
ATOM 6150 N N . ALA A 1 754 ? 4.856 -22.210 -17.755 1.00 59.28 754 ALA A N 1
ATOM 6151 C CA . ALA A 1 754 ? 5.920 -23.179 -17.975 1.00 59.28 754 ALA A CA 1
ATOM 6152 C C . ALA A 1 754 ? 5.325 -24.593 -18.068 1.00 59.28 754 ALA A C 1
ATOM 6154 O O . ALA A 1 754 ? 4.614 -25.039 -17.169 1.00 59.28 754 ALA A O 1
ATOM 6155 N N . PHE A 1 755 ? 5.637 -25.309 -19.147 1.00 63.31 755 PHE A N 1
ATOM 6156 C CA . PHE A 1 755 ? 5.182 -26.674 -19.428 1.00 63.31 755 PHE A CA 1
ATOM 6157 C C . PHE A 1 755 ? 6.098 -27.752 -18.817 1.00 63.31 755 PHE A C 1
ATOM 6159 O O . PHE A 1 755 ? 5.957 -28.927 -19.151 1.00 63.31 755 PHE A O 1
ATOM 6166 N N . GLY A 1 756 ? 7.010 -27.384 -17.908 1.00 68.06 756 GLY A N 1
ATOM 6167 C CA . GLY A 1 756 ? 8.024 -28.276 -17.327 1.00 68.06 756 GLY A CA 1
ATOM 6168 C C . GLY A 1 756 ? 9.130 -28.648 -18.320 1.00 68.06 756 GLY A C 1
ATOM 6169 O O . GLY A 1 756 ? 9.262 -28.004 -19.355 1.00 68.06 756 GLY A O 1
ATOM 6170 N N . ASP A 1 757 ? 9.899 -29.693 -18.010 1.00 71.12 757 ASP A N 1
ATOM 6171 C CA . ASP A 1 757 ? 10.998 -30.181 -18.856 1.00 71.12 757 ASP A CA 1
ATOM 6172 C C . ASP A 1 757 ? 10.547 -31.307 -19.806 1.00 71.12 757 ASP A C 1
ATOM 6174 O O . ASP A 1 757 ? 9.622 -32.075 -19.510 1.00 71.12 757 ASP A O 1
ATOM 6178 N N . GLU A 1 758 ? 11.238 -31.455 -20.940 1.00 76.44 758 GLU A N 1
ATOM 6179 C CA . GLU A 1 758 ? 11.044 -32.593 -21.842 1.00 76.44 758 GLU A CA 1
ATOM 6180 C C . GLU A 1 758 ? 11.425 -33.921 -21.179 1.00 76.44 758 GLU A C 1
ATOM 6182 O O . GLU A 1 758 ? 12.455 -34.057 -20.513 1.00 76.44 758 GLU A O 1
ATOM 6187 N N . ASN A 1 759 ? 10.613 -34.953 -21.401 1.00 77.19 759 ASN A N 1
ATOM 6188 C CA . ASN A 1 759 ? 10.836 -36.270 -20.814 1.00 77.19 759 ASN A CA 1
ATOM 6189 C C . ASN A 1 759 ? 10.274 -37.400 -21.695 1.00 77.19 759 ASN A C 1
ATOM 6191 O O . ASN A 1 759 ? 9.843 -37.186 -22.829 1.00 77.19 759 ASN A O 1
ATOM 6195 N N . GLY A 1 760 ? 10.252 -38.627 -21.163 1.00 70.25 760 GLY A N 1
ATOM 6196 C CA . GLY A 1 760 ? 9.751 -39.822 -21.861 1.00 70.25 760 GLY A CA 1
ATOM 6197 C C . GLY A 1 760 ? 8.319 -39.727 -22.395 1.00 70.25 760 GLY A C 1
ATOM 6198 O O . GLY A 1 760 ? 7.975 -40.467 -23.312 1.00 70.25 760 GLY A O 1
ATOM 6199 N N . SER A 1 761 ? 7.514 -38.812 -21.857 1.00 79.56 761 SER A N 1
ATOM 6200 C CA . SER A 1 761 ? 6.100 -38.597 -22.183 1.00 79.56 761 SER A CA 1
ATOM 6201 C C . SER A 1 761 ? 5.784 -37.174 -22.666 1.00 79.56 761 SER A C 1
ATOM 6203 O O . SER A 1 761 ? 4.620 -36.876 -22.918 1.00 79.56 761 SER A O 1
ATOM 6205 N N . ARG A 1 762 ? 6.782 -36.287 -22.788 1.00 84.38 762 ARG A N 1
ATOM 6206 C CA . ARG A 1 762 ? 6.603 -34.867 -23.131 1.00 84.38 762 ARG A CA 1
ATOM 6207 C C . ARG A 1 762 ? 7.683 -34.408 -24.108 1.00 84.38 762 ARG A C 1
ATOM 6209 O O . ARG A 1 762 ? 8.863 -34.637 -23.849 1.00 84.38 762 ARG A O 1
ATOM 6216 N N . GLU A 1 763 ? 7.272 -33.799 -25.214 1.00 85.62 763 GLU A N 1
ATOM 6217 C CA . GLU A 1 763 ? 8.144 -33.236 -26.259 1.00 85.62 763 GLU A CA 1
ATOM 6218 C C . GLU A 1 763 ? 7.672 -31.822 -26.607 1.00 85.62 763 GLU A C 1
ATOM 6220 O O . GLU A 1 763 ? 6.460 -31.585 -26.693 1.00 85.62 763 GLU A O 1
ATOM 6225 N N . PHE A 1 764 ? 8.611 -30.909 -26.844 1.00 88.06 764 PHE A N 1
ATOM 6226 C CA . PHE A 1 764 ? 8.348 -29.534 -27.245 1.00 88.06 764 PHE A CA 1
ATOM 6227 C C . PHE A 1 764 ? 8.846 -29.263 -28.659 1.00 88.06 764 PHE A C 1
ATOM 6229 O O . PHE A 1 764 ? 9.896 -29.731 -29.096 1.00 88.06 764 PHE A O 1
ATOM 6236 N N . LYS A 1 765 ? 8.054 -28.488 -29.397 1.00 88.56 765 LYS A N 1
ATOM 6237 C CA . LYS A 1 765 ? 8.438 -27.928 -30.687 1.00 88.56 765 LYS A CA 1
ATOM 6238 C C . LYS A 1 765 ? 7.966 -26.490 -30.780 1.00 88.56 765 LYS A C 1
ATOM 6240 O O . LYS A 1 765 ? 6.821 -26.162 -30.464 1.00 88.56 765 LYS A O 1
ATOM 6245 N N . SER A 1 766 ? 8.845 -25.629 -31.271 1.00 83.19 766 SER A N 1
ATOM 6246 C CA . SER A 1 766 ? 8.560 -24.209 -31.434 1.00 83.19 766 SER A CA 1
ATOM 6247 C C . SER A 1 766 ? 7.534 -23.949 -32.543 1.00 83.19 766 SER A C 1
ATOM 6249 O O . SER A 1 766 ? 6.671 -23.092 -32.380 1.00 83.19 766 SER A O 1
ATOM 6251 N N . SER A 1 767 ? 7.590 -24.699 -33.648 1.00 86.44 767 SER A N 1
ATOM 6252 C CA . SER A 1 767 ? 6.780 -24.479 -34.854 1.00 86.44 767 SER A CA 1
ATOM 6253 C C . SER A 1 767 ? 6.731 -25.742 -35.732 1.00 86.44 767 SER A C 1
ATOM 6255 O O . SER A 1 767 ? 7.616 -26.588 -35.637 1.00 86.44 767 SER A O 1
ATOM 6257 N N . ILE A 1 768 ? 5.722 -25.875 -36.609 1.00 86.75 768 ILE A N 1
ATOM 6258 C CA . ILE A 1 768 ? 5.737 -26.879 -37.704 1.00 86.75 768 ILE A CA 1
ATOM 6259 C C . ILE A 1 768 ? 6.304 -26.329 -39.020 1.00 86.75 768 ILE A C 1
ATOM 6261 O O . ILE A 1 768 ? 6.330 -27.039 -40.024 1.00 86.75 768 ILE A O 1
ATOM 6265 N N . VAL A 1 769 ? 6.681 -25.050 -39.047 1.00 82.19 769 VAL A N 1
ATOM 6266 C CA . VAL A 1 769 ? 7.103 -24.310 -40.243 1.00 82.19 769 VAL A CA 1
ATOM 6267 C C . VAL A 1 769 ? 8.552 -23.848 -40.132 1.00 82.19 769 VAL A C 1
ATOM 6269 O O . VAL A 1 769 ? 9.283 -23.899 -41.120 1.00 82.19 769 VAL A O 1
ATOM 6272 N N . TYR A 1 770 ? 8.967 -23.381 -38.956 1.00 80.56 770 TYR A N 1
ATOM 6273 C CA . TYR A 1 770 ? 10.252 -22.722 -38.742 1.00 80.56 770 TYR A CA 1
ATOM 6274 C C . TYR A 1 770 ? 11.177 -23.575 -37.864 1.00 80.56 770 TYR A C 1
ATOM 6276 O O . TYR A 1 770 ? 10.775 -23.946 -36.762 1.00 80.56 770 TYR A O 1
ATOM 6284 N N . PRO A 1 771 ? 12.419 -23.853 -38.302 1.00 72.38 771 PRO A N 1
ATOM 6285 C CA . PRO A 1 771 ? 13.419 -24.516 -37.467 1.00 72.38 771 PRO A CA 1
ATOM 6286 C C . PRO A 1 771 ? 13.820 -23.656 -36.261 1.00 72.38 771 PRO A C 1
ATOM 6288 O O . PRO A 1 771 ? 13.961 -22.438 -36.392 1.00 72.38 771 PRO A O 1
ATOM 6291 N N . ALA A 1 772 ? 14.085 -24.293 -35.115 1.00 59.59 772 ALA A N 1
ATOM 6292 C CA . ALA A 1 772 ? 14.393 -23.620 -33.846 1.00 59.59 772 ALA A CA 1
ATOM 6293 C C . ALA A 1 772 ? 15.651 -22.720 -33.875 1.00 59.59 772 ALA A C 1
ATOM 6295 O O . ALA A 1 772 ? 15.698 -21.724 -33.157 1.00 59.59 772 ALA A O 1
ATOM 6296 N N . GLU A 1 773 ? 16.642 -23.030 -34.720 1.00 50.00 773 GLU A N 1
ATOM 6297 C CA . GLU A 1 773 ? 17.958 -22.360 -34.738 1.00 50.00 773 GLU A CA 1
ATOM 6298 C C . GLU A 1 773 ? 18.185 -21.425 -35.943 1.00 50.00 773 GLU A C 1
ATOM 6300 O O . GLU A 1 773 ? 19.262 -20.848 -36.089 1.00 50.00 773 GLU A O 1
ATOM 6305 N N . SER A 1 774 ? 17.199 -21.259 -36.834 1.00 46.53 774 SER A N 1
ATOM 6306 C CA . SER A 1 774 ? 17.404 -20.532 -38.096 1.00 46.53 774 SER A CA 1
ATOM 6307 C C . SER A 1 774 ? 16.726 -19.162 -38.129 1.00 46.53 774 SER A C 1
ATOM 6309 O O . SER A 1 774 ? 15.550 -19.006 -37.806 1.00 46.53 774 SER A O 1
ATOM 6311 N N . THR A 1 775 ? 17.474 -18.157 -38.583 1.00 42.31 775 THR A N 1
ATOM 6312 C CA . THR A 1 775 ? 17.029 -16.788 -38.872 1.00 42.31 775 THR A CA 1
ATOM 6313 C C . THR A 1 775 ? 16.012 -16.766 -40.025 1.00 42.31 775 THR A C 1
ATOM 6315 O O . THR A 1 775 ? 16.338 -16.465 -41.167 1.00 42.31 775 THR A O 1
ATOM 6318 N N . GLY A 1 776 ? 14.751 -17.097 -39.731 1.00 54.03 776 GLY A N 1
ATOM 6319 C CA . GLY A 1 776 ? 13.578 -16.734 -40.540 1.00 54.03 776 GLY A CA 1
ATOM 6320 C C . GLY A 1 776 ? 13.289 -17.550 -41.809 1.00 54.03 776 GLY A C 1
ATOM 6321 O O . GLY A 1 776 ? 12.317 -17.241 -42.501 1.00 54.03 776 GLY A O 1
ATOM 6322 N N . ASN A 1 777 ? 14.059 -18.594 -42.126 1.00 65.25 777 ASN A N 1
ATOM 6323 C CA . ASN A 1 777 ? 13.798 -19.426 -43.307 1.00 65.25 777 ASN A CA 1
ATOM 6324 C C . ASN A 1 777 ? 12.766 -20.524 -42.996 1.00 65.25 777 ASN A C 1
ATOM 6326 O O . ASN A 1 777 ? 13.042 -21.456 -42.246 1.00 65.25 777 ASN A O 1
ATOM 6330 N N . ALA A 1 778 ? 11.574 -20.426 -43.592 1.00 71.12 778 ALA A N 1
ATOM 6331 C CA . ALA A 1 778 ? 10.524 -21.437 -43.461 1.00 71.12 778 ALA A CA 1
ATOM 6332 C C . ALA A 1 778 ? 10.914 -22.746 -44.171 1.00 71.12 778 ALA A C 1
ATOM 6334 O O . ALA A 1 778 ? 11.252 -22.737 -45.356 1.00 71.12 778 ALA A O 1
ATOM 6335 N N . ASN A 1 779 ? 10.805 -23.873 -43.467 1.00 80.88 779 ASN A N 1
ATOM 6336 C CA . ASN A 1 779 ? 11.052 -25.213 -43.991 1.00 80.88 779 ASN A CA 1
ATOM 6337 C C . ASN A 1 779 ? 9.984 -26.198 -43.483 1.00 80.88 779 ASN A C 1
ATOM 6339 O O . ASN A 1 779 ? 10.202 -27.012 -42.586 1.00 80.88 779 ASN A O 1
ATOM 6343 N N . LEU A 1 780 ? 8.797 -26.085 -44.080 1.00 82.38 780 LEU A N 1
ATOM 6344 C CA . LEU A 1 780 ? 7.588 -26.812 -43.689 1.00 82.38 780 LEU A CA 1
ATOM 6345 C C . LEU A 1 780 ? 7.729 -28.338 -43.772 1.00 82.38 780 LEU A C 1
ATOM 6347 O O . LEU A 1 780 ? 7.163 -29.046 -42.944 1.00 82.38 780 LEU A O 1
ATOM 6351 N N . ASP A 1 781 ? 8.420 -28.858 -44.787 1.00 80.19 781 ASP A N 1
ATOM 6352 C CA . ASP A 1 781 ? 8.496 -30.306 -44.995 1.00 80.19 781 ASP A CA 1
ATOM 6353 C C . ASP A 1 781 ? 9.446 -30.976 -43.992 1.00 80.19 781 ASP A C 1
ATOM 6355 O O . ASP A 1 781 ? 9.096 -32.018 -43.441 1.00 80.19 781 ASP A O 1
ATOM 6359 N N . GLU A 1 782 ? 10.591 -30.357 -43.684 1.00 82.81 782 GLU A N 1
ATOM 6360 C CA . GLU A 1 782 ? 11.539 -30.878 -42.689 1.00 82.81 782 GLU A CA 1
ATOM 6361 C C . GLU A 1 782 ? 10.984 -30.784 -41.261 1.00 82.81 782 GLU A C 1
ATOM 6363 O O . GLU A 1 782 ? 11.048 -31.749 -40.502 1.00 82.81 782 GLU A O 1
ATOM 6368 N N . GLN A 1 783 ? 10.350 -29.663 -40.906 1.00 84.81 783 GLN A N 1
ATOM 6369 C CA . GLN A 1 783 ? 9.741 -29.507 -39.582 1.00 84.81 783 GLN A CA 1
ATOM 6370 C C . GLN A 1 783 ? 8.538 -30.439 -39.389 1.00 84.81 783 GLN A C 1
ATOM 6372 O O . GLN A 1 783 ? 8.378 -31.048 -38.333 1.00 84.81 783 GLN A O 1
ATOM 6377 N N . MET A 1 784 ? 7.721 -30.645 -40.425 1.00 88.00 784 MET A N 1
ATOM 6378 C CA . MET A 1 784 ? 6.656 -31.648 -40.367 1.00 88.00 784 MET A CA 1
ATOM 6379 C C . MET A 1 784 ? 7.211 -33.077 -40.256 1.00 88.00 784 MET A C 1
ATOM 6381 O O . MET A 1 784 ? 6.620 -33.912 -39.571 1.00 88.00 784 MET A O 1
ATOM 6385 N N . ASP A 1 785 ? 8.344 -33.371 -40.896 1.00 86.69 785 ASP A N 1
ATOM 6386 C CA . ASP A 1 785 ? 9.027 -34.656 -40.740 1.00 86.69 785 ASP A CA 1
ATOM 6387 C C . ASP A 1 785 ? 9.451 -34.907 -39.287 1.00 86.69 785 ASP A C 1
ATOM 6389 O O . ASP A 1 785 ? 9.269 -36.024 -38.798 1.00 86.69 785 ASP A O 1
ATOM 6393 N N . GLU A 1 786 ? 9.952 -33.889 -38.581 1.00 86.38 786 GLU A N 1
ATOM 6394 C CA . GLU A 1 786 ? 10.279 -33.982 -37.153 1.00 86.38 786 GLU A CA 1
ATOM 6395 C C . GLU A 1 786 ? 9.044 -34.258 -36.287 1.00 86.38 786 GLU A C 1
ATOM 6397 O O . GLU A 1 786 ? 9.078 -35.136 -35.421 1.00 86.38 786 GLU A O 1
ATOM 6402 N N . ILE A 1 787 ? 7.927 -33.570 -36.552 1.00 90.75 787 ILE A N 1
ATOM 6403 C CA . ILE A 1 787 ? 6.653 -33.806 -35.856 1.00 90.75 787 ILE A CA 1
ATOM 6404 C C . ILE A 1 787 ? 6.210 -35.263 -36.032 1.00 90.75 787 ILE A C 1
ATOM 6406 O O . ILE A 1 787 ? 5.870 -35.940 -35.060 1.00 90.75 787 ILE A O 1
ATOM 6410 N N . LEU A 1 788 ? 6.242 -35.777 -37.265 1.00 91.56 788 LEU A N 1
ATOM 6411 C CA . LEU A 1 788 ? 5.855 -37.158 -37.567 1.00 91.56 788 LEU A CA 1
ATOM 6412 C C . LEU A 1 788 ? 6.821 -38.179 -36.945 1.00 91.56 788 LEU A C 1
ATOM 6414 O O . LEU A 1 788 ? 6.385 -39.239 -36.491 1.00 91.56 788 LEU A O 1
ATOM 6418 N N . LEU A 1 789 ? 8.111 -37.854 -36.862 1.00 89.12 789 LEU A N 1
ATOM 6419 C CA . LEU A 1 789 ? 9.119 -38.637 -36.146 1.00 89.12 789 LEU A CA 1
ATOM 6420 C C . LEU A 1 789 ? 8.787 -38.768 -34.658 1.00 89.12 789 LEU A C 1
ATOM 6422 O O . LEU A 1 789 ? 8.773 -39.886 -34.136 1.00 89.12 789 LEU A O 1
ATOM 6426 N N . SER A 1 790 ? 8.459 -37.657 -33.995 1.00 88.62 790 SER A N 1
ATOM 6427 C CA . SER A 1 790 ? 8.062 -37.656 -32.584 1.00 88.62 790 SER A CA 1
ATOM 6428 C C . SER A 1 790 ? 6.749 -38.414 -32.366 1.00 88.62 790 SER A C 1
ATOM 6430 O O . SER A 1 790 ? 6.655 -39.214 -31.434 1.00 88.62 790 SER A O 1
ATOM 6432 N N . VAL A 1 791 ? 5.772 -38.282 -33.274 1.00 90.19 791 VAL A N 1
ATOM 6433 C CA . VAL A 1 791 ? 4.534 -39.088 -33.255 1.00 90.19 791 VAL A CA 1
ATOM 6434 C C . VAL A 1 791 ? 4.841 -40.587 -33.352 1.00 90.19 791 VAL A C 1
ATOM 6436 O O . VAL A 1 791 ? 4.360 -41.365 -32.528 1.00 90.19 791 VAL A O 1
ATOM 6439 N N . CYS A 1 792 ? 5.690 -41.006 -34.295 1.00 90.44 792 CYS A N 1
ATOM 6440 C CA . CYS A 1 792 ? 6.122 -42.403 -34.428 1.00 90.44 792 CYS A CA 1
ATOM 6441 C C . CYS A 1 792 ? 6.838 -42.903 -33.160 1.00 90.44 792 CYS A C 1
ATOM 6443 O O . CYS A 1 792 ? 6.572 -44.009 -32.677 1.00 90.44 792 CYS A O 1
ATOM 6445 N N . GLY A 1 793 ? 7.695 -42.056 -32.582 1.00 87.75 793 GLY A N 1
ATOM 6446 C CA . GLY A 1 793 ? 8.410 -42.315 -31.337 1.00 87.75 793 GLY A CA 1
ATOM 6447 C C . GLY A 1 793 ? 7.481 -42.605 -30.158 1.00 87.75 793 GLY A C 1
ATOM 6448 O O . GLY A 1 793 ? 7.705 -43.587 -29.443 1.00 87.75 793 GLY A O 1
ATOM 6449 N N . PHE A 1 794 ? 6.430 -41.798 -29.980 1.00 88.88 794 PHE A N 1
ATOM 6450 C CA . PHE A 1 794 ? 5.441 -41.972 -28.913 1.00 88.88 794 PHE A CA 1
ATOM 6451 C C . PHE A 1 794 ? 4.548 -43.203 -29.115 1.00 88.88 794 PHE A C 1
ATOM 6453 O O . PHE A 1 794 ? 4.358 -43.964 -28.163 1.00 88.88 794 PHE A O 1
ATOM 6460 N N . LEU A 1 795 ? 4.078 -43.463 -30.344 1.00 88.69 795 LEU A N 1
ATOM 6461 C CA . LEU A 1 795 ? 3.247 -44.636 -30.670 1.00 88.69 795 LEU A CA 1
ATOM 6462 C C . LEU A 1 795 ? 3.954 -45.957 -30.309 1.00 88.69 795 LEU A C 1
ATOM 6464 O O . LEU A 1 795 ? 3.344 -46.885 -29.768 1.00 88.69 795 LEU A O 1
ATOM 6468 N N . ASN A 1 796 ? 5.264 -46.034 -30.560 1.00 88.12 796 ASN A N 1
ATOM 6469 C CA . ASN A 1 796 ? 6.089 -47.205 -30.249 1.00 88.12 796 ASN A CA 1
ATOM 6470 C C . ASN A 1 796 ? 6.595 -47.254 -28.791 1.00 88.12 796 ASN A C 1
ATOM 6472 O O . ASN A 1 796 ? 7.139 -48.282 -28.370 1.00 88.12 796 ASN A O 1
ATOM 6476 N N . ALA A 1 797 ? 6.429 -46.176 -28.022 1.00 86.31 797 ALA A N 1
ATOM 6477 C CA . ALA A 1 797 ? 6.787 -46.076 -26.608 1.00 86.31 797 ALA A CA 1
ATOM 6478 C C . ALA A 1 797 ? 5.539 -46.244 -25.711 1.00 86.31 797 ALA A C 1
ATOM 6480 O O . ALA A 1 797 ? 4.658 -47.057 -26.018 1.00 86.31 797 ALA A O 1
ATOM 6481 N N . SER A 1 798 ? 5.493 -45.512 -24.594 1.00 80.94 798 SER A N 1
ATOM 6482 C CA . SER A 1 798 ? 4.394 -45.504 -23.616 1.00 80.94 798 SER A CA 1
ATOM 6483 C C . SER A 1 798 ? 3.310 -44.455 -23.916 1.00 80.94 798 SER A C 1
ATOM 6485 O O . SER A 1 798 ? 2.425 -44.259 -23.090 1.00 80.94 798 SER A O 1
ATOM 6487 N N . GLY A 1 799 ? 3.356 -43.796 -25.079 1.00 83.75 799 GLY A N 1
ATOM 6488 C CA . GLY A 1 799 ? 2.547 -42.609 -25.366 1.00 83.75 799 GLY A CA 1
ATOM 6489 C C . GLY A 1 799 ? 3.100 -41.336 -24.712 1.00 83.75 799 GLY A C 1
ATOM 6490 O O . GLY A 1 799 ? 4.104 -41.373 -23.998 1.00 83.75 799 GLY A O 1
ATOM 6491 N N . GLY A 1 800 ? 2.471 -40.198 -24.994 1.00 85.56 800 GLY A N 1
ATOM 6492 C CA . GLY A 1 800 ? 2.878 -38.891 -24.487 1.00 85.56 800 GLY A CA 1
ATOM 6493 C C . GLY A 1 800 ? 2.165 -37.729 -25.173 1.00 85.56 800 GLY A C 1
ATOM 6494 O O . GLY A 1 800 ? 1.251 -37.927 -25.974 1.00 85.56 800 GLY A O 1
ATOM 6495 N N . VAL A 1 801 ? 2.594 -36.511 -24.853 1.00 88.31 801 VAL A N 1
ATOM 6496 C CA . VAL A 1 801 ? 2.063 -35.271 -25.422 1.00 88.31 801 VAL A CA 1
ATOM 6497 C C . VAL A 1 801 ? 3.181 -34.505 -26.120 1.00 88.31 801 VAL A C 1
ATOM 6499 O O . VAL A 1 801 ? 4.232 -34.241 -25.534 1.00 88.31 801 VAL A O 1
ATOM 6502 N N . LEU A 1 802 ? 2.929 -34.135 -27.373 1.00 90.19 802 LEU A N 1
ATOM 6503 C CA . LEU A 1 802 ? 3.756 -33.218 -28.147 1.00 90.19 802 LEU A CA 1
ATOM 6504 C C . LEU A 1 802 ? 3.111 -31.829 -28.120 1.00 90.19 802 LEU A C 1
ATOM 6506 O O . LEU A 1 802 ? 1.986 -31.672 -28.597 1.00 90.19 802 LEU A O 1
ATOM 6510 N N . TYR A 1 803 ? 3.814 -30.835 -27.584 1.00 89.75 803 TYR A N 1
ATOM 6511 C CA . TYR A 1 803 ? 3.361 -29.445 -27.595 1.00 89.75 803 TYR A CA 1
ATOM 6512 C C . TYR A 1 803 ? 4.060 -28.661 -28.699 1.00 89.75 803 TYR A C 1
ATOM 6514 O O . TYR A 1 803 ? 5.286 -28.601 -28.748 1.00 89.75 803 TYR A O 1
ATOM 6522 N N . VAL A 1 804 ? 3.266 -28.029 -29.559 1.00 90.06 804 VAL A N 1
ATOM 6523 C CA . VAL A 1 804 ? 3.724 -27.147 -30.632 1.00 90.06 804 VAL A CA 1
ATOM 6524 C C . VAL A 1 804 ? 3.389 -25.699 -30.273 1.00 90.06 804 VAL A C 1
ATOM 6526 O O . VAL A 1 804 ? 2.266 -25.407 -29.852 1.00 90.06 804 VAL A O 1
ATOM 6529 N N . GLY A 1 805 ? 4.355 -24.797 -30.441 1.00 86.31 805 GLY A N 1
ATOM 6530 C CA . GLY A 1 805 ? 4.302 -23.420 -29.942 1.00 86.31 805 GLY A CA 1
ATOM 6531 C C . GLY A 1 805 ? 4.963 -23.259 -28.572 1.00 86.31 805 GLY A C 1
ATOM 6532 O O . GLY A 1 805 ? 4.643 -22.314 -27.849 1.00 86.31 805 GLY A O 1
ATOM 6533 N N . VAL A 1 806 ? 5.855 -24.182 -28.199 1.00 83.06 806 VAL A N 1
ATOM 6534 C CA . VAL A 1 806 ? 6.609 -24.188 -26.936 1.00 83.06 806 VAL A CA 1
ATOM 6535 C C . VAL A 1 806 ? 8.092 -24.349 -27.262 1.00 83.06 806 VAL A C 1
ATOM 6537 O O . VAL A 1 806 ? 8.445 -25.161 -28.113 1.00 83.06 806 VAL A O 1
ATOM 6540 N N . ASN A 1 807 ? 8.961 -23.553 -26.640 1.00 79.25 807 ASN A N 1
ATOM 6541 C CA . ASN A 1 807 ? 10.407 -23.684 -26.840 1.00 79.25 807 ASN A CA 1
ATOM 6542 C C . ASN A 1 807 ? 11.008 -24.812 -25.979 1.00 79.25 807 ASN A C 1
ATOM 6544 O O . ASN A 1 807 ? 10.352 -25.335 -25.081 1.00 79.25 807 ASN A O 1
ATOM 6548 N N . ASP A 1 808 ? 12.281 -25.134 -26.205 1.00 73.81 808 ASP A N 1
ATOM 6549 C CA . ASP A 1 808 ? 12.989 -26.219 -25.502 1.00 73.81 808 ASP A CA 1
ATOM 6550 C C . ASP A 1 808 ? 13.093 -26.008 -23.977 1.00 73.81 808 ASP A C 1
ATOM 6552 O O . ASP A 1 808 ? 13.369 -26.942 -23.229 1.00 73.81 808 ASP A O 1
ATOM 6556 N N . PHE A 1 809 ? 12.839 -24.785 -23.498 1.00 65.56 809 PHE A N 1
ATOM 6557 C CA . PHE A 1 809 ? 12.780 -24.436 -22.074 1.00 65.56 809 PHE A CA 1
ATOM 6558 C C . PHE A 1 809 ? 11.371 -24.585 -21.473 1.00 65.56 809 PHE A C 1
ATOM 6560 O O . PHE A 1 809 ? 11.133 -24.147 -20.348 1.00 65.56 809 PHE A O 1
ATOM 6567 N N . GLY A 1 810 ? 10.412 -25.132 -22.226 1.00 65.75 810 GLY A N 1
ATOM 6568 C CA . GLY A 1 810 ? 9.032 -25.310 -21.782 1.00 65.75 810 GLY A CA 1
ATOM 6569 C C . GLY A 1 810 ? 8.216 -24.015 -21.737 1.00 65.75 810 GLY A C 1
ATOM 6570 O O . GLY A 1 810 ? 7.178 -23.977 -21.079 1.00 65.75 810 GLY A O 1
ATOM 6571 N N . ILE A 1 811 ? 8.652 -22.942 -22.405 1.00 72.12 811 ILE A N 1
ATOM 6572 C CA . ILE A 1 811 ? 7.957 -21.645 -22.426 1.00 72.12 811 ILE A CA 1
ATOM 6573 C C . ILE A 1 811 ? 7.076 -21.546 -23.673 1.00 72.12 811 ILE A C 1
ATOM 6575 O O . ILE A 1 811 ? 7.548 -21.748 -24.794 1.00 72.12 811 ILE A O 1
ATOM 6579 N N . ALA A 1 812 ? 5.806 -21.171 -23.494 1.00 76.75 812 ALA A N 1
ATOM 6580 C CA . ALA A 1 812 ? 4.907 -20.882 -24.609 1.00 76.75 812 ALA A CA 1
ATOM 6581 C C . ALA A 1 812 ? 5.401 -19.683 -25.438 1.00 76.75 812 ALA A C 1
ATOM 6583 O O . ALA A 1 812 ? 5.496 -18.546 -24.959 1.00 76.75 812 ALA A O 1
ATOM 6584 N N . ILE A 1 813 ? 5.665 -19.934 -26.716 1.00 77.88 813 ILE A N 1
ATOM 6585 C CA . ILE A 1 813 ? 6.017 -18.920 -27.715 1.00 77.88 813 ILE A CA 1
ATOM 6586 C C . ILE A 1 813 ? 4.888 -18.670 -28.726 1.00 77.88 813 ILE A C 1
ATOM 6588 O O . ILE A 1 813 ? 4.845 -17.577 -29.280 1.00 77.88 813 ILE A O 1
ATOM 6592 N N . GLY A 1 814 ? 3.949 -19.616 -28.872 1.00 84.12 814 GLY A N 1
ATOM 6593 C CA . GLY A 1 814 ? 2.780 -19.518 -29.753 1.00 84.12 814 GLY A CA 1
ATOM 6594 C C . GLY A 1 814 ? 3.029 -20.000 -31.192 1.00 84.12 814 GLY A C 1
ATOM 6595 O O . GLY A 1 814 ? 4.171 -20.089 -31.639 1.00 84.12 814 GLY A O 1
ATOM 6596 N N . ILE A 1 815 ? 1.955 -20.359 -31.909 1.00 88.12 815 ILE A N 1
ATOM 6597 C CA . ILE A 1 815 ? 1.984 -20.850 -33.309 1.00 88.12 815 ILE A CA 1
ATOM 6598 C C . ILE A 1 815 ? 1.433 -19.829 -34.323 1.00 88.12 815 ILE A C 1
ATOM 6600 O O . ILE A 1 815 ? 1.090 -20.175 -35.454 1.00 88.12 815 ILE A O 1
ATOM 6604 N N . GLU A 1 816 ? 1.334 -18.552 -33.952 1.00 84.00 816 GLU A N 1
ATOM 6605 C CA . GLU A 1 816 ? 0.736 -17.492 -34.782 1.00 84.00 816 GLU A CA 1
ATOM 6606 C C . GLU A 1 816 ? 1.498 -17.292 -36.094 1.00 84.00 816 GLU A C 1
ATOM 6608 O O . GLU A 1 816 ? 0.898 -17.048 -37.143 1.00 84.00 816 GLU A O 1
ATOM 6613 N N . ASN A 1 817 ? 2.824 -17.434 -36.053 1.00 80.56 817 ASN A N 1
ATOM 6614 C CA . ASN A 1 817 ? 3.667 -17.363 -37.244 1.00 80.56 817 ASN A CA 1
ATOM 6615 C C . ASN A 1 817 ? 3.334 -18.483 -38.239 1.00 80.56 817 ASN A C 1
ATOM 6617 O O . ASN A 1 817 ? 3.343 -18.244 -39.448 1.00 80.56 817 ASN A O 1
ATOM 6621 N N . ASP A 1 818 ? 2.947 -19.664 -37.753 1.00 84.25 818 ASP A N 1
ATOM 6622 C CA . ASP A 1 818 ? 2.533 -20.770 -38.610 1.00 84.25 818 ASP A CA 1
ATOM 6623 C C . ASP A 1 818 ? 1.169 -20.490 -39.250 1.00 84.25 818 ASP A C 1
ATOM 6625 O O . ASP A 1 818 ? 0.990 -20.735 -40.445 1.00 84.25 818 ASP A O 1
ATOM 6629 N N . PHE A 1 819 ? 0.217 -19.927 -38.489 1.00 83.50 819 PHE A N 1
ATOM 6630 C CA . PHE A 1 819 ? -1.074 -19.490 -39.036 1.00 83.50 819 PHE A CA 1
ATOM 6631 C C . PHE A 1 819 ? -0.889 -18.453 -40.145 1.00 83.50 819 PHE A C 1
ATOM 6633 O O . PHE A 1 819 ? -1.540 -18.550 -41.189 1.00 83.50 819 PHE A O 1
ATOM 6640 N N . ASN A 1 820 ? 0.030 -17.502 -39.952 1.00 82.38 820 ASN A N 1
ATOM 6641 C CA . ASN A 1 820 ? 0.348 -16.470 -40.936 1.00 82.38 820 ASN A CA 1
ATOM 6642 C C . ASN A 1 820 ? 0.995 -17.054 -42.199 1.00 82.38 820 ASN A C 1
ATOM 6644 O O . ASN A 1 820 ? 0.597 -16.697 -43.311 1.00 82.38 820 ASN A O 1
ATOM 6648 N N . PHE A 1 821 ? 1.954 -17.972 -42.048 1.00 83.00 821 PHE A N 1
ATOM 6649 C CA . PHE A 1 821 ? 2.632 -18.613 -43.176 1.00 83.00 821 PHE A CA 1
ATOM 6650 C C . PHE A 1 821 ? 1.687 -19.510 -43.986 1.00 83.00 821 PHE A C 1
ATOM 6652 O O . PHE A 1 821 ? 1.604 -19.393 -45.209 1.00 83.00 821 PHE A O 1
ATOM 6659 N N . LEU A 1 822 ? 0.926 -20.372 -43.304 1.00 80.00 822 LEU A N 1
ATOM 6660 C CA . LEU A 1 822 ? -0.026 -21.299 -43.925 1.00 80.00 822 LEU A CA 1
ATOM 6661 C C . LEU A 1 822 ? -1.333 -20.616 -44.359 1.00 80.00 822 LEU A C 1
ATOM 6663 O O . LEU A 1 822 ? -2.149 -21.243 -45.036 1.00 80.00 822 LEU A O 1
ATOM 6667 N N . ARG A 1 823 ? -1.536 -19.347 -43.970 1.00 78.50 823 ARG A N 1
ATOM 6668 C CA . ARG A 1 823 ? -2.770 -18.565 -44.164 1.00 78.50 823 ARG A CA 1
ATOM 6669 C C . ARG A 1 823 ? -4.012 -19.349 -43.743 1.00 78.50 823 ARG A C 1
ATOM 6671 O O . ARG A 1 823 ? -4.961 -19.501 -44.513 1.00 78.50 823 ARG A O 1
ATOM 6678 N N . CYS A 1 824 ? -3.983 -19.883 -42.526 1.00 79.06 824 CYS A N 1
ATOM 6679 C CA . CYS A 1 824 ? -4.998 -20.807 -42.029 1.00 79.06 824 CYS A CA 1
ATOM 6680 C C . CYS A 1 824 ? -5.489 -20.435 -40.621 1.00 79.06 824 CYS A C 1
ATOM 6682 O O . CYS A 1 824 ? -4.836 -19.689 -39.897 1.00 79.06 824 CYS A O 1
ATOM 6684 N N . ASN A 1 825 ? -6.666 -20.941 -40.249 1.00 82.38 825 ASN A N 1
ATOM 6685 C CA . ASN A 1 825 ? -7.200 -20.872 -38.888 1.00 82.38 825 ASN A CA 1
ATOM 6686 C C . ASN A 1 825 ? -6.938 -22.198 -38.140 1.00 82.38 825 ASN A C 1
ATOM 6688 O O . ASN A 1 825 ? -6.387 -23.139 -38.711 1.00 82.38 825 ASN A O 1
ATOM 6692 N N . ARG A 1 826 ? -7.354 -22.291 -36.869 1.00 85.00 826 ARG A N 1
ATOM 6693 C CA . ARG A 1 826 ? -7.136 -23.476 -36.011 1.00 85.00 826 ARG A CA 1
ATOM 6694 C C . ARG A 1 826 ? -7.641 -24.774 -36.642 1.00 85.00 826 ARG A C 1
ATOM 6696 O O . ARG A 1 826 ? -6.895 -25.746 -36.700 1.00 85.00 826 ARG A O 1
ATOM 6703 N N . ASP A 1 827 ? -8.856 -24.761 -37.181 1.00 81.50 827 ASP A N 1
ATOM 6704 C CA . ASP A 1 827 ? -9.467 -25.943 -37.800 1.00 81.50 827 ASP A CA 1
ATOM 6705 C C . ASP A 1 827 ? -8.670 -26.409 -39.024 1.00 81.50 827 ASP A C 1
ATOM 6707 O O . ASP A 1 827 ? -8.394 -27.596 -39.199 1.00 81.50 827 ASP A O 1
ATOM 6711 N N . ALA A 1 828 ? -8.251 -25.470 -39.876 1.00 83.75 828 ALA A N 1
ATOM 6712 C CA . ALA A 1 828 ? -7.443 -25.775 -41.051 1.00 83.75 828 ALA A CA 1
ATOM 6713 C C . ALA A 1 828 ? -6.028 -26.261 -40.681 1.00 83.75 828 ALA A C 1
ATOM 6715 O O . ALA A 1 828 ? -5.489 -27.132 -41.367 1.00 83.75 828 ALA A O 1
ATOM 6716 N N . TYR A 1 829 ? -5.456 -25.755 -39.588 1.00 89.12 829 TYR A N 1
ATOM 6717 C CA . TYR A 1 829 ? -4.172 -26.201 -39.047 1.00 89.12 829 TYR A CA 1
ATOM 6718 C C . TYR A 1 829 ? -4.249 -27.625 -38.481 1.00 89.12 829 TYR A C 1
ATOM 6720 O O . TYR A 1 829 ? -3.417 -28.471 -38.812 1.00 89.12 829 TYR A O 1
ATOM 6728 N N . GLU A 1 830 ? -5.295 -27.939 -37.710 1.00 90.56 830 GLU A N 1
ATOM 6729 C CA . GLU A 1 830 ? -5.555 -29.305 -37.243 1.00 90.56 830 GLU A CA 1
ATOM 6730 C C . GLU A 1 830 ? -5.736 -30.262 -38.425 1.00 90.56 830 GLU A C 1
ATOM 6732 O O . GLU A 1 830 ? -5.106 -31.320 -38.480 1.00 90.56 830 GLU A O 1
ATOM 6737 N N . LEU A 1 831 ? -6.548 -29.878 -39.416 1.00 88.81 831 LEU A N 1
ATOM 6738 C CA . LEU A 1 831 ? -6.756 -30.670 -40.628 1.00 88.81 831 LEU A CA 1
ATOM 6739 C C . LEU A 1 831 ? -5.450 -30.914 -41.388 1.00 88.81 831 LEU A C 1
ATOM 6741 O O . LEU A 1 831 ? -5.267 -31.998 -41.945 1.00 88.81 831 LEU A O 1
ATOM 6745 N N . TYR A 1 832 ? -4.541 -29.938 -41.420 1.00 89.69 832 TYR A N 1
ATOM 6746 C CA . TYR A 1 832 ? -3.235 -30.089 -42.051 1.00 89.69 832 TYR A CA 1
ATOM 6747 C C . TYR A 1 832 ? -2.389 -31.160 -41.348 1.00 89.69 832 TYR A C 1
ATOM 6749 O O . TYR A 1 832 ? -1.916 -32.092 -42.006 1.00 89.69 832 TYR A O 1
ATOM 6757 N N . ILE A 1 833 ? -2.282 -31.092 -40.018 1.00 90.25 833 ILE A N 1
ATOM 6758 C CA . ILE A 1 833 ? -1.569 -32.093 -39.209 1.00 90.25 833 ILE A CA 1
ATOM 6759 C C . ILE A 1 833 ? -2.212 -33.474 -39.384 1.00 90.25 833 ILE A C 1
ATOM 6761 O O . ILE A 1 833 ? -1.522 -34.449 -39.683 1.00 90.25 833 ILE A O 1
ATOM 6765 N N . ARG A 1 834 ? -3.545 -33.568 -39.300 1.00 91.19 834 ARG A N 1
ATOM 6766 C CA . ARG A 1 834 ? -4.274 -34.832 -39.484 1.00 91.19 834 ARG A CA 1
ATOM 6767 C C . ARG A 1 834 ? -4.048 -35.446 -40.859 1.00 91.19 834 ARG A C 1
ATOM 6769 O O . ARG A 1 834 ? -3.834 -36.650 -40.951 1.00 91.19 834 ARG A O 1
ATOM 6776 N N . ARG A 1 835 ? -4.036 -34.653 -41.937 1.00 90.56 835 ARG A N 1
ATOM 6777 C CA . ARG A 1 835 ? -3.730 -35.156 -43.292 1.00 90.56 835 ARG A CA 1
ATOM 6778 C C . ARG A 1 835 ? -2.328 -35.757 -43.369 1.00 90.56 835 ARG A C 1
ATOM 6780 O O . ARG A 1 835 ? -2.163 -36.811 -43.978 1.00 90.56 835 ARG A O 1
ATOM 6787 N N . ARG A 1 836 ? -1.339 -35.116 -42.739 1.00 90.75 836 ARG A N 1
ATOM 6788 C CA . ARG A 1 836 ? 0.046 -35.608 -42.685 1.00 90.75 836 ARG A CA 1
ATOM 6789 C C . ARG A 1 836 ? 0.158 -36.889 -41.849 1.00 90.75 836 ARG A C 1
ATOM 6791 O O . ARG A 1 836 ? 0.772 -37.847 -42.309 1.00 90.75 836 ARG A O 1
ATOM 6798 N N . ILE A 1 837 ? -0.518 -36.960 -40.699 1.00 90.19 837 ILE A N 1
ATOM 6799 C CA . ILE A 1 837 ? -0.599 -38.172 -39.864 1.00 90.19 837 ILE A CA 1
ATOM 6800 C C . ILE A 1 837 ? -1.273 -39.322 -40.622 1.00 90.19 837 ILE A C 1
ATOM 6802 O O . ILE A 1 837 ? -0.747 -40.430 -40.631 1.00 90.19 837 ILE A O 1
ATOM 6806 N N . VAL A 1 838 ? -2.402 -39.080 -41.297 1.00 90.81 838 VAL A N 1
ATOM 6807 C CA . VAL A 1 838 ? -3.104 -40.110 -42.084 1.00 90.81 838 VAL A CA 1
ATOM 6808 C C . VAL A 1 838 ? -2.231 -40.618 -43.230 1.00 90.81 838 VAL A C 1
ATOM 6810 O O . VAL A 1 838 ? -2.194 -41.822 -43.471 1.00 90.81 838 VAL A O 1
ATOM 6813 N N . ALA A 1 839 ? -1.505 -39.728 -43.911 1.00 88.50 839 ALA A N 1
ATOM 6814 C CA . ALA A 1 839 ? -0.581 -40.113 -44.974 1.00 88.50 839 ALA A CA 1
ATOM 6815 C C . ALA A 1 839 ? 0.598 -40.961 -44.460 1.00 88.50 839 ALA A C 1
ATOM 6817 O O . ALA A 1 839 ? 1.049 -41.858 -45.168 1.00 88.50 839 ALA A O 1
ATOM 6818 N N . ALA A 1 840 ? 1.080 -40.696 -43.241 1.00 87.94 840 ALA A N 1
ATOM 6819 C CA . ALA A 1 840 ? 2.214 -41.397 -42.643 1.00 87.94 840 ALA A CA 1
ATOM 6820 C C . ALA A 1 840 ? 1.833 -42.721 -41.952 1.00 87.94 840 ALA A C 1
ATOM 6822 O O . ALA A 1 840 ? 2.551 -43.709 -42.084 1.00 87.94 840 ALA A O 1
ATOM 6823 N N . PHE A 1 841 ? 0.720 -42.745 -41.213 1.00 88.75 841 PHE A N 1
ATOM 6824 C CA . PHE A 1 841 ? 0.384 -43.811 -40.257 1.00 88.75 841 PHE A CA 1
ATOM 6825 C C . PHE A 1 841 ? -1.004 -44.436 -40.467 1.00 88.75 841 PHE A C 1
ATOM 6827 O O . PHE A 1 841 ? -1.338 -45.428 -39.820 1.00 88.75 841 PHE A O 1
ATOM 6834 N N . GLY A 1 842 ? -1.812 -43.897 -41.383 1.00 86.94 842 GLY A N 1
ATOM 6835 C CA . GLY A 1 842 ? -3.155 -44.389 -41.688 1.00 86.94 842 GLY A CA 1
ATOM 6836 C C . GLY A 1 842 ? -4.265 -43.809 -40.803 1.00 86.94 842 GLY A C 1
ATOM 6837 O O . GLY A 1 842 ? -4.040 -43.073 -39.841 1.00 86.94 842 GLY A O 1
ATOM 6838 N N . THR A 1 843 ? -5.511 -44.127 -41.158 1.00 86.06 843 THR A N 1
ATOM 6839 C CA . THR A 1 843 ? -6.717 -43.563 -40.526 1.00 86.06 843 THR A CA 1
ATOM 6840 C C . THR A 1 843 ? -6.981 -44.084 -39.116 1.00 86.06 843 THR A C 1
ATOM 6842 O O . THR A 1 843 ? -7.570 -43.361 -38.318 1.00 86.06 843 THR A O 1
ATOM 6845 N N . ASP A 1 844 ? -6.540 -45.307 -38.816 1.00 83.69 844 ASP A N 1
ATOM 6846 C CA . ASP A 1 844 ? -6.721 -45.960 -37.512 1.00 83.69 844 ASP A CA 1
ATOM 6847 C C . ASP A 1 844 ? -5.966 -45.198 -36.409 1.00 83.69 844 ASP A C 1
ATOM 6849 O O . ASP A 1 844 ? -6.560 -44.717 -35.449 1.00 83.69 844 ASP A O 1
ATOM 6853 N N . VAL A 1 845 ? -4.672 -44.935 -36.635 1.00 85.38 845 VAL A N 1
ATOM 6854 C CA . VAL A 1 845 ? -3.818 -44.140 -35.736 1.00 85.38 845 VAL A CA 1
ATOM 6855 C C . VAL A 1 845 ? -4.357 -42.719 -35.553 1.00 85.38 845 VAL A C 1
ATOM 6857 O O . VAL A 1 845 ? -4.418 -42.220 -34.432 1.00 85.38 845 VAL A O 1
ATOM 6860 N N . ASN A 1 846 ? -4.796 -42.064 -36.633 1.00 88.12 846 ASN A N 1
ATOM 6861 C CA . ASN A 1 846 ? -5.366 -40.716 -36.545 1.00 88.12 846 ASN A CA 1
ATOM 6862 C C . ASN A 1 846 ? -6.619 -40.655 -35.650 1.00 88.12 846 ASN A C 1
ATOM 6864 O O . ASN A 1 846 ? -6.833 -39.639 -34.990 1.00 88.12 846 ASN A O 1
ATOM 6868 N N . GLY A 1 847 ? -7.434 -41.716 -35.620 1.00 84.19 847 GLY A N 1
ATOM 6869 C CA . GLY A 1 847 ? -8.629 -41.795 -34.773 1.00 84.19 847 GLY A CA 1
ATOM 6870 C C . GLY A 1 847 ? -8.327 -41.856 -33.272 1.00 84.19 847 GLY A C 1
ATOM 6871 O O . GLY A 1 847 ? -9.200 -41.546 -32.467 1.00 84.19 847 GLY A O 1
ATOM 6872 N N . LEU A 1 848 ? -7.096 -42.215 -32.899 1.00 84.81 848 LEU A N 1
ATOM 6873 C CA . LEU A 1 848 ? -6.655 -42.344 -31.509 1.00 84.81 848 LEU A CA 1
ATOM 6874 C C . LEU A 1 848 ? -5.945 -41.089 -30.977 1.00 84.81 848 LEU A C 1
ATOM 6876 O O . LEU A 1 848 ? -5.770 -40.958 -29.767 1.00 84.81 848 LEU A O 1
ATOM 6880 N N . ILE A 1 849 ? -5.532 -40.177 -31.863 1.00 87.88 849 ILE A N 1
ATOM 6881 C CA . ILE A 1 849 ? -4.802 -38.953 -31.514 1.00 87.88 849 ILE A CA 1
ATOM 6882 C C . ILE A 1 849 ? -5.784 -37.815 -31.225 1.00 87.88 849 ILE A C 1
ATOM 6884 O O . ILE A 1 849 ? -6.639 -37.467 -32.052 1.00 87.88 849 ILE A O 1
ATOM 6888 N N . VAL A 1 850 ? -5.607 -37.185 -30.063 1.00 88.31 850 VAL A N 1
ATOM 6889 C CA . VAL A 1 850 ? -6.379 -36.012 -29.638 1.00 88.31 850 VAL A CA 1
ATOM 6890 C C . VAL A 1 850 ? -5.525 -34.767 -29.834 1.00 88.31 850 VAL A C 1
ATOM 6892 O O . VAL A 1 850 ? -4.436 -34.673 -29.276 1.00 88.31 850 VAL A O 1
ATOM 6895 N N . ILE A 1 851 ? -6.024 -33.807 -30.610 1.00 89.75 851 ILE A N 1
ATOM 6896 C CA . ILE A 1 851 ? -5.389 -32.501 -30.805 1.00 89.75 851 ILE A CA 1
ATOM 6897 C C . ILE A 1 851 ? -6.274 -31.462 -30.125 1.00 89.75 851 ILE A C 1
ATOM 6899 O O . ILE A 1 851 ? -7.480 -31.424 -30.367 1.00 89.75 851 ILE A O 1
ATOM 6903 N N . LYS A 1 852 ? -5.692 -30.640 -29.254 1.00 87.62 852 LYS A N 1
ATOM 6904 C CA . LYS A 1 852 ? -6.377 -29.509 -28.624 1.00 87.62 852 LYS A CA 1
ATOM 6905 C C . LYS A 1 852 ? -5.530 -28.248 -28.748 1.00 87.62 852 LYS A C 1
ATOM 6907 O O . LYS A 1 852 ? -4.305 -28.306 -28.709 1.00 87.62 852 LYS A O 1
ATOM 6912 N N . PHE A 1 853 ? -6.198 -27.102 -28.812 1.00 86.31 853 PHE A N 1
ATOM 6913 C CA . PHE A 1 853 ? -5.559 -25.789 -28.787 1.00 86.31 853 PHE A CA 1
ATOM 6914 C C . PHE A 1 853 ? -5.935 -25.060 -27.506 1.00 86.31 853 PHE A C 1
ATOM 6916 O O . PHE A 1 853 ? -7.107 -25.059 -27.123 1.00 86.31 853 PHE A O 1
ATOM 6923 N N . LYS A 1 854 ? -4.966 -24.398 -26.878 1.00 82.50 854 LYS A N 1
ATOM 6924 C CA . LYS A 1 854 ? -5.210 -23.536 -25.720 1.00 82.50 854 LYS A CA 1
ATOM 6925 C C . LYS A 1 854 ? -4.532 -22.187 -25.904 1.00 82.50 854 LYS A C 1
ATOM 6927 O O . LYS A 1 854 ? -3.451 -22.103 -26.481 1.00 82.50 854 LYS A O 1
ATOM 6932 N N . ASN A 1 855 ? -5.203 -21.145 -25.419 1.00 76.69 855 ASN A N 1
ATOM 6933 C CA . ASN A 1 855 ? -4.688 -19.783 -25.432 1.00 76.69 855 ASN A CA 1
ATOM 6934 C C . ASN A 1 855 ? -3.979 -19.492 -24.109 1.00 76.69 855 ASN A C 1
ATOM 6936 O O . ASN A 1 855 ? -4.529 -19.761 -23.040 1.00 76.69 855 ASN A O 1
ATOM 6940 N N . TYR A 1 856 ? -2.802 -18.894 -24.209 1.00 66.38 856 TYR A N 1
ATOM 6941 C CA . TYR A 1 856 ? -1.996 -18.362 -23.120 1.00 66.38 856 TYR A CA 1
ATOM 6942 C C . TYR A 1 856 ? -1.708 -16.890 -23.461 1.00 66.38 856 TYR A C 1
ATOM 6944 O O . TYR A 1 856 ? -0.725 -16.574 -24.125 1.00 66.38 856 TYR A O 1
ATOM 6952 N N . GLY A 1 857 ? -2.640 -15.994 -23.109 1.00 66.38 857 GLY A N 1
ATOM 6953 C CA . GLY A 1 857 ? -2.735 -14.648 -23.711 1.00 66.38 857 GLY A CA 1
ATOM 6954 C C . GLY A 1 857 ? -3.117 -14.699 -25.182 1.00 66.38 857 GLY A C 1
ATOM 6955 O O . GLY A 1 857 ? -4.048 -15.421 -25.544 1.00 66.38 857 GLY A O 1
ATOM 6956 N N . ASN A 1 858 ? -2.373 -13.990 -26.036 1.00 65.50 858 ASN A N 1
ATOM 6957 C CA . ASN A 1 858 ? -2.454 -14.127 -27.491 1.00 65.50 858 ASN A CA 1
ATOM 6958 C C . ASN A 1 858 ? -1.766 -15.361 -28.057 1.00 65.50 858 ASN A C 1
ATOM 6960 O O . ASN A 1 858 ? -1.956 -15.631 -29.240 1.00 65.50 858 ASN A O 1
ATOM 6964 N N . LYS A 1 859 ? -0.969 -16.085 -27.268 1.00 78.88 859 LYS A N 1
ATOM 6965 C CA . LYS A 1 859 ? -0.227 -17.238 -27.771 1.00 78.88 859 LYS A CA 1
ATOM 6966 C C . LYS A 1 859 ? -1.123 -18.463 -27.782 1.00 78.88 859 LYS A C 1
ATOM 6968 O O . LYS A 1 859 ? -1.716 -18.835 -26.771 1.00 78.88 859 LYS A O 1
ATOM 6973 N N . VAL A 1 860 ? -1.201 -19.127 -28.919 1.00 84.62 860 VAL A N 1
ATOM 6974 C CA . VAL A 1 860 ? -1.917 -20.378 -29.124 1.00 84.62 860 VAL A CA 1
ATOM 6975 C C . VAL A 1 860 ? -0.903 -21.511 -29.081 1.00 84.62 860 VAL A C 1
ATOM 6977 O O . VAL A 1 860 ? 0.036 -21.542 -29.869 1.00 84.62 860 VAL A O 1
ATOM 6980 N N . VAL A 1 861 ? -1.107 -22.463 -28.175 1.00 89.25 861 VAL A N 1
ATOM 6981 C CA . VAL A 1 861 ? -0.319 -23.700 -28.100 1.00 89.25 861 VAL A CA 1
ATOM 6982 C C . VAL A 1 861 ? -1.181 -24.859 -28.586 1.00 89.25 861 VAL A C 1
ATOM 6984 O O . VAL A 1 861 ? -2.347 -24.984 -28.197 1.00 89.25 861 VAL A O 1
ATOM 6987 N N . CYS A 1 862 ? -0.609 -25.712 -29.433 1.00 92.25 862 CYS A N 1
ATOM 6988 C CA . CYS A 1 862 ? -1.238 -26.932 -29.927 1.00 92.25 862 CYS A CA 1
ATOM 6989 C C . CYS A 1 862 ? -0.680 -28.140 -29.164 1.00 92.25 862 CYS A C 1
ATOM 6991 O O . CYS A 1 862 ? 0.509 -28.430 -29.245 1.00 92.25 862 CYS A O 1
ATOM 6993 N N . GLY A 1 863 ? -1.531 -28.835 -28.411 1.00 90.69 863 GLY A N 1
ATOM 6994 C CA . GLY A 1 863 ? -1.190 -30.072 -27.710 1.00 90.69 863 GLY A CA 1
ATOM 6995 C C . GLY A 1 863 ? -1.694 -31.284 -28.487 1.00 90.69 863 GLY A C 1
ATOM 6996 O O . GLY A 1 863 ? -2.895 -31.402 -28.744 1.00 90.69 863 GLY A O 1
ATOM 6997 N N . ILE A 1 864 ? -0.787 -32.189 -28.847 1.00 92.31 864 ILE A N 1
ATOM 6998 C CA . ILE A 1 864 ? -1.068 -33.422 -29.586 1.00 92.31 864 ILE A CA 1
ATOM 6999 C C . ILE A 1 864 ? -0.845 -34.602 -28.634 1.00 92.31 864 ILE A C 1
ATOM 7001 O O . ILE A 1 864 ? 0.292 -34.981 -28.353 1.00 92.31 864 ILE A O 1
ATOM 7005 N N . SER A 1 865 ? -1.935 -35.180 -28.130 1.00 89.06 865 SER A N 1
ATOM 7006 C CA . SER A 1 865 ? -1.915 -36.367 -27.270 1.00 89.06 865 SER A CA 1
ATOM 7007 C C . SER A 1 865 ? -1.816 -37.627 -28.121 1.00 89.06 865 SER A C 1
ATOM 7009 O O . SER A 1 865 ? -2.690 -37.898 -28.952 1.00 89.06 865 SER A O 1
ATOM 7011 N N . ILE A 1 866 ? -0.751 -38.396 -27.915 1.00 90.81 866 ILE A N 1
ATOM 7012 C CA . ILE A 1 866 ? -0.397 -39.566 -28.717 1.00 90.81 866 ILE A CA 1
ATOM 7013 C C . ILE A 1 866 ? -0.361 -40.787 -27.792 1.00 90.81 866 ILE A C 1
ATOM 7015 O O . ILE A 1 866 ? 0.480 -40.848 -26.893 1.00 90.81 866 ILE A O 1
ATOM 7019 N N . PRO A 1 867 ? -1.244 -41.779 -27.978 1.00 86.75 867 PRO A N 1
ATOM 7020 C CA . PRO A 1 867 ? -1.255 -42.956 -27.123 1.00 86.75 867 PRO A CA 1
ATOM 7021 C C . PRO A 1 867 ? -0.164 -43.960 -27.502 1.00 86.75 867 PRO A C 1
ATOM 7023 O O . PRO A 1 867 ? 0.407 -43.919 -28.593 1.00 86.75 867 PRO A O 1
ATOM 7026 N N . ALA A 1 868 ? 0.083 -44.929 -26.620 1.00 85.12 868 ALA A N 1
ATOM 7027 C CA . ALA A 1 868 ? 0.828 -46.125 -26.989 1.00 85.12 868 ALA A CA 1
ATOM 7028 C C . ALA A 1 868 ? -0.005 -46.976 -27.961 1.00 85.12 868 ALA A C 1
ATOM 7030 O O . ALA A 1 868 ? -1.116 -47.397 -27.635 1.00 85.12 868 ALA A O 1
ATOM 7031 N N . TYR A 1 869 ? 0.545 -47.279 -29.136 1.00 85.62 869 TYR A N 1
ATOM 7032 C CA . TYR A 1 869 ? -0.134 -48.102 -30.135 1.00 85.62 869 TYR A CA 1
ATOM 7033 C C . TYR A 1 869 ? 0.130 -49.592 -29.903 1.00 85.62 869 TYR A C 1
ATOM 7035 O O . TYR A 1 869 ? 1.217 -49.975 -29.467 1.00 85.62 869 TYR A O 1
ATOM 7043 N N . ASP A 1 870 ? -0.846 -50.453 -30.178 1.00 76.94 870 ASP A N 1
ATOM 7044 C CA . ASP A 1 870 ? -0.774 -51.901 -29.926 1.00 76.94 870 ASP A CA 1
ATOM 7045 C C . ASP A 1 870 ? 0.141 -52.640 -30.922 1.00 76.94 870 ASP A C 1
ATOM 7047 O O . ASP A 1 870 ? 0.583 -53.764 -30.675 1.00 76.94 870 ASP A O 1
ATOM 7051 N N . ARG A 1 871 ? 0.477 -51.997 -32.043 1.00 82.69 871 ARG A N 1
ATOM 7052 C CA . ARG A 1 871 ? 1.385 -52.507 -33.076 1.00 82.69 871 ARG A CA 1
ATOM 7053 C C . ARG A 1 871 ? 2.598 -51.607 -33.239 1.00 82.69 871 ARG A C 1
ATOM 7055 O O . ARG A 1 871 ? 2.617 -50.455 -32.824 1.00 82.69 871 ARG A O 1
ATOM 7062 N N . VAL A 1 872 ? 3.630 -52.158 -33.870 1.00 85.12 872 VAL A N 1
ATOM 7063 C CA . VAL A 1 872 ? 4.817 -51.381 -34.235 1.00 85.12 872 VAL A CA 1
ATOM 7064 C C . VAL A 1 872 ? 4.494 -50.526 -35.450 1.00 85.12 872 VAL A C 1
ATOM 7066 O O . VAL A 1 872 ? 4.046 -51.055 -36.467 1.00 85.12 872 VAL A O 1
ATOM 7069 N N . VAL A 1 873 ? 4.735 -49.226 -35.326 1.00 86.81 873 VAL A N 1
ATOM 7070 C CA . VAL A 1 873 ? 4.528 -48.225 -36.373 1.00 86.81 873 VAL A CA 1
ATOM 7071 C C . VAL A 1 873 ? 5.872 -47.880 -37.006 1.00 86.81 873 VAL A C 1
ATOM 7073 O O . VAL A 1 873 ? 6.879 -47.729 -36.313 1.00 86.81 873 VAL A O 1
ATOM 7076 N N . GLU A 1 874 ? 5.899 -47.782 -38.330 1.00 87.44 874 GLU A N 1
ATOM 7077 C CA . GLU A 1 874 ? 7.089 -47.439 -39.108 1.00 87.44 874 GLU A CA 1
ATOM 7078 C C . GLU A 1 874 ? 6.888 -46.059 -39.751 1.00 87.44 874 GLU A C 1
ATOM 7080 O O . GLU A 1 874 ? 5.812 -45.760 -40.262 1.00 87.44 874 GLU A O 1
ATOM 7085 N N . TYR A 1 875 ? 7.928 -45.221 -39.738 1.00 87.94 875 TYR A N 1
ATOM 7086 C CA . TYR A 1 875 ? 7.981 -43.968 -40.495 1.00 87.94 875 TYR A CA 1
ATOM 7087 C C . TYR A 1 875 ? 9.182 -44.012 -41.439 1.00 87.94 875 TYR A C 1
ATOM 7089 O O . TYR A 1 875 ? 10.295 -44.308 -41.003 1.00 87.94 875 TYR A O 1
ATOM 7097 N N . LYS A 1 876 ? 8.962 -43.767 -42.739 1.00 84.50 876 LYS A N 1
ATOM 7098 C CA . LYS A 1 876 ? 9.992 -43.884 -43.795 1.00 84.50 876 LYS A CA 1
ATOM 7099 C C . LYS A 1 876 ? 10.771 -45.218 -43.743 1.00 84.50 876 LYS A C 1
ATOM 7101 O O . LYS A 1 876 ? 11.991 -45.238 -43.863 1.00 84.50 876 LYS A O 1
ATOM 7106 N N . ASN A 1 877 ? 10.060 -46.338 -43.561 1.00 81.81 877 ASN A N 1
ATOM 7107 C CA . ASN A 1 877 ? 10.608 -47.705 -43.437 1.00 81.81 877 ASN A CA 1
ATOM 7108 C C . ASN A 1 877 ? 11.554 -47.933 -42.239 1.00 81.81 877 ASN A C 1
ATOM 7110 O O . ASN A 1 877 ? 12.311 -48.905 -42.219 1.00 81.81 877 ASN A O 1
ATOM 7114 N N . MET A 1 878 ? 11.524 -47.053 -41.236 1.00 84.19 878 MET A N 1
ATOM 7115 C CA . MET A 1 878 ? 12.292 -47.189 -40.001 1.00 84.19 878 MET A CA 1
ATOM 7116 C C . MET A 1 878 ? 11.361 -47.164 -38.788 1.00 84.19 878 MET A C 1
ATOM 7118 O O . MET A 1 878 ? 10.345 -46.468 -38.775 1.00 84.19 878 MET A O 1
ATOM 7122 N N . VAL A 1 879 ? 11.715 -47.927 -37.752 1.00 85.62 879 VAL A N 1
ATOM 7123 C CA . VAL A 1 879 ? 11.018 -47.889 -36.461 1.00 85.62 879 VAL A CA 1
ATOM 7124 C C . VAL A 1 879 ? 11.730 -46.907 -35.552 1.00 85.62 879 VAL A C 1
ATOM 7126 O O . VAL A 1 879 ? 12.934 -47.031 -35.324 1.00 85.62 879 VAL A O 1
ATOM 7129 N N . TRP A 1 880 ? 10.968 -45.966 -35.011 1.00 85.44 880 TRP A N 1
ATOM 7130 C CA . TRP A 1 880 ? 11.440 -44.956 -34.073 1.00 85.44 880 TRP A CA 1
ATOM 7131 C C . TRP A 1 880 ? 10.748 -45.150 -32.735 1.00 85.44 880 TRP A C 1
ATOM 7133 O O . TRP A 1 880 ? 9.555 -45.434 -32.701 1.00 85.44 880 TRP A O 1
ATOM 7143 N N . GLN A 1 881 ? 11.477 -45.012 -31.633 1.00 85.44 881 GLN A N 1
ATOM 7144 C CA . GLN A 1 881 ? 10.912 -45.076 -30.288 1.00 85.44 881 GLN A CA 1
ATOM 7145 C C . GLN A 1 881 ? 11.516 -43.982 -29.423 1.00 85.44 881 GLN A C 1
ATOM 7147 O O . GLN A 1 881 ? 12.730 -43.756 -29.448 1.00 85.44 881 GLN A O 1
ATOM 7152 N N . ARG A 1 882 ? 10.667 -43.338 -28.622 1.00 82.44 882 ARG A N 1
ATOM 7153 C CA . ARG A 1 882 ? 11.124 -42.392 -27.610 1.00 82.44 882 ARG A CA 1
ATOM 7154 C C . ARG A 1 882 ? 11.760 -43.126 -26.428 1.00 82.44 882 ARG A C 1
ATOM 7156 O O . ARG A 1 882 ? 11.174 -44.049 -25.863 1.00 82.44 882 ARG A O 1
ATOM 7163 N N . GLN A 1 883 ? 12.980 -42.729 -26.081 1.00 80.56 883 GLN A N 1
ATOM 7164 C CA . GLN A 1 883 ? 13.781 -43.262 -24.982 1.00 80.56 883 GLN A CA 1
ATOM 7165 C C . GLN A 1 883 ? 14.320 -42.085 -24.160 1.00 80.56 883 GLN A C 1
ATOM 7167 O O . GLN A 1 883 ? 15.245 -41.386 -24.585 1.00 80.56 883 GLN A O 1
ATOM 7172 N N . GLY A 1 884 ? 13.726 -41.847 -22.986 1.00 76.69 884 GLY A N 1
ATOM 7173 C CA . GLY A 1 884 ? 13.996 -40.633 -22.209 1.00 76.69 884 GLY A CA 1
ATOM 7174 C C . GLY A 1 884 ? 13.541 -39.389 -22.974 1.00 76.69 884 GLY A C 1
ATOM 7175 O O . GLY A 1 884 ? 12.437 -39.368 -23.502 1.00 76.69 884 GLY A O 1
ATOM 7176 N N . ASN A 1 885 ? 14.394 -38.375 -23.080 1.00 71.25 885 ASN A N 1
ATOM 7177 C CA . ASN A 1 885 ? 14.107 -37.150 -23.833 1.00 71.25 885 ASN A CA 1
ATOM 7178 C C . ASN A 1 885 ? 14.388 -37.257 -25.349 1.00 71.25 885 ASN A C 1
ATOM 7180 O O . ASN A 1 885 ? 14.115 -36.316 -26.081 1.00 71.25 885 ASN A O 1
ATOM 7184 N N . SER A 1 886 ? 14.892 -38.388 -25.864 1.00 73.75 886 SER A N 1
ATOM 7185 C CA . SER A 1 886 ? 15.302 -38.510 -27.278 1.00 73.75 886 SER A CA 1
ATOM 7186 C C . SER A 1 886 ? 14.517 -39.572 -28.055 1.00 73.75 886 SER A C 1
ATOM 7188 O O . SER A 1 886 ? 14.218 -40.644 -27.526 1.00 73.75 886 SER A O 1
ATOM 7190 N N . THR A 1 887 ? 14.240 -39.318 -29.337 1.00 81.56 887 THR A N 1
ATOM 7191 C CA . THR A 1 887 ? 13.649 -40.302 -30.263 1.00 81.56 887 THR A CA 1
ATOM 7192 C C . THR A 1 887 ? 14.753 -41.006 -31.050 1.00 81.56 887 THR A C 1
ATOM 7194 O O . THR A 1 887 ? 15.512 -40.367 -31.775 1.00 81.56 887 THR A O 1
ATOM 7197 N N . ARG A 1 888 ? 14.872 -42.334 -30.905 1.00 82.81 888 ARG A N 1
ATOM 7198 C CA . ARG A 1 888 ? 15.952 -43.135 -31.513 1.00 82.81 888 ARG A CA 1
ATOM 7199 C C . ARG A 1 888 ? 15.414 -44.182 -32.479 1.00 82.81 888 ARG A C 1
ATOM 7201 O O . ARG A 1 888 ? 14.332 -44.733 -32.271 1.00 82.81 888 ARG A O 1
ATOM 7208 N N . SER A 1 889 ? 16.187 -44.474 -33.524 1.00 86.19 889 SER A N 1
ATOM 7209 C CA . SER A 1 889 ? 15.869 -45.553 -34.458 1.00 86.19 889 SER A CA 1
ATOM 7210 C C . SER A 1 889 ? 16.218 -46.914 -33.860 1.00 86.19 889 SER A C 1
ATOM 7212 O O . SER A 1 889 ? 17.244 -47.090 -33.202 1.00 86.19 889 SER A O 1
ATOM 7214 N N . ILE A 1 890 ? 15.351 -47.895 -34.094 1.00 80.75 890 ILE A N 1
ATOM 7215 C CA . ILE A 1 890 ? 15.507 -49.261 -33.599 1.00 80.75 890 ILE A CA 1
ATOM 7216 C C . ILE A 1 890 ? 15.822 -50.182 -34.769 1.00 80.75 890 ILE A C 1
ATOM 7218 O O . ILE A 1 890 ? 15.085 -50.240 -35.753 1.00 80.75 890 ILE A O 1
ATOM 7222 N N . THR A 1 891 ? 16.892 -50.962 -34.638 1.00 78.25 891 THR A N 1
ATOM 7223 C CA . THR A 1 891 ? 17.321 -51.928 -35.656 1.00 78.25 891 THR A CA 1
ATOM 7224 C C . THR A 1 891 ? 17.703 -53.274 -35.027 1.00 78.25 891 THR A C 1
ATOM 7226 O O . THR A 1 891 ? 17.855 -53.403 -33.813 1.00 78.25 891 THR A O 1
ATOM 7229 N N . GLY A 1 892 ? 17.807 -54.323 -35.848 1.00 76.88 892 GLY A N 1
ATOM 7230 C CA . GLY A 1 892 ? 18.348 -55.620 -35.426 1.00 76.88 892 GLY A CA 1
ATOM 7231 C C . GLY A 1 892 ? 17.522 -56.362 -34.362 1.00 76.88 892 GLY A C 1
ATOM 7232 O O . GLY A 1 892 ? 16.335 -56.643 -34.547 1.00 76.88 892 GLY A O 1
ATOM 7233 N N . THR A 1 893 ? 18.176 -56.760 -33.269 1.00 73.00 893 THR A N 1
ATOM 7234 C CA . THR A 1 893 ? 17.601 -57.560 -32.171 1.00 73.00 893 THR A CA 1
ATOM 7235 C C . THR A 1 893 ? 16.512 -56.828 -31.388 1.00 73.00 893 THR A C 1
ATOM 7237 O O . THR A 1 893 ? 15.515 -57.451 -31.01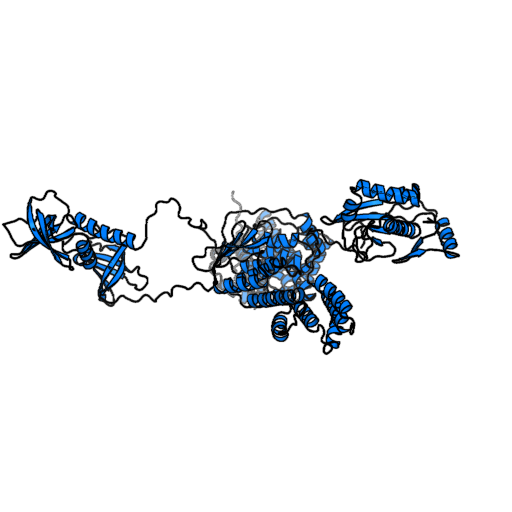7 1.00 73.00 893 THR A O 1
ATOM 7240 N N . ASP A 1 894 ? 16.636 -55.514 -31.208 1.00 76.19 894 ASP A N 1
ATOM 7241 C CA . ASP A 1 894 ? 15.686 -54.712 -30.427 1.00 76.19 894 ASP A CA 1
ATOM 7242 C C . ASP A 1 894 ? 14.330 -54.577 -31.131 1.00 76.19 894 ASP A C 1
ATOM 7244 O O . ASP A 1 894 ? 13.274 -54.633 -30.495 1.00 76.19 894 ASP A O 1
ATOM 7248 N N . LEU A 1 895 ? 14.339 -54.542 -32.469 1.00 79.94 895 LEU A N 1
ATOM 7249 C CA . LEU A 1 895 ? 13.128 -54.556 -33.291 1.00 79.94 895 LEU A CA 1
ATOM 7250 C C . LEU A 1 895 ? 12.312 -55.840 -33.073 1.00 79.94 895 LEU A C 1
ATOM 7252 O O . LEU A 1 895 ? 11.082 -55.803 -32.991 1.00 79.94 895 LEU A O 1
ATOM 7256 N N . ARG A 1 896 ? 12.991 -56.991 -32.953 1.00 77.00 896 ARG A N 1
ATOM 7257 C CA . ARG A 1 896 ? 12.342 -58.280 -32.659 1.00 77.00 896 ARG A CA 1
ATOM 7258 C C . ARG A 1 896 ? 11.724 -58.288 -31.263 1.00 77.00 896 ARG A C 1
ATOM 7260 O O . ARG A 1 896 ? 10.624 -58.816 -31.098 1.00 77.00 896 ARG A O 1
ATOM 7267 N N . LEU A 1 897 ? 12.401 -57.695 -30.280 1.00 79.25 897 LEU A N 1
ATOM 7268 C CA . LEU A 1 897 ? 11.914 -57.610 -28.903 1.00 79.25 897 LEU A CA 1
ATOM 7269 C C . LEU A 1 897 ? 10.682 -56.707 -28.786 1.00 79.25 897 LEU A C 1
ATOM 7271 O O . LEU A 1 897 ? 9.705 -57.109 -28.161 1.00 79.25 897 LEU A O 1
ATOM 7275 N N . ILE A 1 898 ? 10.680 -55.540 -29.432 1.00 79.38 898 ILE A N 1
ATOM 7276 C CA . ILE A 1 898 ? 9.519 -54.636 -29.444 1.00 79.38 898 ILE A CA 1
ATOM 7277 C C . ILE A 1 898 ? 8.321 -55.265 -30.157 1.00 79.38 898 ILE A C 1
ATOM 7279 O O . ILE A 1 898 ? 7.219 -55.253 -29.607 1.00 79.38 898 ILE A O 1
ATOM 7283 N N . LYS A 1 899 ? 8.537 -55.913 -31.313 1.00 78.75 899 LYS A N 1
ATOM 7284 C CA . LYS A 1 899 ? 7.478 -56.663 -32.011 1.00 78.75 899 LYS A CA 1
ATOM 7285 C C . LYS A 1 899 ? 6.900 -57.782 -31.134 1.00 78.75 899 LYS A C 1
ATOM 7287 O O . LYS A 1 899 ? 5.694 -58.005 -31.167 1.00 78.75 899 LYS A O 1
ATOM 7292 N N . LYS A 1 900 ? 7.725 -58.457 -30.322 1.00 77.62 900 LYS A N 1
ATOM 7293 C CA . LYS A 1 900 ? 7.268 -59.487 -29.373 1.00 77.62 900 LYS A CA 1
ATOM 7294 C C . LYS A 1 900 ? 6.476 -58.890 -28.201 1.00 77.62 900 LYS A C 1
ATOM 7296 O O . LYS A 1 900 ? 5.371 -59.352 -27.947 1.00 77.62 900 LYS A O 1
ATOM 7301 N N . ARG A 1 901 ? 6.983 -57.830 -27.556 1.00 75.69 901 ARG A N 1
ATOM 7302 C CA . ARG A 1 901 ? 6.319 -57.152 -26.422 1.00 75.69 901 ARG A CA 1
ATOM 7303 C C . ARG A 1 901 ? 4.944 -56.599 -26.800 1.00 75.69 901 ARG A C 1
ATOM 7305 O O . ARG A 1 901 ? 3.978 -56.826 -26.082 1.00 75.69 901 ARG A O 1
ATOM 7312 N N . LYS A 1 902 ? 4.836 -55.931 -27.952 1.00 75.06 902 LYS A N 1
ATOM 7313 C CA . LYS A 1 902 ? 3.559 -55.405 -28.462 1.00 75.06 902 LYS A CA 1
ATOM 7314 C C . LYS A 1 902 ? 2.569 -56.533 -28.809 1.00 75.06 902 LYS A C 1
ATOM 7316 O O . LYS A 1 902 ? 1.385 -56.408 -28.536 1.00 75.06 902 LYS A O 1
ATOM 7321 N N . LYS A 1 903 ? 3.054 -57.686 -29.299 1.00 69.62 903 LYS A N 1
ATOM 7322 C CA . LYS A 1 903 ? 2.224 -58.874 -29.590 1.00 69.62 903 LYS A CA 1
ATOM 7323 C C . LYS A 1 903 ? 1.733 -59.617 -28.337 1.00 69.62 903 LYS A C 1
ATOM 7325 O O . LYS A 1 903 ? 0.709 -60.286 -28.407 1.00 69.62 903 LYS A O 1
ATOM 7330 N N . GLU A 1 904 ? 2.455 -59.529 -27.220 1.00 65.12 904 GLU A N 1
ATOM 7331 C CA . GLU A 1 904 ? 2.053 -60.090 -25.916 1.00 65.12 904 GLU A CA 1
ATOM 7332 C C . GLU A 1 904 ? 1.100 -59.144 -25.150 1.00 65.12 904 GLU A C 1
ATOM 7334 O O . GLU A 1 904 ? 0.260 -59.600 -24.379 1.00 65.12 904 GLU A O 1
ATOM 7339 N N . SER A 1 905 ? 1.169 -57.839 -25.430 1.00 60.16 905 SER A N 1
ATOM 7340 C CA . SER A 1 905 ? 0.316 -56.763 -24.903 1.00 60.16 905 SER A CA 1
ATOM 7341 C C . SER A 1 905 ? -1.014 -56.620 -25.673 1.00 60.16 905 SER A C 1
ATOM 7343 O O . SER A 1 905 ? -1.344 -55.537 -26.157 1.00 60.16 905 SER A O 1
ATOM 7345 N N . ILE A 1 906 ? -1.801 -57.693 -25.815 1.00 52.78 906 ILE A N 1
ATOM 7346 C CA . ILE A 1 906 ? -3.134 -57.611 -26.447 1.00 52.78 906 ILE A CA 1
ATOM 7347 C C . ILE A 1 906 ? -4.130 -57.004 -25.444 1.00 52.78 906 ILE A C 1
ATOM 7349 O O . ILE A 1 906 ? -4.852 -57.710 -24.745 1.00 52.78 906 ILE A O 1
ATOM 7353 N N . GLY A 1 907 ? -4.142 -55.677 -25.367 1.00 52.62 907 GLY A N 1
ATOM 7354 C CA . GLY A 1 907 ? -5.183 -54.857 -24.754 1.00 52.62 907 GLY A CA 1
ATOM 7355 C C . GLY A 1 907 ? -5.538 -53.740 -25.734 1.00 52.62 907 GLY A C 1
ATOM 7356 O O . GLY A 1 907 ? -4.649 -53.254 -26.428 1.00 52.62 907 GLY A O 1
ATOM 7357 N N . MET A 1 908 ? -6.827 -53.397 -25.849 1.00 51.31 908 MET A N 1
ATOM 7358 C CA . MET A 1 908 ? -7.338 -52.361 -26.763 1.00 51.31 908 MET A CA 1
ATOM 7359 C C . MET A 1 908 ? -6.456 -51.104 -26.753 1.00 51.31 908 MET A C 1
ATOM 7361 O O . MET A 1 908 ? -6.012 -50.686 -25.683 1.00 51.31 908 MET A O 1
ATOM 7365 N N . ALA A 1 909 ? -6.231 -50.511 -27.933 1.00 51.75 909 ALA A N 1
ATOM 7366 C CA . ALA A 1 909 ? -5.515 -49.248 -28.075 1.00 51.75 909 ALA A CA 1
ATOM 7367 C C . ALA A 1 909 ? -6.049 -48.234 -27.053 1.00 51.75 909 ALA A C 1
ATOM 7369 O O . ALA A 1 909 ? -7.247 -47.942 -27.023 1.00 51.75 909 ALA A O 1
ATOM 7370 N N . GLN A 1 910 ? -5.173 -47.765 -26.166 1.00 58.53 910 GLN A N 1
ATOM 7371 C CA . GLN A 1 910 ? -5.562 -46.801 -25.146 1.00 58.53 910 GLN A CA 1
ATOM 7372 C C . GLN A 1 910 ? -5.867 -45.472 -25.838 1.00 58.53 910 GLN A C 1
ATOM 7374 O O . GLN A 1 910 ? -5.131 -45.047 -26.726 1.00 58.53 910 GLN A O 1
ATOM 7379 N N . VAL A 1 911 ? -6.973 -44.832 -25.462 1.00 56.88 911 VAL A N 1
ATOM 7380 C CA . VAL A 1 911 ? -7.264 -43.466 -25.911 1.00 56.88 911 VAL A CA 1
ATOM 7381 C C . VAL A 1 911 ? -6.236 -42.534 -25.272 1.00 56.88 911 VAL A C 1
ATOM 7383 O O . VAL A 1 911 ? -5.810 -42.762 -24.140 1.00 56.88 911 VAL A O 1
ATOM 7386 N N . ALA A 1 912 ? -5.810 -41.516 -26.016 1.00 60.09 912 ALA A N 1
ATOM 7387 C CA . ALA A 1 912 ? -4.792 -40.575 -25.575 1.00 60.09 912 ALA A CA 1
ATOM 7388 C C . ALA A 1 912 ? -5.143 -39.912 -24.226 1.00 60.09 912 ALA A C 1
ATOM 7390 O O . ALA A 1 912 ? -6.311 -39.615 -23.963 1.00 60.09 912 ALA A O 1
ATOM 7391 N N . CYS A 1 913 ? -4.134 -39.678 -23.379 1.00 60.03 913 CYS A N 1
ATOM 7392 C CA . CYS A 1 913 ? -4.321 -39.101 -22.048 1.00 60.03 913 CYS A CA 1
ATOM 7393 C C . CYS A 1 913 ? -4.981 -37.715 -22.130 1.00 60.03 913 CYS A C 1
ATOM 7395 O O . CYS A 1 913 ? -4.548 -36.845 -22.892 1.00 60.03 913 CYS A O 1
ATOM 7397 N N . ILE A 1 914 ? -6.023 -37.535 -21.322 1.00 57.50 914 ILE A N 1
ATOM 7398 C CA . ILE A 1 914 ? -6.667 -36.264 -20.988 1.00 57.50 914 ILE A CA 1
ATOM 7399 C C . ILE A 1 914 ? -6.612 -36.200 -19.457 1.00 57.50 914 ILE A C 1
ATOM 7401 O O . ILE A 1 914 ? -6.943 -37.207 -18.825 1.00 57.50 914 ILE A O 1
ATOM 7405 N N . PRO A 1 915 ? -6.205 -35.075 -18.855 1.00 60.28 915 PRO A N 1
ATOM 7406 C CA . PRO A 1 915 ? -6.039 -33.747 -19.458 1.00 60.28 915 PRO A CA 1
ATOM 7407 C C . PRO A 1 915 ? -4.708 -33.432 -20.157 1.00 60.28 915 PRO A C 1
ATOM 7409 O O . PRO A 1 915 ? -3.679 -34.041 -19.893 1.00 60.28 915 PRO A O 1
ATOM 7412 N N . LEU A 1 916 ? -4.754 -32.431 -21.045 1.00 69.69 916 LEU A N 1
ATOM 7413 C CA . LEU A 1 916 ? -3.672 -32.019 -21.954 1.00 69.69 916 LEU A CA 1
ATOM 7414 C C . LEU A 1 916 ? -2.989 -30.704 -21.576 1.00 69.69 916 LEU A C 1
ATOM 7416 O O . LEU A 1 916 ? -1.946 -30.395 -22.131 1.00 69.69 916 LEU A O 1
ATOM 7420 N N . PHE A 1 917 ? -3.572 -29.899 -20.692 1.00 75.25 917 PHE A N 1
ATOM 7421 C CA . PHE A 1 917 ? -3.028 -28.589 -20.341 1.00 75.25 917 PHE A CA 1
ATOM 7422 C C . PHE A 1 917 ? -3.167 -28.314 -18.844 1.00 75.25 917 PHE A C 1
ATOM 7424 O O . PHE A 1 917 ? -4.151 -28.724 -18.227 1.00 75.25 917 PHE A O 1
ATOM 7431 N N . ALA A 1 918 ? -2.238 -27.529 -18.289 1.00 58.47 918 ALA A N 1
ATOM 7432 C CA . ALA A 1 918 ? -2.302 -27.055 -16.906 1.00 58.47 918 ALA A CA 1
ATOM 7433 C C . ALA A 1 918 ? -3.656 -26.381 -16.603 1.00 58.47 918 ALA A C 1
ATOM 7435 O O . ALA A 1 918 ? -4.123 -25.547 -17.389 1.00 58.47 918 ALA A O 1
ATOM 7436 N N . GLY A 1 919 ? -4.288 -26.765 -15.490 1.00 56.34 919 GLY A N 1
ATOM 7437 C CA . GLY A 1 919 ? -5.608 -26.282 -15.057 1.00 56.34 919 GLY A CA 1
ATOM 7438 C C . GLY A 1 919 ? -6.809 -27.136 -15.492 1.00 56.34 919 GLY A C 1
ATOM 7439 O O . GLY A 1 919 ? -7.932 -26.820 -15.115 1.00 56.34 919 GLY A O 1
ATOM 7440 N N . GLU A 1 920 ? -6.616 -28.206 -16.269 1.00 59.47 920 GLU A N 1
ATOM 7441 C CA . GLU A 1 920 ? -7.653 -29.230 -16.464 1.00 59.47 920 GLU A CA 1
ATOM 7442 C C . GLU A 1 920 ? -7.579 -30.281 -15.318 1.00 59.47 920 GLU A C 1
ATOM 7444 O O . GLU A 1 920 ? -6.487 -30.646 -14.873 1.00 59.47 920 GLU A O 1
ATOM 7449 N N . GLU A 1 921 ? -8.728 -30.761 -14.817 1.00 40.41 921 GLU A N 1
ATOM 7450 C CA . GLU A 1 921 ? -8.817 -31.754 -13.723 1.00 40.41 921 GLU A CA 1
ATOM 7451 C C . GLU A 1 921 ? -7.998 -33.023 -14.041 1.00 40.41 921 GLU A C 1
ATOM 7453 O O . GLU A 1 921 ? -8.300 -33.730 -15.002 1.00 40.41 921 GLU A O 1
ATOM 7458 N N . GLY A 1 922 ? -6.969 -33.317 -13.231 1.00 49.16 922 GLY A N 1
ATOM 7459 C CA . GLY A 1 922 ? -6.092 -34.490 -13.390 1.00 49.16 922 GLY A CA 1
ATOM 7460 C C . GLY A 1 922 ? -4.749 -34.246 -14.101 1.00 49.16 922 GLY A C 1
ATOM 7461 O O . GLY A 1 922 ? -4.091 -35.213 -14.473 1.00 49.16 922 GLY A O 1
ATOM 7462 N N . TYR A 1 923 ? -4.342 -32.989 -14.327 1.00 52.94 923 TYR A N 1
ATOM 7463 C CA . TYR A 1 923 ? -3.056 -32.652 -14.958 1.00 52.94 923 TYR A CA 1
ATOM 7464 C C . TYR A 1 923 ? -1.911 -32.695 -13.931 1.00 52.94 923 TYR A C 1
ATOM 7466 O O . TYR A 1 923 ? -1.876 -31.876 -13.014 1.00 52.94 923 TYR A O 1
ATOM 7474 N N . GLU A 1 924 ? -0.968 -33.628 -14.089 1.00 50.22 924 GLU A N 1
ATOM 7475 C CA . GLU A 1 924 ? 0.246 -33.731 -13.262 1.00 50.22 924 GLU A CA 1
ATOM 7476 C C . GLU A 1 924 ? 1.446 -33.069 -13.972 1.00 50.22 924 GLU A C 1
ATOM 7478 O O . GLU A 1 924 ? 1.658 -33.276 -15.172 1.00 50.22 924 GLU A O 1
ATOM 7483 N N . ILE A 1 925 ? 2.205 -32.238 -13.241 1.00 41.28 925 ILE A N 1
ATOM 7484 C CA . ILE A 1 925 ? 3.367 -31.477 -13.752 1.00 41.28 925 ILE A CA 1
ATOM 7485 C C . ILE A 1 925 ? 4.573 -32.381 -13.976 1.00 41.28 925 ILE A C 1
ATOM 7487 O O . ILE A 1 925 ? 4.945 -33.111 -13.032 1.00 41.28 925 ILE A O 1
#

Organism: NCBI:txid544645

pLDDT: mean 77.73, std 12.9, range [25.7, 94.12]

Secondary structure (DSSP, 8-state):
------------HHHHHHHTT--THHHHHHHHHHHH-TT-HHHHHHHTT-TTHHHHHHHHHHHHHHH---HHHHHHHHHHHHHHHHIIIII-SGGGGS-HHHHHHHHHHHHHHHHHHHHHHHHHHHHHHT-HHHHHHHHHHHHHHHS--TTHHHHHHHHHHHHHH-TTGGGS-HHHHHHHHHHHTT-GGGHHHHHHHHHHHHT----THHHHS---HHHHHHHHHHHHHHHHHHHH------HHHHHHHHHHHHHHHHHTTT--HHHHHHHHHHHHS-----SS-HHHHHT--HHHHHHHHHHH-----------EEEESSSEEEE-SSEEEEE-SS---EEEEEEEETTEEEEEEESS--STTS-HHHHHHHHHHHHTT-----------PBPPPTT-EEEEEEEEE-TTTS-EEEEEE--SSB--EEEEEGGGT-SS--S-STTT--TT-EEEEEEEEE-SS-EEEE-HHHHHHHHHHH--TT-EEEEEEEEE-SS-EEEEETTS-EEEE---S---TT-EEEEEEEEE-TTS-EEEEEEEE-S----HHHHHHHHHHHHHHHHHHHHT------S-----S-TT-EEPPHHHHHHHHHHHHTT--SS--HHHHHHHHHHHHHHHHHT-HHHHHHHHHHHHHHHHHHHHHH-TT-----HHHHHHHHHT-GGGHHHHHHHHHHHTTT-GGGHHHHHHHHT-S-HHHHHHHHHHHHHHH-TT-HHHHHHHHHHHHHHHHT------------B----BTTEEEES-SSS-TTSSS---HHHHHHHHHHHHHHHHTTT-EEEEESB-TTSBB--SHHHHHHHT--HHHHHHHHHHHHHHHH-HHHHHH-EEEEEEETTEEEEEEEEPPPSS---BTTBEEEEETTEEEEE-THHHHHHHHHHHH--S-PPPPPS--STTSTT---

Radius of gyration: 45.7 Å; chains: 1; bounding box: 97×151×102 Å

InterPro domains:
  IPR003029 S1 domain [PS50126] (398-471)
  IPR003029 S1 domain [SM00316] (396-471)
  IPR007421 Schlafen, AlbA_2 domain [PF04326] (762-890)
  IPR012340 Nucleic acid-binding, OB-fold [G3DSA:2.40.50.140] (393-476)
  IPR012340 Nucleic acid-binding, OB-fold [SSF50249] (394-475)
  IPR038461 Schlafen, AlbA_2 domain superfamily [G3DSA:3.30.950.30] (726-890)

Sequence (925 aa):
MNYDKKEQRFISLQALLEELEIAGEDRECLDRFLAKHEEAEYKTLIEDGVPSWIFSFLEFLKSSLAELESVDYYSKILNVYACVLRWLIEESDFLCELDAIRRNDVRMQGEQYLNECLAAREALQVIKLSDEQNYIRSTLNKLEKSGFLFRKNQRLITLSTIFRFSPRLARLSVRDLVRLVYHAKDEALLKNILDYFEHRIGAISWDEDYFYEEKTNEVLEGLKNLIWLLGAYLLLYKREITEEYKIIRARFFRYLYIAGKQSSDIVRSNAFNSLWFGQSTNVFSWNDLLHFSVPDLIDAIIINSSEVNPVGDDYYGFEGRGTLTIGKDLLILSPYGKVSKESEVFRVGNVSFLVQGKKRVGDGSDFTELVSAWKSLFSEYVEKTRKKAFQKQRPPVGAKVKIKIKGFLPSAKLLAFANIVDEEYTGDGALHVSNVTRARLDDLERVFHLGDVMKATVIDVTDDRIQFSIKDELNALVGVRFKAGDCMDALLFYRTSDLYTWISEHGFCVFTNPRGDVEIGCYREVRIKELNEYGYAKAEVIGQASKEFDRHDAVCNLAYYHIENYKKYTGEEVEEGDPVEVDERESVQPLSFSFVNELVEVLYLFLTKKVSVPNLNLLYLLKLVAHVIGDQRRKDFFNVLVNYLSVLHDCIHDTRYRITDVTTLEEGFNKYPALRQQGNVIRVLSSYMDKSRLEELLSFVASEDWYLSKVAKYVLSCNLLDGSPEAVNMVRDELLSFISFKTEEKEDGGMVMAFGDENGSREFKSSIVYPAESTGNANLDEQMDEILLSVCGFLNASGGVLYVGVNDFGIAIGIENDFNFLRCNRDAYELYIRRRIVAAFGTDVNGLIVIKFKNYGNKVVCGISIPAYDRVVEYKNMVWQRQGNSTRSITGTDLRLIKKRKKESIGMAQVACIPLFAGEEGYEI

=== Feature glossary ===
Legend for the data blocks above and below:

— What the protein is —

The amino-acid sequence is the protein's primary structure: the linear order of residues from the N-terminus to the C-terminus, written in one-letter code. Everything else here — the 3D coordinates, the secondary structure, the domain annotations — is ultimately a consequence of this string.

Database cross-references. InterPro integrates a dozen domain/family signature databases into unified entries with residue-range hits. GO terms attach function/process/location labels with evidence codes. CATH codes position the fold in a four-level structural taxonomy. Organism is the NCBI-taxonomy species name.

— Where its atoms are —

The mmCIF block holds the 3D Cartesian coordinates of each backbone atom (N, Cα, C, O) in ångströms. mmCIF is the PDB's canonical archive format — a tagged-loop text representation of the atomic model.

The six renders are orthographic views along the three Cartesian axes in both directions. Representation (cartoon, sticks, or surface) and color scheme (sequence-rainbow or by-chain) vary across proteins so the training set covers all the common visualization conventions.

— Local backbone conformation —

Secondary structure is the local, repeating backbone conformation. DSSP classifies it into eight states by reading the hydrogen-bond network: three helix types (H, G, I), two β types (E, B), two non-regular types (T, S), and unstructured coil (-).

SS3 is a coarse helix/strand/coil call (letters a/b/c) made by the P-SEA algorithm from inter-Cα distances and dihedrals. It is less detailed than DSSP but needs only Cα positions.

Backbone dihedral angles. Every residue except chain termini has a φ (preceding-C → N → Cα → C) and a ψ (N → Cα → C → next-N). They are reported in degrees following the IUPAC sign convention. Secondary structure is essentially a statement about which (φ, ψ) basin each residue occupies.

— Global shape and packing —

The geometric summary reports three shape descriptors. Rg (radius of gyration) measures how spread out the Cα atoms are about their centre of mass; compact globular proteins have small Rg, elongated or unfolded ones large. Cα contacts (<8 Å, |i−j|>4) count long-range residue pairs in spatial proximity — high for tightly packed folds, near zero for rods or random coil. The bounding-box extents give the protein's footprint along x, y, z in Å.

Solvent accessibility: the surface area of each residue that a 1.4 Å water probe can touch, in Å². When only backbone atoms are present the absolute values are lower than full-atom SASA (side chains contribute most of the area) and are flagged as backbone-only.

Plot images: a contact map (which residues are close in 3D, as an N×N binary image), a Ramachandran scatter (backbone torsion angles, revealing secondary-structure composition at a glance), and — for AlphaFold structures — a PAE heatmap (pairwise prediction confidence).

— Structural neighborhood —

Foldseek's 3Di representation compresses backbone geometry into a per-residue letter drawn from a learned twenty-state alphabet. It captures the tertiary interaction pattern around each residue — which residues are packed against it in space, regardless of where they are in sequence.

Structural nearest neighbors (via Foldseek easy-search vs the PDB). Reported per hit: target PDB id, E-value, and alignment TM-score. A TM-score above ~0.5 is the conventional threshold for 'same fold'.

— Confidence and disorder —

pLDDT (predicted Local Distance Difference Test) is AlphaFold's per-residue confidence score, ranging from 0 to 100. Values above 90 indicate high confidence (typically well-packed cores); 70–90 is confident; 50–70 low confidence; below 50 usually means the region is disordered or the prediction is unreliable there. AlphaFold stores pLDDT in the mmCIF B-factor column.

For experimental (PDB) structures, the B-factor (temperature factor) quantifies the positional spread of each atom in the crystal — a combination of thermal vibration and static disorder — in units of Å². High B-factors mark flexible loops or poorly resolved regions; low B-factors mark the rigid, well-ordered core.

Predicted Aligned Error (PAE) is an AlphaFold confidence matrix: entry (i, j) is the expected error in the position of residue j, in ångströms, when the prediction is superimposed on the true structure at residue i. Low PAE within a block of residues means that block is internally rigid and well-predicted; high PAE between two blocks means their relative placement is uncertain even if each block individually is confident.